Protein AF-A0A9X8EF37-F1 (afdb_monomer)

Radius of gyration: 37.21 Å; Cα contacts (8 Å, |Δi|>4): 1363; chains: 1; bounding box: 86×73×116 Å

Secondary structure (DSSP, 8-state):
-PPPP-SSSS-PPPGGGHHHH-S-TTHHHHHHHHHHHT--HHHHHHHHHHHHHHHTTS---HHHHHHHHHHHHHHHHHTTSEEEGGGHHHHHHH-TTHHHHTTTS-HHHHHHHHGGGSSSPEEEETTEEEE----HHHHHHHHHHHHHHTTTEEEGGGTHHHHHHSTTHHHHH-SSTT--HHHHHHHHGGGSSSPEEEETTTEEEE---------------------HHHHHHHHGGGGGS-BTTEEEEE-S-S-SEEETT--EEEEEEEEE-SSS-EEEEEEEE---TT--S-GGG-SEEE-----EEEPTTTEEEEEEEEE--SS-EEEEEEEEEEEE-TT--EEEEEEEEEEEEEE-TTS-HHHHHHHHTS---------------PPP---SPPP--S-----SSPPPP-PPPS---TT-S-SS-----TTTHHHHHHHHHHHHHHHHHHHHHTT-EEEEE-EESSSSEEEEE-TTGGGTSS---TT-EEEEEETT-TTSPPEEEEEEEE-SSEEEEE--GGGGGS-SS-EEEEEEE--THHHHHHHHHHHH--HHHHHHHHS--HHHHHHHHHHH--PPP----S-----------SS---HHHHHHHHHHHHHHHHHHHHHHS--TT-------EEEE--TTS-HHHHHHHHHHHHHH-HHHHTSSS---EEEEESSHHHHHHHHHHHTTTS-SSSSEEE---TTS-GGGS-TTTGGGS-EEEETTEEEE-PPPHHHHHH-SEEEEEHHHHTHHHHTTPPTT--SEEEETTGGGS-HHHHHHHHHHH--TTSEEEEEE-TTS-------HHHHHHTTTS-HHHHHHHHHHHHHHHT--S---GGGTTEETTEEE--EESSS-HHHHHHHHHHHSTT--EE-S-HHHHTTTTT-TT-SSTTS------

InterPro domains:
  IPR012337 Ribonuclease H-like superfamily [SSF53098] (8-41)
  IPR027417 P-loop containing nucleoside triphosphate hydrolase [G3DSA:3.40.50.300] (541-835)
  IPR027417 P-loop containing nucleoside triphosphate hydrolase [SSF52540] (601-892)
  IPR036397 Ribonuclease H superfamily [G3DSA:3.30.420.10] (3-57)
  IPR041677 DNA2/NAM7 helicase, helicase domain [PF13086] (642-709)
  IPR041677 DNA2/NAM7 helicase, helicase domain [PF13086] (744-815)
  IPR049077 Helicase MOV-10,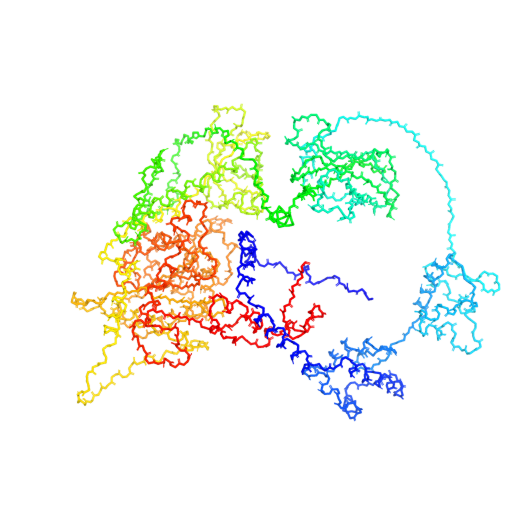 Ig-like domain [PF21633] (238-354)
  IPR049080 Helicase MOV-10-like, beta-barrel domain [PF21634] (459-540)

Foldseek 3Di:
DDDDPDDPPPDDDFPVVLVVVLPDPVCPVVVVVLLVVLQDPVNVVVVVVVQVVVLVPPDPDPVVLVVLLVVVCVVCVVVVFKDFCVPCVVVCVVRVCCPVVQDPDDPQVSLVVCQCVDPQGWHDDPRMTGGDADDDLVLLQLVCVVCVVVVFKDFQVPCVVVCVVPPRSCCVQPVDPPGGSLVSLCVRQVSYVQRWDDDPPTMIGGDDDDDDDDDDDDDDDDDDDDAVVVLCVVQPVNQQPADQQKDWAKPPPQDLEAEAQDKDKIKIKIWRQHPFKKKFQFKDWHDDPVPPDDPPPAQKDWDGDHIGIADYRTRIDITIIMGHHNDWDWDKTKMKTWMATPVRDIDIHMDIDGNRTYDYPPDDPVVVVCSVVPDDDDDDQPPLPPLDADDFPDPDDDPPPPPPPAQPADLDDDDQDPDDDPPDDPPVPLDDAPVCPLVLVLVLLSLLVVLLLVQQSSQWDWQWAWDDDDLFKTKTFGPCVLSVRPVDFFQWKKWKFFNPDSPTGIWIWTFHDRDNGITMTGTPSVVSVDHDPTTIGMGTGGDCLLSSLLNVLSVLDDCQWCRQALPNFLVLQLCLVPLLDDDDDDDDDDDDPPPPPPQPFPDDDDPLLVLLLSLLLSLLVVLVVVVVVPDPPSPNFAYAFEEAEDAQLQLLVSVLRSLVSNVVDPVQVPDPAHAAEEEAEQDPVQLLVSQLVNLVPDDLPLQEAEQDDQRDAPVSHDPSRNSRFAWDDPDPDITGDDDAPVSNRSYNYYGYYLSRLLCVVSNPQAAPNHSEYEYAQQQQDFQSSNSSRCSGHYGSSRHYYYYHHVLDQGYDGSRPVSVVSDRRGGSSNVCVVSSVVSVVVSDDDCDDLSQNADDSRYTYRAEHQDEDPVVCQSCCVSRPVVRHDDDHDCVPHLVCLPPVPPPRSVDPDDDDD

pLDDT: mean 71.63, std 19.81, range [22.81, 98.81]

Mean predicted aligned error: 20.77 Å

Nearest PDB structures (foldseek):
  5ean-assembly1_A  TM=5.746E-01  e=1.181E-16  Mus musculus
  5eaw-assembly2_B  TM=5.850E-01  e=2.535E-15  Mus musculus
  5eax-assembly2_B  TM=5.746E-01  e=5.383E-15  Mus musculus
  1nep-assembly1_A  TM=3.923E-01  e=1.298E-02  Bos taurus
  6w5v-assembly1_D  TM=3.890E-01  e=7.998E-03  Homo sapiens

Solvent-accessible surface area (backbone atoms only — not comparable to full-atom values): 53043 Å² total; per-residue (Å²): 133,87,82,77,86,82,86,75,86,82,65,85,78,65,73,79,61,56,66,71,70,69,59,73,74,78,49,58,64,53,52,48,50,52,52,52,75,71,51,48,71,67,58,52,48,58,51,50,50,58,48,55,62,50,65,72,75,69,69,83,51,70,64,57,60,53,52,53,51,53,54,48,49,53,48,31,58,74,58,77,37,46,47,54,54,91,55,41,69,65,52,41,75,76,43,60,63,54,62,65,77,41,57,94,58,54,73,64,60,44,38,72,71,51,22,69,80,42,83,65,32,40,44,80,54,95,64,26,44,31,62,66,83,90,58,71,58,60,50,31,40,54,49,32,52,54,28,54,77,50,81,33,45,45,50,65,88,67,45,63,64,56,45,68,76,40,74,70,48,55,57,71,45,33,75,44,98,87,47,50,50,67,61,46,38,72,74,48,16,75,65,13,81,53,38,39,44,73,52,82,96,53,30,38,33,58,73,80,88,88,92,89,90,88,92,93,87,91,86,89,82,92,70,82,84,74,47,47,69,56,50,39,70,75,41,45,83,51,27,64,38,67,53,88,44,33,39,76,45,62,75,79,75,56,55,56,65,43,43,41,75,46,74,47,61,40,45,33,40,38,28,21,57,20,94,49,50,35,30,40,58,40,69,47,76,44,69,56,92,88,68,86,67,70,92,84,77,56,43,68,44,70,64,89,56,70,72,44,76,29,44,43,70,59,23,66,48,79,46,52,38,36,35,46,37,89,60,63,50,78,43,72,50,37,42,35,39,33,34,32,40,74,85,70,50,74,48,60,38,37,49,75,47,77,65,38,30,26,40,61,88,81,59,56,73,66,59,53,50,48,58,76,69,47,78,83,76,72,78,79,77,71,74,76,72,84,77,82,72,64,80,56,86,68,86,64,72,75,81,80,84,59,90,70,73,73,54,69,38,71,84,74,87,79,82,76,76,93,70,77,72,92,84,69,67,78,80,85,64,83,71,86,43,83,90,50,40,47,63,54,51,46,58,35,47,55,49,30,53,48,40,51,56,53,56,44,54,72,63,44,39,72,64,39,63,58,46,74,76,52,74,40,34,29,37,36,77,37,82,51,33,69,77,51,40,55,77,75,55,28,68,23,37,34,42,40,26,50,57,89,42,92,86,45,73,38,43,67,27,33,29,69,39,71,52,63,56,27,35,34,30,43,40,56,67,82,59,60,82,69,50,88,89,46,39,24,32,38,39,71,42,76,74,63,58,58,63,43,38,23,52,48,6,45,69,43,53,46,66,95,47,35,37,47,60,80,59,62,48,49,64,56,57,58,55,54,52,54,82,77,54,73,79,78,78,99,72,84,85,84,86,82,84,83,69,77,75,83,74,81,67,97,55,98,69,52,74,49,44,49,48,49,28,51,45,56,48,50,51,42,56,49,34,53,50,56,69,71,66,75,53,89,84,64,85,68,78,52,60,54,33,37,39,38,26,50,86,49,33,44,52,70,56,37,53,47,49,33,51,49,54,53,73,66,31,68,72,50,75,70,41,97,58,84,62,28,35,38,39,27,10,77,40,67,69,56,28,47,52,53,45,49,55,42,55,76,80,47,64,73,79,48,45,38,35,41,57,65,57,64,54,51,60,61,92,80,50,57,81,74,42,53,75,30,41,55,70,48,71,66,81,96,45,65,41,39,46,85,77,53,64,68,57,54,76,64,26,31,32,40,33,15,29,34,74,52,49,30,42,41,45,28,61,53,51,53,61,51,62,37,46,33,42,36,28,47,52,29,14,42,26,31,37,50,51,54,31,15,33,46,24,54,32,46,36,48,63,31,39,38,36,41,26,22,35,70,81,56,70,53,22,93,64,82,17,69,65,24,45,76,77,46,54,38,44,12,50,52,55,66,48,47,62,54,56,53,50,29,54,59,72,67,64,70,74,84,55,63,88,82,47,76,60,52,52,96,50,33,34,49,37,40,53,20,55,63,46,34,58,81,70,40,48,60,59,22,57,73,72,50,82,52,62,56,39,70,64,36,60,59,81,66,50,50,65,58,26,80,42,89,83,44,90,42,58,91,43,88,62,78,90,87,130

Structure (mmCIF, N/CA/C/O backbone):
data_AF-A0A9X8EF37-F1
#
_entry.id   AF-A0A9X8EF37-F1
#
loop_
_atom_site.group_PDB
_atom_site.id
_atom_site.type_symbol
_atom_site.label_atom_id
_atom_site.label_alt_id
_atom_site.label_comp_id
_atom_site.label_asym_id
_atom_site.label_entity_id
_atom_site.label_seq_id
_atom_site.pdbx_PDB_ins_code
_atom_site.Cartn_x
_atom_site.Cartn_y
_atom_site.Cartn_z
_atom_site.occupancy
_atom_site.B_iso_or_equiv
_atom_site.auth_seq_id
_atom_site.auth_comp_id
_atom_site.auth_asym_id
_atom_site.auth_atom_id
_atom_site.pdbx_PDB_model_num
ATOM 1 N N . VAL A 1 1 ? -9.378 -15.114 -43.486 1.00 26.23 1 VAL A N 1
ATOM 2 C CA . VAL A 1 1 ? -9.798 -13.776 -43.006 1.00 26.23 1 VAL A CA 1
ATOM 3 C C . VAL A 1 1 ? -8.610 -13.146 -42.311 1.00 26.23 1 VAL A C 1
ATOM 5 O O . VAL A 1 1 ? -8.036 -13.798 -41.451 1.00 26.23 1 VAL A O 1
ATOM 8 N N . VAL A 1 2 ? -8.213 -11.936 -42.708 1.00 29.67 2 VAL A N 1
ATOM 9 C CA . VAL A 1 2 ? -7.260 -11.130 -41.930 1.00 29.67 2 VAL A CA 1
ATOM 10 C C . VAL A 1 2 ? -8.039 -10.527 -40.767 1.00 29.67 2 VAL A C 1
ATOM 12 O O . VAL A 1 2 ? -8.948 -9.733 -41.008 1.00 29.67 2 VAL A O 1
ATOM 15 N N . HIS A 1 3 ? -7.701 -10.883 -39.528 1.00 22.81 3 HIS A N 1
ATOM 16 C CA . HIS A 1 3 ? -8.065 -10.038 -38.394 1.00 22.81 3 HIS A CA 1
ATOM 17 C C . HIS A 1 3 ? -7.032 -8.918 -38.307 1.00 22.81 3 HIS A C 1
ATOM 19 O O . HIS A 1 3 ? -5.834 -9.176 -38.230 1.00 22.81 3 HIS A O 1
ATOM 25 N N . ARG A 1 4 ? -7.511 -7.678 -38.421 1.00 23.78 4 ARG A N 1
ATOM 26 C CA . ARG A 1 4 ? -6.675 -6.478 -38.402 1.00 23.78 4 ARG A CA 1
ATOM 27 C C . ARG A 1 4 ? -6.104 -6.256 -37.004 1.00 23.78 4 ARG A C 1
ATOM 29 O O . ARG A 1 4 ? -6.844 -6.298 -36.024 1.00 23.78 4 ARG A O 1
ATOM 36 N N . GLU A 1 5 ? -4.818 -5.938 -36.944 1.00 32.69 5 GLU A N 1
ATOM 37 C CA . GLU A 1 5 ? -4.230 -5.212 -35.819 1.00 32.69 5 GLU A CA 1
ATOM 38 C C . GLU A 1 5 ? -4.920 -3.839 -35.690 1.00 32.69 5 GLU A C 1
ATOM 40 O O . GLU A 1 5 ? -5.369 -3.275 -36.691 1.00 32.69 5 GLU A O 1
ATOM 45 N N . GLY A 1 6 ? -5.051 -3.313 -34.466 1.00 31.97 6 GLY A N 1
ATOM 46 C CA . GLY A 1 6 ? -5.678 -1.997 -34.255 1.00 31.97 6 GLY A CA 1
ATOM 47 C C . GLY A 1 6 ? -6.424 -1.754 -32.938 1.00 31.97 6 GLY A C 1
ATOM 48 O O . GLY A 1 6 ? -7.106 -0.741 -32.833 1.00 31.97 6 GLY A O 1
ATOM 49 N N . LEU A 1 7 ? -6.331 -2.639 -31.935 1.00 25.58 7 LEU A N 1
ATOM 50 C CA . LEU A 1 7 ? -7.020 -2.462 -30.637 1.00 25.58 7 LEU A CA 1
ATOM 51 C C . LEU A 1 7 ? -6.097 -2.218 -29.429 1.00 25.58 7 LEU A C 1
ATOM 53 O O . LEU A 1 7 ? -6.592 -1.903 -28.351 1.00 25.58 7 LEU A O 1
ATOM 57 N N . TRP A 1 8 ? -4.773 -2.300 -29.605 1.00 28.44 8 TRP A N 1
ATOM 58 C CA . TRP A 1 8 ? -3.790 -2.099 -28.525 1.00 28.44 8 TRP A CA 1
ATOM 59 C C . TRP A 1 8 ? -2.942 -0.824 -28.661 1.00 28.44 8 TRP A C 1
ATOM 61 O O . TRP A 1 8 ? -2.307 -0.417 -27.695 1.00 28.44 8 TRP A O 1
ATOM 71 N N . GLU A 1 9 ? -2.963 -0.148 -29.814 1.00 31.02 9 GLU A N 1
ATOM 72 C CA . GLU A 1 9 ? -2.148 1.058 -30.059 1.00 31.02 9 GLU A CA 1
ATOM 73 C C . GLU A 1 9 ? -2.829 2.378 -29.648 1.00 31.02 9 GLU A C 1
ATOM 75 O O . GLU A 1 9 ? -2.218 3.441 -29.726 1.00 31.02 9 GLU A O 1
ATOM 80 N N . GLN A 1 10 ? -4.081 2.341 -29.172 1.00 30.17 10 GLN A N 1
ATOM 81 C CA . GLN A 1 10 ? -4.822 3.536 -28.742 1.00 30.17 10 GLN A CA 1
ATOM 82 C C . GLN A 1 10 ? -5.326 3.457 -27.296 1.00 30.17 10 GLN A C 1
ATOM 84 O O . GLN A 1 10 ? -6.527 3.518 -27.034 1.00 30.17 10 GLN A O 1
ATOM 89 N N . ARG A 1 11 ? -4.384 3.380 -26.347 1.00 24.55 11 ARG A N 1
ATOM 90 C CA . ARG A 1 11 ? -4.452 4.034 -25.021 1.00 24.55 11 ARG A CA 1
ATOM 91 C C . ARG A 1 11 ? -3.124 3.846 -24.276 1.00 24.55 11 ARG A C 1
ATOM 93 O O . ARG A 1 11 ? -2.686 2.706 -24.143 1.00 24.55 11 ARG A O 1
ATOM 100 N N . PRO A 1 12 ? -2.504 4.904 -23.719 1.00 33.09 12 PRO A N 1
ATOM 101 C CA . PRO A 1 12 ? -1.449 4.708 -22.735 1.00 33.09 12 PRO A CA 1
ATOM 102 C C . PRO A 1 12 ? -2.055 4.046 -21.490 1.00 33.09 12 PRO A C 1
ATOM 104 O O . PRO A 1 12 ? -3.032 4.543 -20.926 1.00 33.09 12 PRO A O 1
ATOM 107 N N . LEU A 1 13 ? -1.488 2.916 -21.062 1.00 28.73 13 LEU A N 1
ATOM 108 C CA . LEU A 1 13 ? -1.853 2.297 -19.787 1.00 28.73 13 LEU A CA 1
ATOM 109 C C . LEU A 1 13 ? -1.518 3.273 -18.641 1.00 28.73 13 LEU A C 1
ATOM 111 O O . LEU A 1 13 ? -0.398 3.790 -18.608 1.00 28.73 13 LEU A O 1
ATOM 115 N N . PRO A 1 14 ? -2.443 3.541 -17.698 1.00 32.16 14 PRO A N 1
ATOM 116 C CA . PRO A 1 14 ? -2.160 4.426 -16.573 1.00 32.16 14 PRO A CA 1
ATOM 117 C C . PRO A 1 14 ? -0.983 3.913 -15.720 1.00 32.16 14 PRO A C 1
ATOM 119 O O . PRO A 1 14 ? -0.896 2.701 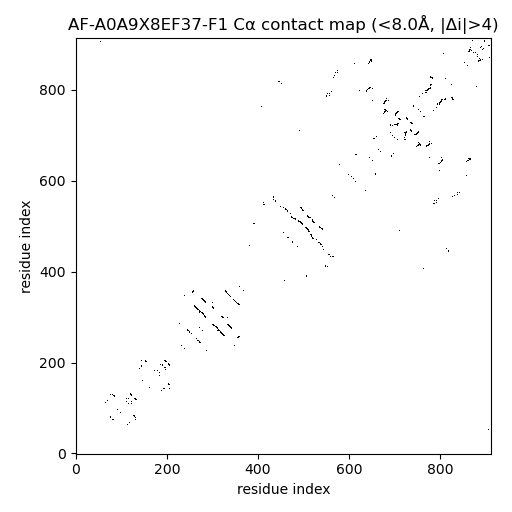-15.493 1.00 32.16 14 PRO A O 1
ATOM 122 N N . PRO A 1 15 ? -0.129 4.800 -15.164 1.00 31.45 15 PRO A N 1
ATOM 123 C CA . PRO A 1 15 ? 1.054 4.408 -14.381 1.00 31.45 15 PRO A CA 1
ATOM 124 C C . PRO A 1 15 ? 0.783 3.440 -13.214 1.00 31.45 15 PRO A C 1
ATOM 126 O O . PRO A 1 15 ? 1.651 2.654 -12.844 1.00 31.45 15 PRO A O 1
ATOM 129 N N . LEU A 1 16 ? -0.442 3.454 -12.678 1.00 29.34 16 LEU A N 1
ATOM 130 C CA . LEU A 1 16 ? -0.913 2.642 -11.548 1.00 29.34 16 LEU A CA 1
ATOM 131 C C . LEU A 1 16 ? -0.810 1.116 -11.742 1.00 29.34 16 LEU A C 1
ATOM 133 O O . LEU A 1 16 ? -0.861 0.387 -10.756 1.00 29.34 16 LEU A O 1
ATOM 137 N N . LEU A 1 17 ? -0.670 0.612 -12.975 1.00 28.86 17 LEU A N 1
ATOM 138 C CA . LEU A 1 17 ? -0.483 -0.827 -13.227 1.00 28.86 17 LEU A CA 1
ATOM 139 C C . LEU A 1 17 ? 0.987 -1.279 -13.194 1.00 28.86 17 LEU A C 1
ATOM 141 O O . LEU A 1 17 ? 1.243 -2.469 -13.028 1.00 28.86 17 LEU A O 1
ATOM 145 N N . ILE A 1 18 ? 1.950 -0.357 -13.298 1.00 29.33 18 ILE A N 1
ATOM 146 C CA . ILE A 1 18 ? 3.384 -0.693 -13.249 1.00 29.33 18 ILE A CA 1
ATOM 147 C C . ILE A 1 18 ? 3.830 -0.960 -11.802 1.00 29.33 18 ILE A C 1
ATOM 149 O O . ILE A 1 18 ? 4.624 -1.869 -11.570 1.00 29.33 18 ILE A O 1
ATOM 153 N N . GLU A 1 19 ? 3.257 -0.263 -10.813 1.00 26.91 19 GLU A N 1
ATOM 154 C CA . GLU A 1 19 ? 3.534 -0.521 -9.386 1.00 26.91 19 GLU A CA 1
ATOM 155 C C . GLU A 1 19 ? 3.140 -1.950 -8.955 1.00 26.91 19 GLU A C 1
ATOM 157 O O . GLU A 1 19 ? 3.806 -2.540 -8.106 1.00 26.91 19 GLU A O 1
ATOM 162 N N . TYR A 1 20 ? 2.119 -2.548 -9.585 1.00 26.62 20 TYR A N 1
ATOM 163 C CA . TYR A 1 20 ? 1.684 -3.927 -9.309 1.00 26.62 20 TYR A CA 1
ATOM 164 C C . TYR A 1 20 ? 2.609 -5.000 -9.913 1.00 26.62 20 TYR A C 1
ATOM 166 O O . TYR A 1 20 ? 2.624 -6.134 -9.442 1.00 26.62 20 TYR A O 1
ATOM 174 N N . ALA A 1 21 ? 3.390 -4.656 -10.942 1.00 25.56 21 ALA A N 1
ATOM 175 C CA . ALA A 1 21 ? 4.348 -5.562 -11.582 1.00 25.56 21 ALA A CA 1
ATOM 176 C C . ALA A 1 21 ? 5.743 -5.540 -10.921 1.00 25.56 21 ALA A C 1
ATOM 178 O O . ALA A 1 21 ? 6.584 -6.381 -11.233 1.00 25.56 21 ALA A O 1
ATOM 179 N N . ALA A 1 22 ? 5.995 -4.589 -10.013 1.00 25.44 22 ALA A N 1
ATOM 180 C CA . ALA A 1 22 ? 7.294 -4.375 -9.367 1.00 25.44 22 ALA A CA 1
ATOM 181 C C . ALA A 1 22 ? 7.466 -5.109 -8.018 1.00 25.44 22 ALA A C 1
ATOM 183 O O . ALA A 1 22 ? 8.530 -5.031 -7.401 1.00 25.44 22 ALA A O 1
ATOM 184 N N . GLN A 1 23 ? 6.440 -5.818 -7.537 1.00 25.92 23 GLN A N 1
ATOM 185 C CA . GLN A 1 23 ? 6.519 -6.621 -6.312 1.00 25.92 23 GLN A CA 1
ATOM 186 C C . GLN A 1 23 ? 7.194 -7.974 -6.610 1.00 25.92 23 GLN A C 1
ATOM 188 O O . GLN A 1 23 ? 6.826 -8.663 -7.558 1.00 25.92 23 GLN A O 1
ATOM 193 N N . ASP A 1 24 ? 8.219 -8.331 -5.823 1.00 28.70 24 ASP A N 1
ATOM 194 C CA . ASP A 1 24 ? 9.167 -9.420 -6.118 1.00 28.70 24 ASP A CA 1
ATOM 195 C C . ASP A 1 24 ? 8.484 -10.755 -6.510 1.00 28.70 24 ASP A C 1
ATOM 197 O O . ASP A 1 24 ? 7.858 -11.439 -5.694 1.00 28.70 24 ASP A O 1
ATOM 201 N N . VAL A 1 25 ? 8.718 -11.187 -7.758 1.00 32.75 25 VAL A N 1
ATOM 202 C CA . VAL A 1 25 ? 8.182 -12.417 -8.396 1.00 32.75 25 VAL A CA 1
ATOM 203 C C . VAL A 1 25 ? 8.583 -13.717 -7.663 1.00 32.75 25 VAL A C 1
ATOM 205 O O . VAL A 1 25 ? 8.059 -14.793 -7.938 1.00 32.75 25 VAL A O 1
ATOM 208 N N . VAL A 1 26 ? 9.460 -13.626 -6.659 1.00 33.09 26 VAL A N 1
ATOM 209 C CA . VAL A 1 26 ? 9.899 -14.730 -5.788 1.00 33.09 26 VAL A CA 1
ATOM 210 C C . VAL A 1 26 ? 8.732 -15.380 -5.026 1.00 33.09 26 VAL A C 1
ATOM 212 O O . VAL A 1 26 ? 8.782 -16.575 -4.730 1.00 33.09 26 VAL A O 1
ATOM 215 N N . HIS A 1 27 ? 7.666 -14.631 -4.728 1.00 32.38 27 HIS A N 1
ATOM 216 C CA . HIS A 1 27 ? 6.566 -15.126 -3.893 1.00 32.38 27 HIS A CA 1
ATOM 217 C C . HIS A 1 27 ? 5.461 -15.861 -4.662 1.00 32.38 27 HIS A C 1
ATOM 219 O O . HIS A 1 27 ? 4.804 -16.713 -4.067 1.00 32.38 27 HIS A O 1
ATOM 225 N N . LEU A 1 28 ? 5.273 -15.617 -5.966 1.00 33.34 28 LEU A N 1
ATOM 226 C CA . LEU A 1 28 ? 4.202 -16.267 -6.741 1.00 33.34 28 LEU A CA 1
ATOM 227 C C . LEU A 1 28 ? 4.335 -17.806 -6.780 1.00 33.34 28 LEU A C 1
ATOM 229 O O . LEU A 1 28 ? 3.344 -18.486 -6.519 1.00 33.34 28 LEU A O 1
ATOM 233 N N . PRO A 1 29 ? 5.531 -18.391 -7.016 1.00 36.91 29 PRO A N 1
ATOM 234 C CA . PRO A 1 29 ? 5.715 -19.844 -6.982 1.00 36.91 29 PRO A CA 1
ATOM 235 C C . PRO A 1 29 ? 5.554 -20.444 -5.580 1.00 36.91 29 PRO A C 1
ATOM 237 O O . PRO A 1 29 ? 5.119 -21.586 -5.447 1.00 36.91 29 PRO A O 1
ATOM 240 N N . VAL A 1 30 ? 5.881 -19.689 -4.524 1.00 38.75 30 VAL A N 1
ATOM 241 C CA . VAL A 1 30 ? 5.696 -20.123 -3.127 1.00 38.75 30 VAL A CA 1
ATOM 242 C C . VAL A 1 30 ? 4.214 -20.094 -2.753 1.00 38.75 30 VAL A C 1
ATOM 244 O O . VAL A 1 30 ? 3.713 -21.072 -2.205 1.00 38.75 30 VAL A O 1
ATOM 247 N N . ALA A 1 31 ? 3.497 -19.032 -3.128 1.00 34.56 31 ALA A N 1
ATOM 248 C CA . ALA A 1 31 ? 2.048 -18.939 -2.994 1.00 34.56 31 ALA A CA 1
ATOM 249 C C . ALA A 1 31 ? 1.344 -20.045 -3.795 1.00 34.56 31 ALA A C 1
ATOM 251 O O . ALA A 1 31 ? 0.453 -20.694 -3.264 1.00 34.56 31 ALA A O 1
ATOM 252 N N . TYR A 1 32 ? 1.795 -20.342 -5.018 1.00 38.84 32 TYR A N 1
ATOM 253 C CA . TYR A 1 32 ? 1.268 -21.441 -5.833 1.00 38.84 32 TYR A CA 1
ATOM 254 C C . TYR A 1 32 ? 1.568 -22.829 -5.239 1.00 38.84 32 TYR A C 1
ATOM 256 O O . TYR A 1 32 ? 0.687 -23.686 -5.227 1.00 38.84 32 TYR A O 1
ATOM 264 N N . ARG A 1 33 ? 2.767 -23.065 -4.681 1.00 42.75 33 ARG A N 1
ATOM 265 C CA . ARG A 1 33 ? 3.068 -24.312 -3.949 1.00 42.75 33 ARG A CA 1
ATOM 266 C C . ARG A 1 33 ? 2.224 -24.445 -2.681 1.00 42.75 33 ARG A C 1
ATOM 268 O O . ARG A 1 33 ? 1.683 -25.520 -2.454 1.00 42.75 33 ARG A O 1
ATOM 275 N N . ALA A 1 34 ? 2.056 -23.377 -1.900 1.00 41.97 34 ALA A N 1
ATOM 276 C CA . ALA A 1 34 ? 1.162 -23.368 -0.740 1.00 41.97 34 ALA A CA 1
ATOM 277 C C . ALA A 1 34 ? -0.305 -23.593 -1.153 1.00 41.97 34 ALA A C 1
ATOM 279 O O . ALA A 1 34 ? -1.021 -24.343 -0.494 1.00 41.97 34 ALA A O 1
ATOM 280 N N . MET A 1 35 ? -0.723 -23.012 -2.282 1.00 42.75 35 MET A N 1
ATOM 281 C CA . MET A 1 35 ? -2.055 -23.178 -2.859 1.00 42.75 35 MET A CA 1
ATOM 282 C C . MET A 1 35 ? -2.294 -24.619 -3.313 1.00 42.75 35 MET A C 1
ATOM 284 O O . MET A 1 35 ? -3.340 -25.189 -3.014 1.00 42.75 35 MET A O 1
ATOM 288 N N . LYS A 1 36 ? -1.317 -25.248 -3.971 1.00 42.38 36 LYS A N 1
ATOM 289 C CA . LYS A 1 36 ? -1.396 -26.660 -4.361 1.00 42.38 36 LYS A CA 1
ATOM 290 C C . LYS A 1 36 ? -1.354 -27.592 -3.142 1.00 42.38 36 LYS A C 1
ATOM 292 O O . LYS A 1 36 ? -2.151 -28.515 -3.074 1.00 42.38 36 LYS A O 1
ATOM 297 N N . ALA A 1 37 ? -0.495 -27.323 -2.158 1.00 50.88 37 ALA A N 1
ATOM 298 C CA . ALA A 1 37 ? -0.372 -28.131 -0.939 1.00 50.88 37 ALA A CA 1
ATOM 299 C C . ALA A 1 37 ? -1.617 -28.080 -0.030 1.00 50.88 37 ALA A C 1
ATOM 301 O O . ALA A 1 37 ? -1.850 -29.009 0.736 1.00 50.88 37 ALA A O 1
ATOM 302 N N . ARG A 1 38 ? -2.425 -27.012 -0.112 1.00 47.25 38 ARG A N 1
ATOM 303 C CA . ARG A 1 38 ? -3.708 -26.875 0.608 1.00 47.25 38 ARG A CA 1
ATOM 304 C C . ARG A 1 38 ? -4.915 -27.424 -0.157 1.00 47.25 38 ARG A C 1
ATOM 306 O O . ARG A 1 38 ? -6.017 -27.424 0.383 1.00 47.25 38 ARG A O 1
ATOM 313 N N . MET A 1 39 ? -4.746 -27.852 -1.407 1.00 44.25 39 MET A N 1
ATOM 314 C CA . MET A 1 39 ? -5.835 -28.339 -2.249 1.00 44.25 39 MET A CA 1
ATOM 315 C C . MET A 1 39 ? -5.802 -29.866 -2.300 1.00 44.25 39 MET A C 1
ATOM 317 O O . MET A 1 39 ? -4.981 -30.448 -3.000 1.00 44.25 39 MET A O 1
ATOM 321 N N . THR A 1 40 ? -6.694 -30.517 -1.553 1.00 66.00 40 THR A N 1
ATOM 322 C CA . THR A 1 40 ? -6.805 -31.983 -1.564 1.00 66.00 40 THR A CA 1
ATOM 323 C C . THR A 1 40 ? -7.412 -32.485 -2.876 1.00 66.00 40 THR A C 1
ATOM 325 O O . THR A 1 40 ? -8.187 -31.776 -3.527 1.00 66.00 40 THR A O 1
ATOM 328 N N . ASP A 1 41 ? -7.136 -33.740 -3.242 1.00 60.34 41 ASP A N 1
ATOM 329 C CA . ASP A 1 41 ? -7.719 -34.364 -4.440 1.00 60.34 41 ASP A CA 1
ATOM 330 C C . ASP A 1 41 ? -9.255 -34.374 -4.399 1.00 60.34 41 ASP A C 1
ATOM 332 O O . ASP A 1 41 ? -9.912 -34.201 -5.426 1.00 60.34 41 ASP A O 1
ATOM 336 N N . ALA A 1 42 ? -9.847 -34.469 -3.202 1.00 56.62 42 ALA A N 1
ATOM 337 C CA . ALA A 1 42 ? -11.286 -34.325 -2.995 1.00 56.62 42 ALA A CA 1
ATOM 338 C C . ALA A 1 42 ? -11.794 -32.914 -3.360 1.00 56.62 42 ALA A C 1
ATOM 340 O O . ALA A 1 42 ? -12.814 -32.787 -4.039 1.00 56.62 42 ALA A O 1
ATOM 341 N N . MET A 1 43 ? -11.075 -31.849 -2.978 1.00 51.75 43 MET A N 1
ATOM 342 C CA . MET A 1 43 ? -11.417 -30.473 -3.372 1.00 51.75 43 MET A CA 1
ATOM 343 C C . MET A 1 43 ? -11.264 -30.257 -4.881 1.00 51.75 43 MET A C 1
ATOM 345 O O . MET A 1 43 ? -12.121 -29.616 -5.495 1.00 51.75 43 MET A O 1
ATOM 349 N N . TYR A 1 44 ? -10.206 -30.805 -5.488 1.00 51.97 44 TYR A N 1
ATOM 350 C CA . TYR A 1 44 ? -10.004 -30.756 -6.938 1.00 51.97 44 TYR A CA 1
ATOM 351 C C . TYR A 1 44 ? -11.139 -31.462 -7.685 1.00 51.97 44 TYR A C 1
ATOM 353 O O . TYR A 1 44 ? -11.772 -30.857 -8.552 1.00 51.97 44 TYR A O 1
ATOM 361 N N . THR A 1 45 ? -11.460 -32.692 -7.286 1.00 56.38 45 THR A N 1
ATOM 362 C CA . THR A 1 45 ? -12.520 -33.507 -7.893 1.00 56.38 45 THR A CA 1
ATOM 363 C C . THR A 1 45 ? -13.888 -32.835 -7.735 1.00 56.38 45 THR A C 1
ATOM 365 O O . THR A 1 45 ? -14.595 -32.642 -8.721 1.00 56.38 45 THR A O 1
ATOM 368 N N . ALA A 1 46 ? -14.216 -32.314 -6.547 1.00 54.38 46 ALA A N 1
ATOM 369 C CA . ALA A 1 46 ? -15.463 -31.580 -6.314 1.00 54.38 46 ALA A CA 1
ATOM 370 C C . ALA A 1 46 ? -15.575 -30.267 -7.120 1.00 54.38 46 ALA A C 1
ATOM 372 O O . ALA A 1 46 ? -16.683 -29.826 -7.437 1.00 54.38 46 ALA A O 1
ATOM 373 N N . CYS A 1 47 ? -14.464 -29.600 -7.445 1.00 45.16 47 CYS A N 1
ATOM 374 C CA . CYS A 1 47 ? -14.466 -28.455 -8.365 1.00 45.16 47 CYS A CA 1
ATOM 375 C C . CYS A 1 47 ? -14.602 -28.897 -9.829 1.00 45.16 47 CYS A C 1
ATOM 377 O O . CYS A 1 47 ? -15.369 -28.292 -10.581 1.00 45.16 47 CYS A O 1
ATOM 379 N N . LEU A 1 48 ? -13.914 -29.972 -10.218 1.00 50.09 48 LEU A N 1
ATOM 380 C CA . LEU A 1 48 ? -13.965 -30.549 -11.558 1.00 50.09 48 LEU A CA 1
ATOM 381 C C . LEU A 1 48 ? -15.369 -31.068 -11.901 1.00 50.09 48 LEU A C 1
ATOM 383 O O . LEU A 1 48 ? -15.880 -30.783 -12.983 1.00 50.09 48 LEU A O 1
ATOM 387 N N . ASP A 1 49 ? -16.037 -31.753 -10.979 1.00 54.69 49 ASP A N 1
ATOM 388 C CA . ASP A 1 49 ? -17.371 -32.310 -11.217 1.00 54.69 49 ASP A CA 1
ATOM 389 C C . ASP A 1 49 ? -18.452 -31.224 -11.220 1.00 54.69 49 ASP A C 1
ATOM 391 O O . ASP A 1 49 ? -19.315 -31.218 -12.101 1.00 54.69 49 ASP A O 1
ATOM 395 N N . ARG A 1 50 ? -18.334 -30.199 -10.360 1.00 47.38 50 ARG A N 1
ATOM 396 C CA . ARG A 1 50 ? -19.156 -28.977 -10.474 1.00 47.38 50 ARG A CA 1
ATOM 397 C C . ARG A 1 50 ? -18.894 -28.206 -11.772 1.00 47.38 50 ARG A C 1
ATOM 399 O O . ARG A 1 50 ? -19.785 -27.498 -12.232 1.00 47.38 50 ARG A O 1
ATOM 406 N N . SER A 1 51 ? -17.707 -28.311 -12.370 1.00 40.78 51 SER A N 1
ATOM 407 C CA . SER A 1 51 ? -17.402 -27.744 -13.694 1.00 40.78 51 SER A CA 1
ATOM 408 C C . SER A 1 51 ? -18.087 -28.549 -14.813 1.00 40.78 51 SER A C 1
ATOM 410 O O . SER A 1 51 ? -18.830 -27.981 -15.614 1.00 40.78 51 SER A O 1
ATOM 412 N N . LYS A 1 52 ? -17.958 -29.886 -14.803 1.00 46.03 52 LYS A N 1
ATOM 413 C CA . LYS A 1 52 ? -18.618 -30.802 -15.760 1.00 46.03 52 LYS A CA 1
ATOM 414 C C . LYS A 1 52 ? -20.153 -30.699 -15.731 1.00 46.03 52 LYS A C 1
ATOM 416 O O . LYS A 1 52 ? -20.786 -30.666 -16.786 1.00 46.03 52 LYS A O 1
ATOM 421 N N . ALA A 1 53 ? -20.750 -30.596 -14.541 1.00 44.75 53 ALA A N 1
ATOM 422 C CA . ALA A 1 53 ? -22.198 -30.440 -14.363 1.00 44.75 53 ALA A CA 1
ATOM 423 C C . ALA A 1 53 ? -22.736 -29.078 -14.860 1.00 44.75 53 ALA A C 1
ATOM 425 O O . ALA A 1 53 ? -23.899 -28.961 -15.241 1.00 44.75 53 ALA A O 1
ATOM 426 N N . ARG A 1 54 ? -21.891 -28.036 -14.888 1.00 43.97 54 ARG A N 1
ATOM 427 C CA . ARG A 1 54 ? -22.243 -26.720 -15.454 1.00 43.97 54 ARG A CA 1
ATOM 428 C C . ARG A 1 54 ? -22.073 -26.675 -16.976 1.00 43.97 54 ARG A C 1
ATOM 430 O O . ARG A 1 54 ? -22.877 -26.046 -17.657 1.00 43.97 54 ARG A O 1
ATOM 437 N N . ALA A 1 55 ? -21.107 -27.414 -17.525 1.00 40.88 55 ALA A N 1
ATOM 438 C CA . ALA A 1 55 ? -20.926 -27.546 -18.974 1.00 40.88 55 ALA A CA 1
ATOM 439 C C . ALA A 1 55 ? -22.123 -28.217 -19.685 1.00 40.88 55 ALA A C 1
ATOM 441 O O . ALA A 1 55 ? -22.360 -27.965 -20.864 1.00 40.88 55 ALA A O 1
ATOM 442 N N . THR A 1 56 ? -22.900 -29.042 -18.976 1.00 40.16 56 THR A N 1
ATOM 443 C CA . THR A 1 56 ? -24.071 -29.756 -19.519 1.00 40.16 56 THR A CA 1
ATOM 444 C C . THR A 1 56 ? -25.367 -28.938 -19.517 1.00 40.16 56 THR A C 1
ATOM 446 O O . THR A 1 56 ? -26.281 -29.273 -20.265 1.00 40.16 56 THR A O 1
ATOM 449 N N . THR A 1 57 ? -25.461 -27.853 -18.739 1.00 39.72 57 THR A N 1
ATOM 450 C CA . THR A 1 57 ? -26.701 -27.060 -18.580 1.00 39.72 57 THR A CA 1
ATOM 451 C C . THR A 1 57 ? -26.726 -25.729 -19.345 1.00 39.72 57 THR A C 1
ATOM 453 O O . THR A 1 57 ? -27.787 -25.121 -19.452 1.00 39.72 57 THR A O 1
ATOM 456 N N . GLY A 1 58 ? -25.597 -25.268 -19.902 1.00 41.09 58 GLY A N 1
ATOM 457 C CA . GLY A 1 58 ? -25.469 -23.928 -20.508 1.00 41.09 58 GLY A CA 1
ATOM 458 C C . GLY A 1 58 ? -25.431 -23.841 -22.043 1.00 41.09 58 GLY A C 1
ATOM 459 O O . GLY A 1 58 ? -25.241 -22.751 -22.580 1.00 41.09 58 GLY A O 1
ATOM 460 N N . ALA A 1 59 ? -25.549 -24.954 -22.774 1.00 41.78 59 ALA A N 1
ATOM 461 C CA . ALA A 1 59 ? -25.200 -25.006 -24.198 1.00 41.78 59 ALA A CA 1
ATOM 462 C C . ALA A 1 59 ? -26.389 -24.801 -25.163 1.00 41.78 59 ALA A C 1
ATOM 464 O O . ALA A 1 59 ? -26.948 -25.764 -25.695 1.00 41.78 59 ALA A O 1
ATOM 465 N N . THR A 1 60 ? -26.704 -23.547 -25.513 1.00 52.16 60 THR A N 1
ATOM 466 C CA . THR A 1 60 ? -27.471 -23.257 -26.742 1.00 52.16 60 THR A CA 1
ATOM 467 C C . THR A 1 60 ? -26.599 -23.610 -27.951 1.00 52.16 60 THR A C 1
ATOM 469 O O . THR A 1 60 ? -25.718 -22.849 -28.346 1.00 52.16 60 THR A O 1
ATOM 472 N N . SER A 1 61 ? -26.786 -24.813 -28.500 1.00 52.66 61 SER A N 1
ATOM 473 C CA . SER A 1 61 ? -25.852 -25.406 -29.464 1.00 52.66 61 SER A CA 1
ATOM 474 C C . SER A 1 61 ? -25.625 -24.549 -30.717 1.00 52.66 61 SER A C 1
ATOM 476 O O . SER A 1 61 ? -26.569 -24.170 -31.412 1.00 52.66 61 SER A O 1
ATOM 478 N N . SER A 1 62 ? -24.351 -24.359 -31.081 1.00 56.88 62 SER A N 1
ATOM 479 C CA . SER A 1 62 ? -23.909 -23.760 -32.354 1.00 56.88 62 SER A CA 1
ATOM 480 C C . SER A 1 62 ? -24.571 -24.412 -33.585 1.00 56.88 62 SER A C 1
ATOM 482 O O . SER A 1 62 ? -24.850 -23.746 -34.586 1.00 56.88 62 SER A O 1
ATOM 484 N N . ALA A 1 63 ? -24.937 -25.698 -33.491 1.00 57.75 63 ALA A N 1
ATOM 485 C CA . ALA A 1 63 ? -25.676 -26.400 -34.539 1.00 57.75 63 ALA A CA 1
ATOM 486 C C . ALA A 1 63 ? -27.092 -25.833 -34.779 1.00 57.75 63 ALA A C 1
ATOM 488 O O . ALA A 1 63 ? -27.556 -25.841 -35.920 1.00 57.75 63 ALA A O 1
ATOM 489 N N . ALA A 1 64 ? -27.768 -25.311 -33.748 1.00 63.53 64 ALA A N 1
ATOM 490 C CA . ALA A 1 64 ? -29.097 -24.705 -33.874 1.00 63.53 64 ALA A CA 1
ATOM 491 C C . ALA A 1 64 ? -29.035 -23.351 -34.604 1.00 63.53 64 ALA A C 1
ATOM 493 O O . ALA A 1 64 ? -29.796 -23.121 -35.548 1.00 63.53 64 ALA A O 1
ATOM 494 N N . ILE A 1 65 ? -28.068 -22.499 -34.236 1.00 73.06 65 ILE A N 1
ATOM 495 C CA . ILE A 1 65 ? -27.799 -21.223 -34.922 1.00 73.06 65 ILE A CA 1
ATOM 496 C C . ILE A 1 65 ? -27.489 -21.487 -36.401 1.00 73.06 65 ILE A C 1
ATOM 498 O O . ILE A 1 65 ? -28.115 -20.901 -37.286 1.00 73.06 65 ILE A O 1
ATOM 502 N N . ARG A 1 66 ? -26.583 -22.433 -36.688 1.00 70.06 66 ARG A N 1
ATOM 503 C CA . ARG A 1 66 ? -26.196 -22.760 -38.067 1.00 70.06 66 ARG A CA 1
ATOM 504 C C . ARG A 1 66 ? -27.350 -23.339 -38.893 1.00 70.06 66 ARG A C 1
ATOM 506 O O . ARG A 1 66 ? -27.482 -22.974 -40.058 1.00 70.06 66 ARG A O 1
ATOM 513 N N . ARG A 1 67 ? -28.196 -24.201 -38.311 1.00 75.00 67 ARG A N 1
ATOM 514 C CA . ARG A 1 67 ? -29.389 -24.755 -38.984 1.00 75.00 67 ARG A CA 1
ATOM 515 C C . ARG A 1 67 ? -30.358 -23.643 -39.402 1.00 75.00 67 ARG A C 1
ATOM 517 O O . ARG A 1 67 ? -30.739 -23.597 -40.569 1.00 75.00 67 ARG A O 1
ATOM 524 N N . THR A 1 68 ? -30.671 -22.730 -38.483 1.00 79.12 68 THR A N 1
ATOM 525 C CA . THR A 1 68 ? -31.578 -21.595 -38.732 1.00 79.12 68 THR A CA 1
ATOM 526 C C . THR A 1 68 ? -31.058 -20.717 -39.876 1.00 79.12 68 THR A C 1
ATOM 528 O O . THR A 1 68 ? -31.772 -20.451 -40.840 1.00 79.12 68 THR A O 1
ATOM 531 N N . LEU A 1 69 ? -29.770 -20.352 -39.854 1.00 78.94 69 LEU A N 1
ATOM 532 C CA . LEU A 1 69 ? -29.163 -19.513 -40.897 1.00 78.94 69 LEU A CA 1
ATOM 533 C C . LEU A 1 69 ? -29.183 -20.148 -42.301 1.00 78.94 69 LEU A C 1
ATOM 535 O O . LEU A 1 69 ? -29.344 -19.432 -43.287 1.00 78.94 69 LEU A O 1
ATOM 539 N N . VAL A 1 70 ? -29.058 -21.477 -42.412 1.00 74.31 70 VAL A N 1
ATOM 540 C CA . VAL A 1 70 ? -29.159 -22.195 -43.702 1.00 74.31 70 VAL A CA 1
ATOM 541 C C . VAL A 1 70 ? -30.596 -22.193 -44.243 1.00 74.31 70 VAL A C 1
ATOM 543 O O . VAL A 1 70 ? -30.816 -22.065 -45.450 1.00 74.31 70 VAL A O 1
ATOM 546 N N . GLN A 1 71 ? -31.596 -22.286 -43.365 1.00 78.31 71 GLN A N 1
ATOM 547 C CA . GLN A 1 71 ? -33.000 -22.157 -43.768 1.00 78.31 71 GLN A CA 1
ATOM 548 C C . GLN A 1 71 ? -33.311 -20.717 -44.215 1.00 78.31 71 GLN A C 1
ATOM 550 O O . GLN A 1 71 ? -34.008 -20.512 -45.211 1.00 78.31 71 GLN A O 1
ATOM 555 N N . MET A 1 72 ? -32.721 -19.718 -43.551 1.00 78.62 72 MET A N 1
ATOM 556 C CA . MET A 1 72 ? -32.864 -18.309 -43.925 1.00 78.62 72 MET A CA 1
ATOM 557 C C . MET A 1 72 ? -32.192 -17.951 -45.256 1.00 78.62 72 MET A C 1
ATOM 559 O O . MET A 1 72 ? -32.801 -17.232 -46.046 1.00 78.62 72 MET A O 1
ATOM 563 N N . SER A 1 73 ? -30.992 -18.463 -45.562 1.00 70.75 73 SER A N 1
ATOM 564 C CA . SER A 1 73 ? -30.365 -18.219 -46.875 1.00 70.75 73 SER A CA 1
ATOM 565 C C . SER A 1 73 ? -31.187 -18.829 -48.017 1.00 70.75 73 SER A C 1
ATOM 567 O O . SER A 1 73 ? -31.360 -18.200 -49.061 1.00 70.75 73 SER A O 1
ATOM 569 N N . THR A 1 74 ? -31.782 -20.003 -47.787 1.00 70.44 74 THR A N 1
ATOM 570 C CA . THR A 1 74 ? -32.708 -20.650 -48.732 1.00 70.44 74 THR A CA 1
ATOM 571 C C . THR A 1 74 ? -33.971 -19.809 -48.951 1.00 70.44 74 THR A C 1
ATOM 573 O O . THR A 1 74 ? -34.402 -19.625 -50.089 1.00 70.44 74 THR A O 1
ATOM 576 N N . TYR A 1 75 ? -34.540 -19.238 -47.884 1.00 77.81 75 TYR A N 1
ATOM 577 C CA . TYR A 1 75 ? -35.696 -18.345 -47.990 1.00 77.81 75 TYR A CA 1
ATOM 578 C C . TYR A 1 75 ? -35.368 -17.031 -48.717 1.00 77.81 75 TYR A C 1
ATOM 580 O O . TYR A 1 75 ? -36.149 -16.596 -49.561 1.00 77.81 75 TYR A O 1
ATOM 588 N N . LEU A 1 76 ? -34.198 -16.434 -48.460 1.00 72.69 76 LEU A N 1
ATOM 589 C CA . LEU A 1 76 ? -33.737 -15.230 -49.163 1.00 72.69 76 LEU A CA 1
ATOM 590 C C . LEU A 1 76 ? -33.576 -15.467 -50.672 1.00 72.69 76 LEU A C 1
ATOM 592 O O . LEU A 1 76 ? -33.955 -14.599 -51.453 1.00 72.69 76 LEU A O 1
ATOM 596 N N . LEU A 1 77 ? -33.087 -16.640 -51.097 1.00 63.78 77 LEU A N 1
ATOM 597 C CA . LEU A 1 77 ? -33.042 -17.015 -52.520 1.00 63.78 77 LEU A CA 1
ATOM 598 C C . LEU A 1 77 ? -34.442 -17.066 -53.150 1.00 63.78 77 LEU A C 1
ATOM 600 O O . LEU A 1 77 ? -34.640 -16.543 -54.243 1.00 63.78 77 LEU A O 1
ATOM 604 N N . GLN A 1 78 ? -35.418 -17.657 -52.453 1.00 63.50 78 GLN A N 1
ATOM 605 C CA . GLN A 1 78 ? -36.807 -17.748 -52.925 1.00 63.50 78 GLN A CA 1
ATOM 606 C C . GLN A 1 78 ? -37.515 -16.382 -52.962 1.00 63.50 78 GLN A C 1
ATOM 608 O O . GLN A 1 78 ? -38.375 -16.166 -53.810 1.00 63.50 78 GLN A O 1
ATOM 613 N N . ALA A 1 79 ? -37.135 -15.453 -52.081 1.00 62.03 79 ALA A N 1
ATOM 614 C CA . ALA A 1 79 ? -37.693 -14.103 -51.990 1.00 62.03 79 ALA A CA 1
ATOM 615 C C . ALA A 1 79 ? -37.063 -13.083 -52.971 1.00 62.03 79 ALA A C 1
ATOM 617 O O . ALA A 1 79 ? -37.282 -11.884 -52.826 1.00 62.03 79 ALA A O 1
ATOM 618 N N . GLY A 1 80 ? -36.266 -13.524 -53.954 1.00 54.00 80 GLY A N 1
ATOM 619 C CA . GLY A 1 80 ? -35.622 -12.631 -54.932 1.00 54.00 80 GLY A CA 1
ATOM 620 C C . GLY A 1 80 ? -34.271 -12.049 -54.491 1.00 54.00 80 GLY A C 1
ATOM 621 O O . GLY A 1 80 ? -33.771 -11.112 -55.110 1.00 54.00 80 GLY A O 1
ATOM 622 N N . GLY A 1 81 ? -33.653 -12.605 -53.445 1.00 58.62 81 GLY A N 1
ATOM 623 C CA . GLY A 1 81 ? -32.276 -12.315 -53.028 1.00 58.62 81 GLY A CA 1
ATOM 624 C C . GLY A 1 81 ? -32.117 -11.300 -51.891 1.00 58.62 81 GLY A C 1
ATOM 625 O O . GLY A 1 81 ? -31.017 -11.201 -51.340 1.00 58.62 81 GLY A O 1
ATOM 626 N N . TYR A 1 82 ? -33.175 -10.576 -51.504 1.00 70.25 82 TYR A N 1
ATOM 627 C CA . TYR A 1 82 ? -33.152 -9.655 -50.361 1.00 70.25 82 TYR A CA 1
ATOM 628 C C . TYR A 1 82 ? -34.526 -9.457 -49.701 1.00 70.25 82 TYR A C 1
ATOM 630 O O . TYR A 1 82 ? -35.560 -9.631 -50.338 1.00 70.25 82 TYR A O 1
ATOM 638 N N . ILE A 1 83 ? -34.536 -9.039 -48.430 1.00 76.19 83 ILE A N 1
ATOM 639 C CA . ILE A 1 83 ? -35.735 -8.622 -47.674 1.00 76.19 83 ILE A CA 1
ATOM 640 C C . ILE A 1 83 ? -35.407 -7.345 -46.882 1.00 76.19 83 ILE A C 1
ATOM 642 O O . ILE A 1 83 ? -34.293 -7.204 -46.379 1.00 76.19 83 ILE A O 1
ATOM 646 N N . HIS A 1 84 ? -36.359 -6.418 -46.745 1.00 72.50 84 HIS A N 1
ATOM 647 C CA . HIS A 1 84 ? -36.209 -5.230 -45.893 1.00 72.50 84 HIS A CA 1
ATOM 648 C C . HIS A 1 84 ? -36.425 -5.544 -44.401 1.00 72.50 84 HIS A C 1
ATOM 650 O O . HIS A 1 84 ? -37.381 -6.231 -44.028 1.00 72.50 84 HIS A O 1
ATOM 656 N N . LEU A 1 85 ? -35.575 -4.999 -43.529 1.00 70.25 85 LEU A N 1
ATOM 657 C CA . LEU A 1 85 ? -35.681 -5.174 -42.074 1.00 70.25 85 LEU A CA 1
ATOM 658 C C . LEU A 1 85 ? -36.823 -4.344 -41.465 1.00 70.25 85 LEU A C 1
ATOM 660 O O . LEU A 1 85 ? -37.418 -4.770 -40.471 1.00 70.25 85 LEU A O 1
ATOM 664 N N . SER A 1 86 ? -37.224 -3.243 -42.107 1.00 64.69 86 SER A N 1
ATOM 665 C CA . SER A 1 86 ? -38.483 -2.541 -41.804 1.00 64.69 86 SER A CA 1
ATOM 666 C C . SER A 1 86 ? -39.734 -3.440 -41.883 1.00 64.69 86 SER A C 1
ATOM 668 O O . SER A 1 86 ? -40.700 -3.202 -41.164 1.00 64.69 86 SER A O 1
ATOM 670 N N . THR A 1 87 ? -39.697 -4.540 -42.649 1.00 61.03 87 THR A N 1
ATOM 671 C CA . THR A 1 87 ? -40.744 -5.588 -42.698 1.00 61.03 87 THR A CA 1
ATOM 672 C C . THR A 1 87 ? -40.467 -6.804 -41.789 1.00 61.03 87 THR A C 1
ATOM 674 O O . THR A 1 87 ? -40.934 -7.914 -42.047 1.00 61.03 87 THR A O 1
ATOM 677 N N . SER A 1 88 ? -39.705 -6.625 -40.702 1.00 62.94 88 SER A N 1
ATOM 678 C CA . SER A 1 88 ? -39.228 -7.717 -39.825 1.00 62.94 88 SER A CA 1
ATOM 679 C C . SER A 1 88 ? -40.308 -8.589 -39.164 1.00 62.94 88 SER A C 1
ATOM 681 O O . SER A 1 88 ? -39.999 -9.716 -38.777 1.00 62.94 88 SER A O 1
ATOM 683 N N . SER A 1 89 ? -41.567 -8.152 -39.073 1.00 63.28 89 SER A N 1
ATOM 684 C CA . SER A 1 89 ? -42.676 -8.980 -38.564 1.00 63.28 89 SER A CA 1
ATOM 685 C C . SER A 1 89 ? -42.849 -10.285 -39.357 1.00 63.28 89 SER A C 1
ATOM 687 O O . SER A 1 89 ? -42.999 -11.352 -38.762 1.00 63.28 89 SER A O 1
ATOM 689 N N . ALA A 1 90 ? -42.720 -10.231 -40.687 1.00 64.88 90 ALA A N 1
ATOM 690 C CA . ALA A 1 90 ? -42.773 -11.410 -41.555 1.00 64.88 90 ALA A CA 1
ATOM 691 C C . ALA A 1 90 ? -41.552 -12.339 -41.386 1.00 64.88 90 ALA A C 1
ATOM 693 O O . ALA A 1 90 ? -41.644 -13.540 -41.641 1.00 64.88 90 ALA A O 1
ATOM 694 N N . LEU A 1 91 ? -40.411 -11.801 -40.935 1.00 71.38 91 LEU A N 1
ATOM 695 C CA . LEU A 1 91 ? -39.200 -12.574 -40.650 1.00 71.38 91 LEU A CA 1
ATOM 696 C C . LEU A 1 91 ? -39.384 -13.420 -39.380 1.00 71.38 91 LEU A C 1
ATOM 698 O O . LEU A 1 91 ? -39.126 -14.621 -39.399 1.00 71.38 91 LEU A O 1
ATOM 702 N N . TYR A 1 92 ? -39.885 -12.810 -38.300 1.00 71.12 92 TYR A N 1
ATOM 703 C CA . TYR A 1 92 ? -40.144 -13.503 -37.033 1.00 71.12 92 TYR A CA 1
ATOM 704 C C . TYR A 1 92 ? -41.303 -14.501 -37.122 1.00 71.12 92 TYR A C 1
ATOM 706 O O . TYR A 1 92 ? -41.226 -15.562 -36.513 1.00 71.12 92 TYR A O 1
ATOM 714 N N . ALA A 1 93 ? -42.336 -14.215 -37.922 1.00 74.56 93 ALA A N 1
ATOM 715 C CA . ALA A 1 93 ? -43.418 -15.168 -38.177 1.00 74.56 93 ALA A CA 1
ATOM 716 C C . ALA A 1 93 ? -42.929 -16.463 -38.857 1.00 74.56 93 ALA A C 1
ATOM 718 O O . ALA A 1 93 ? -43.536 -17.516 -38.677 1.00 74.56 93 ALA A O 1
ATOM 719 N N . LYS A 1 94 ? -41.834 -16.394 -39.631 1.00 75.88 94 LYS A N 1
ATOM 720 C CA . LYS A 1 94 ? -41.268 -17.541 -40.357 1.00 75.88 94 LYS A CA 1
ATOM 721 C C . LYS A 1 94 ? -40.106 -18.236 -39.634 1.00 75.88 94 LYS A C 1
ATOM 723 O O . LYS A 1 94 ? -39.854 -19.403 -39.914 1.00 75.88 94 LYS A O 1
ATOM 728 N N . PHE A 1 95 ? -39.435 -17.535 -38.718 1.00 81.31 95 PHE A N 1
ATOM 729 C CA . PHE A 1 95 ? -38.296 -18.022 -37.926 1.00 81.31 95 PHE A CA 1
ATOM 730 C C . PHE A 1 95 ? -38.434 -17.581 -36.450 1.00 81.31 95 PHE A C 1
ATOM 732 O O . PHE A 1 95 ? -37.655 -16.743 -35.975 1.00 81.31 95 PHE A O 1
ATOM 739 N N . PRO A 1 96 ? -39.453 -18.068 -35.713 1.00 72.50 96 PRO A N 1
ATOM 740 C CA . PRO A 1 96 ? -39.759 -17.605 -34.354 1.00 72.50 96 PRO A CA 1
ATOM 741 C C . PRO A 1 96 ? -38.609 -17.833 -33.358 1.00 72.50 96 PRO A C 1
ATOM 743 O O . PRO A 1 96 ? -38.406 -17.034 -32.438 1.00 72.50 96 PRO A O 1
ATOM 746 N N . GLU A 1 97 ? -37.791 -18.866 -33.571 1.00 70.75 97 GLU A N 1
ATOM 747 C CA . GLU A 1 97 ? -36.600 -19.186 -32.780 1.00 70.75 97 GLU A CA 1
ATOM 748 C C . GLU A 1 97 ? -35.538 -18.071 -32.753 1.00 70.75 97 GLU A C 1
ATOM 750 O O . GLU A 1 97 ? -34.749 -18.013 -31.805 1.00 70.75 97 GLU A O 1
ATOM 755 N N . LEU A 1 98 ? -35.552 -17.122 -33.703 1.00 71.88 98 LEU A N 1
ATOM 756 C CA . LEU A 1 98 ? -34.689 -15.930 -33.668 1.00 71.88 98 LEU A CA 1
ATOM 757 C C . LEU A 1 98 ? -34.840 -15.126 -32.370 1.00 71.88 98 LEU A C 1
ATOM 759 O O . LEU A 1 98 ? -33.861 -14.532 -31.917 1.00 71.88 98 LEU A O 1
ATOM 763 N N . HIS A 1 99 ? -36.024 -15.113 -31.745 1.00 66.50 99 HIS A N 1
ATOM 764 C CA . HIS A 1 99 ? -36.225 -14.439 -30.458 1.00 66.50 99 HIS A CA 1
ATOM 765 C C . HIS A 1 99 ? -35.392 -15.052 -29.328 1.00 66.50 99 HIS A C 1
ATOM 767 O O . HIS A 1 99 ? -34.912 -14.320 -28.464 1.00 66.50 99 HIS A O 1
ATOM 773 N N . VAL A 1 100 ? -35.199 -16.372 -29.350 1.00 62.38 100 VAL A N 1
ATOM 774 C CA . VAL A 1 100 ? -34.418 -17.106 -28.346 1.00 62.38 100 VAL A CA 1
ATOM 775 C C . VAL A 1 100 ? -32.930 -17.056 -28.696 1.00 62.38 100 VAL A C 1
ATOM 777 O O . VAL A 1 100 ? -32.101 -16.761 -27.837 1.00 62.38 100 VAL A O 1
ATOM 780 N N . LEU A 1 101 ? -32.585 -17.272 -29.971 1.00 64.12 101 LEU A N 1
ATOM 781 C CA . LEU A 1 101 ? -31.197 -17.349 -30.440 1.00 64.12 101 LEU A CA 1
ATOM 782 C C . LEU A 1 101 ? -30.447 -16.006 -30.392 1.00 64.12 101 LEU A C 1
ATOM 784 O O . LEU A 1 101 ? -29.231 -16.008 -30.201 1.00 64.12 101 LEU A O 1
ATOM 788 N N . LYS A 1 102 ? -31.136 -14.862 -30.524 1.00 67.00 102 LYS A N 1
ATOM 789 C CA . LYS A 1 102 ? -30.514 -13.525 -30.400 1.00 67.00 102 LYS A CA 1
ATOM 790 C C . LYS A 1 102 ? -30.329 -13.050 -28.949 1.00 67.00 102 LYS A C 1
ATOM 792 O O . LYS A 1 102 ? -29.645 -12.053 -28.708 1.00 67.00 102 LYS A O 1
ATOM 797 N N . GLY A 1 103 ? -30.986 -13.699 -27.983 1.00 65.75 103 GLY A N 1
ATOM 798 C CA . GLY A 1 103 ? -31.056 -13.231 -26.598 1.00 65.75 103 GLY A CA 1
ATOM 799 C C . GLY A 1 103 ? -31.609 -11.802 -26.480 1.00 65.75 103 GLY A C 1
ATOM 800 O O . GLY A 1 103 ? -32.658 -11.476 -27.033 1.00 65.75 103 GLY A O 1
ATOM 801 N N . ARG A 1 104 ? -30.897 -10.931 -25.749 1.00 53.09 104 ARG A N 1
ATOM 802 C CA . ARG A 1 104 ? -31.275 -9.516 -25.537 1.00 53.09 104 ARG A CA 1
ATOM 803 C C . ARG A 1 104 ? -30.719 -8.539 -26.598 1.00 53.09 104 ARG A C 1
ATOM 805 O O . ARG A 1 104 ? -30.885 -7.336 -26.427 1.00 53.09 104 ARG A O 1
ATOM 812 N N . GLY A 1 105 ? -30.045 -9.024 -27.648 1.00 62.84 105 GLY A N 1
ATOM 813 C CA . GLY A 1 105 ? -29.415 -8.191 -28.689 1.00 62.84 105 GLY A CA 1
ATOM 814 C C . GLY A 1 105 ? -30.344 -7.787 -29.845 1.00 62.84 105 GLY A C 1
ATOM 815 O O . GLY A 1 105 ? -31.489 -8.250 -29.941 1.00 62.84 105 GLY A O 1
ATOM 816 N N . THR A 1 106 ? -29.851 -6.936 -30.754 1.00 73.50 106 THR A N 1
ATOM 817 C CA . THR A 1 106 ? -30.602 -6.558 -31.966 1.00 73.50 106 THR A CA 1
ATOM 818 C C . THR A 1 106 ? -30.471 -7.610 -33.075 1.00 73.50 106 THR A C 1
ATOM 820 O O . THR A 1 106 ? -29.563 -8.444 -33.079 1.00 73.50 106 THR A O 1
ATOM 823 N N . LEU A 1 107 ? -31.376 -7.556 -34.063 1.00 74.12 107 LEU A N 1
ATOM 824 C CA . LEU A 1 107 ? -31.257 -8.353 -35.293 1.00 74.12 107 LEU A CA 1
ATOM 825 C C . LEU A 1 107 ? -29.953 -8.056 -36.049 1.00 74.12 107 LEU A C 1
ATOM 827 O O . LEU A 1 107 ? -29.369 -8.969 -36.629 1.00 74.12 107 LEU A O 1
ATOM 831 N N . SER A 1 108 ? -29.494 -6.799 -36.034 1.00 74.12 108 SER A N 1
ATOM 832 C CA . SER A 1 108 ? -28.287 -6.397 -36.758 1.00 74.12 108 SER A CA 1
ATOM 833 C C . SER A 1 108 ? -27.048 -7.050 -36.159 1.00 74.12 108 SER A C 1
ATOM 835 O O . SER A 1 108 ? -26.268 -7.663 -36.885 1.00 74.12 108 SER A O 1
ATOM 837 N N . ASP A 1 109 ? -26.909 -7.005 -34.831 1.00 71.94 109 ASP A N 1
ATOM 838 C CA . ASP A 1 109 ? -25.775 -7.608 -34.117 1.00 71.94 109 ASP A CA 1
ATOM 839 C C . ASP A 1 109 ? -25.703 -9.121 -34.368 1.00 71.94 109 ASP A C 1
ATOM 841 O O . ASP A 1 109 ? -24.632 -9.673 -34.635 1.00 71.94 109 ASP A O 1
ATOM 845 N N . PHE A 1 110 ? -26.862 -9.792 -34.352 1.00 81.06 110 PHE A N 1
ATOM 846 C CA . PHE A 1 110 ? -26.970 -11.220 -34.641 1.00 81.06 110 PHE A CA 1
ATOM 847 C C . PHE A 1 110 ? -26.483 -11.564 -36.059 1.00 81.06 110 PHE A C 1
ATOM 849 O O . PHE A 1 110 ? -25.640 -12.450 -36.218 1.00 81.06 110 PHE A O 1
ATOM 856 N N . PHE A 1 111 ? -26.945 -10.852 -37.094 1.00 79.94 111 PHE A N 1
ATOM 857 C CA . PHE A 1 111 ? -26.527 -11.137 -38.473 1.00 79.94 111 PHE A CA 1
ATOM 858 C C . PHE A 1 111 ? -25.106 -10.671 -38.801 1.00 79.94 111 PHE A C 1
ATOM 860 O O . PHE A 1 111 ? -24.427 -11.364 -39.555 1.00 79.94 111 PHE A O 1
ATOM 867 N N . HIS A 1 112 ? -24.604 -9.590 -38.200 1.00 75.25 112 HIS A N 1
ATOM 868 C CA . HIS A 1 112 ? -23.183 -9.238 -38.312 1.00 75.25 112 HIS A CA 1
ATOM 869 C C . HIS A 1 112 ? -22.271 -10.303 -37.690 1.00 75.25 112 HIS A C 1
ATOM 871 O O . HIS A 1 112 ? -21.204 -10.581 -38.236 1.00 75.25 112 HIS A O 1
ATOM 877 N N . THR A 1 113 ? -22.698 -10.921 -36.585 1.00 71.25 113 THR A N 1
ATOM 878 C CA . THR A 1 113 ? -21.903 -11.935 -35.874 1.00 71.25 113 THR A CA 1
ATOM 879 C C . THR A 1 113 ? -21.956 -13.299 -36.567 1.00 71.25 113 THR A C 1
ATOM 881 O O . THR A 1 113 ? -20.920 -13.936 -36.755 1.00 71.25 113 THR A O 1
ATOM 884 N N . TYR A 1 114 ? -23.150 -13.758 -36.961 1.00 77.31 114 TYR A N 1
ATOM 885 C CA . TYR A 1 114 ? -23.357 -15.140 -37.410 1.00 77.31 114 TYR A CA 1
ATOM 886 C C . TYR A 1 114 ? -23.701 -15.287 -38.905 1.00 77.31 114 TYR A C 1
ATOM 888 O O . TYR A 1 114 ? -23.490 -16.361 -39.467 1.00 77.31 114 TYR A O 1
ATOM 896 N N . GLY A 1 115 ? -24.163 -14.234 -39.590 1.00 74.56 115 GLY A N 1
ATOM 897 C CA . GLY A 1 115 ? -24.482 -14.249 -41.030 1.00 74.56 115 GLY A CA 1
ATOM 898 C C . GLY A 1 115 ? -23.339 -14.698 -41.967 1.00 74.56 115 GLY A C 1
ATOM 899 O O . GLY A 1 115 ? -23.619 -15.398 -42.947 1.00 74.56 115 GLY A O 1
ATOM 900 N N . PRO A 1 116 ? -22.054 -14.415 -41.660 1.00 74.12 116 PRO A N 1
ATOM 901 C CA . PRO A 1 116 ? -20.913 -14.950 -42.412 1.00 74.12 116 PRO A CA 1
ATOM 902 C C . PRO A 1 116 ? -20.678 -16.468 -42.282 1.00 74.12 116 PRO A C 1
ATOM 904 O O . PRO A 1 116 ? -19.872 -17.014 -43.032 1.00 74.12 116 PRO A O 1
ATOM 907 N N . LEU A 1 117 ? -21.346 -17.171 -41.353 1.00 65.88 117 LEU A N 1
ATOM 908 C CA . LEU A 1 117 ? -21.124 -18.607 -41.079 1.00 65.88 117 LEU A CA 1
ATOM 909 C C . LEU A 1 117 ? -21.854 -19.561 -42.047 1.00 65.88 117 LEU A C 1
ATOM 911 O O . LEU A 1 117 ? -21.723 -20.789 -41.939 1.00 65.88 117 LEU A O 1
ATOM 915 N N . VAL A 1 118 ? -22.625 -19.004 -42.982 1.00 62.88 118 VAL A N 1
ATOM 916 C CA . VAL A 1 118 ? -23.310 -19.718 -44.067 1.00 62.88 118 VAL A CA 1
ATOM 917 C C . VAL A 1 118 ? -22.843 -19.213 -45.433 1.00 62.88 118 VAL A C 1
ATOM 919 O O . VAL A 1 118 ? -22.225 -18.154 -45.551 1.00 62.88 118 VAL A O 1
ATOM 922 N N . THR A 1 119 ? -23.098 -19.998 -46.480 1.00 56.53 119 THR A N 1
ATOM 923 C CA . THR A 1 119 ? -22.686 -19.685 -47.855 1.00 56.53 119 THR A CA 1
ATOM 924 C C . THR A 1 119 ? -23.857 -19.938 -48.814 1.00 56.53 119 THR A C 1
ATOM 926 O O . THR A 1 119 ? -24.412 -21.037 -48.768 1.00 56.53 119 THR A O 1
ATOM 929 N N . PRO A 1 120 ? -24.237 -18.978 -49.683 1.00 60.94 120 PRO A N 1
ATOM 930 C CA . PRO A 1 120 ? -23.742 -17.596 -49.733 1.00 60.94 120 PRO A CA 1
ATOM 931 C C . PRO A 1 120 ? -24.012 -16.841 -48.421 1.00 60.94 120 PRO A C 1
ATOM 933 O O . PRO A 1 120 ? -25.005 -17.096 -47.741 1.00 60.94 120 PRO A O 1
ATOM 936 N N . SER A 1 121 ? -23.082 -15.964 -48.038 1.00 69.12 121 SER A N 1
ATOM 937 C CA . SER A 1 121 ? -23.133 -15.257 -46.755 1.00 69.12 121 SER A CA 1
ATOM 938 C C . SER A 1 121 ? -24.296 -14.273 -46.710 1.00 69.12 121 SER A C 1
ATOM 940 O O . SER A 1 121 ? -24.556 -13.572 -47.692 1.00 69.12 121 SER A O 1
ATOM 942 N N . ILE A 1 122 ? -24.973 -14.226 -45.562 1.00 80.25 122 ILE A N 1
ATOM 943 C CA . ILE A 1 122 ? -26.070 -13.292 -45.305 1.00 80.25 122 ILE A CA 1
ATOM 944 C C . ILE A 1 122 ? -25.474 -12.017 -44.704 1.00 80.25 122 ILE A C 1
ATOM 946 O O . ILE A 1 122 ? -24.771 -12.079 -43.694 1.00 80.25 122 ILE A O 1
ATOM 950 N N . VAL A 1 123 ? -25.769 -10.868 -45.310 1.00 78.50 123 VAL A N 1
ATOM 951 C CA . VAL A 1 123 ? -25.287 -9.546 -44.882 1.00 78.50 123 VAL A CA 1
ATOM 952 C C . VAL A 1 123 ? -26.432 -8.539 -44.806 1.00 78.50 123 VAL A C 1
ATOM 954 O O . VAL A 1 123 ? -27.435 -8.674 -45.506 1.00 78.50 123 VAL A O 1
ATOM 957 N N . ILE A 1 124 ? -26.276 -7.517 -43.961 1.00 78.69 124 ILE A N 1
ATOM 958 C CA . ILE A 1 124 ? -27.184 -6.365 -43.895 1.00 78.69 124 ILE A CA 1
ATOM 959 C C . ILE A 1 124 ? -26.522 -5.181 -44.600 1.00 78.69 124 ILE A C 1
ATOM 961 O O . ILE A 1 124 ? -25.402 -4.802 -44.257 1.00 78.69 124 ILE A O 1
ATOM 965 N N . VAL A 1 125 ? -27.219 -4.595 -45.574 1.00 68.06 125 VAL A N 1
ATOM 966 C CA . VAL A 1 125 ? -26.786 -3.410 -46.329 1.00 68.06 125 VAL A CA 1
ATOM 967 C C . VAL A 1 125 ? -27.989 -2.487 -46.511 1.00 68.06 125 VAL A C 1
ATOM 969 O O . VAL A 1 125 ? -28.984 -2.896 -47.098 1.00 68.06 125 VAL A O 1
ATOM 972 N N . ASN A 1 126 ? -27.907 -1.242 -46.030 1.00 63.19 126 ASN A N 1
ATOM 973 C CA . ASN A 1 126 ? -28.941 -0.206 -46.202 1.00 63.19 126 ASN A CA 1
ATOM 974 C C . ASN A 1 126 ? -30.374 -0.699 -45.884 1.00 63.19 126 ASN A C 1
ATOM 976 O O . ASN A 1 126 ? -31.258 -0.658 -46.738 1.00 63.19 126 ASN A O 1
ATOM 980 N N . ASP A 1 127 ? -30.578 -1.212 -44.663 1.00 70.56 127 ASP A N 1
ATOM 981 C CA . ASP A 1 127 ? -31.839 -1.807 -44.168 1.00 70.56 127 ASP A CA 1
ATOM 982 C C . ASP A 1 127 ? -32.335 -3.061 -44.931 1.00 70.56 127 ASP A C 1
ATOM 984 O O . ASP A 1 127 ? -33.465 -3.512 -44.743 1.00 70.56 127 ASP A O 1
ATOM 988 N N . LYS A 1 128 ? -31.498 -3.676 -45.778 1.00 68.38 128 LYS A N 1
ATOM 989 C CA . LYS A 1 128 ? -31.809 -4.926 -46.494 1.00 68.38 128 LYS A CA 1
ATOM 990 C C . LYS A 1 128 ? -30.935 -6.077 -46.009 1.00 68.38 128 LYS A C 1
ATOM 992 O O . LYS A 1 128 ? -29.712 -5.968 -46.013 1.00 68.38 128 LYS A O 1
ATOM 997 N N . LEU A 1 129 ? -31.560 -7.199 -45.665 1.00 79.00 129 LEU A N 1
ATOM 998 C CA . LEU A 1 129 ? -30.907 -8.491 -45.451 1.00 79.00 129 LEU A CA 1
ATOM 999 C C . LEU A 1 129 ? -30.777 -9.198 -46.810 1.00 79.00 129 LEU A C 1
ATOM 1001 O O . LEU A 1 129 ? -31.795 -9.418 -47.465 1.00 79.00 129 LEU A O 1
ATOM 1005 N N . MET A 1 130 ? -29.561 -9.524 -47.257 1.00 72.81 130 MET A N 1
ATOM 1006 C CA . MET A 1 130 ? -29.304 -10.057 -48.607 1.00 72.81 130 MET A CA 1
ATOM 1007 C C . MET A 1 130 ? -28.108 -11.016 -48.691 1.00 72.81 130 MET A C 1
ATOM 1009 O O . MET A 1 130 ? -27.346 -11.167 -47.736 1.00 72.81 130 MET A O 1
ATOM 1013 N N . LEU A 1 131 ? -27.954 -11.669 -49.848 1.00 70.69 131 LEU A N 1
ATOM 1014 C CA . LEU A 1 131 ? -26.889 -12.634 -50.150 1.00 70.69 131 LEU A CA 1
ATOM 1015 C C . LEU A 1 131 ? -25.799 -12.019 -51.045 1.00 70.69 131 LEU A C 1
ATOM 1017 O O . LEU A 1 131 ? -26.105 -11.292 -51.987 1.00 70.69 131 LEU A O 1
ATOM 1021 N N . GLN A 1 132 ? -24.527 -12.330 -50.778 1.00 65.56 132 GLN A N 1
ATOM 1022 C CA . GLN A 1 132 ? -23.373 -11.701 -51.444 1.00 65.56 132 GLN A CA 1
ATOM 1023 C C . GLN A 1 132 ? -22.799 -12.538 -52.617 1.00 65.56 132 GLN A C 1
ATOM 1025 O O . GLN A 1 132 ? -22.542 -13.732 -52.457 1.00 65.56 132 GLN A O 1
ATOM 1030 N N . THR A 1 133 ? -22.544 -11.918 -53.783 1.00 56.66 133 THR A N 1
ATOM 1031 C CA . THR A 1 133 ? -22.039 -12.568 -55.025 1.00 56.66 133 THR A CA 1
ATOM 1032 C C . THR A 1 133 ? -20.759 -11.915 -55.591 1.00 56.66 133 THR A C 1
ATOM 1034 O O . THR A 1 133 ? -20.572 -10.712 -55.442 1.00 56.66 133 THR A O 1
ATOM 1037 N N . MET A 1 134 ? -19.883 -12.690 -56.256 1.00 61.16 134 MET A N 1
ATOM 1038 C CA . MET A 1 134 ? -18.554 -12.256 -56.762 1.00 61.16 134 MET A CA 1
ATOM 1039 C C . MET A 1 134 ? -18.557 -11.536 -58.127 1.00 61.16 134 MET A C 1
ATOM 1041 O O . MET A 1 134 ? -19.407 -11.807 -58.972 1.00 61.16 134 MET A O 1
ATOM 1045 N N . ASP A 1 135 ? -17.528 -10.708 -58.379 1.00 65.38 135 ASP A N 1
ATOM 1046 C CA . ASP A 1 135 ? -17.309 -9.982 -59.644 1.00 65.38 135 ASP A CA 1
ATOM 1047 C C . ASP A 1 135 ? -16.196 -10.553 -60.565 1.00 65.38 135 ASP A C 1
ATOM 1049 O O . ASP A 1 135 ? -15.450 -11.479 -60.230 1.00 65.38 135 ASP A O 1
ATOM 1053 N N . THR A 1 136 ? -16.081 -9.961 -61.761 1.00 64.62 136 THR A N 1
ATOM 1054 C CA . THR A 1 136 ? -15.137 -10.345 -62.829 1.00 64.62 136 THR A CA 1
ATOM 1055 C C . THR A 1 136 ? -13.661 -10.056 -62.520 1.00 64.62 136 THR A C 1
ATOM 1057 O O . THR A 1 136 ? -12.790 -10.790 -62.993 1.00 64.62 136 THR A O 1
ATOM 1060 N N . ALA A 1 137 ? -13.347 -8.997 -61.770 1.00 61.59 137 ALA A N 1
ATOM 1061 C CA . ALA A 1 137 ? -11.965 -8.614 -61.465 1.00 61.59 137 ALA A CA 1
ATOM 1062 C C . ALA A 1 137 ? -11.377 -9.512 -60.364 1.00 61.59 137 ALA A C 1
ATOM 1064 O O . ALA A 1 137 ? -10.248 -10.003 -60.491 1.00 61.59 137 ALA A O 1
ATOM 1065 N N . ALA A 1 138 ? -12.181 -9.819 -59.343 1.00 62.53 138 ALA A N 1
ATOM 1066 C CA . ALA A 1 138 ? -11.857 -10.821 -58.336 1.00 62.53 138 ALA A CA 1
ATOM 1067 C C . ALA A 1 138 ? -11.629 -12.198 -58.985 1.00 62.53 138 ALA A C 1
ATOM 1069 O O . ALA A 1 138 ? -10.591 -12.824 -58.757 1.00 62.53 138 ALA A O 1
ATOM 1070 N N . ALA A 1 139 ? -12.533 -12.641 -59.871 1.00 70.50 139 ALA A N 1
ATOM 1071 C CA . ALA A 1 139 ? -12.409 -13.927 -60.565 1.00 70.50 139 ALA A CA 1
ATOM 1072 C C . ALA A 1 139 ? -11.093 -14.066 -61.365 1.00 70.50 139 ALA A C 1
ATOM 1074 O O . ALA A 1 139 ? -10.437 -15.108 -61.291 1.00 70.50 139 ALA A O 1
ATOM 1075 N N . MET A 1 140 ? -10.666 -13.017 -62.082 1.00 78.25 140 MET A N 1
ATOM 1076 C CA . MET A 1 140 ? -9.386 -13.017 -62.814 1.00 78.25 140 MET A CA 1
ATOM 1077 C C . MET A 1 140 ? -8.168 -13.006 -61.884 1.00 78.25 140 MET A C 1
ATOM 1079 O O . MET A 1 140 ? -7.164 -13.654 -62.180 1.00 78.25 140 MET A O 1
ATOM 1083 N N . THR A 1 141 ? -8.256 -12.325 -60.741 1.00 72.12 141 THR A N 1
ATOM 1084 C CA . THR A 1 141 ? -7.172 -12.267 -59.748 1.00 72.12 141 THR A CA 1
ATOM 1085 C C . THR A 1 141 ? -6.933 -13.635 -59.100 1.00 72.12 141 THR A C 1
ATOM 1087 O O . THR A 1 141 ? -5.790 -14.094 -59.020 1.00 72.12 141 THR A O 1
ATOM 1090 N N . HIS A 1 142 ? -8.002 -14.342 -58.719 1.00 72.19 142 HIS A N 1
ATOM 1091 C CA . HIS A 1 142 ? -7.901 -15.706 -58.190 1.00 72.19 142 HIS A CA 1
ATOM 1092 C C . HIS A 1 142 ? -7.393 -16.704 -59.240 1.00 72.19 142 HIS A C 1
ATOM 1094 O O . HIS A 1 142 ? -6.567 -17.559 -58.916 1.00 72.19 142 HIS A O 1
ATOM 1100 N N . LEU A 1 143 ? -7.804 -16.567 -60.506 1.00 79.56 143 LEU A N 1
ATOM 1101 C CA . LEU A 1 143 ? -7.294 -17.413 -61.588 1.00 79.56 143 LEU A CA 1
ATOM 1102 C C . LEU A 1 143 ? -5.795 -17.171 -61.857 1.00 79.56 143 LEU A C 1
ATOM 1104 O O . LEU A 1 143 ? -5.050 -18.130 -62.046 1.00 79.56 143 LEU A O 1
ATOM 1108 N N . ALA A 1 144 ? -5.322 -15.920 -61.808 1.00 74.12 144 ALA A N 1
ATOM 1109 C CA . ALA A 1 144 ? -3.898 -15.597 -61.952 1.00 74.12 144 ALA A CA 1
ATOM 1110 C C . ALA A 1 144 ? -3.053 -16.187 -60.807 1.00 74.12 144 ALA A C 1
ATOM 1112 O O . ALA A 1 144 ? -1.954 -16.695 -61.041 1.00 74.12 144 ALA A O 1
ATOM 1113 N N . ALA A 1 145 ? -3.573 -16.164 -59.574 1.00 71.62 145 ALA A N 1
ATOM 1114 C CA . ALA A 1 145 ? -2.938 -16.807 -58.424 1.00 71.62 145 ALA A CA 1
ATOM 1115 C C . ALA A 1 145 ? -2.887 -18.339 -58.575 1.00 71.62 145 ALA A C 1
ATOM 1117 O O . ALA A 1 145 ? -1.830 -18.936 -58.375 1.00 71.62 145 ALA A O 1
ATOM 1118 N N . PHE A 1 146 ? -3.984 -18.970 -59.009 1.00 79.56 146 PHE A N 1
ATOM 1119 C CA . PHE A 1 146 ? -4.020 -20.411 -59.279 1.00 79.56 146 PHE A CA 1
ATOM 1120 C C . PHE A 1 146 ? -3.020 -20.822 -60.372 1.00 79.56 146 PHE A C 1
ATOM 1122 O O . PHE A 1 146 ? -2.312 -21.817 -60.220 1.00 79.56 146 PHE A O 1
ATOM 1129 N N . LEU A 1 147 ? -2.889 -20.027 -61.440 1.00 77.38 147 LEU A N 1
ATOM 1130 C CA . LEU A 1 147 ? -1.890 -20.258 -62.488 1.00 77.38 147 LEU A CA 1
ATOM 1131 C C . LEU A 1 147 ? -0.452 -20.124 -61.965 1.00 77.38 147 LEU A C 1
ATOM 1133 O O . LEU A 1 147 ? 0.379 -20.954 -62.322 1.00 77.38 147 LEU A O 1
ATOM 1137 N N . ARG A 1 148 ? -0.150 -19.145 -61.093 1.00 72.88 148 ARG A N 1
ATOM 1138 C CA . ARG A 1 148 ? 1.183 -19.021 -60.460 1.00 72.88 148 ARG A CA 1
ATOM 1139 C C . ARG A 1 148 ? 1.556 -20.288 -59.688 1.00 72.88 148 ARG A C 1
ATOM 1141 O O . ARG A 1 148 ? 2.663 -20.788 -59.855 1.00 72.88 148 ARG A O 1
ATOM 1148 N N . LEU A 1 149 ? 0.628 -20.804 -58.878 1.00 67.25 149 LEU A N 1
ATOM 1149 C CA . LEU A 1 149 ? 0.840 -21.998 -58.049 1.00 67.25 149 LEU A CA 1
ATOM 1150 C C . LEU A 1 149 ? 1.049 -23.274 -58.882 1.00 67.25 149 LEU A C 1
ATOM 1152 O O . LEU A 1 149 ? 1.737 -24.185 -58.438 1.00 67.25 149 LEU A O 1
ATOM 1156 N N . ASN A 1 150 ? 0.520 -23.317 -60.107 1.00 70.00 150 ASN A N 1
ATOM 1157 C CA . ASN A 1 150 ? 0.663 -24.434 -61.043 1.00 70.00 150 ASN A CA 1
ATOM 1158 C C . ASN A 1 150 ? 1.732 -24.160 -62.125 1.00 70.00 150 ASN A C 1
ATOM 1160 O O . ASN A 1 150 ? 1.529 -24.419 -63.310 1.00 70.00 150 ASN A O 1
ATOM 1164 N N . GLY A 1 151 ? 2.875 -23.580 -61.740 1.00 68.69 151 GLY A N 1
ATOM 1165 C CA . GLY A 1 151 ? 4.024 -23.391 -62.642 1.00 68.69 151 GLY A CA 1
ATOM 1166 C C . GLY A 1 151 ? 3.802 -22.386 -63.782 1.00 68.69 151 GLY A C 1
ATOM 1167 O O . GLY A 1 151 ? 4.488 -22.444 -64.802 1.00 68.69 151 GLY A O 1
ATOM 1168 N N . GLY A 1 152 ? 2.832 -21.480 -63.641 1.00 72.31 152 GLY A N 1
ATOM 1169 C CA . GLY A 1 152 ? 2.542 -20.403 -64.591 1.00 72.31 152 GLY A CA 1
ATOM 1170 C C . GLY A 1 152 ? 1.724 -20.803 -65.823 1.00 72.31 152 GLY A C 1
ATOM 1171 O O . GLY A 1 152 ? 1.430 -19.921 -66.634 1.00 72.31 152 GLY A O 1
ATOM 1172 N N . LYS A 1 153 ? 1.343 -22.082 -65.975 1.00 80.94 153 LYS A N 1
ATOM 1173 C CA . LYS A 1 153 ? 0.586 -22.593 -67.133 1.00 80.94 153 LYS A CA 1
ATOM 1174 C C . LYS A 1 153 ? -0.366 -23.740 -66.767 1.00 80.94 153 LYS A C 1
ATOM 1176 O O . LYS A 1 153 ? 0.056 -24.715 -66.159 1.00 80.94 153 LYS A O 1
ATOM 1181 N N . VAL A 1 154 ? -1.636 -23.668 -67.179 1.00 82.38 154 VAL A N 1
ATOM 1182 C CA . VAL A 1 154 ? -2.638 -24.738 -66.957 1.00 82.38 154 VAL A CA 1
ATOM 1183 C C . VAL A 1 154 ? -3.552 -24.882 -68.176 1.00 82.38 154 VAL A C 1
ATOM 1185 O O . VAL A 1 154 ? -3.976 -23.890 -68.769 1.00 82.38 154 VAL A O 1
ATOM 1188 N N . ALA A 1 155 ? -3.890 -26.116 -68.558 1.00 80.69 155 ALA A N 1
ATOM 1189 C CA . ALA A 1 155 ? -4.891 -26.378 -69.592 1.00 80.69 155 ALA A CA 1
ATOM 1190 C C . ALA A 1 155 ? -6.299 -26.000 -69.096 1.00 80.69 155 ALA A C 1
ATOM 1192 O O . ALA A 1 155 ? -6.705 -26.389 -68.004 1.00 80.69 155 ALA A O 1
ATOM 1193 N N . ALA A 1 156 ? -7.090 -25.294 -69.906 1.00 73.88 156 ALA A N 1
ATOM 1194 C CA . ALA A 1 156 ? -8.425 -24.829 -69.516 1.00 73.88 156 ALA A CA 1
ATOM 1195 C C . ALA A 1 156 ? -9.419 -25.972 -69.206 1.00 73.88 156 ALA A C 1
ATOM 1197 O O . ALA A 1 156 ? -10.397 -25.759 -68.490 1.00 73.88 156 ALA A O 1
ATOM 1198 N N . ALA A 1 157 ? -9.157 -27.185 -69.707 1.00 72.19 157 ALA A N 1
ATOM 1199 C CA . ALA A 1 157 ? -9.896 -28.400 -69.358 1.00 72.19 157 ALA A CA 1
ATOM 1200 C C . ALA A 1 157 ? -9.629 -28.882 -67.914 1.00 72.19 157 ALA A C 1
ATOM 1202 O O . ALA A 1 157 ? -10.483 -29.530 -67.319 1.00 72.19 157 ALA A O 1
ATOM 1203 N N . SER A 1 158 ? -8.484 -28.520 -67.327 1.00 74.19 158 SER A N 1
ATOM 1204 C CA . SER A 1 158 ? -8.044 -28.922 -65.982 1.00 74.19 158 SER A CA 1
ATOM 1205 C C . SER A 1 158 ? -8.476 -27.947 -64.874 1.00 74.19 158 SER A C 1
ATOM 1207 O O . SER A 1 158 ? -7.999 -28.038 -63.747 1.00 74.19 158 SER A O 1
ATOM 1209 N N . LEU A 1 159 ? -9.389 -27.008 -65.155 1.00 76.62 159 LEU A N 1
ATOM 1210 C CA . LEU A 1 159 ? -9.883 -26.032 -64.168 1.00 76.62 159 LEU A CA 1
ATOM 1211 C C . LEU A 1 159 ? -10.827 -26.626 -63.102 1.00 76.62 159 LEU A C 1
ATOM 1213 O O . LEU A 1 159 ? -11.315 -25.893 -62.245 1.00 76.62 159 LEU A O 1
ATOM 1217 N N . THR A 1 160 ? -11.084 -27.934 -63.119 1.00 73.19 160 THR A N 1
ATOM 1218 C CA . THR A 1 160 ? -11.953 -28.633 -62.156 1.00 73.19 160 THR A CA 1
ATOM 1219 C C . THR A 1 160 ? -11.576 -28.331 -60.704 1.00 73.19 160 THR A C 1
ATOM 1221 O O . THR A 1 160 ? -12.449 -27.990 -59.908 1.00 73.19 160 THR A O 1
ATOM 1224 N N . ASP A 1 161 ? -10.289 -28.386 -60.356 1.00 65.25 161 ASP A N 1
ATOM 1225 C CA . ASP A 1 161 ? -9.848 -28.153 -58.975 1.00 65.25 161 ASP A CA 1
ATOM 1226 C C . ASP A 1 161 ? -9.841 -26.664 -58.598 1.00 65.25 161 ASP A C 1
ATOM 1228 O O . ASP A 1 161 ? -10.092 -26.318 -57.445 1.00 65.25 161 ASP A O 1
ATOM 1232 N N . PHE A 1 162 ? -9.700 -25.768 -59.581 1.00 73.75 162 PHE A N 1
ATOM 1233 C CA . PHE A 1 162 ? -9.934 -24.336 -59.389 1.00 73.75 162 PHE A CA 1
ATOM 1234 C C . PHE A 1 162 ? -11.407 -24.038 -59.058 1.00 73.75 162 PHE A C 1
ATOM 1236 O O . PHE A 1 162 ? -11.685 -23.269 -58.139 1.00 73.75 162 PHE A O 1
ATOM 1243 N N . TYR A 1 163 ? -12.362 -24.685 -59.737 1.00 70.56 163 TYR A N 1
ATOM 1244 C CA . TYR A 1 163 ? -13.791 -24.525 -59.432 1.00 70.56 163 TYR A CA 1
ATOM 1245 C C . TYR A 1 163 ? -14.190 -25.125 -58.073 1.00 70.56 163 TYR A C 1
ATOM 1247 O O . TYR A 1 163 ? -15.071 -24.574 -57.413 1.00 70.56 163 TYR A O 1
ATOM 1255 N N . LYS A 1 164 ? -13.525 -26.200 -57.619 1.00 61.34 164 LYS A N 1
ATOM 1256 C CA . LYS A 1 164 ? -13.680 -26.720 -56.245 1.00 61.34 164 LYS A CA 1
ATOM 1257 C C . LYS A 1 164 ? -13.134 -25.742 -55.199 1.00 61.34 164 LYS A C 1
ATOM 1259 O O . LYS A 1 164 ? -13.774 -25.541 -54.172 1.00 61.34 164 LYS A O 1
ATOM 1264 N N . ALA A 1 165 ? -11.970 -25.140 -55.458 1.00 47.88 165 ALA A N 1
ATOM 1265 C CA . ALA A 1 165 ? -11.328 -24.190 -54.548 1.00 47.88 165 ALA A CA 1
ATOM 1266 C C . ALA A 1 165 ? -12.077 -22.847 -54.438 1.00 47.88 165 ALA A C 1
ATOM 1268 O O . ALA A 1 165 ? -12.023 -22.205 -53.391 1.00 47.88 165 ALA A O 1
ATOM 1269 N N . TYR A 1 166 ? -12.796 -22.440 -55.492 1.00 54.53 166 TYR A N 1
ATOM 1270 C CA . TYR A 1 166 ? -13.556 -21.185 -55.538 1.00 54.53 166 TYR A CA 1
ATOM 1271 C C . TYR A 1 166 ? -15.007 -21.404 -56.020 1.00 54.53 166 TYR A C 1
ATOM 1273 O O . TYR A 1 166 ? -15.342 -21.080 -57.168 1.00 54.53 166 TYR A O 1
ATOM 1281 N N . PRO A 1 167 ? -15.899 -21.937 -55.158 1.00 50.44 167 PRO A N 1
ATOM 1282 C CA . PRO A 1 167 ? -17.303 -22.151 -55.499 1.00 50.44 167 PRO A CA 1
ATOM 1283 C C . PRO A 1 167 ? -17.992 -20.854 -55.946 1.00 50.44 167 PRO A C 1
ATOM 1285 O O . PRO A 1 167 ? -17.793 -19.790 -55.367 1.00 50.44 167 PRO A O 1
ATOM 1288 N N . GLY A 1 168 ? -18.814 -20.934 -56.994 1.00 55.38 168 GLY A N 1
ATOM 1289 C CA . GLY A 1 168 ? -19.535 -19.781 -57.551 1.00 55.38 168 GLY A CA 1
ATOM 1290 C C . GLY A 1 168 ? -18.799 -19.024 -58.665 1.00 55.38 168 GLY A C 1
ATOM 1291 O O . GLY A 1 168 ? -19.470 -18.520 -59.567 1.00 55.38 168 GLY A O 1
ATOM 1292 N N . VAL A 1 169 ? -17.457 -19.049 -58.725 1.00 64.44 169 VAL A N 1
ATOM 1293 C CA . VAL A 1 169 ? -16.665 -18.428 -59.822 1.00 64.44 169 VAL A CA 1
ATOM 1294 C C . VAL A 1 169 ? -17.044 -18.972 -61.207 1.00 64.44 169 VAL A C 1
ATOM 1296 O O . VAL A 1 169 ? -16.944 -18.271 -62.215 1.00 64.44 169 VAL A O 1
ATOM 1299 N N . GLN A 1 170 ? -17.560 -20.199 -61.272 1.00 64.38 170 GLN A N 1
ATOM 1300 C CA . GLN A 1 170 ? -18.113 -20.798 -62.489 1.00 64.38 170 GLN A CA 1
ATOM 1301 C C . GLN A 1 170 ? -19.250 -19.984 -63.132 1.00 64.38 170 GLN A C 1
ATOM 1303 O O . GLN A 1 170 ? -19.354 -19.991 -64.351 1.00 64.38 170 GLN A O 1
ATOM 1308 N N . THR A 1 171 ? -20.050 -19.238 -62.361 1.00 61.41 171 THR A N 1
ATOM 1309 C CA . THR A 1 171 ? -21.114 -18.368 -62.910 1.00 61.41 171 THR A CA 1
ATOM 1310 C C . THR A 1 171 ? -20.558 -17.123 -63.607 1.00 61.41 171 THR A C 1
ATOM 1312 O O . THR A 1 171 ? -21.190 -16.589 -64.512 1.00 61.41 171 THR A O 1
ATOM 1315 N N . VAL A 1 172 ? -19.338 -16.709 -63.245 1.00 69.06 172 VAL A N 1
ATOM 1316 C CA . VAL A 1 172 ? -18.612 -15.593 -63.867 1.00 69.06 172 VAL A CA 1
ATOM 1317 C C . VAL A 1 172 ? -17.797 -16.078 -65.071 1.00 69.06 172 VAL A C 1
ATOM 1319 O O . VAL A 1 172 ? -17.826 -15.449 -66.122 1.00 69.06 172 VAL A O 1
ATOM 1322 N N . LEU A 1 173 ? -17.097 -17.216 -64.957 1.00 66.69 173 LEU A N 1
ATOM 1323 C CA . LEU A 1 173 ? -16.259 -17.765 -66.039 1.00 66.69 173 LEU A CA 1
ATOM 1324 C C . LEU A 1 173 ? -17.031 -18.575 -67.099 1.00 66.69 173 LEU A C 1
ATOM 1326 O O . LEU A 1 173 ? -16.506 -18.786 -68.193 1.00 66.69 173 LEU A O 1
ATOM 1330 N N . LYS A 1 174 ? -18.243 -19.044 -66.780 1.00 70.31 174 LYS A N 1
ATOM 1331 C CA . LYS A 1 174 ? -19.184 -19.711 -67.695 1.00 70.31 174 LYS A CA 1
ATOM 1332 C C . LYS A 1 174 ? -20.611 -19.161 -67.484 1.00 70.31 174 LYS A C 1
ATOM 1334 O O . LYS A 1 174 ? -21.463 -19.872 -66.950 1.00 70.31 174 LYS A O 1
ATOM 1339 N N . PRO A 1 175 ? -20.902 -17.908 -67.886 1.00 57.09 175 PRO A N 1
ATOM 1340 C CA . PRO A 1 175 ? -22.204 -17.273 -67.645 1.00 57.09 175 PRO A CA 1
ATOM 1341 C C . PRO A 1 175 ? -23.391 -17.941 -68.368 1.00 57.09 175 PRO A C 1
ATOM 1343 O O . PRO A 1 175 ? -24.541 -17.649 -68.059 1.00 57.09 175 PRO A O 1
ATOM 1346 N N . SER A 1 176 ? -23.149 -18.854 -69.316 1.00 62.59 176 SER A N 1
ATOM 1347 C CA . SER A 1 176 ? -24.184 -19.696 -69.934 1.00 62.59 176 SER A CA 1
ATOM 1348 C C . SER A 1 176 ? -23.680 -21.119 -70.214 1.00 62.59 176 SER A C 1
ATOM 1350 O O . SER A 1 176 ? -22.473 -21.341 -70.342 1.00 62.59 176 SER A O 1
ATOM 1352 N N . LYS A 1 177 ? -24.594 -22.096 -70.355 1.00 55.16 177 LYS A N 1
ATOM 1353 C CA . LYS A 1 177 ? -24.246 -23.521 -70.568 1.00 55.16 177 LYS A CA 1
ATOM 1354 C C . LYS A 1 177 ? -23.330 -23.775 -71.778 1.00 55.16 177 LYS A C 1
ATOM 1356 O O . LYS A 1 177 ? -22.545 -24.715 -71.736 1.00 55.16 177 LYS A O 1
ATOM 1361 N N . ASN A 1 178 ? -23.376 -22.912 -72.797 1.00 57.00 178 ASN A N 1
ATOM 1362 C CA . ASN A 1 178 ? -22.570 -23.026 -74.020 1.00 57.00 178 ASN A CA 1
ATOM 1363 C C . ASN A 1 178 ? -21.325 -22.110 -74.022 1.00 57.00 178 ASN A C 1
ATOM 1365 O O . ASN A 1 178 ? -20.623 -22.021 -75.027 1.00 57.00 178 ASN A O 1
ATOM 1369 N N . SER A 1 179 ? -21.040 -21.401 -72.923 1.00 64.19 179 SER A N 1
ATOM 1370 C CA . SER A 1 179 ? -19.903 -20.472 -72.844 1.00 64.19 179 SER A CA 1
ATOM 1371 C C . SER A 1 179 ? -18.596 -21.167 -72.436 1.00 64.19 179 SER A C 1
ATOM 1373 O O . SER A 1 179 ? -18.530 -21.915 -71.459 1.00 64.19 179 SER A O 1
ATOM 1375 N N . SER A 1 180 ? -17.526 -20.905 -73.193 1.00 74.94 180 SER A N 1
ATOM 1376 C CA . SER A 1 180 ? -16.190 -21.440 -72.912 1.00 74.94 180 SER A CA 1
ATOM 1377 C C . SER A 1 180 ? -15.390 -20.499 -71.997 1.00 74.94 180 SER A C 1
ATOM 1379 O O . SER A 1 180 ? -15.262 -19.316 -72.333 1.00 74.94 180 SER A O 1
ATOM 1381 N N . PRO A 1 181 ? -14.744 -21.002 -70.920 1.00 73.75 181 PRO A N 1
ATOM 1382 C CA . PRO A 1 181 ? -13.833 -20.208 -70.091 1.00 73.75 181 PRO A CA 1
ATOM 1383 C C . PRO A 1 181 ? -12.723 -19.553 -70.912 1.00 73.75 181 PRO A C 1
ATOM 1385 O O . PRO A 1 181 ? -12.327 -18.425 -70.638 1.00 73.75 181 PRO A O 1
ATOM 1388 N N . VAL A 1 182 ? -12.260 -20.232 -71.967 1.00 80.19 182 VAL A N 1
ATOM 1389 C CA . VAL A 1 182 ? -11.223 -19.733 -72.879 1.00 80.19 182 VAL A CA 1
ATOM 1390 C C . VAL A 1 182 ? -11.678 -18.451 -73.582 1.00 80.19 182 VAL A C 1
ATOM 1392 O O . VAL A 1 182 ? -10.893 -17.514 -73.710 1.00 80.19 182 VAL A O 1
ATOM 1395 N N . ALA A 1 183 ? -12.946 -18.368 -73.997 1.00 78.25 183 ALA A N 1
ATOM 1396 C CA . ALA A 1 183 ? -13.499 -17.173 -74.633 1.00 78.25 183 ALA A CA 1
ATOM 1397 C C . ALA A 1 183 ? -13.641 -16.010 -73.634 1.00 78.25 183 ALA A C 1
ATOM 1399 O O . ALA A 1 183 ? -13.295 -14.873 -73.954 1.00 78.25 183 ALA A O 1
ATOM 1400 N N . PHE A 1 184 ? -14.076 -16.299 -72.403 1.00 78.69 184 PHE A N 1
ATOM 1401 C CA . PHE A 1 184 ? -14.179 -15.296 -71.341 1.00 78.69 184 PHE A CA 1
ATOM 1402 C C . PHE A 1 184 ? -12.800 -14.744 -70.933 1.00 78.69 184 PHE A C 1
ATOM 1404 O O . PHE A 1 184 ? -12.617 -13.531 -70.821 1.00 78.69 184 PHE A O 1
ATOM 1411 N N . ILE A 1 185 ? -11.795 -15.616 -70.800 1.00 82.62 185 ILE A N 1
ATOM 1412 C CA . ILE A 1 185 ? -10.416 -15.229 -70.465 1.00 82.62 185 ILE A CA 1
ATOM 1413 C C . ILE A 1 185 ? -9.754 -14.473 -71.627 1.00 82.62 185 ILE A C 1
ATOM 1415 O O . ILE A 1 185 ? -9.073 -13.484 -71.374 1.00 82.62 185 ILE A O 1
ATOM 1419 N N . LYS A 1 186 ? -10.018 -14.817 -72.898 1.00 82.06 186 LYS A N 1
ATOM 1420 C CA . LYS A 1 186 ? -9.585 -13.982 -74.042 1.00 82.06 186 LYS A CA 1
ATOM 1421 C C . LYS A 1 186 ? -10.147 -12.553 -73.977 1.00 82.06 186 LYS A C 1
ATOM 1423 O O . LYS A 1 186 ? -9.467 -11.626 -74.400 1.00 82.06 186 LYS A O 1
ATOM 1428 N N . ARG A 1 187 ? -11.354 -12.362 -73.427 1.00 79.12 187 ARG A N 1
ATOM 1429 C CA . ARG A 1 187 ? -12.014 -11.047 -73.313 1.00 79.12 187 ARG A CA 1
ATOM 1430 C C . ARG A 1 187 ? -11.609 -10.245 -72.069 1.00 79.12 187 ARG A C 1
ATOM 1432 O O . ARG A 1 187 ? -11.700 -9.018 -72.082 1.00 79.12 187 ARG A O 1
ATOM 1439 N N . HIS A 1 188 ? -11.200 -10.912 -70.987 1.00 79.44 188 HIS A N 1
ATOM 1440 C CA . HIS A 1 188 ? -11.019 -10.275 -69.672 1.00 79.44 188 HIS A CA 1
ATOM 1441 C C . HIS A 1 188 ? -9.699 -10.599 -68.947 1.00 79.44 188 HIS A C 1
ATOM 1443 O O . HIS A 1 188 ? -9.410 -9.965 -67.936 1.00 79.44 188 HIS A O 1
ATOM 1449 N N . GLY A 1 189 ? -8.859 -11.501 -69.465 1.00 74.44 189 GLY A N 1
ATOM 1450 C CA . GLY A 1 189 ? -7.603 -11.946 -68.836 1.00 74.44 189 GLY A CA 1
ATOM 1451 C C . GLY A 1 189 ? -6.541 -10.854 -68.655 1.00 74.44 189 GLY A C 1
ATOM 1452 O O . GLY A 1 189 ? -5.710 -10.948 -67.753 1.00 74.44 189 GLY A O 1
ATOM 1453 N N . ALA A 1 190 ? -6.627 -9.765 -69.426 1.00 73.12 190 ALA A N 1
ATOM 1454 C CA . ALA A 1 190 ? -5.819 -8.558 -69.233 1.00 73.12 190 ALA A CA 1
ATOM 1455 C C . ALA A 1 190 ? -6.107 -7.819 -67.907 1.00 73.12 190 ALA A C 1
ATOM 1457 O O . ALA A 1 190 ? -5.298 -7.001 -67.486 1.00 73.12 190 ALA A O 1
ATOM 1458 N N . LYS A 1 191 ? -7.235 -8.112 -67.239 1.00 72.19 191 LYS A N 1
ATOM 1459 C CA . LYS A 1 191 ? -7.580 -7.571 -65.911 1.00 72.19 191 LYS A CA 1
ATOM 1460 C C . LYS A 1 191 ? -6.924 -8.338 -64.749 1.00 72.19 191 LYS A C 1
ATOM 1462 O O . LYS A 1 191 ? -7.111 -7.950 -63.603 1.00 72.19 191 LYS A O 1
ATOM 1467 N N . GLY A 1 192 ? -6.208 -9.433 -65.022 1.00 64.62 192 GLY A N 1
ATOM 1468 C CA . GLY A 1 192 ? -5.433 -10.170 -64.019 1.00 64.62 192 GLY A CA 1
ATOM 1469 C C . GLY A 1 192 ? -4.025 -9.595 -63.820 1.00 64.62 192 GLY A C 1
ATOM 1470 O O . GLY A 1 192 ? -3.452 -9.003 -64.733 1.00 64.62 192 GLY A O 1
ATOM 1471 N N . THR A 1 193 ? -3.443 -9.810 -62.637 1.00 64.88 193 THR A N 1
ATOM 1472 C CA . THR A 1 193 ? -2.079 -9.375 -62.275 1.00 64.88 193 THR A CA 1
ATOM 1473 C C . THR A 1 193 ? -1.228 -10.577 -61.809 1.00 64.88 193 THR A C 1
ATOM 1475 O O . THR A 1 193 ? -1.250 -10.957 -60.631 1.00 64.88 193 THR A O 1
ATOM 1478 N N . PRO A 1 194 ? -0.457 -11.216 -62.716 1.00 68.25 194 PRO A N 1
ATOM 1479 C CA . PRO A 1 194 ? -0.076 -10.761 -64.051 1.00 68.25 194 PRO A CA 1
ATOM 1480 C C . PRO A 1 194 ? -1.186 -11.042 -65.076 1.00 68.25 194 PRO A C 1
ATOM 1482 O O . PRO A 1 194 ? -2.036 -11.901 -64.823 1.00 68.25 194 PRO A O 1
ATOM 1485 N N . PRO A 1 195 ? -1.159 -10.380 -66.246 1.00 79.62 195 PRO A N 1
ATOM 1486 C CA . PRO A 1 195 ? -2.102 -10.656 -67.320 1.00 79.62 195 PRO A CA 1
ATOM 1487 C C . PRO A 1 195 ? -2.098 -12.134 -67.719 1.00 79.62 195 PRO A C 1
ATOM 1489 O O . PRO A 1 195 ? -1.039 -12.726 -67.960 1.00 79.62 195 PRO A O 1
ATOM 1492 N N . ILE A 1 196 ? -3.296 -12.709 -67.808 1.00 85.19 196 ILE A N 1
ATOM 1493 C CA . ILE A 1 196 ? -3.516 -14.090 -68.242 1.00 85.19 196 ILE A CA 1
ATOM 1494 C C . ILE A 1 196 ? -3.776 -14.078 -69.746 1.00 85.19 196 ILE A C 1
ATOM 1496 O O . ILE A 1 196 ? -4.695 -13.401 -70.216 1.00 85.19 196 ILE A O 1
ATOM 1500 N N . VAL A 1 197 ? -3.004 -14.859 -70.497 1.00 84.62 197 VAL A N 1
ATOM 1501 C CA . VAL A 1 197 ? -3.184 -15.043 -71.942 1.00 84.62 197 VAL A CA 1
ATOM 1502 C C . VAL A 1 197 ? -3.480 -16.501 -72.276 1.00 84.62 197 VAL A C 1
ATOM 1504 O O . VAL A 1 197 ? -3.067 -17.415 -71.565 1.00 84.62 197 VAL A O 1
ATOM 1507 N N . VAL A 1 198 ? -4.210 -16.721 -73.370 1.00 84.06 198 VAL A N 1
ATOM 1508 C CA . VAL A 1 198 ? -4.433 -18.062 -73.921 1.00 84.06 198 VAL A CA 1
ATOM 1509 C C . VAL A 1 198 ? -3.369 -18.334 -74.980 1.00 84.06 198 VAL A C 1
ATOM 1511 O O . VAL A 1 198 ? -3.310 -17.621 -75.981 1.00 84.06 198 VAL A O 1
ATOM 1514 N N . GLN A 1 199 ? -2.554 -19.363 -74.767 1.00 77.25 199 GLN A N 1
ATOM 1515 C CA . GLN A 1 199 ? -1.542 -19.838 -75.705 1.00 77.25 199 GLN A CA 1
ATOM 1516 C C . GLN A 1 199 ? -2.026 -21.137 -76.370 1.00 77.25 199 GLN A C 1
ATOM 1518 O O . GLN A 1 199 ? -2.490 -22.063 -75.699 1.00 77.25 199 GLN A O 1
ATOM 1523 N N . GLY A 1 200 ? -1.946 -21.202 -77.701 1.00 74.88 200 GLY A N 1
ATOM 1524 C CA . GLY A 1 200 ? -2.530 -22.298 -78.481 1.00 74.88 200 GLY A CA 1
ATOM 1525 C C . GLY A 1 200 ? -4.064 -22.341 -78.397 1.00 74.88 200 GLY A C 1
ATOM 1526 O O . GLY A 1 200 ? -4.723 -21.317 -78.204 1.00 74.88 200 GLY A O 1
ATOM 1527 N N . ALA A 1 201 ? -4.643 -23.535 -78.549 1.00 68.56 201 ALA A N 1
ATOM 1528 C CA . ALA A 1 201 ? -6.097 -23.717 -78.563 1.00 68.56 201 ALA A CA 1
ATOM 1529 C C . ALA A 1 201 ? -6.757 -23.575 -77.174 1.00 68.56 201 ALA A C 1
ATOM 1531 O O . ALA A 1 201 ? -7.884 -23.087 -77.080 1.00 68.56 201 ALA A O 1
ATOM 1532 N N . SER A 1 202 ? -6.078 -23.998 -76.098 1.00 76.69 202 SER A N 1
ATOM 1533 C CA . SER A 1 202 ? -6.727 -24.210 -74.792 1.00 76.69 202 SER A CA 1
ATOM 1534 C C . SER A 1 202 ? -5.826 -24.081 -73.553 1.00 76.69 202 SER A C 1
ATOM 1536 O O . SER A 1 202 ? -6.246 -24.504 -72.475 1.00 76.69 202 SER A O 1
ATOM 1538 N N . THR A 1 203 ? -4.617 -23.516 -73.647 1.00 83.00 203 THR A N 1
ATOM 1539 C CA . THR A 1 203 ? -3.699 -23.395 -72.493 1.00 83.00 203 THR A CA 1
ATOM 1540 C C . THR A 1 203 ? -3.668 -21.964 -71.966 1.00 83.00 203 THR A C 1
ATOM 1542 O O . THR A 1 203 ? -3.528 -21.019 -72.735 1.00 83.00 203 THR A O 1
ATOM 1545 N N . LEU A 1 204 ? -3.805 -21.789 -70.654 1.00 86.06 204 LEU A N 1
ATOM 1546 C CA . LEU A 1 204 ? -3.761 -20.498 -69.964 1.00 86.06 204 LEU A CA 1
ATOM 1547 C C . LEU A 1 204 ? -2.353 -20.274 -69.410 1.00 86.06 204 LEU A C 1
ATOM 1549 O O . LEU A 1 204 ? -1.832 -21.171 -68.750 1.00 86.06 204 LEU A O 1
ATOM 1553 N N . VAL A 1 205 ? -1.744 -19.113 -69.663 1.00 83.75 205 VAL A N 1
ATOM 1554 C CA . VAL A 1 205 ? -0.338 -18.828 -69.320 1.00 83.75 205 VAL A CA 1
ATOM 1555 C C . VAL A 1 205 ? -0.173 -17.407 -68.770 1.00 83.75 205 VAL A C 1
ATOM 1557 O O . VAL A 1 205 ? -0.865 -16.477 -69.196 1.00 83.75 205 VAL A O 1
ATOM 1560 N N . LEU A 1 206 ? 0.752 -17.236 -67.822 1.00 82.56 206 LEU A N 1
ATOM 1561 C CA . LEU A 1 206 ? 1.172 -15.936 -67.288 1.00 82.56 206 LEU A CA 1
ATOM 1562 C C . LEU A 1 206 ? 2.328 -15.342 -68.108 1.00 82.56 206 LEU A C 1
ATOM 1564 O O . LEU A 1 206 ? 3.307 -16.027 -68.393 1.00 82.56 206 LEU A O 1
ATOM 1568 N N . LYS A 1 207 ? 2.246 -14.053 -68.457 1.00 71.75 207 LYS A N 1
ATOM 1569 C CA . LYS A 1 207 ? 3.270 -13.362 -69.264 1.00 71.75 207 LYS A CA 1
ATOM 1570 C C . LYS A 1 207 ? 4.351 -12.712 -68.375 1.00 71.75 207 LYS A C 1
ATOM 1572 O O . LYS A 1 207 ? 4.024 -11.838 -67.576 1.00 71.75 207 LYS A O 1
ATOM 1577 N N . SER A 1 208 ? 5.622 -13.101 -68.532 1.00 54.25 208 SER A N 1
ATOM 1578 C CA . SER A 1 208 ? 6.783 -12.589 -67.766 1.00 54.25 208 SER A CA 1
ATOM 1579 C C . SER A 1 208 ? 7.862 -11.940 -68.652 1.00 54.25 208 SER A C 1
ATOM 1581 O O . SER A 1 208 ? 8.035 -12.341 -69.800 1.00 54.25 208 SER A O 1
ATOM 1583 N N . ALA A 1 209 ? 8.608 -10.968 -68.109 1.00 37.41 209 ALA A N 1
ATOM 1584 C CA . ALA A 1 209 ? 9.756 -10.310 -68.759 1.00 37.41 209 ALA A CA 1
ATOM 1585 C C . ALA A 1 209 ? 11.108 -11.005 -68.438 1.00 37.41 209 ALA A C 1
ATOM 1587 O O . ALA A 1 209 ? 11.173 -11.821 -67.520 1.00 37.41 209 ALA A O 1
ATOM 1588 N N . SER A 1 210 ? 12.165 -10.716 -69.212 1.00 31.56 210 SER A N 1
ATOM 1589 C CA . SER A 1 210 ? 13.392 -11.537 -69.357 1.00 31.56 210 SER A CA 1
ATOM 1590 C C . SER A 1 210 ? 14.661 -11.065 -68.581 1.00 31.56 210 SER A C 1
ATOM 1592 O O . SER A 1 210 ? 14.752 -9.874 -68.294 1.00 31.56 210 SER A O 1
ATOM 1594 N N . PRO A 1 211 ? 15.665 -11.944 -68.292 1.00 50.94 211 PRO A N 1
ATOM 1595 C CA . PRO A 1 211 ? 16.855 -11.639 -67.447 1.00 50.94 211 PRO A CA 1
ATOM 1596 C C . PRO A 1 211 ? 18.263 -11.949 -68.061 1.00 50.94 211 PRO A C 1
ATOM 1598 O O . PRO A 1 211 ? 18.314 -12.582 -69.111 1.00 50.94 211 PRO A O 1
ATOM 1601 N N . THR A 1 212 ? 19.382 -11.576 -67.375 1.00 27.86 212 THR A N 1
ATOM 1602 C CA . THR A 1 212 ? 20.775 -12.189 -67.262 1.00 27.86 212 THR A CA 1
ATOM 1603 C C . THR A 1 212 ? 21.882 -11.123 -66.918 1.00 27.86 212 THR A C 1
ATOM 1605 O O . THR A 1 212 ? 21.529 -9.947 -66.896 1.00 27.86 212 THR A O 1
ATOM 1608 N N . PRO A 1 213 ? 23.191 -11.426 -66.641 1.00 33.19 213 PRO A N 1
ATOM 1609 C CA . PRO A 1 213 ? 23.781 -12.169 -65.493 1.00 33.19 213 PRO A CA 1
ATOM 1610 C C . PRO A 1 213 ? 25.046 -11.503 -64.806 1.00 33.19 213 PRO A C 1
ATOM 1612 O O . PRO A 1 213 ? 25.432 -10.389 -65.135 1.00 33.19 213 PRO A O 1
ATOM 1615 N N . SER A 1 214 ? 25.707 -12.194 -63.846 1.00 30.05 214 SER A N 1
ATOM 1616 C CA . SER A 1 214 ? 26.882 -11.783 -62.991 1.00 30.05 214 SER A CA 1
ATOM 1617 C C . SER A 1 214 ? 28.195 -12.592 -63.295 1.00 30.05 214 SER A C 1
ATOM 1619 O O . SER A 1 214 ? 28.136 -13.286 -64.311 1.00 30.05 214 SER A O 1
ATOM 1621 N N . PRO A 1 215 ? 29.330 -12.670 -62.505 1.00 45.53 215 PRO A N 1
ATOM 1622 C CA . PRO A 1 215 ? 29.782 -12.068 -61.202 1.00 45.53 215 PRO A CA 1
ATOM 1623 C C . PRO A 1 215 ? 31.311 -11.659 -61.074 1.00 45.53 215 PRO A C 1
ATOM 1625 O O . PRO A 1 215 ? 32.060 -11.812 -62.033 1.00 45.53 215 PRO A O 1
ATOM 1628 N N . ARG A 1 216 ? 31.822 -11.240 -59.876 1.00 23.47 216 ARG A N 1
ATOM 1629 C CA . ARG A 1 216 ? 33.235 -11.432 -59.362 1.00 23.47 216 ARG A CA 1
ATOM 1630 C C . ARG A 1 216 ? 33.445 -11.074 -57.848 1.00 23.47 216 ARG A C 1
ATOM 1632 O O . ARG A 1 216 ? 32.750 -10.216 -57.316 1.00 23.47 216 ARG A O 1
ATOM 1639 N N . ARG A 1 217 ? 34.419 -11.730 -57.178 1.00 27.83 217 ARG A N 1
ATOM 1640 C CA . ARG A 1 217 ? 34.995 -11.601 -55.784 1.00 27.83 217 ARG A CA 1
ATOM 1641 C C . ARG A 1 217 ? 36.507 -12.022 -55.881 1.00 27.83 217 ARG A C 1
ATOM 1643 O O . ARG A 1 217 ? 36.837 -12.462 -56.987 1.00 27.83 217 ARG A O 1
ATOM 1650 N N . PRO A 1 218 ? 37.415 -12.023 -54.858 1.00 45.53 218 PRO A N 1
ATOM 1651 C CA . PRO A 1 218 ? 37.381 -11.596 -53.433 1.00 45.53 218 PRO A CA 1
ATOM 1652 C C . PRO A 1 218 ? 38.639 -10.772 -52.964 1.00 45.53 218 PRO A C 1
ATOM 1654 O O . PRO A 1 218 ? 39.456 -10.402 -53.799 1.00 45.53 218 PRO A O 1
ATOM 1657 N N . ILE A 1 219 ? 38.809 -10.512 -51.645 1.00 28.70 219 ILE A N 1
ATOM 1658 C CA . ILE A 1 219 ? 40.033 -10.732 -50.801 1.00 28.70 219 ILE A CA 1
ATOM 1659 C C . ILE A 1 219 ? 39.776 -10.296 -49.328 1.00 28.70 219 ILE A C 1
ATOM 1661 O O . ILE A 1 219 ? 38.830 -9.558 -49.049 1.00 28.70 219 ILE A O 1
ATOM 1665 N N . ASP A 1 220 ? 40.559 -10.849 -48.395 1.00 31.47 220 ASP A N 1
ATOM 1666 C CA . ASP A 1 220 ? 40.326 -10.965 -46.945 1.00 31.47 220 ASP A CA 1
ATOM 1667 C C . ASP A 1 220 ? 40.569 -9.734 -46.046 1.00 31.47 220 ASP A C 1
ATOM 1669 O O . ASP A 1 220 ? 41.146 -8.721 -46.426 1.00 31.47 220 ASP A O 1
ATOM 1673 N N . GLY A 1 221 ? 40.172 -9.891 -44.775 1.00 26.50 221 GLY A N 1
ATOM 1674 C CA . GLY A 1 221 ? 40.570 -9.030 -43.660 1.00 26.50 221 GLY A CA 1
ATOM 1675 C C . GLY A 1 221 ? 40.278 -9.694 -42.313 1.00 26.50 221 GLY A C 1
ATOM 1676 O O . GLY A 1 221 ? 39.196 -9.511 -41.753 1.00 26.50 221 GLY A O 1
ATOM 1677 N N . GLY A 1 222 ? 41.225 -10.490 -41.809 1.00 32.59 222 GLY A N 1
ATOM 1678 C CA . GLY A 1 222 ? 41.153 -11.095 -40.478 1.00 32.59 222 GLY A CA 1
ATOM 1679 C C . GLY A 1 222 ? 41.498 -10.081 -39.386 1.00 32.59 222 GLY A C 1
ATOM 1680 O O . GLY A 1 222 ? 42.565 -9.481 -39.417 1.00 32.59 222 GLY A O 1
ATOM 1681 N N . GLY A 1 223 ? 40.606 -9.907 -38.412 1.00 30.44 223 GLY A N 1
ATOM 1682 C CA . GLY A 1 223 ? 40.841 -9.087 -37.221 1.00 30.44 223 GLY A CA 1
ATOM 1683 C C . GLY A 1 223 ? 40.404 -9.825 -35.961 1.00 30.44 223 GLY A C 1
ATOM 1684 O O . GLY A 1 223 ? 39.446 -10.607 -36.011 1.00 30.44 223 GLY A O 1
ATOM 1685 N N . GLU A 1 224 ? 41.095 -9.577 -34.845 1.00 38.34 224 GLU A N 1
ATOM 1686 C CA . GLU A 1 224 ? 40.773 -10.168 -33.541 1.00 38.34 224 GLU A CA 1
ATOM 1687 C C . GLU A 1 224 ? 39.277 -10.025 -33.189 1.00 38.34 224 GLU A C 1
ATOM 1689 O O . GLU A 1 224 ? 38.627 -9.046 -33.579 1.00 38.34 224 GLU A O 1
ATOM 1694 N N . PRO A 1 225 ? 38.686 -10.999 -32.471 1.00 43.28 225 PRO A N 1
ATOM 1695 C CA . PRO A 1 225 ? 37.279 -10.942 -32.103 1.00 43.28 225 PRO A CA 1
ATOM 1696 C C . PRO A 1 225 ? 37.019 -9.771 -31.146 1.00 43.28 225 PRO A C 1
ATOM 1698 O O . PRO A 1 225 ? 37.429 -9.790 -29.985 1.00 43.28 225 PRO A O 1
ATOM 1701 N N . ILE A 1 226 ? 36.294 -8.766 -31.643 1.00 45.28 226 ILE A N 1
ATOM 1702 C CA . ILE A 1 226 ? 35.901 -7.568 -30.894 1.00 45.28 226 ILE A CA 1
ATOM 1703 C C . ILE A 1 226 ? 35.194 -7.988 -29.596 1.00 45.28 226 ILE A C 1
ATOM 1705 O O . ILE A 1 226 ? 34.265 -8.801 -29.611 1.00 45.28 226 ILE A O 1
ATOM 1709 N N . SER A 1 227 ? 35.629 -7.430 -28.463 1.00 44.94 227 SER A N 1
ATOM 1710 C CA . SER A 1 227 ? 35.109 -7.813 -27.145 1.00 44.94 227 SER A CA 1
ATOM 1711 C C . SER A 1 227 ? 33.597 -7.536 -27.016 1.00 44.94 227 SER A C 1
ATOM 1713 O O . SER A 1 227 ? 33.098 -6.562 -27.594 1.00 44.94 227 SER A O 1
ATOM 1715 N N . PRO A 1 228 ? 32.836 -8.314 -26.212 1.00 42.66 228 PRO A N 1
ATOM 1716 C CA . PRO A 1 228 ? 31.411 -8.038 -26.016 1.00 42.66 228 PRO A CA 1
ATOM 1717 C C . PRO A 1 228 ? 31.188 -6.663 -25.391 1.00 42.66 228 PRO A C 1
ATOM 1719 O O . PRO A 1 228 ? 30.210 -6.001 -25.713 1.00 42.66 228 PRO A O 1
ATOM 1722 N N . ALA A 1 229 ? 32.117 -6.203 -24.547 1.00 42.41 229 ALA A N 1
ATOM 1723 C CA . ALA A 1 229 ? 32.079 -4.862 -23.981 1.00 42.41 229 ALA A CA 1
ATOM 1724 C C . ALA A 1 229 ? 32.141 -3.779 -25.073 1.00 42.41 229 ALA A C 1
ATOM 1726 O O . ALA A 1 229 ? 31.366 -2.830 -25.012 1.00 42.41 229 ALA A O 1
ATOM 1727 N N . GLN A 1 230 ? 32.987 -3.929 -26.099 1.00 46.16 230 GLN A N 1
ATOM 1728 C CA . GLN A 1 230 ? 33.013 -3.009 -27.245 1.00 46.16 230 GLN A CA 1
ATOM 1729 C C . GLN A 1 230 ? 31.764 -3.142 -28.125 1.00 46.16 230 GLN A C 1
ATOM 1731 O O . GLN A 1 230 ? 31.169 -2.125 -28.459 1.00 46.16 230 GLN A O 1
ATOM 1736 N N . LEU A 1 231 ? 31.303 -4.356 -28.447 1.00 46.88 231 LEU A N 1
ATOM 1737 C CA . LEU A 1 231 ? 30.091 -4.541 -29.264 1.00 46.88 231 LEU A CA 1
ATOM 1738 C C . LEU A 1 231 ? 28.829 -3.979 -28.579 1.00 46.88 231 LEU A C 1
ATOM 1740 O O . LEU A 1 231 ? 28.008 -3.328 -29.226 1.00 46.88 231 LEU A O 1
ATOM 1744 N N . ILE A 1 232 ? 28.698 -4.156 -27.262 1.00 47.62 232 ILE A N 1
ATOM 1745 C CA . ILE A 1 232 ? 27.595 -3.597 -26.467 1.00 47.62 232 ILE A CA 1
ATOM 1746 C C . ILE A 1 232 ? 27.772 -2.082 -26.268 1.00 47.62 232 ILE A C 1
ATOM 1748 O O . ILE A 1 232 ? 26.783 -1.357 -26.310 1.00 47.62 232 ILE A O 1
ATOM 1752 N N . LYS A 1 233 ? 29.002 -1.565 -26.132 1.00 42.41 233 LYS A N 1
ATOM 1753 C CA . LYS A 1 233 ? 29.268 -0.114 -26.052 1.00 42.41 233 LYS A CA 1
ATOM 1754 C C . LYS A 1 233 ? 28.992 0.613 -27.375 1.00 42.41 233 LYS A C 1
ATOM 1756 O O . LYS A 1 233 ? 28.486 1.729 -27.346 1.00 42.41 233 LYS A O 1
ATOM 1761 N N . THR A 1 234 ? 29.278 -0.014 -28.516 1.00 40.53 234 THR A N 1
ATOM 1762 C CA . THR A 1 234 ? 29.052 0.564 -29.853 1.00 40.53 234 THR A CA 1
ATOM 1763 C C . THR A 1 234 ? 27.591 0.463 -30.303 1.00 40.53 234 THR A C 1
ATOM 1765 O O . THR A 1 234 ? 27.111 1.360 -30.991 1.00 40.53 234 THR A O 1
ATOM 1768 N N . TYR A 1 235 ? 26.857 -0.594 -29.920 1.00 42.91 235 TYR A N 1
ATOM 1769 C CA . TYR A 1 235 ? 25.491 -0.831 -30.418 1.00 42.91 235 TYR A CA 1
ATOM 1770 C C . TYR A 1 235 ? 24.376 -0.812 -29.349 1.00 42.91 235 TYR A C 1
ATOM 1772 O O . TYR A 1 235 ? 23.201 -0.742 -29.711 1.00 42.91 235 TYR A O 1
ATOM 1780 N N . GLY A 1 236 ? 24.682 -0.840 -28.049 1.00 43.56 236 GLY A N 1
ATOM 1781 C CA . GLY A 1 236 ? 23.695 -0.775 -26.958 1.00 43.56 236 GLY A CA 1
ATOM 1782 C C . GLY A 1 236 ? 22.621 -1.869 -27.033 1.00 43.56 236 GLY A C 1
ATOM 1783 O O . GLY A 1 236 ? 22.893 -2.988 -27.472 1.00 43.56 236 GLY A O 1
ATOM 1784 N N . ARG A 1 237 ? 21.362 -1.535 -26.689 1.00 45.59 237 ARG A N 1
ATOM 1785 C CA . ARG A 1 237 ? 20.196 -2.430 -26.891 1.00 45.59 237 ARG A CA 1
ATOM 1786 C C . ARG A 1 237 ? 20.048 -2.910 -28.340 1.00 45.59 237 ARG A C 1
ATOM 1788 O O . ARG A 1 237 ? 19.481 -3.975 -28.561 1.00 45.59 237 ARG A O 1
ATOM 1795 N N . ARG A 1 238 ? 20.605 -2.187 -29.323 1.00 45.53 238 ARG A N 1
ATOM 1796 C CA . ARG A 1 238 ? 20.599 -2.632 -30.720 1.00 45.53 238 ARG A CA 1
ATOM 1797 C C . ARG A 1 238 ? 21.486 -3.859 -30.932 1.00 45.53 238 ARG A C 1
ATOM 1799 O O . ARG A 1 238 ? 21.290 -4.536 -31.924 1.00 45.53 238 ARG A O 1
ATOM 1806 N N . PHE A 1 239 ? 22.445 -4.203 -30.064 1.00 55.50 239 PHE A N 1
ATOM 1807 C CA . PHE A 1 239 ? 23.318 -5.378 -30.260 1.00 55.50 239 PHE A CA 1
ATOM 1808 C C . PHE A 1 239 ? 22.535 -6.680 -30.513 1.00 55.50 239 PHE A C 1
ATOM 1810 O O . PHE A 1 239 ? 22.872 -7.408 -31.444 1.00 55.50 239 PHE A O 1
ATOM 1817 N N . ALA A 1 240 ? 21.467 -6.925 -29.747 1.00 58.59 240 ALA A N 1
ATOM 1818 C CA . ALA A 1 240 ? 20.603 -8.098 -29.894 1.00 58.59 240 ALA A CA 1
ATOM 1819 C C . ALA A 1 240 ? 19.400 -7.882 -30.835 1.00 58.59 240 ALA A C 1
ATOM 1821 O O . ALA A 1 240 ? 18.645 -8.815 -31.084 1.00 58.59 240 ALA A O 1
ATOM 1822 N N . GLN A 1 241 ? 19.201 -6.677 -31.370 1.00 61.94 241 GLN A N 1
ATOM 1823 C CA . GLN A 1 241 ? 18.131 -6.416 -32.333 1.00 61.94 241 GLN A CA 1
ATOM 1824 C C . GLN A 1 241 ? 18.552 -6.843 -33.738 1.00 61.94 241 GLN A C 1
ATOM 1826 O O . GLN A 1 241 ? 19.723 -6.729 -34.111 1.00 61.94 241 GLN A O 1
ATOM 1831 N N . ASP A 1 242 ? 17.568 -7.288 -34.511 1.00 73.88 242 ASP A N 1
ATOM 1832 C CA . ASP A 1 242 ? 17.685 -7.493 -35.950 1.00 73.88 242 ASP A CA 1
ATOM 1833 C C . ASP A 1 242 ? 17.875 -6.148 -36.669 1.00 73.88 242 ASP A C 1
ATOM 1835 O O . ASP A 1 242 ? 17.419 -5.102 -36.193 1.00 73.88 242 ASP A O 1
ATOM 1839 N N . LYS A 1 243 ? 18.634 -6.139 -37.771 1.00 72.12 243 LYS A N 1
ATOM 1840 C CA . LYS A 1 243 ? 19.133 -4.902 -38.409 1.00 72.12 243 LYS A CA 1
ATOM 1841 C C . LYS A 1 243 ? 19.260 -5.057 -39.908 1.00 72.12 243 LYS A C 1
ATOM 1843 O O . LYS A 1 243 ? 19.581 -6.140 -40.381 1.00 72.12 243 LYS A O 1
ATOM 1848 N N . TRP A 1 244 ? 19.109 -3.945 -40.632 1.00 64.94 244 TRP A N 1
ATOM 1849 C CA . TRP A 1 244 ? 19.295 -3.895 -42.089 1.00 64.94 244 TRP A CA 1
ATOM 1850 C C . TRP A 1 244 ? 18.488 -4.990 -42.808 1.00 64.94 244 TRP A C 1
ATOM 1852 O O . TRP A 1 244 ? 18.973 -5.632 -43.729 1.00 64.94 244 TRP A O 1
ATOM 1862 N N . GLY A 1 245 ? 17.274 -5.258 -42.311 1.00 65.44 245 GLY A N 1
ATOM 1863 C CA . GLY A 1 245 ? 16.397 -6.340 -42.762 1.00 65.44 245 GLY A CA 1
ATOM 1864 C C . GLY A 1 245 ? 16.890 -7.766 -42.487 1.00 65.44 245 GLY A C 1
ATOM 1865 O O . GLY A 1 245 ? 16.171 -8.701 -42.806 1.00 65.44 245 GLY A O 1
ATOM 1866 N N . VAL A 1 246 ? 18.060 -7.990 -41.887 1.00 77.69 246 VAL A N 1
ATOM 1867 C CA . VAL A 1 246 ? 18.494 -9.337 -41.492 1.00 77.69 246 VAL A CA 1
ATOM 1868 C C . VAL A 1 246 ? 17.973 -9.676 -40.103 1.00 77.69 246 VAL A C 1
ATOM 1870 O O . VAL A 1 246 ? 18.287 -8.989 -39.130 1.00 77.69 246 VAL A O 1
ATOM 1873 N N . ALA A 1 247 ? 17.215 -10.768 -40.031 1.00 82.38 247 ALA A N 1
ATOM 1874 C CA . ALA A 1 247 ? 16.716 -11.366 -38.807 1.00 82.38 247 ALA A CA 1
ATOM 1875 C C . ALA A 1 247 ? 17.533 -12.603 -38.419 1.00 82.38 247 ALA A C 1
ATOM 1877 O O . ALA A 1 247 ? 17.772 -13.476 -39.253 1.00 82.38 247 ALA A O 1
ATOM 1878 N N . VAL A 1 248 ? 17.944 -12.712 -37.156 1.00 82.31 248 VAL A N 1
ATOM 1879 C CA . VAL A 1 248 ? 18.616 -13.913 -36.632 1.00 82.31 248 VAL A CA 1
ATOM 1880 C C . VAL A 1 248 ? 17.663 -14.646 -35.698 1.00 82.31 248 VAL A C 1
ATOM 1882 O O . VAL A 1 248 ? 17.499 -14.286 -34.537 1.00 82.31 248 VAL A O 1
ATOM 1885 N N . THR A 1 249 ? 17.014 -15.691 -36.182 1.00 79.75 249 THR A N 1
ATOM 1886 C CA . THR A 1 249 ? 16.137 -16.521 -35.341 1.00 79.75 249 THR A CA 1
ATOM 1887 C C . THR A 1 249 ? 16.882 -17.760 -34.854 1.00 79.75 249 THR A C 1
ATOM 1889 O O . THR A 1 249 ? 17.987 -18.050 -35.314 1.00 79.75 249 THR A O 1
ATOM 1892 N N . HIS A 1 250 ? 16.309 -18.483 -33.900 1.00 76.81 250 HIS A N 1
ATOM 1893 C CA . HIS A 1 250 ? 16.766 -19.815 -33.523 1.00 76.81 250 HIS A CA 1
ATOM 1894 C C . HIS A 1 250 ? 15.565 -20.745 -33.403 1.00 76.81 250 HIS A C 1
ATOM 1896 O O . HIS A 1 250 ? 14.468 -20.308 -33.053 1.00 76.81 250 HIS A O 1
ATOM 1902 N N . ASP A 1 251 ? 15.785 -22.028 -33.646 1.00 63.50 251 ASP A N 1
ATOM 1903 C CA . ASP A 1 251 ? 14.751 -23.063 -33.653 1.00 63.50 251 ASP A CA 1
ATOM 1904 C C . ASP A 1 251 ? 14.142 -23.375 -32.271 1.00 63.50 251 ASP A C 1
ATOM 1906 O O . ASP A 1 251 ? 13.167 -24.115 -32.195 1.00 63.50 251 ASP A O 1
ATOM 1910 N N . ALA A 1 252 ? 14.682 -22.804 -31.183 1.00 56.38 252 ALA A N 1
ATOM 1911 C CA . ALA A 1 252 ? 14.216 -22.968 -29.792 1.00 56.38 252 ALA A CA 1
ATOM 1912 C C . ALA A 1 252 ? 14.181 -24.428 -29.272 1.00 56.38 252 ALA A C 1
ATOM 1914 O O . ALA A 1 252 ? 13.756 -24.683 -28.150 1.00 56.38 252 ALA A O 1
ATOM 1915 N N . THR A 1 253 ? 14.708 -25.372 -30.054 1.00 53.53 253 THR A N 1
ATOM 1916 C CA . THR A 1 253 ? 14.885 -26.802 -29.740 1.00 53.53 253 THR A CA 1
ATOM 1917 C C . THR A 1 253 ? 15.929 -27.062 -28.653 1.00 53.53 253 THR A C 1
ATOM 1919 O O . THR A 1 253 ? 15.981 -28.146 -28.073 1.00 53.53 253 THR A O 1
ATOM 1922 N N . PHE A 1 254 ? 16.782 -26.075 -28.381 1.00 67.00 254 PHE A N 1
ATOM 1923 C CA . PHE A 1 254 ? 17.863 -26.153 -27.415 1.00 67.00 254 PHE A CA 1
ATOM 1924 C C . PHE A 1 254 ? 17.306 -26.080 -25.990 1.00 67.00 254 PHE A C 1
ATOM 1926 O O . PHE A 1 254 ? 17.075 -25.003 -25.444 1.00 67.00 254 PHE A O 1
ATOM 1933 N N . ALA A 1 255 ? 17.041 -27.252 -25.414 1.00 61.69 255 ALA A N 1
ATOM 1934 C CA . ALA A 1 255 ? 16.390 -27.374 -24.120 1.00 61.69 255 ALA A CA 1
ATOM 1935 C C . ALA A 1 255 ? 17.162 -26.650 -23.003 1.00 61.69 255 ALA A C 1
ATOM 1937 O O . ALA A 1 255 ? 18.380 -26.777 -22.880 1.00 61.69 255 ALA A O 1
ATOM 1938 N N . ASN A 1 256 ? 16.419 -25.970 -22.124 1.00 61.41 256 ASN A N 1
ATOM 1939 C CA . ASN A 1 256 ? 16.965 -25.314 -20.929 1.00 61.41 256 ASN A CA 1
ATOM 1940 C C . ASN A 1 256 ? 17.630 -26.301 -19.950 1.00 61.41 256 ASN A C 1
ATOM 1942 O O . ASN A 1 256 ? 18.338 -25.864 -19.050 1.00 61.41 256 ASN A O 1
ATOM 1946 N N . VAL A 1 257 ? 17.408 -27.613 -20.116 1.00 59.50 257 VAL A N 1
ATOM 1947 C CA . VAL A 1 257 ? 18.132 -28.676 -19.409 1.00 59.50 257 VAL A CA 1
ATOM 1948 C C . VAL A 1 257 ? 18.722 -29.660 -20.408 1.00 59.50 257 VAL A C 1
ATOM 1950 O O . VAL A 1 257 ? 18.003 -30.247 -21.215 1.00 59.50 257 VAL A O 1
ATOM 1953 N N . LEU A 1 258 ? 20.027 -29.867 -20.296 1.00 74.38 258 LEU A N 1
ATOM 1954 C CA . LEU A 1 258 ? 20.843 -30.777 -21.083 1.00 74.38 258 LEU A CA 1
ATOM 1955 C C . LEU A 1 258 ? 21.522 -31.791 -20.156 1.00 74.38 258 LEU A C 1
ATOM 1957 O O . LEU A 1 258 ? 21.569 -31.619 -18.936 1.00 74.38 258 LEU A O 1
ATOM 1961 N N . THR A 1 259 ? 22.059 -32.864 -20.726 1.00 75.88 259 THR A N 1
ATOM 1962 C CA . THR A 1 259 ? 22.732 -33.923 -19.965 1.00 75.88 259 THR A CA 1
ATOM 1963 C C . THR A 1 259 ? 24.237 -33.867 -20.197 1.00 75.88 259 THR A C 1
ATOM 1965 O O . THR A 1 259 ? 24.691 -33.685 -21.327 1.00 75.88 259 THR A O 1
ATOM 1968 N N . VAL A 1 260 ? 25.026 -34.032 -19.133 1.00 72.44 260 VAL A N 1
ATOM 1969 C CA . VAL A 1 260 ? 26.492 -34.132 -19.239 1.00 72.44 260 VAL A CA 1
ATOM 1970 C C . VAL A 1 260 ? 26.897 -35.246 -20.206 1.00 72.44 260 VAL A C 1
ATOM 1972 O O . VAL A 1 260 ? 26.221 -36.266 -20.320 1.00 72.44 260 VAL A O 1
ATOM 1975 N N . HIS A 1 261 ? 27.990 -35.032 -20.935 1.00 74.44 261 HIS A N 1
ATOM 1976 C CA . HIS A 1 261 ? 28.489 -35.901 -22.010 1.00 74.44 261 HIS A CA 1
ATOM 1977 C C . HIS A 1 261 ? 27.555 -36.089 -23.226 1.00 74.44 261 HIS A C 1
ATOM 1979 O O . HIS A 1 261 ? 28.010 -36.612 -24.245 1.00 74.44 261 HIS A O 1
ATOM 1985 N N . VAL A 1 262 ? 26.311 -35.596 -23.195 1.00 80.19 262 VAL A N 1
ATOM 1986 C CA . VAL A 1 262 ? 25.391 -35.620 -24.341 1.00 80.19 262 VAL A CA 1
ATOM 1987 C C . VAL A 1 262 ? 25.518 -34.311 -25.135 1.00 80.19 262 VAL A C 1
ATOM 1989 O O . VAL A 1 262 ? 25.324 -33.228 -24.581 1.00 80.19 262 VAL A O 1
ATOM 1992 N N . PRO A 1 263 ? 25.858 -34.359 -26.436 1.00 78.88 263 PRO A N 1
ATOM 1993 C CA . PRO A 1 263 ? 25.960 -33.159 -27.254 1.00 78.88 263 PRO A CA 1
ATOM 1994 C C . PRO A 1 263 ? 24.578 -32.653 -27.687 1.00 78.88 263 PRO A C 1
ATOM 1996 O O . PRO A 1 263 ? 23.795 -33.401 -28.267 1.00 78.88 263 PRO A O 1
ATOM 1999 N N . ALA A 1 264 ? 24.324 -31.361 -27.498 1.00 78.50 264 ALA A N 1
ATOM 2000 C CA . ALA A 1 264 ? 23.132 -30.670 -27.994 1.00 78.50 264 ALA A CA 1
ATOM 2001 C C . ALA A 1 264 ? 23.500 -29.672 -29.101 1.00 78.50 264 ALA A C 1
ATOM 2003 O O . ALA A 1 264 ? 24.649 -29.231 -29.184 1.00 78.50 264 ALA A O 1
ATOM 2004 N N . ILE A 1 265 ? 22.545 -29.297 -29.954 1.00 81.19 265 ILE A N 1
ATOM 2005 C CA . ILE A 1 265 ? 22.754 -28.330 -31.041 1.00 81.19 265 ILE A CA 1
ATOM 2006 C C . ILE A 1 265 ? 21.610 -27.315 -31.032 1.00 81.19 265 ILE A C 1
ATOM 2008 O O . ILE A 1 265 ? 20.453 -27.706 -31.112 1.00 81.19 265 ILE A O 1
ATOM 2012 N N . GLN A 1 266 ? 21.937 -26.023 -30.960 1.00 79.38 266 GLN A N 1
ATOM 2013 C CA . GLN A 1 266 ? 21.028 -24.942 -31.352 1.00 79.38 266 GLN A CA 1
ATOM 2014 C C . GLN A 1 266 ? 21.286 -24.617 -32.822 1.00 79.38 266 GLN A C 1
ATOM 2016 O O . GLN A 1 266 ? 22.445 -24.416 -33.206 1.00 79.38 266 GLN A O 1
ATOM 2021 N N . THR A 1 267 ? 20.230 -24.469 -33.620 1.00 83.50 267 THR A N 1
ATOM 2022 C CA . THR A 1 267 ? 20.348 -23.966 -34.991 1.00 83.50 267 THR A CA 1
ATOM 2023 C C . THR A 1 267 ? 19.846 -22.528 -35.075 1.00 83.50 267 THR A C 1
ATOM 2025 O O . THR A 1 267 ? 18.678 -22.237 -34.828 1.00 83.50 267 THR A O 1
ATOM 2028 N N . PHE A 1 268 ? 20.730 -21.610 -35.462 1.00 84.56 268 PHE A N 1
ATOM 2029 C CA . PHE A 1 268 ? 20.367 -20.229 -35.769 1.00 84.56 268 PHE A CA 1
ATOM 2030 C C . PHE A 1 268 ? 19.990 -20.101 -37.241 1.00 84.56 268 PHE A C 1
ATOM 2032 O O . PHE A 1 268 ? 20.782 -20.472 -38.102 1.00 84.56 268 PHE A O 1
ATOM 2039 N N . VAL A 1 269 ? 18.815 -19.550 -37.537 1.00 86.19 269 VAL A N 1
ATOM 2040 C CA . VAL A 1 269 ? 18.348 -19.290 -38.903 1.00 86.19 269 VAL A CA 1
ATOM 2041 C C . VAL A 1 269 ? 18.450 -17.791 -39.182 1.00 86.19 269 VAL A C 1
ATOM 2043 O O . VAL A 1 269 ? 17.653 -16.978 -38.703 1.00 86.19 269 VAL A O 1
ATOM 2046 N N . LEU A 1 270 ? 19.476 -17.439 -39.952 1.00 89.38 270 LEU A N 1
ATOM 2047 C CA . LEU A 1 270 ? 19.783 -16.094 -40.428 1.00 89.38 270 LEU A CA 1
ATOM 2048 C C . LEU A 1 270 ? 18.920 -15.832 -41.667 1.00 89.38 270 LEU A C 1
ATOM 2050 O O . LEU A 1 270 ? 19.092 -16.536 -42.653 1.00 89.38 270 LEU A O 1
ATOM 2054 N N . THR A 1 271 ? 18.013 -14.858 -41.649 1.00 86.19 271 THR A N 1
ATOM 2055 C CA . THR A 1 271 ? 17.070 -14.584 -42.751 1.00 86.19 271 THR A CA 1
ATOM 2056 C C . THR A 1 271 ? 17.195 -13.138 -43.213 1.00 86.19 271 THR A C 1
ATOM 2058 O O . THR A 1 271 ? 16.930 -12.223 -42.438 1.00 86.19 271 THR A O 1
ATOM 2061 N N . ASN A 1 272 ? 17.567 -12.907 -44.472 1.00 86.50 272 ASN A N 1
ATOM 2062 C CA . ASN A 1 272 ? 17.645 -11.563 -45.045 1.00 86.50 272 ASN A CA 1
ATOM 2063 C C . ASN A 1 272 ? 16.295 -11.141 -45.644 1.00 86.50 272 ASN A C 1
ATOM 2065 O O . ASN A 1 272 ? 15.940 -11.535 -46.749 1.00 86.50 272 ASN A O 1
ATOM 2069 N N . GLN A 1 273 ? 15.547 -10.323 -44.912 1.00 79.31 273 GLN A N 1
ATOM 2070 C CA . GLN A 1 273 ? 14.273 -9.719 -45.316 1.00 79.31 273 GLN A CA 1
ATOM 2071 C C . GLN A 1 273 ? 14.459 -8.362 -46.024 1.00 79.31 273 GLN A C 1
ATOM 2073 O O . GLN A 1 273 ? 13.470 -7.725 -46.382 1.00 79.31 273 GLN A O 1
ATOM 2078 N N . SER A 1 274 ? 15.698 -7.890 -46.217 1.00 73.75 274 SER A N 1
ATOM 2079 C CA . SER A 1 274 ? 15.959 -6.634 -46.928 1.00 73.75 274 SER A CA 1
ATOM 2080 C C . SER A 1 274 ? 15.809 -6.780 -48.444 1.00 73.75 274 SER A C 1
ATOM 2082 O O . SER A 1 274 ? 15.775 -7.884 -48.995 1.00 73.75 274 SER A O 1
ATOM 2084 N N . THR A 1 275 ? 15.756 -5.636 -49.123 1.00 67.81 275 THR A N 1
ATOM 2085 C CA . THR A 1 275 ? 15.760 -5.529 -50.587 1.00 67.81 275 THR A CA 1
ATOM 2086 C C . THR A 1 275 ? 17.159 -5.671 -51.198 1.00 67.81 275 THR A C 1
ATOM 2088 O O . THR A 1 275 ? 17.285 -5.698 -52.419 1.00 67.81 275 THR A O 1
ATOM 2091 N N . GLU A 1 276 ? 18.209 -5.750 -50.375 1.00 73.69 276 GLU A N 1
ATOM 2092 C CA . GLU A 1 276 ? 19.609 -5.815 -50.798 1.00 73.69 276 GLU A CA 1
ATOM 2093 C C . GLU A 1 276 ? 20.233 -7.182 -50.492 1.00 73.69 276 GLU A C 1
ATOM 2095 O O . GLU A 1 276 ? 19.777 -7.941 -49.636 1.00 73.69 276 GLU A O 1
ATOM 2100 N N . VAL A 1 277 ? 21.310 -7.515 -51.205 1.00 78.50 277 VAL A N 1
ATOM 2101 C CA . VAL A 1 277 ? 22.109 -8.709 -50.906 1.00 78.50 277 VAL A CA 1
ATOM 2102 C C . VAL A 1 277 ? 22.937 -8.432 -49.653 1.00 78.50 277 VAL A C 1
ATOM 2104 O O . VAL A 1 277 ? 23.660 -7.439 -49.603 1.00 78.50 277 VAL A O 1
ATOM 2107 N N . VAL A 1 278 ? 22.884 -9.329 -48.667 1.00 80.25 278 VAL A N 1
ATOM 2108 C CA . VAL A 1 278 ? 23.697 -9.228 -47.447 1.00 80.25 278 VAL A CA 1
ATOM 2109 C C . VAL A 1 278 ? 24.574 -10.466 -47.316 1.00 80.25 278 VAL A C 1
ATOM 2111 O O . VAL A 1 278 ? 24.097 -11.588 -47.453 1.00 80.25 278 VAL A O 1
ATOM 2114 N N . SER A 1 279 ? 25.864 -10.293 -47.037 1.00 83.50 279 SER A N 1
ATOM 2115 C CA . SER A 1 279 ? 26.775 -11.414 -46.775 1.00 83.50 279 SER A CA 1
ATOM 2116 C C . SER A 1 279 ? 27.060 -11.557 -45.285 1.00 83.50 279 SER A C 1
ATOM 2118 O O . SER A 1 279 ? 27.536 -10.614 -44.663 1.00 83.50 279 SER A O 1
ATOM 2120 N N . LEU A 1 280 ? 26.836 -12.745 -44.719 1.00 84.50 280 LEU A N 1
ATOM 2121 C CA . LEU A 1 280 ? 27.458 -13.143 -43.457 1.00 84.50 280 LEU A CA 1
ATOM 2122 C C . LEU A 1 280 ? 28.967 -13.251 -43.709 1.00 84.50 280 LEU A C 1
ATOM 2124 O O . LEU A 1 280 ? 29.397 -14.063 -44.526 1.00 84.50 280 LEU A O 1
ATOM 2128 N N . ARG A 1 281 ? 29.775 -12.444 -43.019 1.00 76.38 281 ARG A N 1
ATOM 2129 C CA . ARG A 1 281 ? 31.242 -12.511 -43.101 1.00 76.38 281 ARG A CA 1
ATOM 2130 C C . ARG A 1 281 ? 31.806 -13.598 -42.194 1.00 76.38 281 ARG A C 1
ATOM 2132 O O . ARG A 1 281 ? 32.686 -14.339 -42.618 1.00 76.38 281 ARG A O 1
ATOM 2139 N N . ARG A 1 282 ? 31.306 -13.677 -40.955 1.00 75.00 282 ARG A N 1
ATOM 2140 C CA . ARG A 1 282 ? 31.698 -14.676 -39.945 1.00 75.00 282 ARG A CA 1
ATOM 2141 C C . ARG A 1 282 ? 30.676 -14.766 -38.811 1.00 75.00 282 ARG A C 1
ATOM 2143 O O . ARG A 1 282 ? 29.984 -13.796 -38.501 1.00 75.00 282 ARG A O 1
ATOM 2150 N N . CYS A 1 283 ? 30.655 -15.908 -38.132 1.00 77.31 283 CYS A N 1
ATOM 2151 C CA . CYS A 1 283 ? 30.022 -16.078 -36.824 1.00 77.31 283 CYS A CA 1
ATOM 2152 C C . CYS A 1 283 ? 31.084 -16.399 -35.762 1.00 77.31 283 CYS A C 1
ATOM 2154 O O . CYS A 1 283 ? 31.997 -17.184 -36.020 1.00 77.31 283 CYS A O 1
ATOM 2156 N N . PHE A 1 284 ? 30.977 -15.825 -34.563 1.00 70.50 284 PHE A N 1
ATOM 2157 C CA . PHE A 1 284 ? 31.933 -16.077 -33.479 1.00 70.50 284 PHE A CA 1
ATOM 2158 C C . PHE A 1 284 ? 31.277 -16.054 -32.095 1.00 70.50 284 PHE A C 1
ATOM 2160 O O . PHE A 1 284 ? 30.293 -15.355 -31.853 1.00 70.50 284 PHE A O 1
ATOM 2167 N N . ARG A 1 285 ? 31.839 -16.828 -31.158 1.00 71.56 285 ARG A N 1
ATOM 2168 C CA . ARG A 1 285 ? 31.447 -16.788 -29.742 1.00 71.56 285 ARG A CA 1
ATOM 2169 C C . ARG A 1 285 ? 32.037 -15.534 -29.105 1.00 71.56 285 ARG A C 1
ATOM 2171 O O . ARG A 1 285 ? 33.235 -15.287 -29.226 1.00 71.56 285 ARG A O 1
ATOM 2178 N N . VAL A 1 286 ? 31.219 -14.777 -28.386 1.00 58.41 286 VAL A N 1
ATOM 2179 C CA . VAL A 1 286 ? 31.640 -13.531 -27.740 1.00 58.41 286 VAL A CA 1
ATOM 2180 C C . VAL A 1 286 ? 32.096 -13.832 -26.306 1.00 58.41 286 VAL A C 1
ATOM 2182 O O . VAL A 1 286 ? 31.370 -14.453 -25.529 1.00 58.41 286 VAL A O 1
ATOM 2185 N N . ALA A 1 287 ? 33.331 -13.461 -25.960 1.00 55.56 287 ALA A N 1
ATOM 2186 C CA . ALA A 1 287 ? 33.972 -13.860 -24.703 1.00 55.56 287 ALA A CA 1
ATOM 2187 C C . ALA A 1 287 ? 33.541 -12.976 -23.517 1.00 55.56 287 ALA A C 1
ATOM 2189 O O . ALA A 1 287 ? 33.973 -11.831 -23.396 1.00 55.56 287 ALA A O 1
ATOM 2190 N N . THR A 1 288 ? 32.687 -13.494 -22.632 1.00 48.97 288 THR A N 1
ATOM 2191 C CA . THR A 1 288 ? 32.184 -12.755 -21.462 1.00 48.97 288 THR A CA 1
ATOM 2192 C C . THR A 1 288 ? 33.281 -12.506 -20.411 1.00 48.97 288 THR A C 1
ATOM 2194 O O . THR A 1 288 ? 34.153 -13.360 -20.240 1.00 48.97 288 THR A O 1
ATOM 2197 N N . PRO A 1 289 ? 33.229 -11.406 -19.624 1.00 40.75 289 PRO A N 1
ATOM 2198 C CA . PRO A 1 289 ? 34.285 -11.055 -18.656 1.00 40.75 289 PRO A CA 1
ATOM 2199 C C . PRO A 1 289 ? 34.567 -12.102 -17.565 1.00 40.75 289 PRO A C 1
ATOM 2201 O O . PRO A 1 289 ? 35.592 -12.042 -16.896 1.00 40.75 289 PRO A O 1
ATOM 2204 N N . SER A 1 290 ? 33.664 -13.065 -17.368 1.00 41.97 290 SER A N 1
ATOM 2205 C CA . SER A 1 290 ? 33.829 -14.201 -16.457 1.00 41.97 290 SER A CA 1
ATOM 2206 C C . SER A 1 290 ? 34.739 -15.320 -16.985 1.00 41.97 290 SER A C 1
ATOM 2208 O O . SER A 1 290 ? 35.130 -16.175 -16.194 1.00 41.97 290 SER A O 1
ATOM 2210 N N . SER A 1 291 ? 35.079 -15.350 -18.283 1.00 42.66 291 SER A N 1
ATOM 2211 C CA . SER A 1 291 ? 35.866 -16.429 -18.904 1.00 42.66 291 SER A CA 1
ATOM 2212 C C . SER A 1 291 ? 37.318 -16.024 -19.195 1.00 42.66 291 SER A C 1
ATOM 2214 O O . SER A 1 291 ? 37.777 -16.098 -20.337 1.00 42.66 291 SER A O 1
ATOM 2216 N N . SER A 1 292 ? 38.058 -15.603 -18.168 1.00 34.28 292 SER A N 1
ATOM 2217 C CA . SER A 1 292 ? 39.486 -15.266 -18.260 1.00 34.28 292 SER A CA 1
ATOM 2218 C C . SER A 1 292 ? 40.397 -16.498 -18.096 1.00 34.28 292 SER A C 1
ATOM 2220 O O . SER A 1 292 ? 41.175 -16.578 -17.149 1.00 34.28 292 SER A O 1
ATOM 2222 N N . SER A 1 293 ? 40.284 -17.489 -18.989 1.00 29.58 293 SER A N 1
ATOM 2223 C CA . SER A 1 293 ? 41.355 -18.471 -19.270 1.00 29.58 293 SER A CA 1
ATOM 2224 C C . SER A 1 293 ? 41.020 -19.360 -20.477 1.00 29.58 293 SER A C 1
ATOM 2226 O O . SER A 1 293 ? 40.080 -20.144 -20.427 1.00 29.58 293 SER A O 1
ATOM 2228 N N . SER A 1 294 ? 41.847 -19.297 -21.529 1.00 35.78 294 SER A N 1
ATOM 2229 C CA . SER A 1 294 ? 41.886 -20.197 -22.706 1.00 35.78 294 SER A CA 1
ATOM 2230 C C . SER A 1 294 ? 40.572 -20.431 -23.489 1.00 35.78 294 SER A C 1
ATOM 2232 O O . SER A 1 294 ? 39.552 -20.876 -22.967 1.00 35.78 294 SER A O 1
ATOM 2234 N N . SER A 1 295 ? 40.614 -20.265 -24.813 1.00 42.09 295 SER A N 1
ATOM 2235 C CA . SER A 1 295 ? 39.472 -20.536 -25.710 1.00 42.09 295 SER A CA 1
ATOM 2236 C C . SER A 1 295 ? 38.961 -21.992 -25.685 1.00 42.09 295 SER A C 1
ATOM 2238 O O . SER A 1 295 ? 37.850 -22.251 -26.143 1.00 42.09 295 SER A O 1
ATOM 2240 N N . ALA A 1 296 ? 39.733 -22.926 -25.120 1.00 43.06 296 ALA A N 1
ATOM 2241 C CA . ALA A 1 296 ? 39.472 -24.365 -25.118 1.00 43.06 296 ALA A CA 1
ATOM 2242 C C . ALA A 1 296 ? 38.363 -24.849 -24.157 1.00 43.06 296 ALA A C 1
ATOM 2244 O O . ALA A 1 296 ? 37.862 -25.958 -24.350 1.00 43.06 296 ALA A O 1
ATOM 2245 N N . LYS A 1 297 ? 37.979 -24.061 -23.137 1.00 52.06 297 LYS A N 1
ATOM 2246 C CA . LYS A 1 297 ? 37.109 -24.509 -22.022 1.00 52.06 297 LYS A CA 1
ATOM 2247 C C . LYS A 1 297 ? 35.664 -23.982 -22.045 1.00 52.06 297 LYS A C 1
ATOM 2249 O O . LYS A 1 297 ? 34.981 -24.029 -21.028 1.00 52.06 297 LYS A O 1
ATOM 2254 N N . SER A 1 298 ? 35.171 -23.482 -23.181 1.00 61.91 298 SER A N 1
ATOM 2255 C CA . SER A 1 298 ? 33.730 -23.217 -23.333 1.00 61.91 298 SER A CA 1
ATOM 2256 C C . SER A 1 298 ? 33.020 -24.468 -23.867 1.00 61.91 298 SER A C 1
ATOM 2258 O O . SER A 1 298 ? 33.490 -25.018 -24.866 1.00 61.91 298 SER A O 1
ATOM 2260 N N . PRO A 1 299 ? 31.894 -24.905 -23.268 1.00 63.66 299 PRO A N 1
ATOM 2261 C CA . PRO A 1 299 ? 31.128 -26.041 -23.783 1.00 63.66 299 PRO A CA 1
ATOM 2262 C C . PRO A 1 299 ? 30.423 -25.725 -25.112 1.00 63.66 299 PRO A C 1
ATOM 2264 O O . PRO A 1 299 ? 30.043 -26.646 -25.827 1.00 63.66 299 PRO A O 1
ATOM 2267 N N . PHE A 1 300 ? 30.276 -24.443 -25.476 1.00 70.75 300 PHE A N 1
ATOM 2268 C CA . PHE A 1 300 ? 29.708 -24.001 -26.753 1.00 70.75 300 PHE A CA 1
ATOM 2269 C C . PHE A 1 300 ? 30.785 -23.913 -27.847 1.00 70.75 300 PHE A C 1
ATOM 2271 O O . PHE A 1 300 ? 31.735 -23.129 -27.736 1.00 70.75 300 PHE A O 1
ATOM 2278 N N . ARG A 1 301 ? 30.602 -24.657 -28.943 1.00 73.69 301 ARG A N 1
ATOM 2279 C CA . ARG A 1 301 ? 31.432 -24.618 -30.157 1.00 73.69 301 ARG A CA 1
ATOM 2280 C C . ARG A 1 301 ? 30.567 -24.365 -31.391 1.00 73.69 301 ARG A C 1
ATOM 2282 O O . ARG A 1 301 ? 29.565 -25.036 -31.610 1.00 73.69 301 ARG A O 1
ATOM 2289 N N . LEU A 1 302 ? 30.969 -23.400 -32.211 1.00 72.19 302 LEU A N 1
ATOM 2290 C CA . LEU A 1 302 ? 30.332 -23.121 -33.499 1.00 72.19 302 LEU A CA 1
ATOM 2291 C C . LEU A 1 302 ? 30.927 -24.029 -34.577 1.00 72.19 302 LEU A C 1
ATOM 2293 O O . LEU A 1 302 ? 32.141 -24.242 -34.599 1.00 72.19 302 LEU A O 1
ATOM 2297 N N . THR A 1 303 ? 30.094 -24.529 -35.489 1.00 64.44 303 THR A N 1
ATOM 2298 C CA . THR A 1 303 ? 30.593 -25.053 -36.769 1.00 64.44 303 THR A CA 1
ATOM 2299 C C . THR A 1 303 ? 31.182 -23.896 -37.569 1.00 64.44 303 THR A C 1
ATOM 2301 O O . THR A 1 303 ? 30.585 -22.823 -37.601 1.00 64.44 303 THR A O 1
ATOM 2304 N N . ASN A 1 304 ? 32.345 -24.081 -38.193 1.00 55.16 304 ASN A N 1
ATOM 2305 C CA . ASN A 1 304 ? 33.039 -22.982 -38.861 1.00 55.16 304 ASN A CA 1
ATOM 2306 C C . ASN A 1 304 ? 32.302 -22.599 -40.159 1.00 55.16 304 ASN A C 1
ATOM 2308 O O . ASN A 1 304 ? 32.280 -23.380 -41.108 1.00 55.16 304 ASN A O 1
ATOM 2312 N N . VAL A 1 305 ? 31.677 -21.419 -40.189 1.00 60.50 305 VAL A N 1
ATOM 2313 C CA . VAL A 1 305 ? 30.901 -20.929 -41.338 1.00 60.50 305 VAL A CA 1
ATOM 2314 C C . VAL A 1 305 ? 31.729 -19.888 -42.084 1.00 60.50 305 VAL A C 1
ATOM 2316 O O . VAL A 1 305 ? 31.993 -18.809 -41.555 1.00 60.50 305 VAL A O 1
ATOM 2319 N N . GLY A 1 306 ? 32.154 -20.227 -43.305 1.00 60.09 306 GLY A N 1
ATOM 2320 C CA . GLY A 1 306 ? 32.812 -19.285 -44.216 1.00 60.09 306 GLY A CA 1
ATOM 2321 C C . GLY A 1 306 ? 31.870 -18.164 -44.690 1.00 60.09 306 GLY A C 1
ATOM 2322 O O . GLY A 1 306 ? 30.684 -18.175 -44.360 1.00 60.09 306 GLY A O 1
ATOM 2323 N N . PRO A 1 307 ? 32.358 -17.192 -45.480 1.00 67.69 307 PRO A N 1
ATOM 2324 C CA . PRO A 1 307 ? 31.572 -16.020 -45.861 1.00 67.69 307 PRO A CA 1
ATOM 2325 C C . PRO A 1 307 ? 30.433 -16.361 -46.842 1.00 67.69 307 PRO A C 1
ATOM 2327 O O . PRO A 1 307 ? 30.643 -16.441 -48.058 1.00 67.69 307 PRO A O 1
ATOM 2330 N N . MET A 1 308 ? 29.218 -16.525 -46.312 1.00 76.88 308 MET A N 1
ATOM 2331 C CA . MET A 1 308 ? 28.010 -16.927 -47.041 1.00 76.88 308 MET A CA 1
ATOM 2332 C C . MET A 1 308 ? 27.107 -15.737 -47.387 1.00 76.88 308 MET A C 1
ATOM 2334 O O . MET A 1 308 ? 26.985 -14.784 -46.621 1.00 76.88 308 MET A O 1
ATOM 2338 N N . THR A 1 309 ? 26.427 -15.797 -48.531 1.00 79.88 309 THR A N 1
ATOM 2339 C CA . THR A 1 309 ? 25.588 -14.699 -49.032 1.00 79.88 309 THR A CA 1
ATOM 2340 C C . THR A 1 309 ? 24.101 -15.023 -48.894 1.00 79.88 309 THR A C 1
ATOM 2342 O O . THR A 1 309 ? 23.627 -16.017 -49.437 1.00 79.88 309 THR A O 1
ATOM 2345 N N . LEU A 1 310 ? 23.365 -14.166 -48.183 1.00 80.06 310 LEU A N 1
ATOM 2346 C CA . LEU A 1 310 ? 21.921 -14.245 -48.000 1.00 80.06 310 LEU A CA 1
ATOM 2347 C C . LEU A 1 310 ? 21.224 -13.423 -49.092 1.00 80.06 310 LEU A C 1
ATOM 2349 O O . LEU A 1 310 ? 21.381 -12.199 -49.171 1.00 80.06 310 LEU A O 1
ATOM 2353 N N . ALA A 1 311 ? 20.432 -14.098 -49.923 1.00 77.50 311 ALA A N 1
ATOM 2354 C CA . ALA A 1 311 ? 19.634 -13.453 -50.962 1.00 77.50 311 ALA A CA 1
ATOM 2355 C C . ALA A 1 311 ? 18.615 -12.451 -50.366 1.00 77.50 311 ALA A C 1
ATOM 2357 O O . ALA A 1 311 ? 18.146 -12.676 -49.247 1.00 77.50 311 ALA A O 1
ATOM 2358 N N . PRO A 1 312 ? 18.253 -11.372 -51.088 1.00 75.19 312 PRO A N 1
ATOM 2359 C CA . PRO A 1 312 ? 17.199 -10.450 -50.665 1.00 75.19 312 PRO A CA 1
ATOM 2360 C C . PRO A 1 312 ? 15.845 -11.167 -50.549 1.00 75.19 312 PRO A C 1
ATOM 2362 O O . PRO A 1 312 ? 15.642 -12.205 -51.180 1.00 75.19 312 PRO A O 1
ATOM 2365 N N . PHE A 1 313 ? 14.898 -10.583 -49.809 1.00 64.19 313 PHE A N 1
ATOM 2366 C CA . PHE A 1 313 ? 13.517 -11.081 -49.678 1.00 64.19 313 PHE A CA 1
ATOM 2367 C C . PHE A 1 313 ? 13.382 -12.558 -49.246 1.00 64.19 313 PHE A C 1
ATOM 2369 O O . PHE A 1 313 ? 12.727 -13.370 -49.898 1.00 64.19 313 PHE A O 1
ATOM 2376 N N . GLY A 1 314 ? 13.947 -12.892 -48.087 1.00 61.41 314 GLY A N 1
ATOM 2377 C CA . GLY A 1 314 ? 13.717 -14.160 -47.388 1.00 61.41 314 GLY A CA 1
ATOM 2378 C C . GLY A 1 314 ? 14.824 -15.201 -47.545 1.00 61.41 314 GLY A C 1
ATOM 2379 O O . GLY A 1 314 ? 14.644 -16.329 -47.095 1.00 61.41 314 GLY A O 1
ATOM 2380 N N . GLY A 1 315 ? 15.972 -14.852 -48.136 1.00 79.94 315 GLY A N 1
ATOM 2381 C CA . GLY A 1 315 ? 17.120 -15.757 -48.211 1.00 79.94 315 GLY A CA 1
ATOM 2382 C C . GLY A 1 315 ? 17.598 -16.162 -46.814 1.00 79.94 315 GLY A C 1
ATOM 2383 O O . GLY A 1 315 ? 18.051 -15.308 -46.048 1.00 79.94 315 GLY A O 1
ATOM 2384 N N . SER A 1 316 ? 17.493 -17.453 -46.486 1.00 80.12 316 SER A N 1
ATOM 2385 C CA . SER A 1 316 ? 17.770 -17.991 -45.150 1.00 80.12 316 SER A CA 1
ATOM 2386 C C . SER A 1 316 ? 18.958 -18.955 -45.115 1.00 80.12 316 SER A C 1
ATOM 2388 O O . SER A 1 316 ? 19.073 -19.817 -45.985 1.00 80.12 316 SER A O 1
ATOM 2390 N N . ILE A 1 317 ? 19.799 -18.868 -44.080 1.00 84.06 317 ILE A N 1
ATOM 2391 C CA . ILE A 1 317 ? 20.953 -19.752 -43.853 1.00 84.06 317 ILE A CA 1
ATOM 2392 C C . ILE A 1 317 ? 20.968 -20.232 -42.400 1.00 84.06 317 ILE A C 1
ATOM 2394 O O . ILE A 1 317 ? 20.838 -19.433 -41.473 1.00 84.06 317 ILE A O 1
ATOM 2398 N N . SER A 1 318 ? 21.166 -21.536 -42.206 1.00 84.19 318 SER A N 1
ATOM 2399 C CA . SER A 1 318 ? 21.252 -22.174 -40.890 1.00 84.19 318 SER A CA 1
ATOM 2400 C C . SER A 1 318 ? 22.699 -22.284 -40.399 1.00 84.19 318 SER A C 1
ATOM 2402 O O . SER A 1 318 ? 23.569 -22.765 -41.122 1.00 84.19 318 SER A O 1
ATOM 2404 N N . VAL A 1 319 ? 22.953 -21.889 -39.149 1.00 82.50 319 VAL A N 1
ATOM 2405 C CA . VAL A 1 319 ? 24.258 -21.982 -38.475 1.00 82.50 319 VAL A CA 1
ATOM 2406 C C . VAL A 1 319 ? 24.117 -22.759 -37.170 1.00 82.50 319 VAL A C 1
ATOM 2408 O O . VAL A 1 319 ? 23.372 -22.357 -36.276 1.00 82.50 319 VAL A O 1
ATOM 2411 N N . ALA A 1 320 ? 24.858 -23.860 -37.043 1.00 82.56 320 ALA A N 1
ATOM 2412 C CA . ALA A 1 320 ? 24.804 -24.733 -35.877 1.00 82.56 320 ALA A CA 1
ATOM 2413 C C . ALA A 1 320 ? 25.774 -24.288 -34.765 1.00 82.56 320 ALA A C 1
ATOM 2415 O O . ALA A 1 320 ? 26.977 -24.092 -34.977 1.00 82.56 320 ALA A O 1
ATOM 2416 N N . CYS A 1 321 ? 25.256 -24.193 -33.542 1.00 81.31 321 CYS A N 1
ATOM 2417 C CA . CYS A 1 321 ? 26.037 -24.047 -32.319 1.00 81.31 321 CYS A CA 1
ATOM 2418 C C . CYS A 1 321 ? 25.882 -25.318 -31.479 1.00 81.31 321 CYS A C 1
ATOM 2420 O O . CYS A 1 321 ? 24.799 -25.610 -30.976 1.00 81.31 321 CYS A O 1
ATOM 2422 N N . ARG A 1 322 ? 26.963 -26.088 -31.340 1.00 80.31 322 ARG A N 1
ATOM 2423 C CA . ARG A 1 322 ? 26.994 -27.325 -30.556 1.00 80.31 322 ARG A CA 1
ATOM 2424 C C . ARG A 1 322 ? 27.392 -27.024 -29.116 1.00 80.31 322 ARG A C 1
ATOM 2426 O O . ARG A 1 322 ? 28.389 -26.346 -28.881 1.00 80.31 322 ARG A O 1
ATOM 2433 N N . PHE A 1 323 ? 26.663 -27.583 -28.163 1.00 77.56 323 PHE A N 1
ATOM 2434 C CA . PHE A 1 323 ? 27.007 -27.593 -26.747 1.00 77.56 323 PHE A CA 1
ATOM 2435 C C . PHE A 1 323 ? 27.423 -28.999 -26.318 1.00 77.56 323 PHE A C 1
ATOM 2437 O O . PHE A 1 323 ? 26.776 -29.979 -26.685 1.00 77.56 323 PHE A O 1
ATOM 2444 N N . LEU A 1 324 ? 28.496 -29.097 -25.538 1.00 77.88 324 LEU A N 1
ATOM 2445 C CA . LEU A 1 324 ? 28.903 -30.317 -24.847 1.00 77.88 324 LEU A CA 1
ATOM 2446 C C . LEU A 1 324 ? 29.649 -29.935 -23.566 1.00 77.88 324 LEU A C 1
ATOM 2448 O O . LEU A 1 324 ? 30.737 -29.363 -23.635 1.00 77.88 324 LEU A O 1
ATOM 2452 N N . SER A 1 325 ? 29.081 -30.275 -22.408 1.00 69.81 325 SER A N 1
ATOM 2453 C CA . SER A 1 325 ? 29.759 -30.169 -21.112 1.00 69.81 325 SER A CA 1
ATOM 2454 C C . SER A 1 325 ? 30.067 -31.558 -20.557 1.00 69.81 325 SER A C 1
ATOM 2456 O O . SER A 1 325 ? 29.248 -32.469 -20.656 1.00 69.81 325 SER A O 1
ATOM 2458 N N . ASN A 1 326 ? 31.240 -31.707 -19.947 1.00 68.19 326 ASN A N 1
ATOM 2459 C CA . ASN A 1 326 ? 31.657 -32.888 -19.187 1.00 68.19 326 ASN A CA 1
ATOM 2460 C C . ASN A 1 326 ? 31.417 -32.739 -17.671 1.00 68.19 326 ASN A C 1
ATOM 2462 O O . ASN A 1 326 ? 31.862 -33.584 -16.905 1.00 68.19 326 ASN A O 1
ATOM 2466 N N . ILE A 1 327 ? 30.774 -31.648 -17.242 1.00 52.19 327 ILE A N 1
ATOM 2467 C CA . ILE A 1 327 ? 30.447 -31.355 -15.840 1.00 52.19 327 ILE A CA 1
ATOM 2468 C C . ILE A 1 327 ? 29.040 -30.737 -15.719 1.00 52.19 327 ILE A C 1
ATOM 2470 O O . ILE A 1 327 ? 28.629 -29.982 -16.614 1.00 52.19 327 ILE A O 1
ATOM 2474 N N . PRO A 1 328 ? 28.291 -31.029 -14.640 1.00 53.50 328 PRO A N 1
ATOM 2475 C CA . PRO A 1 328 ? 26.981 -30.431 -14.402 1.00 53.50 328 PRO A CA 1
ATOM 2476 C C . PRO A 1 328 ? 27.098 -28.970 -13.921 1.00 53.50 328 PRO A C 1
ATOM 2478 O O . PRO A 1 328 ? 28.096 -28.578 -13.315 1.00 53.50 328 PRO A O 1
ATOM 2481 N N . GLY A 1 329 ? 26.076 -28.152 -14.192 1.00 54.12 329 GLY A N 1
ATOM 2482 C CA . GLY A 1 329 ? 26.010 -26.730 -13.822 1.00 54.12 329 GLY A CA 1
ATOM 2483 C C . GLY A 1 329 ? 25.165 -25.874 -14.778 1.00 54.12 329 GLY A C 1
ATOM 2484 O O . GLY A 1 329 ? 24.782 -26.339 -15.847 1.00 54.12 329 GLY A O 1
ATOM 2485 N N . ARG A 1 330 ? 24.890 -24.613 -14.407 1.00 56.28 330 ARG A N 1
ATOM 2486 C CA . ARG A 1 330 ? 24.182 -23.623 -15.249 1.00 56.28 330 ARG A CA 1
ATOM 2487 C C . ARG A 1 330 ? 25.176 -22.832 -16.104 1.00 56.28 330 ARG A C 1
ATOM 2489 O O . ARG A 1 330 ? 26.097 -22.207 -15.573 1.00 56.28 330 ARG A O 1
ATOM 2496 N N . PHE A 1 331 ? 24.981 -22.832 -17.418 1.00 57.59 331 PHE A N 1
ATOM 2497 C CA . PHE A 1 331 ? 25.865 -22.217 -18.407 1.00 57.59 331 PHE A CA 1
ATOM 2498 C C . PHE A 1 331 ? 25.192 -21.052 -19.143 1.00 57.59 331 PHE A C 1
ATOM 2500 O O . PHE A 1 331 ? 23.978 -21.004 -19.331 1.00 57.59 331 PHE A O 1
ATOM 2507 N N . HIS A 1 332 ? 26.021 -20.106 -19.582 1.00 60.50 332 HIS A N 1
ATOM 2508 C CA . HIS A 1 332 ? 25.624 -18.941 -20.370 1.00 60.50 332 HIS A CA 1
ATOM 2509 C C . HIS A 1 332 ? 26.590 -18.771 -21.546 1.00 60.50 332 HIS A C 1
ATOM 2511 O O . HIS A 1 332 ? 27.771 -19.122 -21.447 1.00 60.50 332 HIS A O 1
ATOM 2517 N N . GLY A 1 333 ? 26.110 -18.205 -22.649 1.00 62.03 333 GLY A N 1
ATOM 2518 C CA . GLY A 1 333 ? 26.918 -17.977 -23.845 1.00 62.03 333 GLY A CA 1
ATOM 2519 C C . GLY A 1 333 ? 26.377 -16.835 -24.694 1.00 62.03 333 GLY A C 1
ATOM 2520 O O . GLY A 1 333 ? 25.209 -16.481 -24.603 1.00 62.03 333 GLY A O 1
ATOM 2521 N N . VAL A 1 334 ? 27.227 -16.253 -25.537 1.00 67.25 334 VAL A N 1
ATOM 2522 C CA . VAL A 1 334 ? 26.820 -15.243 -26.522 1.00 67.25 334 VAL A CA 1
ATOM 2523 C C . VAL A 1 334 ? 27.443 -15.610 -27.862 1.00 67.25 334 VAL A C 1
ATOM 2525 O O . VAL A 1 334 ? 28.636 -15.922 -27.926 1.00 67.25 334 VAL A O 1
ATOM 2528 N N . VAL A 1 335 ? 26.650 -15.558 -28.928 1.00 71.94 335 VAL A N 1
ATOM 2529 C CA . VAL A 1 335 ? 27.093 -15.751 -30.314 1.00 71.94 335 VAL A CA 1
ATOM 2530 C C . VAL A 1 335 ? 26.793 -14.478 -31.096 1.00 71.94 335 VAL A C 1
ATOM 2532 O O . VAL A 1 335 ? 25.701 -13.922 -30.993 1.00 71.94 335 VAL A O 1
ATOM 2535 N N . ALA A 1 336 ? 27.773 -14.002 -31.857 1.00 75.56 336 ALA A N 1
ATOM 2536 C CA . ALA A 1 336 ? 27.646 -12.859 -32.748 1.00 75.56 336 ALA A CA 1
ATOM 2537 C C . ALA A 1 336 ? 27.746 -13.303 -34.210 1.00 75.56 336 ALA A C 1
ATOM 2539 O O . ALA A 1 336 ? 28.579 -14.142 -34.564 1.00 75.56 336 ALA A O 1
ATOM 2540 N N . PHE A 1 337 ? 26.917 -12.687 -35.046 1.00 82.62 337 PHE A N 1
ATOM 2541 C CA . PHE A 1 337 ? 26.882 -12.854 -36.493 1.00 82.62 337 PHE A CA 1
ATOM 2542 C C . PHE A 1 337 ? 27.227 -11.505 -37.126 1.00 82.62 337 PHE A C 1
ATOM 2544 O O . PHE A 1 337 ? 26.527 -10.517 -36.894 1.00 82.62 337 PHE A O 1
ATOM 2551 N N . GLU A 1 338 ? 28.336 -11.447 -37.862 1.00 79.81 338 GLU A N 1
ATOM 2552 C CA . GLU A 1 338 ? 28.824 -10.236 -38.527 1.00 79.81 338 GLU A CA 1
ATOM 2553 C C . GLU A 1 338 ? 28.463 -10.284 -40.012 1.00 79.81 338 GLU A C 1
ATOM 2555 O O . GLU A 1 338 ? 28.779 -11.250 -40.710 1.00 79.81 338 GLU A O 1
ATOM 2560 N N . PHE A 1 339 ? 27.806 -9.230 -40.484 1.00 80.31 339 PHE A N 1
ATOM 2561 C CA . PHE A 1 339 ? 27.240 -9.100 -41.818 1.00 80.31 339 PHE A CA 1
ATOM 2562 C C . PHE A 1 339 ? 27.784 -7.865 -42.546 1.00 80.31 339 PHE A C 1
ATOM 2564 O O . PHE A 1 339 ? 28.210 -6.890 -41.924 1.00 80.31 339 PHE A O 1
ATOM 2571 N N . GLU A 1 340 ? 27.715 -7.902 -43.873 1.00 79.81 340 GLU A N 1
ATOM 2572 C CA . GLU A 1 340 ? 28.069 -6.819 -44.790 1.00 79.81 340 GLU A CA 1
ATOM 2573 C C . GLU A 1 340 ? 26.928 -6.600 -45.791 1.00 79.81 340 GLU A C 1
ATOM 2575 O O . GLU A 1 340 ? 26.529 -7.537 -46.490 1.00 79.81 340 GLU A O 1
ATOM 2580 N N . SER A 1 341 ? 26.382 -5.381 -45.835 1.00 75.06 341 SER A N 1
ATOM 2581 C CA . SER A 1 341 ? 25.352 -4.973 -46.802 1.00 75.06 341 SER A CA 1
ATOM 2582 C C . SER A 1 341 ? 25.925 -4.757 -48.209 1.00 75.06 341 SER A C 1
ATOM 2584 O O . SER A 1 341 ? 27.139 -4.630 -48.387 1.00 75.06 341 SER A O 1
ATOM 2586 N N . ALA A 1 342 ? 25.056 -4.622 -49.218 1.00 67.19 342 ALA A N 1
ATOM 2587 C CA . ALA A 1 342 ? 25.477 -4.314 -50.588 1.00 67.19 342 ALA A CA 1
ATOM 2588 C C . ALA A 1 342 ? 26.248 -2.979 -50.694 1.00 67.19 342 ALA A C 1
ATOM 2590 O O . ALA A 1 342 ? 27.132 -2.837 -51.538 1.00 67.19 342 ALA A O 1
ATOM 2591 N N . THR A 1 343 ? 25.986 -2.033 -49.787 1.00 66.38 343 THR A N 1
ATOM 2592 C CA . THR A 1 343 ? 26.708 -0.754 -49.645 1.00 66.38 343 THR A CA 1
ATOM 2593 C C . THR A 1 343 ? 28.057 -0.851 -48.907 1.00 66.38 343 THR A C 1
ATOM 2595 O O . THR A 1 343 ? 28.629 0.180 -48.560 1.00 66.38 343 THR A O 1
ATOM 2598 N N . ARG A 1 344 ? 28.575 -2.064 -48.644 1.00 68.06 344 ARG A N 1
ATOM 2599 C CA . ARG A 1 344 ? 29.774 -2.347 -47.815 1.00 68.06 344 ARG A CA 1
ATOM 2600 C C . ARG A 1 344 ? 29.676 -1.870 -46.358 1.00 68.06 344 ARG A C 1
ATOM 2602 O O . ARG A 1 344 ? 30.691 -1.720 -45.676 1.00 68.06 344 ARG A O 1
ATOM 2609 N N . THR A 1 345 ? 28.464 -1.651 -45.845 1.00 60.06 345 THR A N 1
ATOM 2610 C CA . THR A 1 345 ? 28.270 -1.293 -44.433 1.00 60.06 345 THR A CA 1
ATOM 2611 C C . THR A 1 345 ? 28.313 -2.557 -43.576 1.00 60.06 345 THR A C 1
ATOM 2613 O O . THR A 1 345 ? 27.532 -3.487 -43.782 1.00 60.06 345 THR A O 1
ATOM 2616 N N . LEU A 1 346 ? 29.221 -2.591 -42.597 1.00 67.00 346 LEU A N 1
ATOM 2617 C CA . LEU A 1 346 ? 29.363 -3.702 -41.653 1.00 67.00 346 LEU A CA 1
ATOM 2618 C C . LEU A 1 346 ? 28.414 -3.553 -40.459 1.00 67.00 346 LEU A C 1
ATOM 2620 O O . LEU A 1 346 ? 28.300 -2.474 -39.869 1.00 67.00 346 LEU A O 1
ATOM 2624 N N . PHE A 1 347 ? 27.772 -4.648 -40.053 1.00 63.31 347 PHE A N 1
ATOM 2625 C CA . PHE A 1 347 ? 26.922 -4.681 -38.862 1.00 63.31 347 PHE A CA 1
ATOM 2626 C C . PHE A 1 347 ? 26.919 -6.053 -38.181 1.00 63.31 347 PHE A C 1
ATOM 2628 O O . PHE A 1 347 ? 27.174 -7.079 -38.799 1.00 63.31 347 PHE A O 1
ATOM 2635 N N . VAL A 1 348 ? 26.619 -6.075 -36.880 1.00 72.56 348 VAL A N 1
ATOM 2636 C CA . VAL A 1 348 ? 26.617 -7.297 -36.059 1.00 72.56 348 VAL A CA 1
ATOM 2637 C C . VAL A 1 348 ? 25.257 -7.493 -35.400 1.00 72.56 348 VAL A C 1
ATOM 2639 O O . VAL A 1 348 ? 24.700 -6.531 -34.863 1.00 72.56 348 VAL A O 1
ATOM 2642 N N . ILE A 1 349 ? 24.750 -8.726 -35.392 1.00 72.12 349 ILE A N 1
ATOM 2643 C CA . ILE A 1 349 ? 23.572 -9.143 -34.618 1.00 72.12 349 ILE A CA 1
ATOM 2644 C C . ILE A 1 349 ? 24.016 -10.217 -33.616 1.00 72.12 349 ILE A C 1
ATOM 2646 O O . ILE A 1 349 ? 24.665 -11.196 -33.987 1.00 72.12 349 ILE A O 1
ATOM 2650 N N . GLY A 1 350 ? 23.710 -10.011 -32.336 1.00 71.50 350 GLY A N 1
ATOM 2651 C CA . GLY A 1 350 ? 24.050 -10.924 -31.245 1.00 71.50 350 GLY A CA 1
ATOM 2652 C C . GLY A 1 350 ? 22.861 -11.749 -30.756 1.00 71.50 350 GLY A C 1
ATOM 2653 O O . GLY A 1 350 ? 21.725 -11.271 -30.732 1.00 71.50 350 GLY A O 1
ATOM 2654 N N . ARG A 1 351 ? 23.122 -12.976 -30.305 1.00 75.38 351 ARG A N 1
ATOM 2655 C CA . ARG A 1 351 ? 22.169 -13.826 -29.578 1.00 75.38 351 ARG A CA 1
ATOM 2656 C C . ARG A 1 351 ? 22.795 -14.338 -28.288 1.00 75.38 351 ARG A C 1
ATOM 2658 O O . ARG A 1 351 ? 23.985 -14.652 -28.253 1.00 75.38 351 ARG A O 1
ATOM 2665 N N . VAL A 1 352 ? 21.991 -14.378 -27.231 1.00 63.91 352 VAL A N 1
ATOM 2666 C CA . VAL A 1 352 ? 22.408 -14.746 -25.875 1.00 63.91 352 VAL A CA 1
ATOM 2667 C C . VAL A 1 352 ? 21.714 -16.047 -25.489 1.00 63.91 352 VAL A C 1
ATOM 2669 O O . VAL A 1 352 ? 20.507 -16.177 -25.658 1.00 63.91 352 VAL A O 1
ATOM 2672 N N . PHE A 1 353 ? 22.489 -16.986 -24.961 1.00 64.69 353 PHE A N 1
ATOM 2673 C CA . PHE A 1 353 ? 22.010 -18.159 -24.247 1.00 64.69 353 PHE A CA 1
ATOM 2674 C C . PHE A 1 353 ? 22.034 -17.847 -22.749 1.00 64.69 353 PHE A C 1
ATOM 2676 O O . PHE A 1 353 ? 23.116 -17.663 -22.176 1.00 64.69 353 PHE A O 1
ATOM 2683 N N . GLU A 1 354 ? 20.867 -17.800 -22.111 1.00 54.78 354 GLU A N 1
ATOM 2684 C CA . GLU A 1 354 ? 20.748 -17.628 -20.663 1.00 54.78 354 GLU A CA 1
ATOM 2685 C C . GLU A 1 354 ? 20.087 -18.853 -20.030 1.00 54.78 354 GLU A C 1
ATOM 2687 O O . GLU A 1 354 ? 19.061 -19.314 -20.512 1.00 54.78 354 GLU A O 1
ATOM 2692 N N . GLY A 1 355 ? 20.665 -19.367 -18.938 1.00 53.62 355 GLY A N 1
ATOM 2693 C CA . GLY A 1 355 ? 20.025 -20.412 -18.132 1.00 53.62 355 GLY A CA 1
ATOM 2694 C C . GLY A 1 355 ? 20.092 -21.829 -18.707 1.00 53.62 355 GLY A C 1
ATOM 2695 O O . GLY A 1 355 ? 19.156 -22.594 -18.514 1.00 53.62 355 GLY A O 1
ATOM 2696 N N . VAL A 1 356 ? 21.182 -22.194 -19.391 1.00 66.38 356 VAL A N 1
ATOM 2697 C CA . VAL A 1 356 ? 21.369 -23.550 -19.936 1.00 66.38 356 VAL A CA 1
ATOM 2698 C C . VAL A 1 356 ? 21.870 -24.476 -18.828 1.00 66.38 356 VAL A C 1
ATOM 2700 O O . VAL A 1 356 ? 23.067 -24.504 -18.536 1.00 66.38 356 VAL A O 1
ATOM 2703 N N . ASP A 1 357 ? 20.975 -25.216 -18.186 1.00 60.38 357 ASP A N 1
ATOM 2704 C CA . ASP A 1 357 ? 21.331 -26.172 -17.140 1.00 60.38 357 ASP A CA 1
ATOM 2705 C C . ASP A 1 357 ? 21.864 -27.473 -17.735 1.00 60.38 357 ASP A C 1
ATOM 2707 O O . ASP A 1 357 ? 21.287 -28.036 -18.657 1.00 60.38 357 ASP A O 1
ATOM 2711 N N . CYS A 1 358 ? 22.960 -27.987 -17.189 1.00 66.12 358 CYS A N 1
ATOM 2712 C CA . CYS A 1 358 ? 23.494 -29.301 -17.513 1.00 66.12 358 CYS A CA 1
ATOM 2713 C C . CYS A 1 358 ? 23.445 -30.175 -16.256 1.00 66.12 358 CYS A C 1
ATOM 2715 O O . CYS A 1 358 ? 24.007 -29.793 -15.227 1.00 66.12 358 CYS A O 1
ATOM 2717 N N . VAL A 1 359 ? 22.784 -31.330 -16.320 1.00 62.41 359 VAL A N 1
ATOM 2718 C CA . VAL A 1 359 ? 22.601 -32.252 -15.183 1.00 62.41 359 VAL A CA 1
ATOM 2719 C C . VAL A 1 359 ? 23.217 -33.620 -15.464 1.00 62.41 359 VAL A C 1
ATOM 2721 O O . VAL A 1 359 ? 23.410 -34.001 -16.621 1.00 62.41 359 VAL A O 1
ATOM 2724 N N . ASP A 1 360 ? 23.531 -34.365 -14.405 1.00 69.31 360 ASP A N 1
ATOM 2725 C CA . ASP A 1 360 ? 24.021 -35.736 -14.540 1.00 69.31 360 ASP A CA 1
ATOM 2726 C C . ASP A 1 360 ? 22.865 -36.706 -14.841 1.00 69.31 360 ASP A C 1
ATOM 2728 O O . ASP A 1 360 ? 21.780 -36.611 -14.258 1.00 69.31 360 ASP A O 1
ATOM 2732 N N . ALA A 1 361 ? 23.100 -37.644 -15.760 1.00 65.31 361 ALA A N 1
ATOM 2733 C CA . ALA A 1 361 ? 22.158 -38.696 -16.128 1.00 65.31 361 ALA A CA 1
ATOM 2734 C C . ALA A 1 361 ? 21.843 -39.665 -14.972 1.00 65.31 361 ALA A C 1
ATOM 2736 O O . ALA A 1 361 ? 20.825 -40.358 -15.046 1.00 65.31 361 ALA A O 1
ATOM 2737 N N . ALA A 1 362 ? 22.680 -39.703 -13.929 1.00 53.06 362 ALA A N 1
ATOM 2738 C CA . ALA A 1 362 ? 22.525 -40.552 -12.748 1.00 53.06 362 ALA A CA 1
ATOM 2739 C C . ALA A 1 362 ? 21.863 -39.861 -11.534 1.00 53.06 362 ALA A C 1
ATOM 2741 O O . ALA A 1 362 ? 21.503 -40.552 -10.585 1.00 53.06 362 ALA A O 1
ATOM 2742 N N . MET A 1 363 ? 21.661 -38.533 -11.542 1.00 50.72 363 MET A N 1
ATOM 2743 C CA . MET A 1 363 ? 20.917 -37.842 -10.467 1.00 50.72 363 MET A CA 1
ATOM 2744 C C . MET A 1 363 ? 19.484 -38.379 -10.368 1.00 50.72 363 MET A C 1
ATOM 2746 O O . MET A 1 363 ? 18.874 -38.688 -11.390 1.00 50.72 363 MET A O 1
ATOM 2750 N N . ASP A 1 364 ? 18.886 -38.431 -9.184 1.00 54.31 364 ASP A N 1
ATOM 2751 C CA . ASP A 1 364 ? 17.468 -38.778 -9.064 1.00 54.31 364 ASP A CA 1
ATOM 2752 C C . ASP A 1 364 ? 16.561 -37.708 -9.723 1.00 54.31 364 ASP A C 1
ATOM 2754 O O . ASP A 1 364 ? 16.971 -36.571 -9.990 1.00 54.31 364 ASP A O 1
ATOM 2758 N N . ALA A 1 365 ? 15.324 -38.086 -10.052 1.00 54.12 365 ALA A N 1
ATOM 2759 C CA . ALA A 1 365 ? 14.404 -37.215 -10.785 1.00 54.12 365 ALA A CA 1
ATOM 2760 C C . ALA A 1 365 ? 14.002 -35.956 -9.992 1.00 54.12 365 ALA A C 1
ATOM 2762 O O . ALA A 1 365 ? 13.761 -34.906 -10.593 1.00 54.12 365 ALA A O 1
ATOM 2763 N N . GLU A 1 366 ? 13.970 -36.045 -8.661 1.00 43.88 366 GLU A N 1
ATOM 2764 C CA . GLU A 1 366 ? 13.566 -34.968 -7.757 1.00 43.88 366 GLU A CA 1
ATOM 2765 C C . GLU A 1 366 ? 14.678 -33.910 -7.650 1.00 43.88 366 GLU A C 1
ATOM 2767 O O . GLU A 1 366 ? 14.420 -32.719 -7.830 1.00 43.88 366 GLU A O 1
ATOM 2772 N N . THR A 1 367 ? 15.940 -34.334 -7.532 1.00 45.78 367 THR A N 1
ATOM 2773 C CA . THR A 1 367 ? 17.129 -33.469 -7.604 1.00 45.78 367 THR A CA 1
ATOM 2774 C C . THR A 1 367 ? 17.266 -32.788 -8.967 1.00 45.78 367 THR A C 1
ATOM 2776 O O . THR A 1 367 ? 17.554 -31.588 -9.022 1.00 45.78 367 THR A O 1
ATOM 2779 N N . ARG A 1 368 ? 16.998 -33.485 -10.084 1.00 52.91 368 ARG A N 1
ATOM 2780 C CA . ARG A 1 368 ? 16.965 -32.841 -11.418 1.00 52.91 368 ARG A CA 1
ATOM 2781 C C . ARG A 1 368 ? 15.877 -31.760 -11.498 1.00 52.91 368 ARG A C 1
ATOM 2783 O O . ARG A 1 368 ? 16.132 -30.683 -12.043 1.00 52.91 368 ARG A O 1
ATOM 2790 N N . GLN A 1 369 ? 14.704 -32.003 -10.905 1.00 48.69 369 GLN A N 1
ATOM 2791 C CA . GLN A 1 369 ? 13.633 -31.004 -10.785 1.00 48.69 369 GLN A CA 1
ATOM 2792 C C . GLN A 1 369 ? 13.999 -29.840 -9.849 1.00 48.69 369 GLN A C 1
ATOM 2794 O O . GLN A 1 369 ? 13.637 -28.696 -10.126 1.00 48.69 369 GLN A O 1
ATOM 2799 N N . LEU A 1 370 ? 14.740 -30.092 -8.768 1.00 47.97 370 LEU A N 1
ATOM 2800 C CA . LEU A 1 370 ? 15.226 -29.057 -7.853 1.00 47.97 370 LEU A CA 1
ATOM 2801 C C . LEU A 1 370 ? 16.299 -28.168 -8.494 1.00 47.97 370 LEU A C 1
ATOM 2803 O O . LEU A 1 370 ? 16.310 -26.968 -8.229 1.00 47.97 370 LEU A O 1
ATOM 2807 N N . ILE A 1 371 ? 17.148 -28.707 -9.376 1.00 46.56 371 ILE A N 1
ATOM 2808 C CA . ILE A 1 371 ? 18.112 -27.911 -10.157 1.00 46.56 371 ILE A CA 1
ATOM 2809 C C . ILE A 1 371 ? 17.376 -27.037 -11.187 1.00 46.56 371 ILE A C 1
ATOM 2811 O O . ILE A 1 371 ? 17.627 -25.831 -11.235 1.00 46.56 371 ILE A O 1
ATOM 2815 N N . GLN A 1 372 ? 16.391 -27.591 -11.912 1.00 47.66 372 GLN A N 1
ATOM 2816 C CA . GLN A 1 372 ? 15.470 -26.810 -12.763 1.00 47.66 372 GLN A CA 1
ATOM 2817 C C . GLN A 1 372 ? 14.789 -25.661 -12.004 1.00 47.66 372 GLN A C 1
ATOM 2819 O O . GLN A 1 372 ? 14.596 -24.574 -12.545 1.00 47.66 372 GLN A O 1
ATOM 2824 N N . GLN A 1 373 ? 14.409 -25.903 -10.749 1.00 41.19 373 GLN A N 1
ATOM 2825 C CA . GLN A 1 373 ? 13.665 -24.959 -9.909 1.00 41.19 373 GLN A CA 1
ATOM 2826 C C . GLN A 1 373 ? 14.576 -24.130 -8.980 1.00 41.19 373 GLN A C 1
ATOM 2828 O O . GLN A 1 373 ? 14.082 -23.363 -8.148 1.00 41.19 373 GLN A O 1
ATOM 2833 N N . GLY A 1 374 ? 15.900 -24.259 -9.124 1.00 40.72 374 GLY A N 1
ATOM 2834 C CA . GLY A 1 374 ? 16.902 -23.560 -8.330 1.00 40.72 374 GLY A CA 1
ATOM 2835 C C . GLY A 1 374 ? 17.069 -22.100 -8.779 1.00 40.72 374 GLY A C 1
ATOM 2836 O O . GLY A 1 374 ? 17.319 -21.843 -9.966 1.00 40.72 374 GLY A O 1
ATOM 2837 N N . PRO A 1 375 ? 16.969 -21.112 -7.866 1.00 31.09 375 PRO A N 1
ATOM 2838 C CA . PRO A 1 375 ? 17.068 -19.706 -8.237 1.00 31.09 375 PRO A CA 1
ATOM 2839 C C . PRO A 1 375 ? 18.471 -19.367 -8.752 1.00 31.09 375 PRO A C 1
ATOM 2841 O O . PRO A 1 375 ? 19.474 -19.639 -8.088 1.00 31.09 375 PRO A O 1
ATOM 2844 N N . SER A 1 376 ? 18.542 -18.708 -9.914 1.00 32.78 376 SER A N 1
ATOM 2845 C CA . SER A 1 376 ? 19.787 -18.144 -10.449 1.00 32.78 376 SER A CA 1
ATOM 2846 C C . SER A 1 376 ? 20.431 -17.228 -9.411 1.00 32.78 376 SER A C 1
ATOM 2848 O O . SER A 1 376 ? 19.902 -16.161 -9.088 1.00 32.78 376 SER A O 1
ATOM 2850 N N . ARG A 1 377 ? 21.577 -17.641 -8.859 1.00 31.91 377 ARG A N 1
ATOM 2851 C CA . ARG A 1 377 ? 22.260 -16.850 -7.834 1.00 31.91 377 ARG A CA 1
ATOM 2852 C C . ARG A 1 377 ? 22.745 -15.540 -8.461 1.00 31.91 377 ARG A C 1
ATOM 2854 O O . ARG A 1 377 ? 23.397 -15.555 -9.502 1.00 31.91 377 ARG A O 1
ATOM 2861 N N . ARG A 1 378 ? 22.394 -14.422 -7.810 1.00 32.41 378 ARG A N 1
ATOM 2862 C CA . ARG A 1 378 ? 22.757 -13.041 -8.180 1.00 32.41 378 ARG A CA 1
ATOM 2863 C C . ARG A 1 378 ? 24.227 -12.906 -8.595 1.00 32.41 378 ARG A C 1
ATOM 2865 O O . ARG A 1 378 ? 25.072 -13.682 -8.149 1.00 32.41 378 ARG A O 1
ATOM 2872 N N . GLN A 1 379 ? 24.500 -11.848 -9.369 1.00 29.97 379 GLN A N 1
ATOM 2873 C CA . GLN A 1 379 ? 25.835 -11.313 -9.663 1.00 29.97 379 GLN A CA 1
ATOM 2874 C C . GLN A 1 379 ? 26.846 -11.620 -8.549 1.00 29.97 379 GLN A C 1
ATOM 2876 O O . GLN A 1 379 ? 26.553 -11.407 -7.367 1.00 29.97 379 GLN A O 1
ATOM 2881 N N . LYS A 1 380 ? 28.068 -12.034 -8.929 1.00 29.83 380 LYS A N 1
ATOM 2882 C CA . LYS A 1 380 ? 29.227 -11.943 -8.029 1.00 29.83 380 LYS A CA 1
ATOM 2883 C C . LYS A 1 380 ? 29.162 -10.575 -7.360 1.00 29.83 380 LYS A C 1
ATOM 2885 O O . LYS A 1 380 ? 29.174 -9.573 -8.075 1.00 29.83 380 LYS A O 1
ATOM 2890 N N . LYS A 1 381 ? 29.122 -10.542 -6.021 1.00 35.44 381 LYS A N 1
ATOM 2891 C CA . LYS A 1 381 ? 29.374 -9.312 -5.271 1.00 35.44 381 LYS A CA 1
ATOM 2892 C C . LYS A 1 381 ? 30.643 -8.714 -5.868 1.00 35.44 381 LYS A C 1
ATOM 2894 O O . LYS A 1 381 ? 31.715 -9.302 -5.718 1.00 35.44 381 LYS A O 1
ATOM 2899 N N . ARG A 1 382 ? 30.530 -7.570 -6.549 1.00 35.03 382 ARG A N 1
ATOM 2900 C CA . ARG A 1 382 ? 31.684 -6.687 -6.657 1.00 35.03 382 ARG A CA 1
ATOM 2901 C C . ARG A 1 382 ? 32.047 -6.423 -5.205 1.00 35.03 382 ARG A C 1
ATOM 2903 O O . ARG A 1 382 ? 31.206 -5.945 -4.443 1.00 35.03 382 ARG A O 1
ATOM 2910 N N . HIS A 1 383 ? 33.241 -6.840 -4.790 1.00 35.62 383 HIS A N 1
ATOM 2911 C CA . HIS A 1 383 ? 33.786 -6.292 -3.560 1.00 35.62 383 HIS A CA 1
ATOM 2912 C C . HIS A 1 383 ? 33.709 -4.781 -3.749 1.00 35.62 383 HIS A C 1
ATOM 2914 O O . HIS A 1 383 ? 34.168 -4.323 -4.798 1.00 35.62 383 HIS A O 1
ATOM 2920 N N . PRO A 1 384 ? 33.069 -4.027 -2.839 1.00 40.66 384 PRO A N 1
ATOM 2921 C CA . PRO A 1 384 ? 33.079 -2.588 -2.960 1.00 40.66 384 PRO A CA 1
ATOM 2922 C C . PRO A 1 384 ? 34.546 -2.181 -2.895 1.00 40.66 384 PRO A C 1
ATOM 2924 O O . PRO A 1 384 ? 35.168 -2.243 -1.830 1.00 40.66 384 PRO A O 1
ATOM 2927 N N . THR A 1 385 ? 35.105 -1.807 -4.046 1.00 44.84 385 THR A N 1
ATOM 2928 C CA . THR A 1 385 ? 36.312 -0.996 -4.116 1.00 44.84 385 THR A CA 1
ATOM 2929 C C . THR A 1 385 ? 36.068 0.125 -3.124 1.00 44.84 385 THR A C 1
ATOM 2931 O O . THR A 1 385 ? 34.992 0.729 -3.150 1.00 44.84 385 THR A O 1
ATOM 2934 N N . GLN A 1 386 ? 36.980 0.338 -2.173 1.00 52.84 386 GLN A N 1
ATOM 2935 C CA . GLN A 1 386 ? 36.757 1.329 -1.123 1.00 52.84 386 GLN A CA 1
ATOM 2936 C C . GLN A 1 386 ? 36.829 2.735 -1.731 1.00 52.84 386 GLN A C 1
ATOM 2938 O O . GLN A 1 386 ? 37.840 3.430 -1.657 1.00 52.84 386 GLN A O 1
ATOM 2943 N N . LEU A 1 387 ? 35.733 3.149 -2.365 1.00 59.31 387 LEU A N 1
ATOM 2944 C CA . LEU A 1 387 ? 35.520 4.480 -2.890 1.00 59.31 387 LEU A CA 1
ATOM 2945 C C . LEU A 1 387 ? 35.306 5.395 -1.688 1.00 59.31 387 LEU A C 1
ATOM 2947 O O . LEU A 1 387 ? 34.183 5.665 -1.259 1.00 59.31 387 LEU A O 1
ATOM 2951 N N . HIS A 1 388 ? 36.421 5.851 -1.128 1.00 68.12 388 HIS A N 1
ATOM 2952 C CA . HIS A 1 388 ? 36.442 6.854 -0.080 1.00 68.12 388 HIS A CA 1
ATOM 2953 C C . HIS A 1 388 ? 35.938 8.177 -0.661 1.00 68.12 388 HIS A C 1
ATOM 2955 O O . HIS A 1 388 ? 36.617 8.856 -1.428 1.00 68.12 388 HIS A O 1
ATOM 2961 N N . PHE A 1 389 ? 34.689 8.507 -0.340 1.00 68.38 389 PHE A N 1
ATOM 2962 C CA . PHE A 1 389 ? 34.109 9.822 -0.574 1.00 68.38 389 PHE A CA 1
ATOM 2963 C C . PHE A 1 389 ? 34.191 10.597 0.737 1.00 68.38 389 PHE A C 1
ATOM 2965 O O . PHE A 1 389 ? 33.446 10.304 1.674 1.00 68.38 389 PHE A O 1
ATOM 2972 N N . ALA A 1 390 ? 35.083 11.584 0.799 1.00 66.69 390 ALA A N 1
ATOM 2973 C CA . ALA A 1 390 ? 34.996 12.608 1.828 1.00 66.69 390 ALA A CA 1
ATOM 2974 C C . ALA A 1 390 ? 33.689 13.406 1.627 1.00 66.69 390 ALA A C 1
ATOM 2976 O O . ALA A 1 390 ? 33.303 13.647 0.476 1.00 66.69 390 ALA A O 1
ATOM 2977 N N . PRO A 1 391 ? 32.999 13.831 2.701 1.00 62.41 391 PRO A N 1
ATOM 2978 C CA . PRO A 1 391 ? 31.936 14.824 2.586 1.00 62.41 391 PRO A CA 1
ATOM 2979 C C . PRO A 1 391 ? 32.463 16.065 1.846 1.00 62.41 391 PRO A C 1
ATOM 2981 O O . PRO A 1 391 ? 33.607 16.457 2.092 1.00 62.41 391 PRO A O 1
ATOM 2984 N N . PRO A 1 392 ? 31.681 16.703 0.955 1.00 59.22 392 PRO A N 1
ATOM 2985 C CA . PRO A 1 392 ? 32.127 17.934 0.317 1.00 59.22 392 PRO A CA 1
ATOM 2986 C C . PRO A 1 392 ? 32.417 19.000 1.380 1.00 59.22 392 PRO A C 1
ATOM 2988 O O . PRO A 1 392 ? 31.592 19.235 2.266 1.00 59.22 392 PRO A O 1
ATOM 2991 N N . ALA A 1 393 ? 33.574 19.655 1.283 1.00 48.31 393 ALA A N 1
ATOM 2992 C CA . ALA A 1 393 ? 33.935 20.765 2.155 1.00 48.31 393 ALA A CA 1
ATOM 2993 C C . ALA A 1 393 ? 33.086 21.999 1.798 1.00 48.31 393 ALA A C 1
ATOM 2995 O O . ALA A 1 393 ? 33.441 22.793 0.928 1.00 48.31 393 ALA A O 1
ATOM 2996 N N . TYR A 1 394 ? 31.927 22.134 2.440 1.00 44.19 394 TYR A N 1
ATOM 2997 C CA . TYR A 1 394 ? 31.021 23.259 2.232 1.00 44.19 394 TYR A CA 1
ATOM 2998 C C . TYR A 1 394 ? 31.425 24.465 3.092 1.00 44.19 394 TYR A C 1
ATOM 3000 O O . TYR A 1 394 ? 31.045 24.558 4.255 1.00 44.19 394 TYR A O 1
ATOM 3008 N N . SER A 1 395 ? 32.133 25.423 2.487 1.00 33.88 395 SER A N 1
ATOM 3009 C CA . SER A 1 395 ? 32.210 26.814 2.976 1.00 33.88 395 SER A CA 1
ATOM 3010 C C . SER A 1 395 ? 30.965 27.636 2.617 1.00 33.88 395 SER A C 1
ATOM 3012 O O . SER A 1 395 ? 30.750 28.713 3.164 1.00 33.88 395 SER A O 1
ATOM 3014 N N . HIS A 1 396 ? 30.115 27.117 1.728 1.00 33.06 396 HIS A N 1
ATOM 3015 C CA . HIS A 1 396 ? 28.780 27.644 1.493 1.00 33.06 396 HIS A CA 1
ATOM 3016 C C . HIS A 1 396 ? 27.781 26.888 2.362 1.00 33.06 396 HIS A C 1
ATOM 3018 O O . HIS A 1 396 ? 27.422 25.744 2.069 1.00 33.06 396 HIS A O 1
ATOM 3024 N N . THR A 1 397 ? 27.296 27.562 3.403 1.00 27.66 397 THR A N 1
ATOM 3025 C CA . THR A 1 397 ? 25.981 27.267 3.970 1.00 27.66 397 THR A CA 1
ATOM 3026 C C . THR A 1 397 ? 24.965 27.138 2.827 1.00 27.66 397 THR A C 1
ATOM 3028 O O . THR A 1 397 ? 25.030 27.914 1.866 1.00 27.66 397 THR A O 1
ATOM 3031 N N . PRO A 1 398 ? 24.028 26.171 2.877 1.00 27.98 398 PRO A N 1
ATOM 3032 C CA . PRO A 1 398 ? 22.907 26.194 1.946 1.00 27.98 398 PRO A CA 1
ATOM 3033 C C . PRO A 1 398 ? 22.219 27.552 2.080 1.00 27.98 398 PRO A C 1
ATOM 3035 O O . PRO A 1 398 ? 22.074 28.045 3.202 1.00 27.98 398 PRO A O 1
ATOM 3038 N N . SER A 1 399 ? 21.828 28.152 0.949 1.00 29.81 399 SER A N 1
ATOM 3039 C CA . SER A 1 399 ? 21.078 29.409 0.956 1.00 29.81 399 SER A CA 1
ATOM 3040 C C . SER A 1 399 ? 19.923 29.274 1.941 1.00 29.81 399 SER A C 1
ATOM 3042 O O . SER A 1 399 ? 19.041 28.435 1.762 1.00 29.81 399 SER A O 1
ATOM 3044 N N . ARG A 1 400 ? 19.962 30.086 2.997 1.00 32.16 400 ARG A N 1
ATOM 3045 C CA . ARG A 1 400 ? 18.958 30.112 4.065 1.00 32.16 400 ARG A CA 1
ATOM 3046 C C . ARG A 1 400 ? 17.684 30.849 3.616 1.00 32.16 400 ARG A C 1
ATOM 3048 O O . ARG A 1 400 ? 16.800 31.069 4.427 1.00 32.16 400 ARG A O 1
ATOM 3055 N N . ASN A 1 401 ? 17.622 31.201 2.327 1.00 29.23 401 ASN A N 1
ATOM 3056 C CA . ASN A 1 401 ? 16.667 32.106 1.697 1.00 29.23 401 ASN A CA 1
ATOM 3057 C C . ASN A 1 401 ? 15.780 31.357 0.684 1.00 29.23 401 ASN A C 1
ATOM 3059 O O . ASN A 1 401 ? 15.557 31.808 -0.436 1.00 29.23 401 ASN A O 1
ATOM 3063 N N . GLY A 1 402 ? 15.315 30.176 1.069 1.00 32.16 402 GLY A N 1
ATOM 3064 C CA . GLY A 1 402 ? 13.906 29.852 0.889 1.00 32.16 402 GLY A CA 1
ATOM 3065 C C . GLY A 1 402 ? 13.354 29.697 2.299 1.00 32.16 402 GLY A C 1
ATOM 3066 O O . GLY A 1 402 ? 13.992 29.002 3.095 1.00 32.16 402 GLY A O 1
ATOM 3067 N N . ASP A 1 403 ? 12.236 30.350 2.617 1.00 33.06 403 ASP A N 1
ATOM 3068 C CA . ASP A 1 403 ? 11.630 30.341 3.954 1.00 33.06 403 ASP A CA 1
ATOM 3069 C C . ASP A 1 403 ? 11.044 28.963 4.303 1.00 33.06 403 ASP A C 1
ATOM 3071 O O . ASP A 1 403 ? 9.836 28.760 4.416 1.00 33.06 403 ASP A O 1
ATOM 3075 N N . MET A 1 404 ? 11.922 27.982 4.526 1.00 39.28 404 MET A N 1
ATOM 3076 C CA . MET A 1 404 ? 11.580 26.839 5.356 1.00 39.28 404 MET A CA 1
ATOM 3077 C C . MET A 1 404 ? 11.448 27.349 6.786 1.00 39.28 404 MET A C 1
ATOM 3079 O O . MET A 1 404 ? 12.431 27.381 7.534 1.00 39.28 404 MET A O 1
ATOM 3083 N N . ALA A 1 405 ? 10.219 27.729 7.146 1.00 42.78 405 ALA A N 1
ATOM 3084 C CA . ALA A 1 405 ? 9.793 27.868 8.529 1.00 42.78 405 ALA A CA 1
ATOM 3085 C C . ALA A 1 405 ? 10.387 26.703 9.333 1.00 42.78 405 ALA A C 1
ATOM 3087 O O . ALA A 1 405 ? 10.220 25.533 8.969 1.00 42.78 405 ALA A O 1
ATOM 3088 N N . GLY A 1 406 ? 11.178 27.029 10.358 1.00 51.38 406 GLY A N 1
ATOM 3089 C CA . GLY A 1 406 ? 11.965 26.030 11.072 1.00 51.38 406 GLY A CA 1
ATOM 3090 C C . GLY A 1 406 ? 11.066 24.916 11.599 1.00 51.38 406 GLY A C 1
ATOM 3091 O O . GLY A 1 406 ? 10.028 25.201 12.187 1.00 51.38 406 GLY A O 1
ATOM 3092 N N . PHE A 1 407 ? 11.459 23.653 11.389 1.00 56.38 407 PHE A N 1
ATOM 3093 C CA . PHE A 1 407 ? 10.750 22.503 11.958 1.00 56.38 407 PHE A CA 1
ATOM 3094 C C . PHE A 1 407 ? 10.519 22.740 13.453 1.00 56.38 407 PHE A C 1
ATOM 3096 O O . PHE A 1 407 ? 11.493 22.819 14.204 1.00 56.38 407 PHE A O 1
ATOM 3103 N N . ALA A 1 408 ? 9.253 22.826 13.869 1.00 73.31 408 ALA A N 1
ATOM 3104 C CA . ALA A 1 408 ? 8.877 23.077 15.258 1.00 73.31 408 ALA A CA 1
ATOM 3105 C C . ALA A 1 408 ? 9.497 22.038 16.206 1.00 73.31 408 ALA A C 1
ATOM 3107 O O . ALA A 1 408 ? 9.929 22.380 17.304 1.00 73.31 408 ALA A O 1
ATOM 3108 N N . VAL A 1 409 ? 9.626 20.786 15.743 1.00 82.81 409 VAL A N 1
ATOM 3109 C CA . VAL A 1 409 ? 10.451 19.765 16.400 1.00 82.81 409 VAL A CA 1
ATOM 3110 C C . VAL A 1 409 ? 11.440 19.164 15.392 1.00 82.81 409 VAL A C 1
ATOM 3112 O O . VAL A 1 409 ? 11.049 18.326 14.568 1.00 82.81 409 VAL A O 1
ATOM 3115 N N . PRO A 1 410 ? 12.731 19.548 15.428 1.00 81.12 410 PRO A N 1
ATOM 3116 C CA . PRO A 1 410 ? 13.742 19.012 14.524 1.00 81.12 410 PRO A CA 1
ATOM 3117 C C . PRO A 1 410 ? 13.831 17.483 14.587 1.00 81.12 410 PRO A C 1
ATOM 3119 O O . PRO A 1 410 ? 13.995 16.897 15.655 1.00 81.12 410 PRO A O 1
ATOM 3122 N N . LEU A 1 411 ? 13.774 16.822 13.427 1.00 84.31 411 LEU A N 1
ATOM 3123 C CA . LEU A 1 411 ? 13.973 15.374 13.335 1.00 84.31 411 LEU A CA 1
ATOM 3124 C C . LEU A 1 411 ? 15.383 15.016 13.831 1.00 84.31 411 LEU A C 1
ATOM 3126 O O . LEU A 1 411 ? 16.380 15.440 13.235 1.00 84.31 411 LEU A O 1
ATOM 3130 N N . GLY A 1 412 ? 15.472 14.203 14.886 1.00 74.38 412 GLY A N 1
ATOM 3131 C CA . GLY A 1 412 ? 16.738 13.787 15.496 1.00 74.38 412 GLY A CA 1
ATOM 3132 C C . GLY A 1 412 ? 17.702 13.120 14.505 1.00 74.38 412 GLY A C 1
ATOM 3133 O O . GLY A 1 412 ? 17.300 12.605 13.455 1.00 74.38 412 GLY A O 1
ATOM 3134 N N . ARG A 1 413 ? 19.004 13.149 14.804 1.00 74.31 413 ARG A N 1
ATOM 3135 C CA . ARG A 1 413 ? 20.020 12.371 14.077 1.00 74.31 413 ARG A CA 1
ATOM 3136 C C . ARG A 1 413 ? 20.386 11.152 14.917 1.00 74.31 413 ARG A C 1
ATOM 3138 O O . ARG A 1 413 ? 20.775 11.329 16.064 1.00 74.31 413 ARG A O 1
ATOM 3145 N N . HIS A 1 414 ? 20.361 9.958 14.330 1.00 72.69 414 HIS A N 1
ATOM 3146 C CA . HIS A 1 414 ? 20.966 8.770 14.932 1.00 72.69 414 HIS A CA 1
ATOM 3147 C C . HIS A 1 414 ? 22.192 8.312 14.136 1.00 72.69 414 HIS A C 1
ATOM 3149 O O . HIS A 1 414 ? 22.184 8.248 12.894 1.00 72.69 414 HIS A O 1
ATOM 3155 N N . ALA A 1 415 ? 23.265 8.011 14.863 1.00 71.69 415 ALA A N 1
ATOM 3156 C CA . ALA A 1 415 ? 24.424 7.328 14.312 1.00 71.69 415 ALA A CA 1
ATOM 3157 C C . ALA A 1 415 ? 24.068 5.859 14.050 1.00 71.69 415 ALA A C 1
ATOM 3159 O O . ALA A 1 415 ? 23.291 5.259 14.788 1.00 71.69 415 ALA A O 1
ATOM 3160 N N . LEU A 1 416 ? 24.644 5.279 13.000 1.00 73.19 416 LEU A N 1
ATOM 3161 C CA . LEU A 1 416 ? 24.721 3.827 12.895 1.00 73.19 416 LEU A CA 1
ATOM 3162 C C . LEU A 1 416 ? 25.902 3.372 13.764 1.00 73.19 416 LEU A C 1
ATOM 3164 O O . LEU A 1 416 ? 26.968 3.985 13.641 1.00 73.19 416 LEU A O 1
ATOM 3168 N N . PRO A 1 417 ? 25.750 2.338 14.610 1.00 67.00 417 PRO A N 1
ATOM 3169 C CA . PRO A 1 417 ? 26.875 1.717 15.300 1.00 67.00 417 PRO A CA 1
ATOM 3170 C C . PRO A 1 417 ? 28.040 1.415 14.342 1.00 67.00 417 PRO A C 1
ATOM 3172 O O . PRO A 1 417 ? 27.834 1.019 13.195 1.00 67.00 417 PRO A O 1
ATOM 3175 N N . ALA A 1 418 ? 29.279 1.635 14.786 1.00 58.41 418 ALA A N 1
ATOM 3176 C CA . ALA A 1 418 ? 30.463 1.363 13.962 1.00 58.41 418 ALA A CA 1
ATOM 3177 C C . ALA A 1 418 ? 30.769 -0.144 13.877 1.00 58.41 418 ALA A C 1
ATOM 3179 O O . ALA A 1 418 ? 31.267 -0.636 12.865 1.00 58.41 418 ALA A O 1
ATOM 3180 N N . SER A 1 419 ? 30.424 -0.874 14.935 1.00 57.88 419 SER A N 1
ATOM 3181 C CA . SER A 1 419 ? 30.437 -2.327 15.029 1.00 57.88 419 SER A CA 1
ATOM 3182 C C . SER A 1 419 ? 29.227 -2.773 15.853 1.00 57.88 419 SER A C 1
ATOM 3184 O O . SER A 1 419 ? 28.737 -2.039 16.711 1.00 57.88 419 SER A O 1
ATOM 3186 N N . TRP A 1 420 ? 28.735 -3.978 15.576 1.00 60.72 420 TRP A N 1
ATOM 3187 C CA . TRP A 1 420 ? 27.768 -4.666 16.424 1.00 60.72 420 TRP A CA 1
ATOM 3188 C C . TRP A 1 420 ? 28.527 -5.786 17.109 1.00 60.72 420 TRP A C 1
ATOM 3190 O O . TRP A 1 420 ? 29.170 -6.582 16.422 1.00 60.72 420 TRP A O 1
ATOM 3200 N N . SER A 1 421 ? 28.420 -5.890 18.434 1.00 50.16 421 SER A N 1
ATOM 3201 C CA . SER A 1 421 ? 28.736 -7.171 19.053 1.00 50.16 421 SER A CA 1
ATOM 3202 C C . SER A 1 421 ? 27.749 -8.209 18.527 1.00 50.16 421 SER A C 1
ATOM 3204 O O . SER A 1 421 ? 26.533 -7.999 18.551 1.00 50.16 421 SER A O 1
ATOM 3206 N N . THR A 1 422 ? 28.257 -9.360 18.096 1.00 44.91 422 THR A N 1
ATOM 3207 C CA . THR A 1 422 ? 27.438 -10.547 17.822 1.00 44.91 422 THR A CA 1
ATOM 3208 C C . THR A 1 422 ? 26.712 -11.071 19.069 1.00 44.91 422 THR A C 1
ATOM 3210 O O . THR A 1 422 ? 25.820 -11.898 18.923 1.00 44.91 422 THR A O 1
ATOM 3213 N N . SER A 1 423 ? 27.047 -10.577 20.270 1.00 46.69 423 SER A N 1
ATOM 3214 C CA . SER A 1 423 ? 26.545 -11.041 21.573 1.00 46.69 423 SER A CA 1
ATOM 3215 C C . SER A 1 423 ? 25.400 -10.209 22.183 1.00 46.69 423 SER A C 1
ATOM 3217 O O . SER A 1 423 ? 25.252 -10.212 23.401 1.00 46.69 423 SER A O 1
ATOM 3219 N N . ALA A 1 424 ? 24.639 -9.434 21.399 1.00 46.59 424 ALA A N 1
ATOM 3220 C CA . ALA A 1 424 ? 23.578 -8.573 21.948 1.00 46.59 424 ALA A CA 1
ATOM 3221 C C . ALA A 1 424 ? 22.333 -8.452 21.045 1.00 46.59 424 ALA A C 1
ATOM 3223 O O . ALA A 1 424 ? 22.038 -7.408 20.467 1.00 46.59 424 ALA A O 1
ATOM 3224 N N . MET A 1 425 ? 21.558 -9.529 20.965 1.00 51.94 425 MET A N 1
ATOM 3225 C CA . MET A 1 425 ? 20.225 -9.460 21.573 1.00 51.94 425 MET A CA 1
ATOM 3226 C C . MET A 1 425 ? 20.238 -10.476 22.715 1.00 51.94 425 MET A C 1
ATOM 3228 O O . MET A 1 425 ? 20.866 -11.525 22.548 1.00 51.94 425 MET A O 1
ATOM 3232 N N . ASP A 1 426 ? 19.568 -10.184 23.833 1.00 50.53 426 ASP A N 1
ATOM 3233 C CA . ASP A 1 426 ? 19.180 -11.250 24.762 1.00 50.53 426 ASP A CA 1
ATOM 3234 C C . ASP A 1 426 ? 18.350 -12.235 23.946 1.00 50.53 426 ASP A C 1
ATOM 3236 O O . ASP A 1 426 ? 17.287 -11.890 23.429 1.00 50.53 426 ASP A O 1
ATOM 3240 N N . THR A 1 427 ? 18.916 -13.412 23.697 1.00 48.31 427 THR A N 1
ATOM 3241 C CA . THR A 1 427 ? 18.335 -14.387 22.762 1.00 48.31 427 THR A CA 1
ATOM 3242 C C . THR A 1 427 ? 17.387 -15.355 23.459 1.00 48.31 427 THR A C 1
ATOM 3244 O O . THR A 1 427 ? 16.711 -16.127 22.780 1.00 48.31 427 THR A O 1
ATOM 3247 N N . ASP A 1 428 ? 17.284 -15.227 24.783 1.00 48.44 428 ASP A N 1
ATOM 3248 C CA . ASP A 1 428 ? 16.497 -16.080 25.666 1.00 48.44 428 ASP A CA 1
ATOM 3249 C C . ASP A 1 428 ? 15.056 -15.568 25.865 1.00 48.44 428 ASP A C 1
ATOM 3251 O O . ASP A 1 428 ? 14.168 -16.370 26.141 1.00 48.44 428 ASP A O 1
ATOM 3255 N N . ASP A 1 429 ? 14.775 -14.273 25.634 1.00 52.66 429 ASP A N 1
ATOM 3256 C CA . ASP A 1 429 ? 13.404 -13.729 25.612 1.00 52.66 429 ASP A CA 1
ATOM 3257 C C . ASP A 1 429 ? 12.946 -13.387 24.182 1.00 52.66 429 ASP A C 1
ATOM 3259 O O . ASP A 1 429 ? 13.048 -12.261 23.683 1.00 52.66 429 ASP A O 1
ATOM 3263 N N . LEU A 1 430 ? 12.408 -14.399 23.495 1.00 63.66 430 LEU A N 1
ATOM 3264 C CA . LEU A 1 430 ? 11.785 -14.241 22.174 1.00 63.66 430 LEU A CA 1
ATOM 3265 C C . LEU A 1 430 ? 10.452 -13.476 22.227 1.00 63.66 430 LEU A C 1
ATOM 3267 O O . LEU A 1 430 ? 9.950 -13.052 21.174 1.00 63.66 430 LEU A O 1
ATOM 3271 N N . THR A 1 431 ? 9.881 -13.284 23.415 1.00 84.56 431 THR A N 1
ATOM 3272 C CA . THR A 1 431 ? 8.566 -12.678 23.633 1.00 84.56 431 THR A CA 1
ATOM 3273 C C . THR A 1 431 ? 8.653 -11.165 23.458 1.00 84.56 431 THR A C 1
ATOM 3275 O O . THR A 1 431 ? 9.496 -10.496 24.044 1.00 84.56 431 THR A O 1
ATOM 3278 N N . LEU A 1 432 ? 7.798 -10.586 22.615 1.00 90.44 432 LEU A N 1
ATOM 3279 C CA . LEU A 1 432 ? 7.723 -9.131 22.484 1.00 90.44 432 LEU A CA 1
ATOM 3280 C C . LEU A 1 432 ? 6.800 -8.589 23.582 1.00 90.44 432 LEU A C 1
ATOM 3282 O O . LEU A 1 432 ? 5.640 -8.992 23.656 1.00 90.44 432 LEU A O 1
ATOM 3286 N N . THR A 1 433 ? 7.299 -7.663 24.396 1.00 92.44 433 THR A N 1
ATOM 3287 C CA . THR A 1 433 ? 6.574 -7.040 25.514 1.00 92.44 433 THR A CA 1
ATOM 3288 C C . THR A 1 433 ? 6.730 -5.522 25.464 1.00 92.44 433 THR A C 1
ATOM 3290 O O . THR A 1 433 ? 7.615 -5.003 24.782 1.00 92.44 433 THR A O 1
ATOM 3293 N N . MET A 1 434 ? 5.905 -4.780 26.207 1.00 92.56 434 MET A N 1
ATOM 3294 C CA . MET A 1 434 ? 5.989 -3.314 26.225 1.00 92.56 434 MET A CA 1
ATOM 3295 C C . MET A 1 434 ? 7.350 -2.794 26.725 1.00 92.56 434 MET A C 1
ATOM 3297 O O . MET A 1 434 ? 7.832 -1.777 26.233 1.00 92.56 434 MET A O 1
ATOM 3301 N N . SER A 1 435 ? 8.003 -3.503 27.653 1.00 91.00 435 SER A N 1
ATOM 3302 C CA . SER A 1 435 ? 9.311 -3.113 28.195 1.00 91.00 435 SER A CA 1
ATOM 3303 C C . SER A 1 435 ? 10.472 -3.354 27.223 1.00 91.00 435 SER A C 1
ATOM 3305 O O . SER A 1 435 ? 11.448 -2.603 27.256 1.00 91.00 435 SER A O 1
ATOM 3307 N N . ASN A 1 436 ? 10.380 -4.356 26.337 1.00 90.50 436 ASN A N 1
ATOM 3308 C CA . ASN A 1 436 ? 11.430 -4.657 25.354 1.00 90.50 436 ASN A CA 1
ATOM 3309 C C . ASN A 1 436 ? 11.151 -4.106 23.935 1.00 90.50 436 ASN A C 1
ATOM 3311 O O . ASN A 1 436 ? 12.083 -4.020 23.131 1.00 90.50 436 ASN A O 1
ATOM 3315 N N . HIS A 1 437 ? 9.919 -3.655 23.653 1.00 93.88 437 HIS A N 1
ATOM 3316 C CA . HIS A 1 437 ? 9.434 -3.186 22.343 1.00 93.88 437 HIS A CA 1
ATOM 3317 C C . HIS A 1 437 ? 10.351 -2.172 21.652 1.00 93.88 437 HIS A C 1
ATOM 3319 O O . HIS A 1 437 ? 10.897 -2.468 20.585 1.00 93.88 437 HIS A O 1
ATOM 3325 N N . THR A 1 438 ? 10.554 -1.002 22.271 1.00 92.88 438 THR A N 1
ATOM 3326 C CA . THR A 1 438 ? 11.344 0.098 21.698 1.00 92.88 438 THR A CA 1
ATOM 3327 C C . THR A 1 438 ? 12.759 -0.362 21.365 1.00 92.88 438 THR A C 1
ATOM 3329 O O . THR A 1 438 ? 13.195 -0.206 20.226 1.00 92.88 438 THR A O 1
ATOM 3332 N N . ARG A 1 439 ? 13.460 -0.995 22.317 1.00 89.69 439 ARG A N 1
ATOM 3333 C CA . ARG A 1 439 ? 14.833 -1.491 22.122 1.00 89.69 439 ARG A CA 1
ATOM 3334 C C . ARG A 1 439 ? 14.898 -2.516 20.988 1.00 89.69 439 ARG A C 1
ATOM 3336 O O . ARG A 1 439 ? 15.695 -2.358 20.064 1.00 89.69 439 ARG A O 1
ATOM 3343 N N . ARG A 1 440 ? 14.020 -3.525 21.018 1.00 90.31 440 ARG A N 1
ATOM 3344 C CA . ARG A 1 440 ? 13.978 -4.600 20.019 1.00 90.31 440 ARG A CA 1
ATOM 3345 C C . ARG A 1 440 ? 13.742 -4.060 18.615 1.00 90.31 440 ARG A C 1
ATOM 3347 O O . ARG A 1 440 ? 14.484 -4.416 17.704 1.00 90.31 440 ARG A O 1
ATOM 3354 N N . PHE A 1 441 ? 12.751 -3.193 18.419 1.00 94.06 441 PHE A N 1
ATOM 3355 C CA . PHE A 1 441 ? 12.506 -2.640 17.090 1.00 94.06 441 PHE A CA 1
ATOM 3356 C C . PHE A 1 441 ? 13.594 -1.665 16.640 1.00 94.06 441 PHE A C 1
ATOM 3358 O O . PHE A 1 441 ? 13.941 -1.693 15.462 1.00 94.06 441 PHE A O 1
ATOM 3365 N N . GLN A 1 442 ? 14.203 -0.884 17.537 1.00 91.25 442 GLN A N 1
ATOM 3366 C CA . GLN A 1 442 ? 15.365 -0.062 17.182 1.00 91.25 442 GLN A CA 1
ATOM 3367 C C . GLN A 1 442 ? 16.528 -0.923 16.667 1.00 91.25 442 GLN A C 1
ATOM 3369 O O . GLN A 1 442 ? 17.063 -0.626 15.599 1.00 91.25 442 GLN A O 1
ATOM 3374 N N . ASP A 1 443 ? 16.863 -2.027 17.343 1.00 87.38 443 ASP A N 1
ATOM 3375 C CA . ASP A 1 443 ? 17.906 -2.968 16.902 1.00 87.38 443 ASP A CA 1
ATOM 3376 C C . ASP A 1 443 ? 17.604 -3.599 15.532 1.00 87.38 443 ASP A C 1
ATOM 3378 O O . ASP A 1 443 ? 18.512 -3.784 14.713 1.00 87.38 443 ASP A O 1
ATOM 3382 N N . LEU A 1 444 ? 16.332 -3.896 15.248 1.00 91.25 444 LEU A N 1
ATOM 3383 C CA . LEU A 1 444 ? 15.902 -4.403 13.942 1.00 91.25 444 LEU A CA 1
ATOM 3384 C C . LEU A 1 444 ? 15.974 -3.322 12.851 1.00 91.25 444 LEU A C 1
ATOM 3386 O O . LEU A 1 444 ? 16.456 -3.613 11.755 1.00 91.25 444 LEU A O 1
ATOM 3390 N N . LEU A 1 445 ? 15.578 -2.079 13.149 1.00 92.75 445 LEU A N 1
ATOM 3391 C CA . LEU A 1 445 ? 15.680 -0.944 12.224 1.00 92.75 445 LEU A CA 1
ATOM 3392 C C . LEU A 1 445 ? 17.127 -0.575 11.900 1.00 92.75 445 LEU A C 1
ATOM 3394 O O . LEU A 1 445 ? 17.435 -0.331 10.735 1.00 92.75 445 LEU A O 1
ATOM 3398 N N . TYR A 1 446 ? 18.035 -0.599 12.882 1.00 89.62 446 TYR A N 1
ATOM 3399 C CA . TYR A 1 446 ? 19.464 -0.390 12.634 1.00 89.62 446 TYR A CA 1
ATOM 3400 C C . TYR A 1 446 ? 19.998 -1.401 11.606 1.00 89.62 446 TYR A C 1
ATOM 3402 O O . TYR A 1 446 ? 20.708 -1.023 10.672 1.00 89.62 446 TYR A O 1
ATOM 3410 N N . ARG A 1 447 ? 19.619 -2.681 11.736 1.00 86.75 447 ARG A N 1
ATOM 3411 C CA . ARG A 1 447 ? 20.034 -3.763 10.823 1.00 86.75 447 ARG A CA 1
ATOM 3412 C C . ARG A 1 447 ? 19.342 -3.696 9.457 1.00 86.75 447 ARG A C 1
ATOM 3414 O O . ARG A 1 447 ? 19.939 -4.107 8.462 1.00 86.75 447 ARG A O 1
ATOM 3421 N N . GLU A 1 448 ? 18.110 -3.195 9.389 1.00 90.12 448 GLU A N 1
ATOM 3422 C CA . GLU A 1 448 ? 17.412 -2.917 8.126 1.00 90.12 448 GLU A CA 1
ATOM 3423 C C . GLU A 1 448 ? 18.056 -1.746 7.382 1.00 90.12 448 GLU A C 1
ATOM 3425 O O . GLU A 1 448 ? 18.412 -1.874 6.212 1.00 90.12 448 GLU A O 1
ATOM 3430 N N . GLU A 1 449 ? 18.306 -0.634 8.073 1.00 88.88 449 GLU A N 1
ATOM 3431 C CA . GLU A 1 449 ? 18.968 0.542 7.512 1.00 88.88 449 GLU A CA 1
ATOM 3432 C C . GLU A 1 449 ? 20.388 0.221 7.024 1.00 88.88 449 GLU A C 1
ATOM 3434 O O . GLU A 1 449 ? 20.793 0.673 5.949 1.00 88.88 449 GLU A O 1
ATOM 3439 N N . GLN A 1 450 ? 21.132 -0.610 7.760 1.00 83.56 450 GLN A N 1
ATOM 3440 C CA . GLN A 1 450 ? 22.404 -1.152 7.286 1.00 83.56 450 GLN A CA 1
ATOM 3441 C C . GLN A 1 450 ? 22.262 -1.923 5.974 1.00 83.56 450 GLN A C 1
ATOM 3443 O O . GLN A 1 450 ? 23.038 -1.673 5.053 1.00 83.56 450 GLN A O 1
ATOM 3448 N N . GLU A 1 451 ? 21.323 -2.869 5.883 1.00 83.50 451 GLU A N 1
ATOM 3449 C CA . GLU A 1 451 ? 21.166 -3.701 4.686 1.00 83.50 451 GLU A CA 1
ATOM 3450 C C . GLU A 1 451 ? 20.670 -2.874 3.494 1.00 83.50 451 GLU A C 1
ATOM 3452 O O . GLU A 1 451 ? 21.182 -3.053 2.391 1.00 83.50 451 GLU A O 1
ATOM 3457 N N . LEU A 1 452 ? 19.777 -1.904 3.710 1.00 81.50 452 LEU A N 1
ATOM 3458 C CA . LEU A 1 452 ? 19.360 -0.926 2.699 1.00 81.50 452 LEU A CA 1
ATOM 3459 C C . LEU A 1 452 ? 20.553 -0.115 2.173 1.00 81.50 452 LEU A C 1
ATOM 3461 O O . LEU A 1 452 ? 20.774 -0.053 0.962 1.00 81.50 452 LEU A O 1
ATOM 3465 N N . LEU A 1 453 ? 21.378 0.448 3.063 1.00 79.69 453 LEU A N 1
ATOM 3466 C CA . LEU A 1 453 ? 22.587 1.186 2.678 1.00 79.69 453 LEU A CA 1
ATOM 3467 C C . LEU A 1 453 ? 23.641 0.282 2.023 1.00 79.69 453 LEU A C 1
ATOM 3469 O O . LEU A 1 453 ? 24.387 0.736 1.153 1.00 79.69 453 LEU A O 1
ATOM 3473 N N . ARG A 1 454 ? 23.726 -0.990 2.426 1.00 80.50 454 ARG A N 1
ATOM 3474 C CA . ARG A 1 454 ? 24.637 -1.981 1.842 1.00 80.50 454 ARG A CA 1
ATOM 3475 C C . ARG A 1 454 ? 24.188 -2.376 0.436 1.00 80.50 454 ARG A C 1
ATOM 3477 O O . ARG A 1 454 ? 25.037 -2.426 -0.448 1.00 80.50 454 ARG A O 1
ATOM 3484 N N . GLN A 1 455 ? 22.891 -2.614 0.228 1.00 75.56 455 GLN A N 1
ATOM 3485 C CA . GLN A 1 455 ? 22.295 -2.884 -1.083 1.00 75.56 455 GLN A CA 1
ATOM 3486 C C . GLN A 1 455 ? 22.410 -1.669 -2.000 1.00 75.56 455 GLN A C 1
ATOM 3488 O O . GLN A 1 455 ? 22.797 -1.831 -3.148 1.00 75.56 455 GLN A O 1
ATOM 3493 N N . GLN A 1 456 ? 22.174 -0.449 -1.508 1.00 77.69 456 GLN A N 1
ATOM 3494 C CA . GLN A 1 456 ? 22.356 0.760 -2.316 1.00 77.69 456 GLN A CA 1
ATOM 3495 C C . GLN A 1 456 ? 23.794 0.895 -2.844 1.00 77.69 456 GLN A C 1
ATOM 3497 O O . GLN A 1 456 ? 23.979 1.191 -4.023 1.00 77.69 456 GLN A O 1
ATOM 3502 N N . ARG A 1 457 ? 24.804 0.598 -2.012 1.00 75.88 457 ARG A N 1
ATOM 3503 C CA . ARG A 1 457 ? 26.219 0.584 -2.430 1.00 75.88 457 ARG A CA 1
ATOM 3504 C C . ARG A 1 457 ? 26.564 -0.513 -3.445 1.00 75.88 457 ARG A C 1
ATOM 3506 O O . ARG A 1 457 ? 27.601 -0.402 -4.089 1.00 75.88 457 ARG A O 1
ATOM 3513 N N . GLU A 1 458 ? 25.739 -1.552 -3.629 1.00 74.56 458 GLU A N 1
ATOM 3514 C CA . GLU A 1 458 ? 25.945 -2.531 -4.718 1.00 74.56 458 GLU A CA 1
ATOM 3515 C C . GLU A 1 458 ? 25.787 -1.883 -6.105 1.00 74.56 458 GLU A C 1
ATOM 3517 O O . GLU A 1 458 ? 26.323 -2.404 -7.083 1.00 74.56 458 GLU A O 1
ATOM 3522 N N . TYR A 1 459 ? 25.101 -0.736 -6.179 1.00 77.06 459 TYR A N 1
ATOM 3523 C CA . TYR A 1 459 ? 24.868 0.028 -7.405 1.00 77.06 459 TYR A CA 1
ATOM 3524 C C . TYR A 1 459 ? 25.822 1.221 -7.575 1.00 77.06 459 TYR A C 1
ATOM 3526 O O . TYR A 1 459 ? 25.686 1.945 -8.559 1.00 77.06 459 TYR A O 1
ATOM 3534 N N . ASP A 1 460 ? 26.784 1.440 -6.665 1.00 82.00 460 ASP A N 1
ATOM 3535 C CA . ASP A 1 460 ? 27.805 2.484 -6.835 1.00 82.00 460 ASP A CA 1
ATOM 3536 C C . ASP A 1 460 ? 28.558 2.267 -8.165 1.00 82.00 460 ASP A C 1
ATOM 3538 O O . ASP A 1 460 ? 28.980 1.155 -8.505 1.00 82.00 460 ASP A O 1
ATOM 3542 N N . MET A 1 461 ? 28.703 3.337 -8.948 1.00 81.69 461 MET A N 1
ATOM 3543 C CA . MET A 1 461 ? 29.215 3.275 -10.316 1.00 81.69 461 MET A CA 1
ATOM 3544 C C . MET A 1 461 ? 30.633 3.836 -10.386 1.00 81.69 461 MET A C 1
ATOM 3546 O O . MET A 1 461 ? 30.903 4.953 -9.952 1.00 81.69 461 MET A O 1
ATOM 3550 N N . GLU A 1 462 ? 31.536 3.090 -11.006 1.00 85.00 462 GLU A N 1
ATOM 3551 C CA . GLU A 1 462 ? 32.879 3.560 -11.345 1.00 85.00 462 GLU A CA 1
ATOM 3552 C C . GLU A 1 462 ? 32.924 3.980 -12.810 1.00 85.00 462 GLU A C 1
ATOM 3554 O O . GLU A 1 462 ? 32.293 3.346 -13.659 1.00 85.00 462 GLU A O 1
ATOM 3559 N N . HIS A 1 463 ? 33.704 5.018 -13.108 1.00 84.38 463 HIS A N 1
ATOM 3560 C CA . HIS A 1 463 ? 33.941 5.503 -14.471 1.00 84.38 463 HIS A CA 1
ATOM 3561 C C . HIS A 1 463 ? 32.663 5.833 -15.275 1.00 84.38 463 HIS A C 1
ATOM 3563 O O . HIS A 1 463 ? 32.620 5.668 -16.495 1.00 84.38 463 HIS A O 1
ATOM 3569 N N . ALA A 1 464 ? 31.615 6.308 -14.603 1.00 86.19 464 ALA A N 1
ATOM 3570 C CA . ALA A 1 464 ? 30.362 6.715 -15.222 1.00 86.19 464 ALA A CA 1
ATOM 3571 C C . ALA A 1 464 ? 30.506 8.040 -15.991 1.00 86.19 464 ALA A C 1
ATOM 3573 O O . ALA A 1 464 ? 31.232 8.944 -15.574 1.00 86.19 464 ALA A O 1
ATOM 3574 N N . THR A 1 465 ? 29.777 8.183 -17.096 1.00 86.69 465 THR A N 1
ATOM 3575 C CA . THR A 1 465 ? 29.689 9.429 -17.870 1.00 86.69 465 THR A CA 1
ATOM 3576 C C . THR A 1 465 ? 28.450 10.228 -17.477 1.00 86.69 465 THR A C 1
ATOM 3578 O O . THR A 1 465 ? 27.357 9.673 -17.374 1.00 86.69 465 THR A O 1
ATOM 3581 N N . LEU A 1 466 ? 28.610 11.542 -17.306 1.00 86.69 466 LEU A N 1
ATOM 3582 C CA . LEU A 1 466 ? 27.515 12.469 -17.009 1.00 86.69 466 LEU A CA 1
ATOM 3583 C C . LEU A 1 466 ? 27.224 13.341 -18.230 1.00 86.69 466 LEU A C 1
ATOM 3585 O O . LEU A 1 466 ? 28.099 14.057 -18.717 1.00 86.69 466 LEU A O 1
ATOM 3589 N N . HIS A 1 467 ? 25.984 13.315 -18.707 1.00 85.62 467 HIS A N 1
ATOM 3590 C CA . HIS A 1 467 ? 25.556 14.092 -19.867 1.00 85.62 467 HIS A CA 1
ATOM 3591 C C . HIS A 1 467 ? 24.947 15.418 -19.411 1.00 85.62 467 HIS A C 1
ATOM 3593 O O . HIS A 1 467 ? 23.827 15.467 -18.905 1.00 85.62 467 HIS A O 1
ATOM 3599 N N . ARG A 1 468 ? 25.689 16.515 -19.583 1.00 86.38 468 ARG A N 1
ATOM 3600 C CA . ARG A 1 468 ? 25.221 17.867 -19.251 1.00 86.38 468 ARG A CA 1
ATOM 3601 C C . ARG A 1 468 ? 23.966 18.225 -20.065 1.00 86.38 468 ARG A C 1
ATOM 3603 O O . ARG A 1 468 ? 23.970 18.087 -21.285 1.00 86.38 468 ARG A O 1
ATOM 3610 N N . LYS A 1 469 ? 22.912 18.693 -19.389 1.00 83.94 469 LYS A N 1
ATOM 3611 C CA . LYS A 1 469 ? 21.667 19.207 -19.997 1.00 83.94 469 LYS A CA 1
ATOM 3612 C C . LYS A 1 469 ? 21.573 20.725 -19.895 1.00 83.94 469 LYS A C 1
ATOM 3614 O O . LYS A 1 469 ? 21.218 21.381 -20.863 1.00 83.94 469 LYS A O 1
ATOM 3619 N N . THR A 1 470 ? 21.934 21.280 -18.740 1.00 82.06 470 THR A N 1
ATOM 3620 C CA . THR A 1 470 ? 22.015 22.731 -18.493 1.00 82.06 470 THR A CA 1
ATOM 3621 C C . THR A 1 470 ? 23.321 23.040 -17.737 1.00 82.06 470 THR A C 1
ATOM 3623 O O . THR A 1 470 ? 24.112 22.126 -17.491 1.00 82.06 470 THR A O 1
ATOM 3626 N N . PRO A 1 471 ? 23.630 24.292 -17.350 1.00 79.62 471 PRO A N 1
ATOM 3627 C CA . PRO A 1 471 ? 24.781 24.576 -16.486 1.00 79.62 471 PRO A CA 1
ATOM 3628 C C . PRO A 1 471 ? 24.759 23.865 -15.127 1.00 79.62 471 PRO A C 1
ATOM 3630 O O . PRO A 1 471 ? 25.819 23.617 -14.566 1.00 79.62 471 PRO A O 1
ATOM 3633 N N . VAL A 1 472 ? 23.583 23.504 -14.609 1.00 81.81 472 VAL A N 1
ATOM 3634 C CA . VAL A 1 472 ? 23.442 22.850 -13.294 1.00 81.81 472 VAL A CA 1
ATOM 3635 C C . VAL A 1 472 ? 22.789 21.470 -13.359 1.00 81.81 472 VAL A C 1
ATOM 3637 O O . VAL A 1 472 ? 22.850 20.742 -12.377 1.00 81.81 472 VAL A O 1
ATOM 3640 N N . LEU A 1 473 ? 22.201 21.067 -14.489 1.00 86.12 473 LEU A N 1
ATOM 3641 C CA . LEU A 1 473 ? 21.497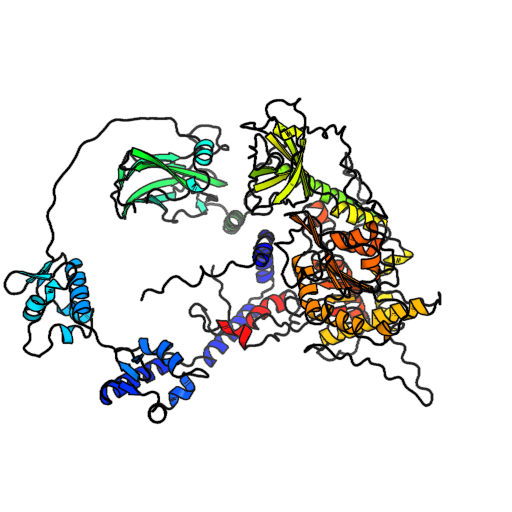 19.789 -14.631 1.00 86.12 473 LEU A CA 1
ATOM 3642 C C . LEU A 1 473 ? 22.292 18.790 -15.482 1.00 86.12 473 LEU A C 1
ATOM 3644 O O . LEU A 1 473 ? 22.689 19.101 -16.609 1.00 86.12 473 LEU A O 1
ATOM 3648 N N . PHE A 1 474 ? 22.473 17.577 -14.961 1.00 90.06 474 PHE A N 1
ATOM 3649 C CA . PHE A 1 474 ? 23.202 16.478 -15.600 1.00 90.06 474 PHE A CA 1
ATOM 3650 C C . PHE A 1 474 ? 22.348 15.205 -15.627 1.00 90.06 474 PHE A C 1
ATOM 3652 O O . PHE A 1 474 ? 21.640 14.914 -14.669 1.00 90.06 474 PHE A O 1
ATOM 3659 N N . GLU A 1 475 ? 22.425 14.435 -16.709 1.00 89.56 475 GLU A N 1
ATOM 3660 C CA . GLU A 1 475 ? 21.814 13.109 -16.837 1.00 89.56 475 GLU A CA 1
ATOM 3661 C C . GLU A 1 475 ? 22.857 12.012 -16.586 1.00 89.56 475 GLU A C 1
ATOM 3663 O O . GLU A 1 475 ? 23.959 12.052 -17.139 1.00 89.56 475 GLU A O 1
ATOM 3668 N N . LEU A 1 476 ? 22.486 11.024 -15.772 1.00 87.69 476 LEU A N 1
ATOM 3669 C CA . LEU A 1 476 ? 23.247 9.802 -15.524 1.00 87.69 476 LEU A CA 1
ATOM 3670 C C . LEU A 1 476 ? 22.388 8.600 -15.922 1.00 87.69 476 LEU A C 1
ATOM 3672 O O . LEU A 1 476 ? 21.297 8.431 -15.381 1.00 87.69 476 LEU A O 1
ATOM 3676 N N . ALA A 1 477 ? 22.880 7.747 -16.818 1.00 81.75 477 ALA A N 1
ATOM 3677 C CA . ALA A 1 477 ? 22.257 6.449 -17.076 1.00 81.75 477 ALA A CA 1
ATOM 3678 C C . ALA A 1 477 ? 22.533 5.501 -15.897 1.00 81.75 477 ALA A C 1
ATOM 3680 O O . ALA A 1 477 ? 23.681 5.381 -15.471 1.00 81.75 477 ALA A O 1
ATOM 3681 N N . VAL A 1 478 ? 21.507 4.822 -15.382 1.00 73.56 478 VAL A N 1
ATOM 3682 C CA . VAL A 1 478 ? 21.612 3.932 -14.212 1.00 73.56 478 VAL A CA 1
ATOM 3683 C C . VAL A 1 478 ? 21.030 2.560 -14.579 1.00 73.56 478 VAL A C 1
ATOM 3685 O O . VAL A 1 478 ? 19.808 2.413 -14.669 1.00 73.56 478 VAL A O 1
ATOM 3688 N N . PRO A 1 479 ? 21.873 1.538 -14.825 1.00 60.72 479 PRO A N 1
ATOM 3689 C CA . PRO A 1 479 ? 21.406 0.187 -15.130 1.00 60.72 479 PRO A CA 1
ATOM 3690 C C . PRO A 1 479 ? 20.532 -0.386 -14.005 1.00 60.72 479 PRO A C 1
ATOM 3692 O O . PRO A 1 479 ? 20.868 -0.234 -12.836 1.00 60.72 479 PRO A O 1
ATOM 3695 N N . GLY A 1 480 ? 19.431 -1.054 -14.366 1.00 53.00 480 GLY A N 1
ATOM 3696 C CA . GLY A 1 480 ? 18.478 -1.655 -13.418 1.00 53.00 480 GLY A CA 1
ATOM 3697 C C . GLY A 1 480 ? 17.441 -0.691 -12.818 1.00 53.00 480 GLY A C 1
ATOM 3698 O O . GLY A 1 480 ? 16.510 -1.137 -12.150 1.00 53.00 480 GLY A O 1
ATOM 3699 N N . LEU A 1 481 ? 17.526 0.617 -13.093 1.00 56.03 481 LEU A N 1
ATOM 3700 C CA . LEU A 1 481 ? 16.607 1.617 -12.532 1.00 56.03 481 LEU A CA 1
ATOM 3701 C C . LEU A 1 481 ? 15.127 1.349 -12.874 1.00 56.03 481 LEU A C 1
ATOM 3703 O O . LEU A 1 481 ? 14.268 1.513 -12.011 1.00 56.03 481 LEU A O 1
ATOM 3707 N N . ALA A 1 482 ? 14.840 0.847 -14.083 1.00 44.66 482 ALA A N 1
ATOM 3708 C CA . ALA A 1 482 ? 13.502 0.420 -14.516 1.00 44.66 482 ALA A CA 1
ATOM 3709 C C . ALA A 1 482 ? 12.879 -0.669 -13.620 1.00 44.66 482 ALA A C 1
ATOM 3711 O O . ALA A 1 482 ? 11.660 -0.778 -13.539 1.00 44.66 482 ALA A O 1
ATOM 3712 N N . GLU A 1 483 ? 13.716 -1.472 -12.959 1.00 45.94 483 GLU A N 1
ATOM 3713 C CA . GLU A 1 483 ? 13.335 -2.564 -12.054 1.00 45.94 483 GLU A CA 1
ATOM 3714 C C . GLU A 1 483 ? 13.352 -2.116 -10.575 1.00 45.94 483 GLU A C 1
ATOM 3716 O O . GLU A 1 483 ? 13.279 -2.946 -9.668 1.00 45.94 483 GLU A O 1
ATOM 3721 N N . GLY A 1 484 ? 13.516 -0.811 -10.310 1.00 53.34 484 GLY A N 1
ATOM 3722 C CA . GLY A 1 484 ? 13.675 -0.258 -8.961 1.00 53.34 484 GLY A CA 1
ATOM 3723 C C . GLY A 1 484 ? 15.011 -0.620 -8.300 1.00 53.34 484 GLY A C 1
ATOM 3724 O O . GLY A 1 484 ? 15.080 -0.752 -7.076 1.00 53.34 484 GLY A O 1
ATOM 3725 N N . ARG A 1 485 ? 16.068 -0.853 -9.094 1.00 59.91 485 ARG A N 1
ATOM 3726 C CA . ARG A 1 485 ? 17.364 -1.395 -8.646 1.00 59.91 485 ARG A CA 1
ATOM 3727 C C . ARG A 1 485 ? 18.533 -0.593 -9.249 1.00 59.91 485 ARG A C 1
ATOM 3729 O O . ARG A 1 485 ? 18.984 -0.939 -10.335 1.00 59.91 485 ARG A O 1
ATOM 3736 N N . PRO A 1 486 ? 19.044 0.462 -8.583 1.00 60.44 486 PRO A N 1
ATOM 3737 C CA . PRO A 1 486 ? 18.736 0.903 -7.221 1.00 60.44 486 PRO A CA 1
ATOM 3738 C C . PRO A 1 486 ? 17.359 1.564 -7.093 1.00 60.44 486 PRO A C 1
ATOM 3740 O O . PRO A 1 486 ? 16.871 2.204 -8.021 1.00 60.44 486 PRO A O 1
ATOM 3743 N N . SER A 1 487 ? 16.766 1.471 -5.901 1.00 72.00 487 SER A N 1
ATOM 3744 C CA . SER A 1 487 ? 15.559 2.224 -5.554 1.00 72.00 487 SER A CA 1
ATOM 3745 C C . SER A 1 487 ? 15.956 3.666 -5.248 1.00 72.00 487 SER A C 1
ATOM 3747 O O . SER A 1 487 ? 16.455 3.951 -4.161 1.00 72.00 487 SER A O 1
ATOM 3749 N N . LEU A 1 488 ? 15.763 4.559 -6.218 1.00 76.75 488 LEU A N 1
ATOM 3750 C CA . LEU A 1 488 ? 16.061 5.989 -6.113 1.00 76.75 488 LEU A CA 1
ATOM 3751 C C . LEU A 1 488 ? 14.774 6.803 -6.230 1.00 76.75 488 LEU A C 1
ATOM 3753 O O . LEU A 1 488 ? 13.890 6.462 -7.018 1.00 76.75 488 LEU A O 1
ATOM 3757 N N . VAL A 1 489 ? 14.702 7.915 -5.502 1.00 73.38 489 VAL A N 1
ATOM 3758 C CA . VAL A 1 489 ? 13.622 8.906 -5.628 1.00 73.38 489 VAL A CA 1
ATOM 3759 C C . VAL A 1 489 ? 14.183 10.308 -5.858 1.00 73.38 489 VAL A C 1
ATOM 3761 O O . VAL A 1 489 ? 15.346 10.592 -5.569 1.00 73.38 489 VAL A O 1
ATOM 3764 N N . ALA A 1 490 ? 13.356 11.225 -6.366 1.00 71.75 490 ALA A N 1
ATOM 3765 C CA . ALA A 1 490 ? 13.724 12.637 -6.374 1.00 71.75 490 ALA A CA 1
ATOM 3766 C C . ALA A 1 490 ? 13.988 13.125 -4.933 1.00 71.75 490 ALA A C 1
ATOM 3768 O O . ALA A 1 490 ? 13.343 12.690 -3.980 1.00 71.75 490 ALA A O 1
ATOM 3769 N N . GLY A 1 491 ? 14.964 14.010 -4.762 1.00 71.38 491 GLY A N 1
ATOM 3770 C CA . GLY A 1 491 ? 15.449 14.479 -3.465 1.00 71.38 491 GLY A CA 1
ATOM 3771 C C . GLY A 1 491 ? 16.640 13.697 -2.897 1.00 71.38 491 GLY A C 1
ATOM 3772 O O . GLY A 1 491 ? 17.415 14.302 -2.143 1.00 71.38 491 GLY A O 1
ATOM 3773 N N . ASP A 1 4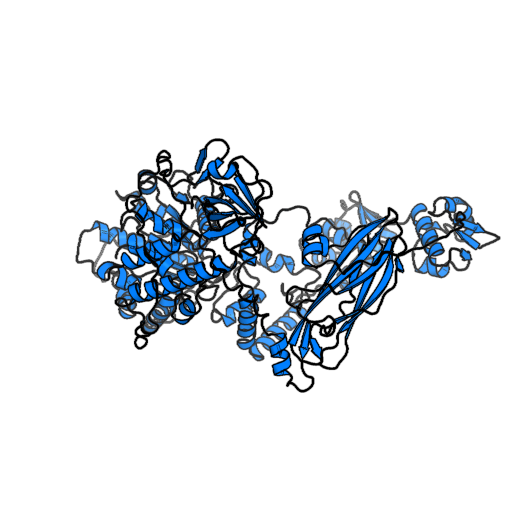92 ? 16.840 12.428 -3.285 1.00 81.81 492 ASP A N 1
ATOM 3774 C CA . ASP A 1 492 ? 18.023 11.636 -2.906 1.00 81.81 492 ASP A CA 1
ATOM 3775 C C . ASP A 1 492 ? 19.323 12.319 -3.362 1.00 81.81 492 ASP A C 1
ATOM 3777 O O . ASP A 1 492 ? 19.330 13.165 -4.268 1.00 81.81 492 ASP A O 1
ATOM 3781 N N . LYS A 1 493 ? 20.441 11.992 -2.707 1.00 88.19 493 LYS A N 1
ATOM 3782 C CA . LYS A 1 493 ? 21.741 12.611 -2.990 1.00 88.19 493 LYS A CA 1
ATOM 3783 C C . LYS A 1 493 ? 22.640 11.674 -3.780 1.00 88.19 493 LYS A C 1
ATOM 3785 O O . LYS A 1 493 ? 22.588 10.453 -3.644 1.00 88.19 493 LYS A O 1
ATOM 3790 N N . VAL A 1 494 ? 23.493 12.275 -4.598 1.00 90.06 494 VAL A N 1
ATOM 3791 C CA . VAL A 1 494 ? 24.494 11.569 -5.396 1.00 90.06 494 VAL A CA 1
ATOM 3792 C C . VAL A 1 494 ? 25.848 12.204 -5.118 1.00 90.06 494 VAL A C 1
ATOM 3794 O O . VAL A 1 494 ? 26.016 13.406 -5.316 1.00 90.06 494 VAL A O 1
ATOM 3797 N N . LEU A 1 495 ? 26.809 11.418 -4.642 1.00 90.38 495 LEU A N 1
ATOM 3798 C CA . LEU A 1 495 ? 28.191 11.857 -4.462 1.00 90.38 495 LEU A CA 1
ATOM 3799 C C . LEU A 1 495 ? 28.977 11.529 -5.728 1.00 90.38 495 LEU A C 1
ATOM 3801 O O . LEU A 1 495 ? 28.996 10.384 -6.171 1.00 90.38 495 LEU A O 1
ATOM 3805 N N . ILE A 1 496 ? 29.606 12.543 -6.313 1.00 89.44 496 ILE A N 1
ATOM 3806 C CA . ILE A 1 496 ? 30.265 12.481 -7.617 1.00 89.44 496 ILE A CA 1
ATOM 3807 C C . ILE A 1 496 ? 31.692 13.000 -7.465 1.00 89.44 496 ILE A C 1
ATOM 3809 O O . ILE A 1 496 ? 31.918 14.097 -6.953 1.00 89.44 496 ILE A O 1
ATOM 3813 N N . ARG A 1 497 ? 32.665 12.215 -7.923 1.00 87.75 497 ARG A N 1
ATOM 3814 C CA . ARG A 1 497 ? 34.096 12.541 -7.876 1.00 87.75 497 ARG A CA 1
ATOM 3815 C C . ARG A 1 497 ? 34.746 12.130 -9.191 1.00 87.75 497 ARG A C 1
ATOM 3817 O O . ARG A 1 497 ? 34.416 11.076 -9.727 1.00 87.75 497 ARG A O 1
ATOM 3824 N N . HIS A 1 498 ? 35.659 12.945 -9.715 1.00 86.81 498 HIS A N 1
ATOM 3825 C CA . HIS A 1 498 ? 36.422 12.602 -10.923 1.00 86.81 498 HIS A CA 1
ATOM 3826 C C . HIS A 1 498 ? 37.200 11.295 -10.718 1.00 86.81 498 HIS A C 1
ATOM 3828 O O . HIS A 1 498 ? 37.836 11.105 -9.681 1.00 86.81 498 HIS A O 1
ATOM 3834 N N . SER A 1 499 ? 37.148 10.384 -11.692 1.00 82.44 499 SER A N 1
ATOM 3835 C CA . SER A 1 499 ? 37.820 9.079 -11.605 1.00 82.44 499 SER A CA 1
ATOM 3836 C C . SER A 1 499 ? 39.338 9.159 -11.802 1.00 82.44 499 SER A C 1
ATOM 3838 O O . SER A 1 499 ? 40.033 8.210 -11.459 1.00 82.44 499 SER A O 1
ATOM 3840 N N . SER A 1 500 ? 39.851 10.255 -12.369 1.00 73.31 500 SER A N 1
ATOM 3841 C CA . SER A 1 500 ? 41.261 10.425 -12.752 1.00 73.31 500 SER A CA 1
ATOM 3842 C C . SER A 1 500 ? 42.209 10.756 -11.594 1.00 73.31 500 SER A C 1
ATOM 3844 O O . SER A 1 500 ? 43.413 10.577 -11.744 1.00 73.31 500 SER A O 1
ATOM 3846 N N . SER A 1 501 ? 41.702 11.215 -10.445 1.00 66.19 501 SER A N 1
ATOM 3847 C CA . SER A 1 501 ? 42.519 11.415 -9.243 1.00 66.19 501 SER A CA 1
ATOM 3848 C C . SER A 1 501 ? 41.719 11.190 -7.961 1.00 66.19 501 SER A C 1
ATOM 3850 O O . SER A 1 501 ? 40.624 11.734 -7.792 1.00 66.19 501 SER A O 1
ATOM 3852 N N . SER A 1 502 ? 42.308 10.450 -7.020 1.00 64.38 502 SER A N 1
ATOM 3853 C CA . SER A 1 502 ? 41.803 10.274 -5.654 1.00 64.38 502 SER A CA 1
ATOM 3854 C C . SER A 1 502 ? 41.764 11.576 -4.844 1.00 64.38 502 SER A C 1
ATOM 3856 O O . SER A 1 502 ? 40.930 11.682 -3.948 1.00 64.38 502 SER A O 1
ATOM 3858 N N . SER A 1 503 ? 42.589 12.576 -5.184 1.00 69.00 503 SER A N 1
ATOM 3859 C CA . SER A 1 503 ? 42.578 13.910 -4.558 1.00 69.00 503 SER A CA 1
ATOM 3860 C C . SER A 1 503 ? 41.495 14.848 -5.107 1.00 69.00 503 SER A C 1
ATOM 3862 O O . SER A 1 503 ? 41.358 15.976 -4.635 1.00 69.00 503 SER A O 1
ATOM 3864 N N . SER A 1 504 ? 40.711 14.407 -6.097 1.00 73.81 504 SER A N 1
ATOM 3865 C CA . SER A 1 504 ? 39.650 15.227 -6.688 1.00 73.81 504 SER A CA 1
ATOM 3866 C C . SER A 1 504 ? 38.554 15.552 -5.665 1.00 73.81 504 SER A C 1
ATOM 3868 O O . SER A 1 504 ? 38.096 14.641 -4.964 1.00 73.81 504 SER A O 1
ATOM 3870 N N . PRO A 1 505 ? 38.045 16.799 -5.619 1.00 82.19 505 PRO A N 1
ATOM 3871 C CA . PRO A 1 505 ? 36.942 17.151 -4.734 1.00 82.19 505 PRO A CA 1
ATOM 3872 C C . PRO A 1 505 ? 35.711 16.284 -5.020 1.00 82.19 505 PRO A C 1
ATOM 3874 O O . PRO A 1 505 ? 35.354 16.023 -6.173 1.00 82.19 505 PRO A O 1
ATOM 3877 N N . THR A 1 506 ? 35.053 15.838 -3.949 1.00 87.69 506 THR A N 1
ATOM 3878 C CA . THR A 1 506 ? 33.740 15.193 -4.037 1.00 87.69 506 THR A CA 1
ATOM 3879 C C . THR A 1 506 ? 32.669 16.274 -4.084 1.00 87.69 506 THR A C 1
ATOM 3881 O O . THR A 1 506 ? 32.607 17.132 -3.208 1.00 87.69 506 THR A O 1
ATOM 3884 N N . PHE A 1 507 ? 31.805 16.212 -5.090 1.00 88.06 507 PHE A N 1
ATOM 3885 C CA . PHE A 1 507 ? 30.634 17.066 -5.238 1.00 88.06 507 PHE A CA 1
ATOM 3886 C C . PHE A 1 507 ? 29.384 16.276 -4.852 1.00 88.06 507 PHE A C 1
ATOM 3888 O O . PHE A 1 507 ? 29.249 15.111 -5.220 1.00 88.06 507 PHE A O 1
ATOM 3895 N N . GLN A 1 508 ? 28.446 16.904 -4.147 1.00 90.94 508 GLN A N 1
ATOM 3896 C CA . GLN A 1 508 ? 27.126 16.325 -3.902 1.00 90.94 508 GLN A CA 1
ATOM 3897 C C . GLN A 1 508 ? 26.103 16.966 -4.840 1.00 90.94 508 GLN A C 1
ATOM 3899 O O . GLN A 1 508 ? 25.878 18.176 -4.788 1.00 90.94 508 GLN A O 1
ATOM 3904 N N . GLY A 1 509 ? 25.470 16.137 -5.663 1.00 89.25 509 GLY A N 1
ATOM 3905 C CA . GLY A 1 509 ? 24.272 16.470 -6.420 1.00 89.25 509 GLY A CA 1
ATOM 3906 C C . GLY A 1 509 ? 22.992 16.019 -5.717 1.00 89.25 509 GLY A C 1
ATOM 3907 O O . GLY A 1 509 ? 23.018 15.203 -4.791 1.00 89.25 509 GLY A O 1
ATOM 3908 N N . THR A 1 510 ? 21.858 16.537 -6.179 1.00 86.81 510 THR A N 1
ATOM 3909 C CA . THR A 1 510 ? 20.513 16.088 -5.784 1.00 86.81 510 THR A CA 1
ATOM 3910 C C . THR A 1 510 ? 19.793 15.514 -6.994 1.00 86.81 510 THR A C 1
ATOM 3912 O O . THR A 1 510 ? 19.750 16.168 -8.034 1.00 86.81 510 THR A O 1
ATOM 3915 N N . ILE A 1 511 ? 19.198 14.329 -6.861 1.00 85.38 511 ILE A N 1
ATOM 3916 C CA . ILE A 1 511 ? 18.316 13.766 -7.887 1.00 85.38 511 ILE A CA 1
ATOM 3917 C C . ILE A 1 511 ? 17.081 14.663 -8.000 1.00 85.38 511 ILE A C 1
ATOM 3919 O O . ILE A 1 511 ? 16.346 14.819 -7.028 1.00 85.38 511 ILE A O 1
ATOM 3923 N N . THR A 1 512 ? 16.843 15.260 -9.163 1.00 75.88 512 THR A N 1
ATOM 3924 C CA . THR A 1 512 ? 15.629 16.051 -9.430 1.00 75.88 512 THR A CA 1
ATOM 3925 C C . THR A 1 512 ? 14.545 15.214 -10.092 1.00 75.88 512 THR A C 1
ATOM 3927 O O . THR A 1 512 ? 13.364 15.429 -9.843 1.00 75.88 512 THR A O 1
ATOM 3930 N N . GLN A 1 513 ? 14.934 14.228 -10.902 1.00 73.44 513 GLN A N 1
ATOM 3931 C CA . GLN A 1 513 ? 14.002 13.362 -11.611 1.00 73.44 513 GLN A CA 1
ATOM 3932 C C . GLN A 1 513 ? 14.574 11.956 -11.777 1.00 73.44 513 GLN A C 1
ATOM 3934 O O . GLN A 1 513 ? 15.742 11.781 -12.121 1.00 73.44 513 GLN A O 1
ATOM 3939 N N . VAL A 1 514 ? 13.714 10.959 -11.591 1.00 69.81 514 VAL A N 1
ATOM 3940 C CA . VAL A 1 514 ? 13.978 9.555 -11.916 1.00 69.81 514 VAL A CA 1
ATOM 3941 C C . VAL A 1 514 ? 13.237 9.233 -13.217 1.00 69.81 514 VAL A C 1
ATOM 3943 O O . VAL A 1 514 ? 12.068 9.593 -13.375 1.00 69.81 514 VAL A O 1
ATOM 3946 N N . ARG A 1 515 ? 13.936 8.631 -14.181 1.00 69.56 515 ARG A N 1
ATOM 3947 C CA . ARG A 1 515 ? 13.405 8.189 -15.482 1.00 69.56 515 ARG A CA 1
ATOM 3948 C C . ARG A 1 515 ? 13.545 6.664 -15.581 1.00 69.56 515 ARG A C 1
ATOM 3950 O O . ARG A 1 515 ? 13.975 6.016 -14.634 1.00 69.56 515 ARG A O 1
ATOM 3957 N N . LEU A 1 516 ? 13.172 6.087 -16.722 1.00 56.31 516 LEU A N 1
ATOM 3958 C CA . LEU A 1 516 ? 13.145 4.632 -16.906 1.00 56.31 516 LEU A CA 1
ATOM 3959 C C . LEU A 1 516 ? 14.547 3.992 -16.844 1.00 56.31 516 LEU A C 1
ATOM 3961 O O . LEU A 1 516 ? 14.708 2.929 -16.260 1.00 56.31 516 LEU A O 1
ATOM 3965 N N . ASP A 1 517 ? 15.568 4.629 -17.415 1.00 62.09 517 ASP A N 1
ATOM 3966 C CA . ASP A 1 517 ? 16.939 4.104 -17.521 1.00 62.09 517 ASP A CA 1
ATOM 3967 C C . ASP A 1 517 ? 18.028 5.090 -17.052 1.00 62.09 517 ASP A C 1
ATOM 3969 O O . ASP A 1 517 ? 19.225 4.822 -17.176 1.00 62.09 517 ASP A O 1
ATOM 3973 N N . GLY A 1 518 ? 17.631 6.219 -16.464 1.00 76.00 518 GLY A N 1
ATOM 3974 C CA . GLY A 1 518 ? 18.551 7.216 -15.929 1.00 76.00 518 GLY A CA 1
ATOM 3975 C C . GLY A 1 518 ? 17.897 8.218 -14.984 1.00 76.00 518 GLY A C 1
ATOM 3976 O O . GLY A 1 518 ? 16.681 8.241 -14.799 1.00 76.00 518 GLY A O 1
ATOM 3977 N N . ILE A 1 519 ? 18.725 9.066 -14.385 1.00 82.94 519 ILE A N 1
ATOM 3978 C CA . ILE A 1 519 ? 18.320 10.118 -13.451 1.00 82.94 519 ILE A CA 1
ATOM 3979 C C . ILE A 1 519 ? 18.816 11.485 -13.920 1.00 82.94 519 ILE A C 1
ATOM 3981 O O . ILE A 1 519 ? 19.871 11.592 -14.550 1.00 82.94 519 ILE A O 1
ATOM 3985 N N . TYR A 1 520 ? 18.080 12.536 -13.568 1.00 87.44 520 TYR A N 1
ATOM 3986 C CA . TYR A 1 520 ? 18.566 13.911 -13.626 1.00 87.44 520 TYR A CA 1
ATOM 3987 C C . TYR A 1 520 ? 19.075 14.343 -12.255 1.00 87.44 520 TYR A C 1
ATOM 3989 O O . TYR A 1 520 ? 18.434 14.102 -11.231 1.00 87.44 520 TYR A O 1
ATOM 3997 N N . ILE A 1 521 ? 20.242 14.981 -12.254 1.00 90.06 521 ILE A N 1
ATOM 3998 C CA . ILE A 1 521 ? 20.991 15.391 -11.072 1.00 90.06 521 ILE A CA 1
ATOM 3999 C C . ILE A 1 521 ? 21.251 16.894 -11.175 1.00 90.06 521 ILE A C 1
ATOM 4001 O O . ILE A 1 521 ? 21.933 17.350 -12.097 1.00 90.06 521 ILE A O 1
ATOM 4005 N N . ALA A 1 522 ? 20.734 17.661 -10.218 1.00 88.00 522 ALA A N 1
ATOM 4006 C CA . ALA A 1 522 ? 21.147 19.040 -9.997 1.00 88.00 522 ALA A CA 1
ATOM 4007 C C . ALA A 1 522 ? 22.502 19.054 -9.275 1.00 88.00 522 ALA A C 1
ATOM 4009 O O . ALA A 1 522 ? 22.636 18.499 -8.181 1.00 88.00 522 ALA A O 1
ATOM 4010 N N . MET A 1 523 ? 23.494 19.690 -9.891 1.00 87.88 523 MET A N 1
ATOM 4011 C CA . MET A 1 523 ? 24.874 19.810 -9.429 1.00 87.88 523 MET A CA 1
ATOM 4012 C C . MET A 1 523 ? 25.211 21.270 -9.081 1.00 87.88 523 MET A C 1
ATOM 4014 O O . MET A 1 523 ? 24.727 22.183 -9.753 1.00 87.88 523 MET A O 1
ATOM 4018 N N . PRO A 1 524 ? 26.084 21.524 -8.086 1.00 85.31 524 PRO A N 1
ATOM 4019 C CA . PRO A 1 524 ? 26.570 22.871 -7.793 1.00 85.31 524 PRO A CA 1
ATOM 4020 C C . PRO A 1 524 ? 27.273 23.501 -9.004 1.00 85.31 524 PRO A C 1
ATOM 4022 O O . PRO A 1 524 ? 28.015 22.817 -9.707 1.00 85.31 524 PRO A O 1
ATOM 4025 N N . ALA A 1 525 ? 27.137 24.816 -9.205 1.00 80.88 525 ALA A N 1
ATOM 4026 C CA . ALA A 1 525 ? 27.731 25.521 -10.351 1.00 80.88 525 ALA A CA 1
ATOM 4027 C C . ALA A 1 525 ? 29.260 25.323 -10.489 1.00 80.88 525 ALA A C 1
ATOM 4029 O O . ALA A 1 525 ? 29.786 25.285 -11.602 1.00 80.88 525 ALA A O 1
ATOM 4030 N N . ALA A 1 526 ? 29.971 25.116 -9.373 1.00 80.12 526 ALA A N 1
ATOM 4031 C CA . ALA A 1 526 ? 31.399 24.782 -9.353 1.00 80.12 526 ALA A CA 1
ATOM 4032 C C . ALA A 1 526 ? 31.746 23.494 -10.134 1.00 80.12 526 ALA A C 1
ATOM 4034 O O . ALA A 1 526 ? 32.832 23.395 -10.701 1.00 80.12 526 ALA A O 1
ATOM 4035 N N . PHE A 1 527 ? 30.819 22.534 -10.225 1.00 82.25 527 PHE A N 1
ATOM 4036 C CA . PHE A 1 527 ? 30.994 21.291 -10.981 1.00 82.25 527 PHE A CA 1
ATOM 4037 C C . PHE A 1 527 ? 31.047 21.526 -12.502 1.00 82.25 527 PHE A C 1
ATOM 4039 O O . PHE A 1 527 ? 31.812 20.871 -13.217 1.00 82.25 527 PHE A O 1
ATOM 4046 N N . SER A 1 528 ? 30.275 22.501 -13.001 1.00 67.44 528 SER A N 1
ATOM 4047 C CA . SER A 1 528 ? 30.045 22.733 -14.437 1.00 67.44 528 SER A CA 1
ATOM 4048 C C . SER A 1 528 ? 31.293 23.104 -15.243 1.00 67.44 528 SER A C 1
ATOM 4050 O O . SER A 1 528 ? 31.241 23.071 -16.474 1.00 67.44 528 SER A O 1
ATOM 4052 N N . ARG A 1 529 ? 32.396 23.477 -14.587 1.00 62.28 529 ARG A N 1
ATOM 4053 C CA . ARG A 1 529 ? 33.640 23.897 -15.250 1.00 62.28 529 ARG A CA 1
ATOM 4054 C C . ARG A 1 529 ? 34.523 22.725 -15.711 1.00 62.28 529 ARG A 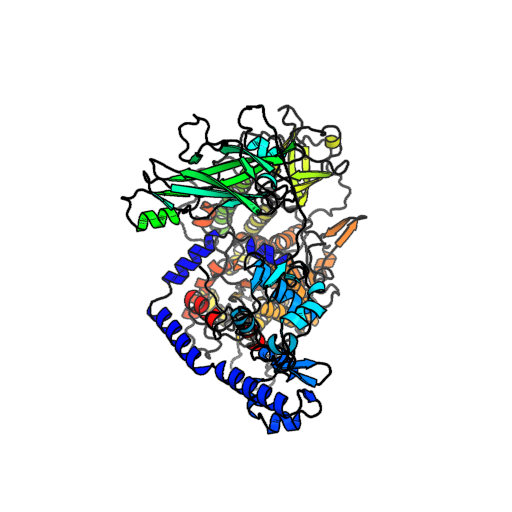C 1
ATOM 4056 O O . ARG A 1 529 ? 35.580 22.981 -16.269 1.00 62.28 529 ARG A O 1
ATOM 4063 N N . SER A 1 530 ? 34.146 21.465 -15.445 1.00 57.88 530 SER A N 1
ATOM 4064 C CA . SER A 1 530 ? 35.114 20.346 -15.413 1.00 57.88 530 SER A CA 1
ATOM 4065 C C . SER A 1 530 ? 34.739 19.047 -16.158 1.00 57.88 530 SER A C 1
ATOM 4067 O O . SER A 1 530 ? 35.450 18.056 -16.017 1.00 57.88 530 SER A O 1
ATOM 4069 N N . SER A 1 531 ? 33.628 18.988 -16.903 1.00 56.81 531 SER A N 1
ATOM 4070 C CA . SER A 1 531 ? 32.906 17.712 -17.108 1.00 56.81 531 SER A CA 1
ATOM 4071 C C . SER A 1 531 ? 32.656 17.220 -18.547 1.00 56.81 531 SER A C 1
ATOM 4073 O O . SER A 1 531 ? 31.935 16.238 -18.718 1.00 56.81 531 SER A O 1
ATOM 4075 N N . ALA A 1 532 ? 33.242 17.818 -19.589 1.00 56.38 532 ALA A N 1
ATOM 4076 C CA . ALA A 1 532 ? 33.112 17.290 -20.955 1.00 56.38 532 ALA A CA 1
ATOM 4077 C C . ALA A 1 532 ? 34.060 16.094 -21.190 1.00 56.38 532 ALA A C 1
ATOM 4079 O O . ALA A 1 532 ? 35.271 16.266 -21.259 1.00 56.38 532 ALA A O 1
ATOM 4080 N N . GLY A 1 533 ? 33.511 14.879 -21.310 1.00 63.47 533 GLY A N 1
ATOM 4081 C CA . GLY A 1 533 ? 34.279 13.648 -21.576 1.00 63.47 533 GLY A CA 1
ATOM 4082 C C . GLY A 1 533 ? 34.927 12.992 -20.348 1.00 63.47 533 GLY A C 1
ATOM 4083 O O . GLY A 1 533 ? 35.428 11.874 -20.450 1.00 63.47 533 GLY A O 1
ATOM 4084 N N . SER A 1 534 ? 34.881 13.644 -19.185 1.00 80.06 534 SER A N 1
ATOM 4085 C CA . SER A 1 534 ? 35.405 13.120 -17.919 1.00 80.06 534 SER A CA 1
ATOM 4086 C C . SER A 1 534 ? 34.619 11.898 -17.424 1.00 80.06 534 SER A C 1
ATOM 4088 O O . SER A 1 534 ? 33.396 11.819 -17.566 1.00 80.06 534 SER A O 1
ATOM 4090 N N . LEU A 1 535 ? 35.330 10.957 -16.798 1.00 87.69 535 LEU A N 1
ATOM 4091 C CA . LEU A 1 535 ? 34.758 9.779 -16.142 1.00 87.69 535 LEU A CA 1
ATOM 4092 C C . LEU A 1 535 ? 34.629 10.040 -14.637 1.00 87.69 535 LEU A C 1
ATOM 4094 O O . LEU A 1 535 ? 35.536 10.613 -14.028 1.00 87.69 535 LEU A O 1
ATOM 4098 N N . PHE A 1 536 ? 33.519 9.608 -14.042 1.00 88.06 536 PHE A N 1
ATOM 4099 C CA . PHE A 1 536 ? 33.172 9.894 -12.652 1.00 88.06 536 PHE A CA 1
ATOM 4100 C C . PHE A 1 536 ? 32.902 8.630 -11.842 1.00 88.06 536 PHE A C 1
ATOM 4102 O O . PHE A 1 536 ? 32.209 7.716 -12.282 1.00 88.06 536 PHE A O 1
ATOM 4109 N N . ASN A 1 537 ? 33.378 8.624 -10.603 1.00 89.69 537 ASN A N 1
ATOM 4110 C CA . ASN A 1 537 ? 32.926 7.685 -9.591 1.00 89.69 537 ASN A CA 1
ATOM 4111 C C . ASN A 1 537 ? 31.698 8.288 -8.906 1.00 89.69 537 ASN A C 1
ATOM 4113 O O . ASN A 1 537 ? 31.744 9.419 -8.408 1.00 89.69 537 ASN A O 1
ATOM 4117 N N . VAL A 1 538 ? 30.610 7.529 -8.909 1.00 88.81 538 VAL A N 1
ATOM 4118 C CA . VAL A 1 538 ? 29.280 7.938 -8.473 1.00 88.81 538 VAL A CA 1
ATOM 4119 C C . VAL A 1 538 ? 28.820 7.015 -7.357 1.00 88.81 538 VAL A C 1
ATOM 4121 O O . VAL A 1 538 ? 28.833 5.796 -7.509 1.00 88.81 538 VAL A O 1
ATOM 4124 N N . ARG A 1 539 ? 28.373 7.603 -6.251 1.00 88.69 539 ARG A N 1
ATOM 4125 C CA . ARG A 1 539 ? 27.772 6.882 -5.132 1.00 88.69 539 ARG A CA 1
ATOM 4126 C C . ARG A 1 539 ? 26.396 7.428 -4.806 1.00 88.69 539 ARG A C 1
ATOM 4128 O O . ARG A 1 539 ? 26.218 8.641 -4.672 1.00 88.69 539 ARG A O 1
ATOM 4135 N N . PHE A 1 540 ? 25.442 6.525 -4.633 1.00 87.12 540 PHE A N 1
ATOM 4136 C CA . PHE A 1 540 ? 24.075 6.882 -4.269 1.00 87.12 540 PHE A CA 1
ATOM 4137 C C . PHE A 1 540 ? 23.934 7.009 -2.747 1.00 87.12 540 PHE A C 1
ATOM 4139 O O . PHE A 1 540 ? 24.546 6.264 -1.977 1.00 87.12 540 PHE A O 1
ATOM 4146 N N . VAL A 1 541 ? 23.150 7.993 -2.308 1.00 83.94 541 VAL A N 1
ATOM 4147 C CA . VAL A 1 541 ? 22.884 8.277 -0.895 1.00 83.94 541 VAL A CA 1
ATOM 4148 C C . VAL A 1 541 ? 21.388 8.532 -0.733 1.00 83.94 541 VAL A C 1
ATOM 4150 O O . VAL A 1 541 ? 20.903 9.645 -0.963 1.00 83.94 541 VAL A O 1
ATOM 4153 N N . SER A 1 542 ? 20.653 7.493 -0.337 1.00 77.94 542 SER A N 1
ATOM 4154 C CA . SER A 1 542 ? 19.222 7.607 -0.059 1.00 77.94 542 SER A CA 1
ATOM 4155 C C . SER A 1 542 ? 18.939 8.399 1.210 1.00 77.94 542 SER A C 1
ATOM 4157 O O . SER A 1 542 ? 19.714 8.418 2.174 1.00 77.94 542 SER A O 1
ATOM 4159 N N . SER A 1 543 ? 17.770 9.027 1.217 1.00 78.75 543 SER A N 1
ATOM 4160 C CA . SER A 1 543 ? 17.228 9.683 2.395 1.00 78.75 543 SER A CA 1
ATOM 4161 C C . SER A 1 543 ? 16.988 8.700 3.549 1.00 78.75 543 SER A C 1
ATOM 4163 O O . SER A 1 543 ? 16.114 7.839 3.486 1.00 78.75 543 SER A O 1
ATOM 4165 N N . ARG A 1 544 ? 17.691 8.909 4.669 1.00 84.88 544 ARG A N 1
ATOM 4166 C CA . ARG A 1 544 ? 17.443 8.236 5.962 1.00 84.88 544 ARG A CA 1
ATOM 4167 C C . ARG A 1 544 ? 16.215 8.791 6.707 1.00 84.88 544 ARG A C 1
ATOM 4169 O O . ARG A 1 544 ? 16.106 8.644 7.918 1.00 84.88 544 ARG A O 1
ATOM 4176 N N . THR A 1 545 ? 15.329 9.546 6.050 1.00 85.06 545 THR A N 1
ATOM 4177 C CA . THR A 1 545 ? 14.219 10.222 6.744 1.00 85.06 545 THR A CA 1
ATOM 4178 C C . THR A 1 545 ? 13.181 9.243 7.287 1.00 85.06 545 THR A C 1
ATOM 4180 O O . THR A 1 545 ? 12.773 9.426 8.427 1.00 85.06 545 THR A O 1
ATOM 4183 N N . SER A 1 546 ? 12.781 8.213 6.533 1.00 87.50 546 SER A N 1
ATOM 4184 C CA . SER A 1 546 ? 11.762 7.254 6.995 1.00 87.50 546 SER A CA 1
ATOM 4185 C C . SER A 1 546 ? 12.238 6.467 8.219 1.00 87.50 546 SER A C 1
ATOM 4187 O O . SER A 1 546 ? 11.591 6.511 9.257 1.00 87.50 546 SER A O 1
ATOM 4189 N N . THR A 1 547 ? 13.439 5.885 8.158 1.00 89.56 547 THR A N 1
ATOM 4190 C CA . THR A 1 547 ? 14.061 5.177 9.291 1.00 89.56 547 THR A CA 1
ATOM 4191 C C . THR A 1 547 ? 14.203 6.076 10.521 1.00 89.56 547 THR A C 1
ATOM 4193 O O . THR A 1 547 ? 13.871 5.664 11.628 1.00 89.56 547 THR A O 1
ATOM 4196 N N . ARG A 1 548 ? 14.626 7.339 10.355 1.00 91.81 548 ARG A N 1
ATOM 4197 C CA . ARG A 1 548 ? 14.694 8.321 11.458 1.00 91.81 548 ARG A CA 1
ATOM 4198 C C . ARG A 1 548 ? 13.331 8.627 12.085 1.00 91.81 548 ARG A C 1
ATOM 4200 O O . ARG A 1 548 ? 13.277 8.818 13.295 1.00 91.81 548 ARG A O 1
ATOM 4207 N N . LEU A 1 549 ? 12.257 8.679 11.295 1.00 94.50 549 LEU A N 1
ATOM 4208 C CA . LEU A 1 549 ? 10.891 8.873 11.800 1.00 94.50 549 LEU A CA 1
ATOM 4209 C C . LEU A 1 549 ? 10.404 7.645 12.580 1.00 94.50 549 LEU A C 1
ATOM 4211 O O . LEU A 1 549 ? 9.786 7.796 13.628 1.00 94.50 549 LEU A O 1
ATOM 4215 N N . GLU A 1 550 ? 10.744 6.439 12.126 1.00 96.31 550 GLU A N 1
ATOM 4216 C CA . GLU A 1 550 ? 10.448 5.187 12.836 1.00 96.31 550 GLU A CA 1
ATOM 4217 C C . GLU A 1 550 ? 11.199 5.107 14.178 1.00 96.31 550 GLU A C 1
ATOM 4219 O O . GLU A 1 550 ? 10.581 4.866 15.216 1.00 96.31 550 GLU A O 1
ATOM 4224 N N . HIS A 1 551 ? 12.500 5.432 14.205 1.00 95.31 551 HIS A N 1
ATOM 4225 C CA . HIS A 1 551 ? 13.257 5.571 15.459 1.00 95.31 551 HIS A CA 1
ATOM 4226 C C . HIS A 1 551 ? 12.676 6.665 16.377 1.00 95.31 551 HIS A C 1
ATOM 4228 O O . HIS A 1 551 ? 12.581 6.446 17.586 1.00 95.31 551 HIS A O 1
ATOM 4234 N N . GLN A 1 552 ? 12.265 7.818 15.830 1.00 95.25 552 GLN A N 1
ATOM 4235 C CA . GLN A 1 552 ? 11.616 8.888 16.600 1.00 95.25 552 GLN A CA 1
ATOM 4236 C C . GLN A 1 552 ? 10.290 8.418 17.211 1.00 95.25 552 GLN A C 1
ATOM 4238 O O . GLN A 1 552 ? 10.038 8.693 18.382 1.00 95.25 552 GLN A O 1
ATOM 4243 N N . GLY A 1 553 ? 9.468 7.686 16.455 1.00 96.25 553 GLY A N 1
ATOM 4244 C CA . GLY A 1 553 ? 8.212 7.136 16.956 1.00 96.25 553 GLY A CA 1
ATOM 4245 C C . GLY A 1 553 ? 8.419 6.160 18.101 1.00 96.25 553 GLY A C 1
ATOM 4246 O O . GLY A 1 553 ? 7.796 6.320 19.145 1.00 96.25 553 GLY A O 1
ATOM 4247 N N . LEU A 1 554 ? 9.359 5.219 17.950 1.00 96.06 554 LEU A N 1
ATOM 4248 C CA . LEU A 1 554 ? 9.727 4.260 19.000 1.00 96.06 554 LEU A CA 1
ATOM 4249 C C . LEU A 1 554 ? 10.248 4.944 20.278 1.00 96.06 554 LEU A C 1
ATOM 4251 O O . LEU A 1 554 ? 10.008 4.439 21.371 1.00 96.06 554 LEU A O 1
ATOM 4255 N N . HIS A 1 555 ? 10.928 6.092 20.160 1.00 94.50 555 HIS A N 1
ATOM 4256 C CA . HIS A 1 555 ? 11.335 6.919 21.307 1.00 94.50 555 HIS A CA 1
ATOM 4257 C C . HIS A 1 555 ? 10.193 7.744 21.922 1.00 94.50 555 HIS A C 1
ATOM 4259 O O . HIS A 1 555 ? 10.290 8.127 23.083 1.00 94.50 555 HIS A O 1
ATOM 4265 N N . ALA A 1 556 ? 9.135 8.040 21.163 1.00 95.00 556 ALA A N 1
ATOM 4266 C CA . ALA A 1 556 ? 7.966 8.778 21.641 1.00 95.00 556 ALA A CA 1
ATOM 4267 C C . ALA A 1 556 ? 6.902 7.874 22.302 1.00 95.00 556 ALA A C 1
ATOM 4269 O O . ALA A 1 556 ? 5.943 8.385 22.887 1.00 95.00 556 ALA A O 1
ATOM 4270 N N . VAL A 1 557 ? 7.072 6.547 22.229 1.00 95.06 557 VAL A N 1
ATOM 4271 C CA . VAL A 1 557 ? 6.262 5.568 22.964 1.00 95.06 557 VAL A CA 1
ATOM 4272 C C . VAL A 1 557 ? 6.447 5.752 24.475 1.00 95.06 557 VAL A C 1
ATOM 4274 O O . VAL A 1 557 ? 7.552 5.912 24.980 1.00 95.06 557 VAL A O 1
ATOM 4277 N N . SER A 1 558 ? 5.335 5.681 25.201 1.00 92.38 558 SER A N 1
ATOM 4278 C CA . SER A 1 558 ? 5.258 5.683 26.668 1.00 92.38 558 SER A CA 1
ATOM 4279 C C . SER A 1 558 ? 4.288 4.589 27.118 1.00 92.38 558 SER A C 1
ATOM 4281 O O . SER A 1 558 ? 3.263 4.376 26.460 1.00 92.38 558 SER A O 1
ATOM 4283 N N . ALA A 1 559 ? 4.610 3.916 28.228 1.00 87.81 559 ALA A N 1
ATOM 4284 C CA . ALA A 1 559 ? 3.798 2.847 28.806 1.00 87.81 559 ALA A CA 1
ATOM 4285 C C . ALA A 1 559 ? 2.357 3.314 29.083 1.00 87.81 559 ALA A C 1
ATOM 4287 O O . ALA A 1 559 ? 1.413 2.748 28.526 1.00 87.81 559 ALA A O 1
ATOM 4288 N N . ASP A 1 560 ? 2.196 4.403 29.835 1.00 86.19 560 ASP A N 1
ATOM 4289 C CA . ASP A 1 560 ? 0.900 4.924 30.301 1.00 86.19 560 ASP A CA 1
ATOM 4290 C C . ASP A 1 560 ? -0.051 5.337 29.167 1.00 86.19 560 ASP A C 1
ATOM 4292 O O . ASP A 1 560 ? -1.265 5.409 29.352 1.00 86.19 560 ASP A O 1
ATOM 4296 N N . MET A 1 561 ? 0.495 5.662 27.990 1.00 88.25 561 MET A N 1
ATOM 4297 C CA . MET A 1 561 ? -0.287 6.122 26.837 1.00 88.25 561 MET A CA 1
ATOM 4298 C C . MET A 1 561 ? -0.509 5.052 25.766 1.00 88.25 561 MET A C 1
ATOM 4300 O O . MET A 1 561 ? -1.501 5.138 25.047 1.00 88.25 561 MET A O 1
ATOM 4304 N N . HIS A 1 562 ? 0.391 4.071 25.629 1.00 93.31 562 HIS A N 1
ATOM 4305 C CA . HIS A 1 562 ? 0.408 3.179 24.460 1.00 93.31 562 HIS A CA 1
ATOM 4306 C C . HIS A 1 562 ? 0.382 1.683 24.795 1.00 93.31 562 HIS A C 1
ATOM 4308 O O . HIS A 1 562 ? 0.265 0.887 23.864 1.00 93.31 562 HIS A O 1
ATOM 4314 N N . THR A 1 563 ? 0.459 1.267 26.069 1.00 93.56 563 THR A N 1
ATOM 4315 C CA . THR A 1 563 ? 0.490 -0.172 26.415 1.00 93.56 563 THR A CA 1
ATOM 4316 C C . THR A 1 563 ? -0.719 -0.905 25.849 1.00 93.56 563 THR A C 1
ATOM 4318 O O . THR A 1 563 ? -0.540 -1.843 25.090 1.00 93.56 563 THR A O 1
ATOM 4321 N N . ALA A 1 564 ? -1.942 -0.434 26.093 1.00 89.94 564 ALA A N 1
ATOM 4322 C CA . ALA A 1 564 ? -3.146 -1.072 25.552 1.00 89.94 564 ALA A CA 1
ATOM 4323 C C . ALA A 1 564 ? -3.322 -0.897 24.026 1.00 89.94 564 ALA A C 1
ATOM 4325 O O . ALA A 1 564 ? -4.074 -1.632 23.391 1.00 89.94 564 ALA A O 1
ATOM 4326 N N . MET A 1 565 ? -2.610 0.057 23.414 1.00 92.50 565 MET A N 1
ATOM 4327 C CA . MET A 1 565 ? -2.610 0.268 21.963 1.00 92.50 565 MET A CA 1
ATOM 4328 C C . MET A 1 565 ? -1.681 -0.715 21.237 1.00 92.50 565 MET A C 1
ATOM 4330 O O . MET A 1 565 ? -2.000 -1.183 20.147 1.00 92.50 565 MET A O 1
ATOM 4334 N N . LEU A 1 566 ? -0.526 -1.029 21.829 1.00 95.50 566 LEU A N 1
ATOM 4335 C CA . LEU A 1 566 ? 0.495 -1.899 21.235 1.00 95.50 566 LEU A CA 1
ATOM 4336 C C . LEU A 1 566 ? 0.443 -3.333 21.789 1.00 95.50 566 LEU A C 1
ATOM 4338 O O . LEU A 1 566 ? 0.826 -4.275 21.097 1.00 95.50 566 LEU A O 1
ATOM 4342 N N . PHE A 1 567 ? -0.043 -3.510 23.013 1.00 95.19 567 PHE A N 1
ATOM 4343 C CA . PHE A 1 567 ? -0.147 -4.768 23.758 1.00 95.19 567 PHE A CA 1
ATOM 4344 C C . PHE A 1 567 ? -1.487 -4.857 24.524 1.00 95.19 567 PHE A C 1
ATOM 4346 O O . PHE A 1 567 ? -1.485 -4.986 25.749 1.00 95.19 567 PHE A O 1
ATOM 4353 N N . PRO A 1 568 ? -2.640 -4.768 23.831 1.00 91.88 568 PRO A N 1
ATOM 4354 C CA . PRO A 1 568 ? -3.942 -5.045 24.437 1.00 91.88 568 PRO A CA 1
ATOM 4355 C C . PRO A 1 568 ? -3.975 -6.471 25.000 1.00 91.88 568 PRO A C 1
ATOM 4357 O O . PRO A 1 568 ? -3.573 -7.409 24.309 1.00 91.88 568 PRO A O 1
ATOM 4360 N N . SER A 1 569 ? -4.473 -6.643 26.226 1.00 88.25 569 SER A N 1
ATOM 4361 C CA . SER A 1 569 ? -4.675 -7.975 26.810 1.00 88.25 569 SER A CA 1
ATOM 4362 C C . SER A 1 569 ? -6.041 -8.565 26.445 1.00 88.25 569 SER A C 1
ATOM 4364 O O . SER A 1 569 ? -7.010 -7.843 26.191 1.00 88.25 569 SER A O 1
ATOM 4366 N N . THR A 1 570 ? -6.139 -9.897 26.468 1.00 84.88 570 THR A N 1
ATOM 4367 C CA . THR A 1 570 ? -7.406 -10.628 26.311 1.00 84.88 570 THR A CA 1
ATOM 4368 C C . THR A 1 570 ? -8.445 -10.155 27.335 1.00 84.88 570 THR A C 1
ATOM 4370 O O . THR A 1 570 ? -9.593 -9.904 26.978 1.00 84.88 570 THR A O 1
ATOM 4373 N N . GLU A 1 571 ? -8.031 -9.912 28.582 1.00 82.00 571 GLU A N 1
ATOM 4374 C CA . GLU A 1 571 ? -8.882 -9.365 29.648 1.00 82.00 571 GLU A CA 1
ATOM 4375 C C . GLU A 1 571 ? -9.407 -7.959 29.325 1.00 82.00 571 GLU A C 1
ATOM 4377 O O . GLU A 1 571 ? -10.603 -7.710 29.468 1.00 82.00 571 GLU A O 1
ATOM 4382 N N . GLN A 1 572 ? -8.557 -7.048 28.834 1.00 82.62 572 GLN A N 1
ATOM 4383 C CA . GLN A 1 572 ? -8.973 -5.697 28.432 1.00 82.62 572 GLN A CA 1
ATOM 4384 C C . GLN A 1 572 ? -10.004 -5.733 27.299 1.00 82.62 572 GLN A C 1
ATOM 4386 O O . GLN A 1 572 ? -10.962 -4.959 27.315 1.00 82.62 572 GLN A O 1
ATOM 4391 N N . LEU A 1 573 ? -9.846 -6.653 26.343 1.00 80.94 573 LEU A N 1
ATOM 4392 C CA . LEU A 1 573 ? -10.824 -6.878 25.277 1.00 80.94 573 LEU A CA 1
ATOM 4393 C C . LEU A 1 573 ? -12.147 -7.417 25.861 1.00 80.94 573 LEU A C 1
ATOM 4395 O O . LEU A 1 573 ? -13.213 -6.870 25.583 1.00 80.94 573 LEU A O 1
ATOM 4399 N N . MET A 1 574 ? -12.095 -8.416 26.749 1.00 72.25 574 MET A N 1
ATOM 4400 C CA . MET A 1 574 ? -13.283 -8.993 27.401 1.00 72.25 574 MET A CA 1
ATOM 4401 C C . MET A 1 574 ? -14.047 -7.979 28.278 1.00 72.25 574 MET A C 1
ATOM 4403 O O . MET A 1 574 ? -15.276 -7.881 28.183 1.00 72.25 574 MET A O 1
ATOM 4407 N N . VAL A 1 575 ? -13.340 -7.194 29.099 1.00 65.38 575 VAL A N 1
ATOM 4408 C CA . VAL A 1 575 ? -13.904 -6.170 30.005 1.00 65.38 575 VAL A CA 1
ATOM 4409 C C . VAL A 1 575 ? -14.345 -4.915 29.244 1.00 65.38 575 VAL A C 1
ATOM 4411 O O . VAL A 1 575 ? -15.366 -4.310 29.591 1.00 65.38 575 VAL A O 1
ATOM 4414 N N . GLY A 1 576 ? -13.679 -4.589 28.129 1.00 55.72 576 GLY A N 1
ATOM 4415 C CA . GLY A 1 576 ? -14.050 -3.531 27.180 1.00 55.72 576 GLY A CA 1
ATOM 4416 C C . GLY A 1 576 ? -15.464 -3.663 26.593 1.00 55.72 576 GLY A C 1
ATOM 4417 O O . GLY A 1 576 ? -15.956 -2.761 25.923 1.00 55.72 576 GLY A O 1
ATOM 4418 N N . ARG A 1 577 ? -16.189 -4.741 26.895 1.00 47.50 577 ARG A N 1
ATOM 4419 C CA . ARG A 1 577 ? -17.626 -4.865 26.630 1.00 47.50 577 ARG A CA 1
ATOM 4420 C C . ARG A 1 577 ? -18.507 -4.005 27.554 1.00 47.50 577 ARG A C 1
ATOM 4422 O O . ARG A 1 577 ? -19.553 -3.540 27.105 1.00 47.50 577 ARG A O 1
ATOM 4429 N N . GLN A 1 578 ? -18.127 -3.796 28.821 1.00 40.06 578 GLN A N 1
ATOM 4430 C CA . GLN A 1 578 ? -19.003 -3.165 29.828 1.00 40.06 578 GLN A CA 1
ATOM 4431 C C . GLN A 1 578 ? -18.967 -1.628 29.803 1.00 40.06 578 GLN A C 1
ATOM 4433 O O . GLN A 1 578 ? -20.017 -0.994 29.909 1.00 40.06 578 GLN A O 1
ATOM 4438 N N . GLY A 1 579 ? -17.797 -1.016 29.584 1.00 40.41 579 GLY A N 1
ATOM 4439 C CA . GLY A 1 579 ? -17.670 0.449 29.491 1.00 40.41 579 GLY A CA 1
ATOM 4440 C C . GLY A 1 579 ? -18.323 1.062 28.242 1.00 40.41 579 GLY A C 1
ATOM 4441 O O . GLY A 1 579 ? -18.735 2.218 28.259 1.00 40.41 579 GLY A O 1
ATOM 4442 N N . TYR A 1 580 ? -18.463 0.279 27.168 1.00 45.84 580 TYR A N 1
ATOM 4443 C CA . TYR A 1 580 ? -18.953 0.741 25.860 1.00 45.84 580 TYR A CA 1
ATOM 4444 C C . TYR A 1 580 ? -20.440 0.414 25.614 1.00 45.84 580 TYR A C 1
ATOM 4446 O O . TYR A 1 580 ? -21.054 0.938 24.683 1.00 45.84 580 TYR A O 1
ATOM 4454 N N . ARG A 1 581 ? -21.051 -0.420 26.468 1.00 37.38 581 ARG A N 1
ATOM 4455 C CA . ARG A 1 581 ? -22.496 -0.695 26.509 1.00 37.38 581 ARG A CA 1
ATOM 4456 C C . ARG A 1 581 ? -22.960 -0.851 27.959 1.00 37.38 581 ARG A C 1
ATOM 4458 O O . ARG A 1 581 ? -23.111 -1.966 28.451 1.00 37.38 581 ARG A O 1
ATOM 4465 N N . LYS A 1 582 ? -23.298 0.268 28.603 1.00 29.08 582 LYS A N 1
ATOM 4466 C CA . LYS A 1 582 ? -24.161 0.265 29.792 1.00 29.08 582 LYS A CA 1
ATOM 4467 C C . LYS A 1 582 ? -25.593 0.636 29.378 1.00 29.08 582 LYS A C 1
ATOM 4469 O O . LYS A 1 582 ? -25.913 1.823 29.356 1.00 29.08 582 LYS A O 1
ATOM 4474 N N . PRO A 1 583 ? -26.463 -0.328 29.015 1.00 32.97 583 PRO A N 1
ATOM 4475 C CA . PRO A 1 583 ? -27.894 -0.089 29.130 1.00 32.97 583 PRO A CA 1
ATOM 4476 C C . PRO A 1 583 ? -28.202 0.089 30.621 1.00 32.97 583 PRO A C 1
ATOM 4478 O O . PRO A 1 583 ? -27.783 -0.724 31.448 1.00 32.97 583 PRO A O 1
ATOM 4481 N N . SER A 1 584 ? -28.882 1.173 30.982 1.00 29.98 584 SER A N 1
ATOM 4482 C CA . SER A 1 584 ? -29.390 1.357 32.340 1.00 29.98 584 SER A CA 1
ATOM 4483 C C . SER A 1 584 ? -30.394 0.254 32.691 1.00 29.98 584 SER A C 1
ATOM 4485 O O . SER A 1 584 ? -31.104 -0.271 31.832 1.00 29.98 584 SER A O 1
ATOM 4487 N N . SER A 1 585 ? -30.430 -0.114 33.971 1.00 28.31 585 SER A N 1
ATOM 4488 C CA . SER A 1 585 ? -31.349 -1.110 34.524 1.00 28.31 585 SER A CA 1
ATOM 4489 C C . SER A 1 585 ? -32.824 -0.717 34.324 1.00 28.31 585 SER A C 1
ATOM 4491 O O . SER A 1 585 ? -33.143 0.475 34.319 1.00 28.31 585 SER A O 1
ATOM 4493 N N . PRO A 1 586 ? -33.745 -1.691 34.198 1.00 35.28 586 PRO A N 1
ATOM 4494 C CA . PRO A 1 586 ? -35.150 -1.420 33.917 1.00 35.28 586 PRO A CA 1
ATOM 4495 C C . PRO A 1 586 ? -35.914 -1.013 35.186 1.00 35.28 586 PRO A C 1
ATOM 4497 O O . PRO A 1 586 ? -36.576 -1.836 35.814 1.00 35.28 586 PRO A O 1
ATOM 4500 N N . THR A 1 587 ? -35.870 0.271 35.543 1.00 29.23 587 THR A N 1
ATOM 4501 C CA . THR A 1 587 ? -36.735 0.849 36.586 1.00 29.23 587 THR A CA 1
ATOM 4502 C C . THR A 1 587 ? -37.335 2.184 36.143 1.00 29.23 587 THR A C 1
ATOM 4504 O O . THR A 1 587 ? -36.631 3.180 36.024 1.00 29.23 587 THR A O 1
ATOM 4507 N N . SER A 1 588 ? -38.659 2.156 35.943 1.00 31.03 588 SER A N 1
ATOM 4508 C CA . SER A 1 588 ? -39.621 3.275 35.944 1.00 31.03 588 SER A CA 1
ATOM 4509 C C . SER A 1 588 ? -39.400 4.496 35.025 1.00 31.03 588 SER A C 1
ATOM 4511 O O . SER A 1 588 ? -38.706 5.445 35.365 1.00 31.03 588 SER A O 1
ATOM 4513 N N . SER A 1 589 ? -40.224 4.516 33.966 1.00 32.66 589 SER A N 1
ATOM 4514 C CA . SER A 1 589 ? -40.987 5.665 33.427 1.00 32.66 589 SER A CA 1
ATOM 4515 C C . SER A 1 589 ? -40.287 6.899 32.821 1.00 32.66 589 SER A C 1
ATOM 4517 O O . SER A 1 589 ? -39.692 7.711 33.516 1.00 32.66 589 SER A O 1
ATOM 4519 N N . SER A 1 590 ? -40.656 7.141 31.553 1.00 33.34 590 SER A N 1
ATOM 4520 C CA . SER A 1 590 ? -40.543 8.385 30.769 1.00 33.34 590 SER A CA 1
ATOM 4521 C C . SER A 1 590 ? -39.163 8.748 30.196 1.00 33.34 590 SER A C 1
ATOM 4523 O O . SER A 1 590 ? -38.154 8.744 30.887 1.00 33.34 590 SER A O 1
ATOM 4525 N N . LEU A 1 591 ? -39.161 9.113 28.904 1.00 32.53 591 LEU A N 1
ATOM 4526 C CA . LEU A 1 591 ? -38.024 9.628 28.119 1.00 32.53 591 LEU A CA 1
ATOM 4527 C C . LEU A 1 591 ? -36.815 8.679 27.977 1.00 32.53 591 LEU A C 1
ATOM 4529 O O . LEU A 1 591 ? -35.708 8.966 28.423 1.00 32.53 591 LEU A O 1
ATOM 4533 N N . ALA A 1 592 ? -36.998 7.585 27.232 1.00 24.50 592 ALA A N 1
ATOM 4534 C CA . ALA A 1 592 ? -35.879 6.819 26.682 1.00 24.50 592 ALA A CA 1
ATOM 4535 C C . ALA A 1 592 ? -35.283 7.524 25.440 1.00 24.50 592 ALA A C 1
ATOM 4537 O O . ALA A 1 592 ? -35.990 7.666 24.440 1.00 24.50 592 ALA A O 1
ATOM 4538 N N . PRO A 1 593 ? -33.991 7.907 25.424 1.00 31.06 593 PRO A N 1
ATOM 4539 C CA . PRO A 1 593 ? -33.313 8.316 24.201 1.00 31.06 593 PRO A CA 1
ATOM 4540 C C . PRO A 1 593 ? -32.843 7.067 23.444 1.00 31.06 593 PRO A C 1
ATOM 4542 O O . PRO A 1 593 ? -31.708 6.605 23.589 1.00 31.06 593 PRO A O 1
ATOM 4545 N N . SER A 1 594 ? -33.725 6.508 22.614 1.00 31.22 594 SER A N 1
ATOM 4546 C CA . SER A 1 594 ? -33.393 5.448 21.657 1.00 31.22 594 SER A CA 1
ATOM 4547 C C . SER A 1 594 ? -32.491 5.994 20.540 1.00 31.22 594 SER A C 1
ATOM 4549 O O . SER A 1 594 ? -32.938 6.275 19.430 1.00 31.22 594 SER A O 1
ATOM 4551 N N . HIS A 1 595 ? -31.203 6.161 20.842 1.00 38.62 595 HIS A N 1
ATOM 4552 C CA . HIS A 1 595 ? -30.178 6.595 19.891 1.00 38.62 595 HIS A CA 1
ATOM 4553 C C . HIS A 1 595 ? -29.196 5.468 19.553 1.00 38.62 595 HIS A C 1
ATOM 4555 O O . HIS A 1 595 ? -27.977 5.617 19.645 1.00 38.62 595 HIS A O 1
ATOM 4561 N N . THR A 1 596 ? -29.729 4.365 19.024 1.00 41.44 596 THR A N 1
ATOM 4562 C CA . THR A 1 596 ? -29.085 3.788 17.841 1.00 41.44 596 THR A CA 1
ATOM 4563 C C . THR A 1 596 ? -29.121 4.874 16.772 1.00 41.44 596 THR A C 1
ATOM 4565 O O . THR A 1 596 ? -30.180 5.158 16.225 1.00 41.44 596 THR A O 1
ATOM 4568 N N . THR A 1 597 ? -28.000 5.557 16.533 1.00 52.00 597 THR A N 1
ATOM 4569 C CA . THR A 1 597 ? -27.936 6.561 15.466 1.00 52.00 597 THR A CA 1
ATOM 4570 C C . THR A 1 597 ? -28.182 5.860 14.137 1.00 52.00 597 THR A C 1
ATOM 4572 O O . THR A 1 597 ? -27.325 5.091 13.688 1.00 52.00 597 THR A O 1
ATOM 4575 N N . ASP A 1 598 ? -29.336 6.117 13.524 1.00 60.97 598 ASP A N 1
ATOM 4576 C CA . ASP A 1 598 ? -29.631 5.688 12.162 1.00 60.97 598 ASP A CA 1
ATOM 4577 C C . ASP A 1 598 ? -28.727 6.461 11.202 1.00 60.97 598 ASP A C 1
ATOM 4579 O O . ASP A 1 598 ? -29.020 7.570 10.759 1.00 60.97 598 ASP A O 1
ATOM 4583 N N . LEU A 1 599 ? -27.559 5.871 10.949 1.00 78.06 599 LEU A N 1
ATOM 4584 C CA . LEU A 1 599 ? -26.580 6.376 10.001 1.00 78.06 599 LEU A CA 1
ATOM 4585 C C . LEU A 1 599 ? -27.177 6.294 8.595 1.00 78.06 599 LEU A C 1
ATOM 4587 O O . LEU A 1 599 ? -27.455 5.205 8.087 1.00 78.06 599 LEU A O 1
ATOM 4591 N N . CYS A 1 600 ? -27.372 7.454 7.974 1.00 80.81 600 CYS A N 1
ATOM 4592 C CA . CYS A 1 600 ? -27.852 7.553 6.605 1.00 80.81 600 CYS A CA 1
ATOM 4593 C C . CYS A 1 600 ? -26.662 7.347 5.664 1.00 80.81 600 CYS A C 1
ATOM 4595 O O . CYS A 1 600 ? -25.930 8.287 5.352 1.00 80.81 600 CYS A O 1
ATOM 4597 N N . PHE A 1 601 ? -26.415 6.094 5.279 1.00 84.44 601 PHE A N 1
ATOM 4598 C CA . PHE A 1 601 ? -25.266 5.751 4.446 1.00 84.44 601 PHE A CA 1
ATOM 4599 C C . PHE A 1 601 ? -25.367 6.369 3.051 1.00 84.44 601 PHE A C 1
ATOM 4601 O O . PHE A 1 601 ? -26.399 6.291 2.385 1.00 84.44 601 PHE A O 1
ATOM 4608 N N . SER A 1 602 ? -24.252 6.911 2.568 1.00 77.06 602 SER A N 1
ATOM 4609 C CA . SER A 1 602 ? -24.176 7.628 1.288 1.00 77.06 602 SER A CA 1
ATOM 4610 C C . SER A 1 602 ? -24.348 6.755 0.035 1.00 77.06 602 SER A C 1
ATOM 4612 O O . SER A 1 602 ? -24.347 7.244 -1.097 1.00 77.06 602 SER A O 1
ATOM 4614 N N . ARG A 1 603 ? -24.397 5.438 0.234 1.00 82.06 603 ARG A N 1
ATOM 4615 C CA . ARG A 1 603 ? -24.342 4.385 -0.779 1.00 82.06 603 ARG A CA 1
ATOM 4616 C C . ARG A 1 603 ? -24.901 3.087 -0.185 1.00 82.06 603 ARG A C 1
ATOM 4618 O O . ARG A 1 603 ? -25.004 2.981 1.037 1.00 82.06 603 ARG A O 1
ATOM 4625 N N . PRO A 1 604 ? -25.185 2.058 -1.000 1.00 82.50 604 PRO A N 1
ATOM 4626 C CA . PRO A 1 604 ? -25.463 0.721 -0.486 1.00 82.50 604 PRO A CA 1
ATOM 4627 C C . PRO A 1 604 ? -24.269 0.191 0.326 1.00 82.50 604 PRO A C 1
ATOM 4629 O O . PRO A 1 604 ? -23.178 -0.003 -0.213 1.00 82.50 604 PRO A O 1
ATOM 4632 N N . ILE A 1 605 ? -24.493 -0.036 1.619 1.00 87.44 605 ILE A N 1
ATOM 4633 C CA . ILE A 1 605 ? -23.532 -0.572 2.590 1.00 87.44 605 ILE A CA 1
ATOM 4634 C C . ILE A 1 605 ? -24.084 -1.902 3.111 1.00 87.44 605 ILE A C 1
ATOM 4636 O O . ILE A 1 605 ? -25.275 -2.013 3.405 1.00 87.44 605 ILE A O 1
ATOM 4640 N N . ASN A 1 606 ? -23.239 -2.930 3.200 1.00 88.38 606 ASN A N 1
ATOM 4641 C CA . ASN A 1 606 ? -23.660 -4.248 3.687 1.00 88.38 606 ASN A CA 1
ATOM 4642 C C . ASN A 1 606 ? -23.596 -4.353 5.232 1.00 88.38 606 ASN A C 1
ATOM 4644 O O . ASN A 1 606 ? -22.966 -3.508 5.866 1.00 88.38 606 ASN A O 1
ATOM 4648 N N . PRO A 1 607 ? -24.216 -5.375 5.857 1.00 87.06 607 PRO A N 1
ATOM 4649 C CA . PRO A 1 607 ? -24.217 -5.550 7.312 1.00 87.06 607 PRO A CA 1
ATOM 4650 C C . PRO A 1 607 ? -22.847 -5.494 8.005 1.00 87.06 607 PRO A C 1
ATOM 4652 O O . PRO A 1 607 ? -22.737 -4.835 9.036 1.00 87.06 607 PRO A O 1
ATOM 4655 N N . GLU A 1 608 ? -21.801 -6.123 7.456 1.00 87.31 608 GLU A N 1
ATOM 4656 C CA . GLU A 1 608 ? -20.469 -6.122 8.086 1.00 87.31 608 GLU A CA 1
ATOM 4657 C C . GLU A 1 608 ? -19.821 -4.733 8.002 1.00 87.31 608 GLU A C 1
ATOM 4659 O O . GLU A 1 608 ? -19.267 -4.225 8.975 1.00 87.31 608 GLU A O 1
ATOM 4664 N N . GLN A 1 609 ? -19.944 -4.074 6.849 1.00 91.38 609 GLN A N 1
ATOM 4665 C CA . GLN A 1 609 ? -19.476 -2.703 6.660 1.00 91.38 609 GLN A CA 1
ATOM 4666 C C . GLN A 1 609 ? -20.238 -1.736 7.584 1.00 91.38 609 GLN A C 1
ATOM 4668 O O . GLN A 1 609 ? -19.612 -0.904 8.236 1.00 91.38 609 GLN A O 1
ATOM 4673 N N . ALA A 1 610 ? -21.566 -1.867 7.683 1.00 90.00 610 ALA A N 1
ATOM 4674 C CA . ALA A 1 610 ? -22.415 -1.047 8.548 1.00 90.00 610 ALA A CA 1
ATOM 4675 C C . ALA A 1 610 ? -22.074 -1.222 10.033 1.00 90.00 610 ALA A C 1
ATOM 4677 O O . ALA A 1 610 ? -22.092 -0.238 10.772 1.00 90.00 610 ALA A O 1
ATOM 4678 N N . LEU A 1 611 ? -21.751 -2.447 10.465 1.00 87.12 611 LEU A N 1
ATOM 4679 C CA . LEU A 1 611 ? -21.275 -2.728 11.819 1.00 87.12 611 LEU A CA 1
ATOM 4680 C C . LEU A 1 611 ? -19.959 -1.991 12.092 1.00 87.12 611 LEU A C 1
ATOM 4682 O O . LEU A 1 611 ? -19.916 -1.160 12.992 1.00 87.12 611 LEU A O 1
ATOM 4686 N N . ALA A 1 612 ? -18.944 -2.182 11.243 1.00 91.19 612 ALA A N 1
ATOM 4687 C CA . ALA A 1 612 ? -17.654 -1.509 11.396 1.00 91.19 612 ALA A CA 1
ATOM 4688 C C . ALA A 1 612 ? -17.765 0.027 11.401 1.00 91.19 612 ALA A C 1
ATOM 4690 O O . ALA A 1 612 ? -17.106 0.696 12.195 1.00 91.19 612 ALA A O 1
ATOM 4691 N N . ILE A 1 613 ? -18.627 0.599 10.553 1.00 93.12 613 ILE A N 1
ATOM 4692 C CA . ILE A 1 613 ? -18.892 2.045 10.537 1.00 93.12 613 ILE A CA 1
ATOM 4693 C C . ILE A 1 613 ? -19.532 2.503 11.857 1.00 93.12 613 ILE A C 1
ATOM 4695 O O . ILE A 1 613 ? -19.120 3.522 12.413 1.00 93.12 613 ILE A O 1
ATOM 4699 N N . ARG A 1 614 ? -20.518 1.757 12.376 1.00 89.75 614 ARG A N 1
ATOM 4700 C CA . ARG A 1 614 ? -21.190 2.062 13.651 1.00 89.75 614 ARG A CA 1
ATOM 4701 C C . ARG A 1 614 ? -20.235 1.964 14.838 1.00 89.75 614 ARG A C 1
ATOM 4703 O O . ARG A 1 614 ? -20.258 2.863 15.675 1.00 89.75 614 ARG A O 1
ATOM 4710 N N . ASP A 1 615 ? -19.385 0.941 14.878 1.00 87.88 615 ASP A N 1
ATOM 4711 C CA . ASP A 1 615 ? -18.390 0.752 15.937 1.00 87.88 615 ASP A CA 1
ATOM 4712 C C . ASP A 1 615 ? -17.375 1.904 15.939 1.00 87.88 615 ASP A C 1
ATOM 4714 O O . ASP A 1 615 ? -17.232 2.595 16.946 1.00 87.88 615 ASP A O 1
ATOM 4718 N N . ILE A 1 616 ? -16.743 2.197 14.793 1.00 91.88 616 ILE A N 1
ATOM 4719 C CA . ILE A 1 616 ? -15.776 3.304 14.658 1.00 91.88 616 ILE A CA 1
ATOM 4720 C C . ILE A 1 616 ? -16.423 4.646 15.042 1.00 91.88 616 ILE A C 1
ATOM 4722 O O . ILE A 1 616 ? -15.833 5.428 15.790 1.00 91.88 616 ILE A O 1
ATOM 4726 N N . HIS A 1 617 ? -17.654 4.904 14.589 1.00 90.81 617 HIS A N 1
ATOM 4727 C CA . HIS A 1 617 ? -18.395 6.116 14.944 1.00 90.81 617 HIS A CA 1
ATOM 4728 C C . HIS A 1 617 ? -18.679 6.199 16.458 1.00 90.81 617 HIS A C 1
ATOM 4730 O O . HIS A 1 617 ? -18.474 7.250 17.072 1.00 90.81 617 HIS A O 1
ATOM 4736 N N . ALA A 1 618 ? -19.084 5.090 17.087 1.00 86.69 618 ALA A N 1
ATOM 4737 C CA . ALA A 1 618 ? -19.325 5.019 18.526 1.00 86.69 618 ALA A CA 1
ATOM 4738 C C . ALA A 1 618 ? -18.039 5.214 19.350 1.00 86.69 618 ALA A C 1
ATOM 4740 O O . ALA A 1 618 ? -18.071 5.949 20.343 1.00 86.69 618 ALA A O 1
ATOM 4741 N N . LEU A 1 619 ? -16.909 4.633 18.927 1.00 87.81 619 LEU A N 1
ATOM 4742 C CA . LEU A 1 619 ? -15.599 4.814 19.567 1.00 87.81 619 LEU A CA 1
ATOM 4743 C C . LEU A 1 619 ? -15.183 6.293 19.573 1.00 87.81 619 LEU A C 1
ATOM 4745 O O . LEU A 1 619 ? -14.847 6.837 20.628 1.00 87.81 619 LEU A O 1
ATOM 4749 N N . VAL A 1 620 ? -15.267 6.969 18.422 1.00 90.50 620 VAL A N 1
ATOM 4750 C CA . VAL A 1 620 ? -14.859 8.381 18.285 1.00 90.50 620 VAL A CA 1
ATOM 4751 C C . VAL A 1 620 ? -15.762 9.311 19.096 1.00 90.50 620 VAL A C 1
ATOM 4753 O O . VAL A 1 620 ? -15.259 10.175 19.819 1.00 90.50 620 VAL A O 1
ATOM 4756 N N . LEU A 1 621 ? -17.086 9.123 19.052 1.00 86.75 621 LEU A N 1
ATOM 4757 C CA . LEU A 1 621 ? -18.001 9.929 19.867 1.00 86.75 621 LEU A CA 1
ATOM 4758 C C . LEU A 1 621 ? -17.816 9.685 21.373 1.00 86.75 621 LEU A C 1
ATOM 4760 O O . LEU A 1 621 ? -17.905 10.632 22.156 1.00 86.75 621 LEU A O 1
ATOM 4764 N N . SER A 1 622 ? -17.520 8.451 21.785 1.00 82.81 622 SER A N 1
ATOM 4765 C CA . SER A 1 622 ? -17.253 8.119 23.193 1.00 82.81 622 SER A CA 1
ATOM 4766 C C . SER A 1 622 ? -15.936 8.733 23.679 1.00 82.81 622 SER A C 1
ATOM 4768 O O . SER A 1 622 ? -15.908 9.323 24.757 1.00 82.81 622 SER A O 1
ATOM 4770 N N . SER A 1 623 ? -14.878 8.696 22.858 1.00 85.81 623 SER A N 1
ATOM 4771 C CA . SER A 1 623 ? -13.614 9.408 23.111 1.00 85.81 623 SER A CA 1
ATOM 4772 C C . SER A 1 623 ? -13.830 10.913 23.322 1.00 85.81 623 SER A C 1
ATOM 4774 O O . SER A 1 623 ? -13.366 11.464 24.323 1.00 85.81 623 SER A O 1
ATOM 4776 N N . ARG A 1 624 ? -14.569 11.586 22.422 1.00 85.06 624 ARG A N 1
ATOM 4777 C CA . ARG A 1 624 ? -14.854 13.028 22.566 1.00 85.06 624 ARG A CA 1
ATOM 4778 C C . ARG A 1 624 ? -15.615 13.339 23.853 1.00 85.06 624 ARG A C 1
ATOM 4780 O O . ARG A 1 624 ? -15.286 14.316 24.516 1.00 85.06 624 ARG A O 1
ATOM 4787 N N . ARG A 1 625 ? -16.607 12.515 24.218 1.00 80.88 625 ARG A N 1
ATOM 4788 C CA . ARG A 1 625 ? -17.377 12.692 25.463 1.00 80.88 625 ARG A CA 1
ATOM 4789 C C . ARG A 1 625 ? -16.483 12.589 26.698 1.00 80.88 625 ARG A C 1
ATOM 4791 O O . ARG A 1 625 ? -16.533 13.495 27.518 1.00 80.88 625 ARG A O 1
ATOM 4798 N N . ARG A 1 626 ? -15.628 11.559 26.789 1.00 78.75 626 ARG A N 1
ATOM 4799 C CA . ARG A 1 626 ? -14.693 11.391 27.921 1.00 78.75 626 ARG A CA 1
ATOM 4800 C C . ARG A 1 626 ? -13.724 12.574 28.051 1.00 78.75 626 ARG A C 1
ATOM 4802 O O . ARG A 1 626 ? -13.535 13.077 29.152 1.00 78.75 626 ARG A O 1
ATOM 4809 N N . ARG A 1 627 ? -13.191 13.086 26.932 1.00 79.00 627 ARG A N 1
ATOM 4810 C CA . ARG A 1 627 ? -12.348 14.301 26.922 1.00 79.00 627 ARG A CA 1
ATOM 4811 C C . ARG A 1 627 ? -13.090 15.573 27.354 1.00 79.00 627 ARG A C 1
ATOM 4813 O O . ARG A 1 627 ? -12.459 16.471 27.896 1.00 79.00 627 ARG A O 1
ATOM 4820 N N . ALA A 1 628 ? -14.401 15.665 27.123 1.00 77.00 628 ALA A N 1
ATOM 4821 C CA . ALA A 1 628 ? -15.195 16.847 27.461 1.00 77.00 628 ALA A CA 1
ATOM 4822 C C . ALA A 1 628 ? -15.652 16.904 28.931 1.00 77.00 628 ALA A C 1
ATOM 4824 O O . ALA A 1 628 ? -15.924 17.993 29.425 1.00 77.00 628 ALA A O 1
ATOM 4825 N N . THR A 1 629 ? -15.758 15.767 29.630 1.00 71.88 629 THR A N 1
ATOM 4826 C CA . THR A 1 629 ? -16.300 15.712 31.004 1.00 71.88 629 THR A CA 1
ATOM 4827 C C . THR A 1 629 ? -15.261 15.890 32.115 1.00 71.88 629 THR A C 1
ATOM 4829 O O . THR A 1 629 ? -15.640 15.891 33.283 1.00 71.88 629 THR A O 1
ATOM 4832 N N . SER A 1 630 ? -13.970 16.016 31.774 1.00 55.53 630 SER A N 1
ATOM 4833 C CA . SER A 1 630 ? -12.843 16.282 32.695 1.00 55.53 630 SER A CA 1
ATOM 4834 C C . SER A 1 630 ? -12.766 15.400 33.957 1.00 55.53 630 SER A C 1
ATOM 4836 O O . SER A 1 630 ? -12.138 15.782 34.939 1.00 55.53 630 SER A O 1
ATOM 4838 N N . SER A 1 631 ? -13.403 14.228 33.953 1.00 50.16 631 SER A N 1
ATOM 4839 C CA . SER A 1 631 ? -13.382 13.279 35.067 1.00 50.16 631 SER A CA 1
ATOM 4840 C C . SER A 1 631 ? -12.218 12.310 34.876 1.00 50.16 631 SER A C 1
ATOM 4842 O O . SER A 1 631 ? -12.250 11.485 33.960 1.00 50.16 631 SER A O 1
ATOM 4844 N N . GLU A 1 632 ? -11.209 12.382 35.744 1.00 49.44 632 GLU A N 1
ATOM 4845 C CA . GLU A 1 632 ? -10.072 11.445 35.737 1.00 49.44 632 GLU A CA 1
ATOM 4846 C C . GLU A 1 632 ? -10.499 9.993 36.043 1.00 49.44 632 GLU A C 1
ATOM 4848 O O . GLU A 1 632 ? -9.801 9.052 35.681 1.00 49.44 632 GLU A O 1
ATOM 4853 N N . GLU A 1 633 ? -11.693 9.797 36.613 1.00 42.00 633 GLU A N 1
ATOM 4854 C CA . GLU A 1 633 ? -12.288 8.500 36.984 1.00 42.00 633 GLU A CA 1
ATOM 4855 C C . GLU A 1 633 ? -12.853 7.685 35.795 1.00 42.00 633 GLU A C 1
ATOM 4857 O O . GLU A 1 633 ? -13.491 6.646 35.969 1.00 42.00 633 GLU A O 1
ATOM 4862 N N . GLY A 1 634 ? -12.641 8.139 34.557 1.00 47.12 634 GLY A N 1
ATOM 4863 C CA . GLY A 1 634 ? -13.054 7.435 33.344 1.00 47.12 634 GLY A CA 1
ATOM 4864 C C . GLY A 1 634 ? -12.069 6.349 32.896 1.00 47.12 634 GLY A C 1
ATOM 4865 O O . GLY A 1 634 ? -11.486 6.500 31.822 1.00 47.12 634 GLY A O 1
ATOM 4866 N N . ASP A 1 635 ? -11.945 5.251 33.653 1.00 49.53 635 ASP A N 1
ATOM 4867 C CA . ASP A 1 635 ? -10.989 4.120 33.481 1.00 49.53 635 ASP A CA 1
ATOM 4868 C C . ASP A 1 635 ? -11.152 3.280 32.176 1.00 49.53 635 ASP A C 1
ATOM 4870 O O . ASP A 1 635 ? -10.731 2.131 32.048 1.00 49.53 635 ASP A O 1
ATOM 4874 N N . GLY A 1 636 ? -11.814 3.839 31.160 1.00 59.94 636 GLY A N 1
ATOM 4875 C CA . GLY A 1 636 ? -12.067 3.207 29.867 1.00 59.94 636 GLY A CA 1
ATOM 4876 C C . GLY A 1 636 ? -10.931 3.433 28.872 1.00 59.94 636 GLY A C 1
ATOM 4877 O O . GLY A 1 636 ? -10.927 4.432 28.148 1.00 59.94 636 GLY A O 1
ATOM 4878 N N . VAL A 1 637 ? -10.010 2.474 28.779 1.00 67.94 637 VAL A N 1
ATOM 4879 C CA . VAL A 1 637 ? -8.911 2.498 27.802 1.00 67.94 637 VAL A CA 1
ATOM 4880 C C . VAL A 1 637 ? -9.421 2.213 26.378 1.00 67.94 637 VAL A C 1
ATOM 4882 O O . VAL A 1 637 ? -10.249 1.320 26.170 1.00 67.94 637 VAL A O 1
ATOM 4885 N N . LEU A 1 638 ? -8.933 2.964 25.381 1.00 84.25 638 LEU A N 1
ATOM 4886 C CA . LEU A 1 638 ? -9.207 2.687 23.966 1.00 84.25 638 LEU A CA 1
ATOM 4887 C C . LEU A 1 638 ? -8.250 1.628 23.413 1.00 84.25 638 LEU A C 1
ATOM 4889 O O . LEU A 1 638 ? -7.034 1.731 23.568 1.00 84.25 638 LEU A O 1
ATOM 4893 N N . LEU A 1 639 ? -8.810 0.651 22.701 1.00 89.81 639 LEU A N 1
ATOM 4894 C CA . LEU A 1 639 ? -8.070 -0.403 22.007 1.00 89.81 639 LEU A CA 1
ATOM 4895 C C . LEU A 1 639 ? -8.157 -0.176 20.480 1.00 89.81 639 LEU A C 1
ATOM 4897 O O . LEU A 1 639 ? -9.166 0.366 20.014 1.00 89.81 639 LEU A O 1
ATOM 4901 N N . PRO A 1 640 ? -7.140 -0.554 19.680 1.00 93.81 640 PRO A N 1
ATOM 4902 C CA . PRO A 1 640 ? -7.188 -0.404 18.226 1.00 93.81 640 PRO A CA 1
ATOM 4903 C C . PRO A 1 640 ? -8.328 -1.209 17.591 1.00 93.81 640 PRO A C 1
ATOM 4905 O O . PRO A 1 640 ? -8.427 -2.413 17.797 1.00 93.81 640 PRO A O 1
ATOM 4908 N N . TYR A 1 641 ? -9.147 -0.589 16.743 1.00 95.19 641 TYR A N 1
ATOM 4909 C CA . TYR A 1 641 ? -10.168 -1.322 15.993 1.00 95.19 641 TYR A CA 1
ATOM 4910 C C . TYR A 1 641 ? -9.543 -2.026 14.779 1.00 95.19 641 TYR A C 1
ATOM 4912 O O . TYR A 1 641 ? -8.936 -1.366 13.927 1.00 95.19 641 TYR A O 1
ATOM 4920 N N . LEU A 1 642 ? -9.701 -3.349 14.661 1.00 96.38 642 LEU A N 1
ATOM 4921 C CA . LEU A 1 642 ? -9.172 -4.112 13.520 1.00 96.38 642 LEU A CA 1
ATOM 4922 C C . LEU A 1 642 ? -10.237 -4.302 12.431 1.00 96.38 642 LEU A C 1
ATOM 4924 O O . LEU A 1 642 ? -11.167 -5.098 12.575 1.00 96.38 642 LEU A O 1
ATOM 4928 N N . LEU A 1 643 ? -10.066 -3.624 11.294 1.00 96.75 643 LEU A N 1
ATOM 4929 C CA . LEU A 1 643 ? -10.904 -3.818 10.109 1.00 96.75 643 LEU A CA 1
ATOM 4930 C C . LEU A 1 643 ? -10.218 -4.789 9.137 1.00 96.75 643 LEU A C 1
ATOM 4932 O O . LEU A 1 643 ? -9.448 -4.394 8.255 1.00 96.75 643 LEU A O 1
ATOM 4936 N N . PHE A 1 644 ? -10.505 -6.080 9.292 1.00 95.25 644 PHE A N 1
ATOM 4937 C CA . PHE A 1 644 ? -9.993 -7.117 8.402 1.00 95.25 644 PHE A CA 1
ATOM 4938 C C . PHE A 1 644 ? -10.847 -7.168 7.128 1.00 95.25 644 PHE A C 1
ATOM 4940 O O . PHE A 1 644 ? -12.001 -7.590 7.144 1.00 95.25 644 PHE A O 1
ATOM 4947 N N . GLY A 1 645 ? -10.287 -6.747 5.992 1.00 94.12 645 GLY A N 1
ATOM 4948 C CA . GLY A 1 645 ? -10.983 -6.806 4.707 1.00 94.12 645 GLY A CA 1
ATOM 4949 C C . GLY A 1 645 ? -10.153 -7.442 3.592 1.00 94.12 645 GLY A C 1
ATOM 4950 O O . GLY A 1 645 ? -9.312 -6.764 2.987 1.00 94.12 645 GLY A O 1
ATOM 4951 N N . PRO A 1 646 ? -10.446 -8.718 3.286 1.00 94.00 646 PRO A N 1
ATOM 4952 C CA . PRO A 1 646 ? -9.926 -9.458 2.137 1.00 94.00 646 PRO A CA 1
ATOM 4953 C C . PRO A 1 646 ? -10.115 -8.756 0.774 1.00 94.00 646 PRO A C 1
ATOM 4955 O O . PRO A 1 646 ? -10.836 -7.756 0.666 1.00 94.00 646 PRO A O 1
ATOM 4958 N N . PRO A 1 647 ? -9.481 -9.241 -0.315 1.00 89.06 647 PRO A N 1
ATOM 4959 C CA . PRO A 1 647 ? -9.530 -8.585 -1.615 1.00 89.06 647 PRO A CA 1
ATOM 4960 C C . PRO A 1 647 ? -10.970 -8.348 -2.066 1.00 89.06 647 PRO A C 1
ATOM 4962 O O . PRO A 1 647 ? -11.795 -9.256 -2.058 1.00 89.06 647 PRO A O 1
ATOM 4965 N N . GLY A 1 648 ? -11.278 -7.122 -2.491 1.00 88.88 648 GLY A N 1
ATOM 4966 C CA . GLY A 1 648 ? -12.588 -6.789 -3.055 1.00 88.88 648 GLY A CA 1
ATOM 4967 C C . GLY A 1 648 ? -13.755 -6.701 -2.064 1.00 88.88 648 GLY A C 1
ATOM 4968 O O . GLY A 1 648 ? -14.873 -6.492 -2.527 1.00 88.88 648 GLY A O 1
ATOM 4969 N N . THR A 1 649 ? -13.545 -6.812 -0.746 1.00 91.44 649 THR A N 1
ATOM 4970 C CA . THR A 1 649 ? -14.645 -6.740 0.246 1.00 91.44 649 THR A CA 1
ATOM 4971 C C . THR A 1 649 ? -15.038 -5.322 0.667 1.00 91.44 649 THR A C 1
ATOM 4973 O O . THR A 1 649 ? -16.051 -5.103 1.330 1.00 91.44 649 THR A O 1
ATOM 4976 N N . GLY A 1 650 ? -14.268 -4.328 0.216 1.00 92.06 650 GLY A N 1
ATOM 4977 C CA . GLY A 1 650 ? -14.625 -2.919 0.330 1.00 92.06 650 GLY A CA 1
ATOM 4978 C C . GLY A 1 650 ? -14.016 -2.162 1.509 1.00 92.06 650 GLY A C 1
ATOM 4979 O O . GLY A 1 650 ? -14.559 -1.110 1.811 1.00 92.06 650 GLY A O 1
ATOM 4980 N N . LYS A 1 651 ? -12.893 -2.600 2.111 1.00 94.81 651 LYS A N 1
ATOM 4981 C CA . LYS A 1 651 ? -12.154 -1.864 3.177 1.00 94.81 651 LYS A CA 1
ATOM 4982 C C . LYS A 1 651 ? -12.218 -0.340 3.047 1.00 94.81 651 LYS A C 1
ATOM 4984 O O . LYS A 1 651 ? -12.792 0.344 3.885 1.00 94.81 651 LYS A O 1
ATOM 4989 N N . THR A 1 652 ? -11.679 0.183 1.948 1.00 93.75 652 THR A N 1
ATOM 4990 C CA . THR A 1 652 ? -11.593 1.623 1.694 1.00 93.75 652 THR A CA 1
ATOM 4991 C C . THR A 1 652 ? -12.965 2.264 1.443 1.00 93.75 652 THR A C 1
ATOM 4993 O O . THR A 1 652 ? -13.099 3.468 1.588 1.00 93.75 652 THR A O 1
ATOM 4996 N N . VAL A 1 653 ? -14.012 1.502 1.089 1.00 93.38 653 VAL A N 1
ATOM 4997 C CA . VAL A 1 653 ? -15.407 1.998 1.125 1.00 93.38 653 VAL A CA 1
ATOM 4998 C C . VAL A 1 653 ? -15.843 2.202 2.576 1.00 93.38 653 VAL A C 1
ATOM 5000 O O . VAL A 1 653 ? -16.329 3.275 2.902 1.00 93.38 653 VAL A O 1
ATOM 5003 N N . THR A 1 654 ? -15.629 1.207 3.440 1.00 95.69 654 THR A N 1
ATOM 5004 C CA . THR A 1 654 ? -15.992 1.241 4.866 1.00 95.69 654 THR A CA 1
ATOM 5005 C C . THR A 1 654 ? -15.302 2.382 5.610 1.00 95.69 654 THR A C 1
ATOM 5007 O O . THR A 1 654 ? -15.962 3.114 6.337 1.00 95.69 654 THR A O 1
ATOM 5010 N N . ILE A 1 655 ? -13.995 2.573 5.388 1.00 97.25 655 ILE A N 1
ATOM 5011 C CA . ILE A 1 655 ? -13.216 3.674 5.980 1.00 97.25 655 ILE A CA 1
ATOM 5012 C C . ILE A 1 655 ? -13.770 5.029 5.529 1.00 97.25 655 ILE A C 1
ATOM 5014 O O . ILE A 1 655 ? -14.045 5.892 6.358 1.00 97.25 655 ILE A O 1
ATOM 5018 N N . VAL A 1 656 ? -13.949 5.211 4.217 1.00 96.12 656 VAL A N 1
ATOM 5019 C CA . VAL A 1 656 ? -14.447 6.467 3.640 1.00 96.12 656 VAL A CA 1
ATOM 5020 C C . VAL A 1 656 ? -15.853 6.781 4.145 1.00 96.12 656 VAL A C 1
ATOM 5022 O O . VAL A 1 656 ? -16.112 7.912 4.542 1.00 96.12 656 VAL A O 1
ATOM 5025 N N . GLU A 1 657 ? -16.738 5.786 4.204 1.00 94.81 657 GLU A N 1
ATOM 5026 C CA . GLU A 1 657 ? -18.088 5.952 4.743 1.00 94.81 657 GLU A CA 1
ATOM 5027 C C . GLU A 1 657 ? -18.065 6.297 6.240 1.00 94.81 657 GLU A C 1
ATOM 5029 O O . GLU A 1 657 ? -18.767 7.213 6.653 1.00 94.81 657 GLU A O 1
ATOM 5034 N N . ALA A 1 658 ? -17.221 5.650 7.052 1.00 95.12 658 ALA A N 1
ATOM 5035 C CA . ALA A 1 658 ? -17.086 5.990 8.471 1.00 95.12 658 ALA A CA 1
ATOM 5036 C C . ALA A 1 658 ? -16.634 7.446 8.685 1.00 95.12 658 ALA A C 1
ATOM 5038 O O . ALA A 1 658 ? -17.171 8.135 9.553 1.00 95.12 658 ALA A O 1
ATOM 5039 N N . ILE A 1 659 ? -15.709 7.936 7.855 1.00 95.25 659 ILE A N 1
ATOM 5040 C CA . ILE A 1 659 ? -15.276 9.342 7.853 1.00 95.25 659 ILE A CA 1
ATOM 5041 C C . ILE A 1 659 ? -16.434 10.268 7.457 1.00 95.25 659 ILE A C 1
ATOM 5043 O O . ILE A 1 659 ? -16.677 11.259 8.141 1.00 95.25 659 ILE A O 1
ATOM 5047 N N . ILE A 1 660 ? -17.191 9.936 6.406 1.00 92.81 660 ILE A N 1
ATOM 5048 C CA . ILE A 1 660 ? -18.361 10.716 5.967 1.00 92.81 660 ILE A CA 1
ATOM 5049 C C . ILE A 1 660 ? -19.404 10.826 7.088 1.00 92.81 660 ILE A C 1
ATOM 5051 O O . ILE A 1 660 ? -19.841 11.933 7.403 1.00 92.81 660 ILE A O 1
ATOM 5055 N N . GLN A 1 661 ? -19.756 9.715 7.744 1.00 91.81 661 GLN A N 1
ATOM 5056 C CA . GLN A 1 661 ? -20.726 9.713 8.847 1.00 91.81 661 GLN A CA 1
ATOM 5057 C C . GLN A 1 661 ? -20.243 10.565 10.038 1.00 91.81 661 GLN A C 1
ATOM 5059 O O . GLN A 1 661 ? -21.027 11.312 10.626 1.00 91.81 661 GLN A O 1
ATOM 5064 N N . LEU A 1 662 ? -18.942 10.530 10.353 1.00 91.44 662 LEU A N 1
ATOM 5065 C CA . LEU A 1 662 ? -18.328 11.373 11.386 1.00 91.44 662 LEU A CA 1
ATOM 5066 C C . LEU A 1 662 ? -18.377 12.877 11.048 1.00 91.44 662 LEU A C 1
ATOM 5068 O O . LEU A 1 662 ? -18.738 13.683 11.910 1.00 91.44 662 LEU A O 1
ATOM 5072 N N . LEU A 1 663 ? -18.085 13.258 9.799 1.00 88.75 663 LEU A N 1
ATOM 5073 C CA . LEU A 1 663 ? -18.176 14.648 9.323 1.00 88.75 663 LEU A CA 1
ATOM 5074 C C . LEU A 1 663 ? -19.625 15.160 9.256 1.00 88.75 663 LEU A C 1
ATOM 5076 O O . LEU A 1 663 ? -19.891 16.346 9.459 1.00 88.75 663 LEU A O 1
ATOM 5080 N N . GLN A 1 664 ? -20.584 14.283 8.958 1.00 85.81 664 GLN A N 1
ATOM 5081 C CA . GLN A 1 664 ? -21.996 14.655 8.850 1.00 85.81 664 GLN A CA 1
ATOM 5082 C C . GLN A 1 664 ? -22.701 14.765 10.211 1.00 85.81 664 GLN A C 1
ATOM 5084 O O . GLN A 1 664 ? -23.685 15.508 10.308 1.00 85.81 664 GLN A O 1
ATOM 5089 N N . SER A 1 665 ? -22.181 14.086 11.241 1.00 81.62 665 SER A N 1
ATOM 5090 C CA . SER A 1 665 ? -22.767 13.962 12.580 1.00 81.62 665 SER A CA 1
ATOM 5091 C C . SER A 1 665 ? -23.153 15.313 13.220 1.00 81.62 665 SER A C 1
ATOM 5093 O O . SER A 1 665 ? -22.313 16.198 13.386 1.00 81.62 665 SER A O 1
ATOM 5095 N N . PRO A 1 666 ? -24.408 15.502 13.677 1.00 69.69 666 PRO A N 1
ATOM 5096 C CA . PRO A 1 666 ? -24.811 16.734 14.363 1.00 69.69 666 PRO A CA 1
ATOM 5097 C C . PRO A 1 666 ? -24.031 17.004 15.659 1.00 69.69 666 PRO A C 1
ATOM 5099 O O . PRO A 1 666 ? -23.919 18.153 16.079 1.00 69.69 666 PRO A O 1
ATOM 5102 N N . LEU A 1 667 ? -23.492 15.957 16.294 1.00 64.25 667 LEU A N 1
ATOM 5103 C CA . LEU A 1 667 ? -22.697 16.065 17.522 1.00 64.25 667 LEU A CA 1
ATOM 5104 C C . LEU A 1 667 ? -21.287 16.612 17.269 1.00 64.25 667 LEU A C 1
ATOM 5106 O O . LEU A 1 667 ? -20.728 17.253 18.153 1.00 64.25 667 LEU A O 1
ATOM 5110 N N . THR A 1 668 ? -20.721 16.395 16.079 1.00 66.19 668 THR A N 1
ATOM 5111 C CA . THR A 1 668 ? -19.416 16.962 15.705 1.00 66.19 668 THR A CA 1
ATOM 5112 C C . THR A 1 668 ? -19.573 18.414 15.256 1.00 66.19 668 THR A C 1
ATOM 5114 O O . THR A 1 668 ? -18.772 19.254 15.647 1.00 66.19 668 THR A O 1
ATOM 5117 N N . LYS A 1 669 ? -20.678 18.744 14.572 1.00 65.50 669 LYS A N 1
ATOM 5118 C CA . LYS A 1 669 ? -21.033 20.118 14.161 1.00 65.50 669 LYS A CA 1
ATOM 5119 C C . LYS A 1 669 ? -21.440 21.059 15.305 1.00 65.50 669 LYS A C 1
ATOM 5121 O O . LYS A 1 669 ? -21.336 22.268 15.147 1.00 65.50 669 LYS A O 1
ATOM 5126 N N . LYS A 1 670 ? -21.931 20.530 16.433 1.00 53.84 670 LYS A N 1
ATOM 5127 C CA . LYS A 1 670 ? -22.304 21.314 17.633 1.00 53.84 670 LYS A CA 1
ATOM 5128 C C . LYS A 1 670 ? -21.182 21.442 18.673 1.00 53.84 670 LYS A C 1
ATOM 5130 O O . LYS A 1 670 ? -21.378 22.104 19.686 1.00 53.84 670 LYS A O 1
ATOM 5135 N N . SER A 1 671 ? -20.045 20.779 18.465 1.00 59.62 671 SER A N 1
ATOM 5136 C CA . SER A 1 671 ? -18.902 20.823 19.380 1.00 59.62 671 SER A CA 1
ATOM 5137 C C . SER A 1 671 ? -18.085 22.096 19.157 1.00 59.62 671 SER A C 1
ATOM 5139 O O . SER A 1 671 ? -17.789 22.437 18.017 1.00 59.62 671 SER A O 1
ATOM 5141 N N . SER A 1 672 ? -17.648 22.757 20.233 1.00 57.69 672 SER A N 1
ATOM 5142 C CA . SER A 1 672 ? -16.761 23.933 20.156 1.00 57.69 672 SER A CA 1
ATOM 5143 C C . SER A 1 672 ? -15.361 23.611 19.611 1.00 57.69 672 SER A C 1
ATOM 5145 O O . SER A 1 672 ? -14.615 24.520 19.266 1.00 57.69 672 SER A O 1
ATOM 5147 N N . SER A 1 673 ? -14.989 22.327 19.558 1.00 70.56 673 SER A N 1
ATOM 5148 C CA . SER A 1 673 ? -13.752 21.837 18.941 1.00 70.56 673 SER A CA 1
ATOM 5149 C C . SER A 1 673 ? -14.026 21.130 17.615 1.00 70.56 673 SER A C 1
ATOM 5151 O O . SER A 1 673 ? -14.886 20.244 17.544 1.00 70.56 673 SER A O 1
ATOM 5153 N N . SER A 1 674 ? -13.242 21.481 16.595 1.00 78.50 674 SER A N 1
ATOM 5154 C CA . SER A 1 674 ? -13.187 20.821 15.289 1.00 78.50 674 SER A CA 1
ATOM 5155 C C . SER A 1 674 ? -12.826 19.339 15.409 1.00 78.50 674 SER A C 1
ATOM 5157 O O . SER A 1 674 ? -12.163 18.901 16.352 1.00 78.50 674 SER A O 1
ATOM 5159 N N . MET A 1 675 ? -13.296 18.535 14.456 1.00 87.69 675 MET A N 1
ATOM 5160 C CA . MET A 1 675 ? -12.908 17.132 14.343 1.00 87.69 675 MET A CA 1
ATOM 5161 C C . MET A 1 675 ? -11.672 16.993 13.463 1.00 87.69 675 MET A C 1
ATOM 5163 O O . MET A 1 675 ? -11.680 17.503 12.348 1.00 87.69 675 MET A O 1
ATOM 5167 N N . HIS A 1 676 ? -10.667 16.256 13.938 1.00 93.81 676 HIS A N 1
ATOM 5168 C CA . HIS A 1 676 ? -9.433 15.997 13.200 1.00 93.81 676 HIS A CA 1
ATOM 5169 C C . HIS A 1 676 ? -9.214 14.495 13.018 1.00 93.81 676 HIS A C 1
ATOM 5171 O O . HIS A 1 676 ? -9.038 13.734 13.975 1.00 93.81 676 HIS A O 1
ATOM 5177 N N . ILE A 1 677 ? -9.209 14.078 11.755 1.00 97.62 677 ILE A N 1
ATOM 5178 C CA . ILE A 1 677 ? -9.025 12.699 11.311 1.00 97.62 677 ILE A CA 1
ATOM 5179 C C . ILE A 1 677 ? -7.737 12.625 10.490 1.00 97.62 677 ILE A C 1
ATOM 5181 O O . ILE A 1 677 ? -7.573 13.365 9.519 1.00 97.62 677 ILE A O 1
ATOM 5185 N N . LEU A 1 678 ? -6.848 11.699 10.840 1.00 98.69 678 LEU A N 1
ATOM 5186 C CA . LEU A 1 678 ? -5.670 11.359 10.046 1.00 98.69 678 LEU A CA 1
ATOM 5187 C C . LEU A 1 678 ? -5.881 10.002 9.374 1.00 98.69 678 LEU A C 1
ATOM 5189 O O . LEU A 1 678 ? -6.081 8.998 10.052 1.00 98.69 678 LEU A O 1
ATOM 5193 N N . VAL A 1 679 ? -5.785 9.950 8.048 1.00 98.75 679 VAL A N 1
ATOM 5194 C CA . VAL A 1 679 ? -5.712 8.699 7.288 1.00 98.75 679 VAL A CA 1
ATOM 5195 C C . VAL A 1 679 ? -4.307 8.539 6.724 1.00 98.75 679 VAL A C 1
ATOM 5197 O O . VAL A 1 679 ? -3.824 9.365 5.948 1.00 98.75 679 VAL A O 1
ATOM 5200 N N . CYS A 1 680 ? -3.657 7.451 7.104 1.00 98.56 680 CYS A N 1
ATOM 5201 C CA . CYS A 1 680 ? -2.339 7.046 6.650 1.00 98.56 680 CYS A CA 1
ATOM 5202 C C . CYS A 1 680 ? -2.455 5.803 5.763 1.00 98.56 680 CYS A C 1
ATOM 5204 O O . CYS A 1 680 ? -3.220 4.888 6.060 1.00 98.56 680 CYS A O 1
ATOM 5206 N N . ALA A 1 681 ? -1.645 5.733 4.709 1.00 97.25 681 ALA A N 1
ATOM 5207 C CA . ALA A 1 681 ? -1.458 4.514 3.922 1.00 97.25 681 ALA A CA 1
ATOM 5208 C C . ALA A 1 681 ? 0.037 4.270 3.624 1.00 97.25 681 ALA A C 1
ATOM 5210 O O . ALA A 1 681 ? 0.818 5.227 3.589 1.00 97.25 681 ALA A O 1
ATOM 5211 N N . PRO A 1 682 ? 0.483 3.023 3.402 1.00 92.94 682 PRO A N 1
ATOM 5212 C CA . PRO A 1 682 ? 1.888 2.730 3.109 1.00 92.94 682 PRO A CA 1
ATOM 5213 C C . PRO A 1 682 ? 2.330 3.260 1.735 1.00 92.94 682 PRO A C 1
ATOM 5215 O O . PRO A 1 682 ? 3.490 3.633 1.569 1.00 92.94 682 PRO A O 1
ATOM 5218 N N . SER A 1 683 ? 1.416 3.352 0.760 1.00 90.25 683 SER A N 1
ATOM 5219 C CA . SER A 1 683 ? 1.704 3.820 -0.601 1.00 90.25 683 SER A CA 1
ATOM 5220 C C . SER A 1 683 ? 0.933 5.088 -0.976 1.00 90.25 683 SER A C 1
ATOM 5222 O O . SER A 1 683 ? -0.148 5.378 -0.457 1.00 90.25 683 SER A O 1
ATOM 5224 N N . ASN A 1 684 ? 1.484 5.842 -1.932 1.00 88.56 684 ASN A N 1
ATOM 5225 C CA . ASN A 1 684 ? 0.816 7.014 -2.497 1.00 88.56 684 ASN A CA 1
ATOM 5226 C C . ASN A 1 684 ? -0.498 6.640 -3.194 1.00 88.56 684 ASN A C 1
ATOM 5228 O O . ASN A 1 684 ? -1.498 7.316 -2.978 1.00 88.56 684 ASN A O 1
ATOM 5232 N N . ALA A 1 685 ? -0.515 5.553 -3.971 1.00 88.25 685 ALA A N 1
ATOM 5233 C CA . ALA A 1 685 ? -1.706 5.088 -4.677 1.00 88.25 685 ALA A CA 1
ATOM 5234 C C . ALA A 1 685 ? -2.868 4.735 -3.728 1.00 88.25 685 ALA A C 1
ATOM 5236 O O . ALA A 1 685 ? -4.020 5.030 -4.040 1.00 88.25 685 ALA A O 1
ATOM 5237 N N . ALA A 1 686 ? -2.583 4.151 -2.557 1.00 91.75 686 ALA A N 1
ATOM 5238 C CA . ALA A 1 686 ? -3.602 3.854 -1.549 1.00 91.75 686 ALA A CA 1
ATOM 5239 C C . ALA A 1 686 ? -4.166 5.136 -0.905 1.00 91.75 686 ALA A C 1
ATOM 5241 O O . ALA A 1 686 ? -5.383 5.322 -0.879 1.00 91.75 686 ALA A O 1
ATOM 5242 N N . ALA A 1 687 ? -3.298 6.064 -0.482 1.00 95.94 687 ALA A N 1
ATOM 5243 C CA . ALA A 1 687 ? -3.713 7.363 0.057 1.00 95.94 687 ALA A CA 1
ATOM 5244 C C . ALA A 1 687 ? -4.546 8.177 -0.958 1.00 95.94 687 ALA A C 1
ATOM 5246 O O . ALA A 1 687 ? -5.571 8.761 -0.616 1.00 95.94 687 ALA A O 1
ATOM 5247 N N . ASP A 1 688 ? -4.153 8.170 -2.231 1.00 94.69 688 ASP A N 1
ATOM 5248 C CA . ASP A 1 688 ? -4.873 8.854 -3.310 1.00 94.69 688 ASP A CA 1
ATOM 5249 C C . ASP A 1 688 ? -6.254 8.230 -3.589 1.00 94.69 688 ASP A C 1
ATOM 5251 O O . ASP A 1 688 ? -7.195 8.945 -3.934 1.00 94.69 688 ASP A O 1
ATOM 5255 N N . ASN A 1 689 ? -6.405 6.913 -3.402 1.00 94.56 689 ASN A N 1
ATOM 5256 C CA . ASN A 1 689 ? -7.681 6.198 -3.542 1.00 94.56 689 ASN A CA 1
ATOM 5257 C C . ASN A 1 689 ? -8.692 6.630 -2.466 1.00 94.56 689 ASN A C 1
ATOM 5259 O O . ASN A 1 689 ? -9.872 6.806 -2.767 1.00 94.56 689 ASN A O 1
ATOM 5263 N N . VAL A 1 690 ? -8.226 6.857 -1.230 1.00 95.75 690 VAL A N 1
ATOM 5264 C CA . VAL A 1 690 ? -9.041 7.430 -0.144 1.00 95.75 690 VAL A CA 1
ATOM 5265 C C . VAL A 1 690 ? -9.534 8.829 -0.532 1.00 95.75 690 VAL A C 1
ATOM 5267 O O . VAL A 1 690 ? -10.741 9.074 -0.501 1.00 95.75 690 VAL A O 1
ATOM 5270 N N . VAL A 1 691 ? -8.629 9.716 -0.971 1.00 96.31 691 VAL A N 1
ATOM 5271 C CA . VAL A 1 691 ? -8.973 11.093 -1.386 1.00 96.31 691 VAL A CA 1
ATOM 5272 C C . VAL A 1 691 ? -9.976 11.091 -2.533 1.00 96.31 691 VAL A C 1
ATOM 5274 O O . VAL A 1 691 ? -11.016 11.730 -2.428 1.00 96.31 691 VAL A O 1
ATOM 5277 N N . ALA A 1 692 ? -9.715 10.331 -3.601 1.00 93.88 692 ALA A N 1
ATOM 5278 C CA . ALA A 1 692 ? -10.584 10.284 -4.777 1.00 93.88 692 ALA A CA 1
ATOM 5279 C C . ALA A 1 692 ? -12.007 9.779 -4.463 1.00 93.88 692 ALA A C 1
ATOM 5281 O O . ALA A 1 692 ? -12.949 10.108 -5.183 1.00 93.88 692 ALA A O 1
ATOM 5282 N N . ARG A 1 693 ? -12.182 8.995 -3.389 1.00 92.81 693 ARG A N 1
ATOM 5283 C CA . ARG A 1 693 ? -13.502 8.560 -2.909 1.00 92.81 693 ARG A CA 1
ATOM 5284 C C . ARG A 1 693 ? -14.166 9.598 -2.011 1.00 92.81 693 ARG A C 1
ATOM 5286 O O . ARG A 1 693 ? -15.351 9.858 -2.208 1.00 92.81 693 ARG A O 1
ATOM 5293 N N . LEU A 1 694 ? -13.436 10.199 -1.069 1.00 92.56 694 LEU A N 1
ATOM 5294 C CA . LEU A 1 694 ? -13.961 11.280 -0.221 1.00 92.56 694 LEU A CA 1
ATOM 5295 C C . LEU A 1 694 ? -14.380 12.498 -1.056 1.00 92.56 694 LEU A C 1
ATOM 5297 O O . LEU A 1 694 ? -15.454 13.043 -0.829 1.00 92.56 694 LEU A O 1
ATOM 5301 N N . ALA A 1 695 ? -13.615 12.832 -2.098 1.00 91.56 695 ALA A N 1
ATOM 5302 C CA . ALA A 1 695 ? -13.896 13.902 -3.059 1.00 91.56 695 ALA A CA 1
ATOM 5303 C C . ALA A 1 695 ? -15.260 13.793 -3.771 1.00 91.56 695 ALA A C 1
ATOM 5305 O O . ALA A 1 695 ? -15.710 14.753 -4.385 1.00 91.56 695 ALA A O 1
ATOM 5306 N N . THR A 1 696 ? -15.934 12.636 -3.707 1.00 86.75 696 THR A N 1
ATOM 5307 C CA . THR A 1 696 ? -17.293 12.478 -4.257 1.00 86.75 696 THR A CA 1
ATOM 5308 C C . THR A 1 696 ? -18.381 13.102 -3.376 1.00 86.75 696 THR A C 1
ATOM 5310 O O . THR A 1 696 ? -19.521 13.206 -3.821 1.00 86.75 696 THR A O 1
ATOM 5313 N N . GLN A 1 697 ? -18.058 13.465 -2.127 1.00 84.12 697 GLN A N 1
ATOM 5314 C CA . GLN A 1 697 ? -19.015 13.935 -1.109 1.00 84.12 697 GLN A CA 1
ATOM 5315 C C . GLN A 1 697 ? -18.459 15.010 -0.163 1.00 84.12 697 GLN A C 1
ATOM 5317 O O . GLN A 1 697 ? -19.226 15.641 0.559 1.00 84.12 697 GLN A O 1
ATOM 5322 N N . VAL A 1 698 ? -17.141 15.211 -0.152 1.00 82.94 698 VAL A N 1
ATOM 5323 C CA . VAL A 1 698 ? -16.450 16.262 0.594 1.00 82.94 698 VAL A CA 1
ATOM 5324 C C . VAL A 1 698 ? -15.944 17.295 -0.408 1.00 82.94 698 VAL A C 1
ATOM 5326 O O . VAL A 1 698 ? -15.186 16.961 -1.321 1.00 82.94 698 VAL A O 1
ATOM 5329 N N . SER A 1 699 ? -16.382 18.539 -0.233 1.00 77.44 699 SER A N 1
ATOM 5330 C CA . SER A 1 699 ? -15.942 19.694 -1.014 1.00 77.44 699 SER A CA 1
ATOM 5331 C C . SER A 1 699 ? -14.442 19.968 -0.838 1.00 77.44 699 SER A C 1
ATOM 5333 O O . SER A 1 699 ? -13.820 19.559 0.141 1.00 77.44 699 SER A O 1
ATOM 5335 N N . ALA A 1 700 ? -13.845 20.704 -1.778 1.00 70.88 700 ALA A N 1
ATOM 5336 C CA . ALA A 1 700 ? -12.456 21.174 -1.682 1.00 70.88 700 ALA A CA 1
ATOM 5337 C C . ALA A 1 700 ? -12.295 22.419 -0.773 1.00 70.88 700 ALA A C 1
ATOM 5339 O O . ALA A 1 700 ? -11.333 23.172 -0.895 1.00 70.88 700 ALA A O 1
ATOM 5340 N N . ASP A 1 701 ? -13.239 22.653 0.139 1.00 73.06 701 ASP A N 1
ATOM 5341 C CA . ASP A 1 701 ? -13.360 23.829 1.013 1.00 73.06 701 ASP A CA 1
ATOM 5342 C C . ASP A 1 701 ? -12.508 23.709 2.290 1.00 73.06 701 ASP A C 1
ATOM 5344 O O . ASP A 1 701 ? -12.966 23.965 3.399 1.00 73.06 701 ASP A O 1
ATOM 5348 N N . ASN A 1 702 ? -11.253 23.274 2.135 1.00 78.00 702 ASN A N 1
ATOM 5349 C CA . ASN A 1 702 ? -10.297 22.980 3.214 1.00 78.00 702 ASN A CA 1
ATOM 5350 C C . ASN A 1 702 ? -10.744 21.893 4.226 1.00 78.00 702 ASN A C 1
ATOM 5352 O O . ASN A 1 702 ? -9.944 21.481 5.062 1.00 78.00 702 ASN A O 1
ATOM 5356 N N . THR A 1 703 ? -11.958 21.335 4.112 1.00 87.50 703 THR A N 1
ATOM 5357 C CA . THR A 1 703 ? -12.442 20.207 4.935 1.00 87.50 703 THR A CA 1
ATOM 5358 C C . THR A 1 703 ? -11.517 18.985 4.856 1.00 87.50 703 THR A C 1
ATOM 5360 O O . THR A 1 703 ? -11.311 18.290 5.854 1.00 87.50 703 THR A O 1
ATOM 5363 N N . MET A 1 704 ? -10.930 18.724 3.683 1.00 93.62 704 MET A N 1
ATOM 5364 C CA . MET A 1 704 ? -9.983 17.632 3.446 1.00 93.62 704 MET A CA 1
ATOM 5365 C C . MET A 1 704 ? -8.712 18.133 2.754 1.00 93.62 704 MET A C 1
ATOM 5367 O O . MET A 1 704 ? -8.789 18.876 1.777 1.00 93.62 704 MET A O 1
ATOM 5371 N N . ARG A 1 705 ? -7.546 17.629 3.185 1.00 94.75 705 ARG A N 1
ATOM 5372 C CA . ARG A 1 705 ? -6.251 17.885 2.540 1.00 94.75 705 ARG A CA 1
ATOM 5373 C C . ARG A 1 705 ? -5.414 16.614 2.377 1.00 94.75 705 ARG A C 1
ATOM 5375 O O . ARG A 1 705 ? -5.226 15.828 3.306 1.00 94.75 705 ARG A O 1
ATOM 5382 N N . ARG A 1 706 ? -4.851 16.432 1.184 1.00 95.88 706 ARG A N 1
ATOM 5383 C CA . ARG A 1 706 ? -3.882 15.395 0.821 1.00 95.88 706 ARG A CA 1
ATOM 5384 C C . ARG A 1 706 ? -2.468 15.947 0.980 1.00 95.88 706 ARG A C 1
ATOM 5386 O O . ARG A 1 706 ? -1.962 16.664 0.120 1.00 95.88 706 ARG A O 1
ATOM 5393 N N . VAL A 1 707 ? -1.807 15.582 2.074 1.00 95.06 707 VAL A N 1
ATOM 5394 C CA . VAL A 1 707 ? -0.439 16.032 2.365 1.00 95.06 707 VAL A CA 1
ATOM 5395 C C . VAL A 1 707 ? 0.555 15.165 1.594 1.00 95.06 707 VAL A C 1
ATOM 5397 O O . VAL A 1 707 ? 0.587 13.940 1.751 1.00 95.06 707 VAL A O 1
ATOM 5400 N N . MET A 1 708 ? 1.366 15.797 0.750 1.00 90.00 708 MET A N 1
ATOM 5401 C CA . MET A 1 708 ? 2.293 15.135 -0.169 1.00 90.00 708 MET A CA 1
ATOM 5402 C C . MET A 1 708 ? 3.746 15.255 0.303 1.00 90.00 708 MET A C 1
ATOM 5404 O O . MET A 1 708 ? 4.110 16.166 1.042 1.00 90.00 708 MET A O 1
ATOM 5408 N N . ALA A 1 709 ? 4.602 14.333 -0.139 1.00 83.69 709 ALA A N 1
ATOM 5409 C CA . ALA A 1 709 ? 6.045 14.492 0.010 1.00 83.69 709 ALA A CA 1
ATOM 5410 C C . ALA A 1 709 ? 6.587 15.394 -1.110 1.00 83.69 709 ALA A C 1
ATOM 5412 O O . ALA A 1 709 ? 6.234 15.188 -2.269 1.00 83.69 709 ALA A O 1
ATOM 5413 N N . PHE A 1 710 ? 7.502 16.315 -0.785 1.00 75.81 710 PHE A N 1
ATOM 5414 C CA . PHE A 1 710 ? 8.158 17.220 -1.749 1.00 75.81 710 PHE A CA 1
ATOM 5415 C C . PHE A 1 710 ? 8.835 16.493 -2.930 1.00 75.81 710 PHE A C 1
ATOM 5417 O O . PHE A 1 710 ? 9.030 17.065 -3.995 1.00 75.81 710 PHE A O 1
ATOM 5424 N N . SER A 1 711 ? 9.216 15.226 -2.741 1.00 73.50 711 SER A N 1
ATOM 5425 C CA . SER A 1 711 ? 9.837 14.368 -3.753 1.00 73.50 711 SER A CA 1
ATOM 5426 C C . SER A 1 711 ? 8.852 13.787 -4.772 1.00 73.50 711 SER A C 1
ATOM 5428 O O . SER A 1 711 ? 9.278 13.205 -5.772 1.00 73.50 711 SER A O 1
ATOM 5430 N N . ARG A 1 712 ? 7.539 13.898 -4.535 1.00 80.44 712 ARG A N 1
ATOM 5431 C CA . ARG A 1 712 ? 6.521 13.413 -5.468 1.00 80.44 712 ARG A CA 1
ATOM 5432 C C . ARG A 1 712 ? 6.305 14.438 -6.580 1.00 80.44 712 ARG A C 1
ATOM 5434 O O . ARG A 1 712 ? 6.142 15.623 -6.316 1.00 80.44 712 ARG A O 1
ATOM 5441 N N . ARG A 1 713 ? 6.248 13.980 -7.832 1.00 77.44 713 ARG A N 1
ATOM 5442 C CA . ARG A 1 713 ? 5.957 14.854 -8.975 1.00 77.44 713 ARG A CA 1
ATOM 5443 C C . ARG A 1 713 ? 4.462 15.165 -9.056 1.00 77.44 713 ARG A C 1
ATOM 5445 O O . ARG A 1 713 ? 3.636 14.253 -9.002 1.00 77.44 713 ARG A O 1
ATOM 5452 N N . VAL A 1 714 ? 4.126 16.438 -9.256 1.00 84.50 714 VAL A N 1
ATOM 5453 C CA . VAL A 1 714 ? 2.736 16.911 -9.400 1.00 84.50 714 VAL A CA 1
ATOM 5454 C C . VAL A 1 714 ? 2.056 16.253 -10.606 1.00 84.50 714 VAL A C 1
ATOM 5456 O O . VAL A 1 714 ? 0.973 15.696 -10.470 1.00 84.50 714 VAL A O 1
ATOM 5459 N N . GLN A 1 715 ? 2.759 16.180 -11.741 1.00 79.56 715 GLN A N 1
ATOM 5460 C CA . GLN A 1 715 ? 2.330 15.488 -12.970 1.00 79.56 715 GLN A CA 1
ATOM 5461 C C . GLN A 1 715 ? 1.968 13.993 -12.810 1.00 79.56 715 GLN A C 1
ATOM 5463 O O . GLN A 1 715 ? 1.241 13.459 -13.641 1.00 79.56 715 GLN A O 1
ATOM 5468 N N . ASP A 1 716 ? 2.450 13.313 -11.762 1.00 75.38 716 ASP A N 1
ATOM 5469 C CA . ASP A 1 716 ? 2.166 11.890 -11.501 1.00 75.38 716 ASP A CA 1
ATOM 5470 C C . ASP A 1 716 ? 0.994 11.708 -10.508 1.00 75.38 716 ASP A C 1
ATOM 5472 O O . ASP A 1 716 ? 0.810 10.641 -9.911 1.00 75.38 716 ASP A O 1
ATOM 5476 N N . THR A 1 717 ? 0.234 12.773 -10.246 1.00 85.06 717 THR A N 1
ATOM 5477 C CA . THR A 1 717 ? -0.876 12.784 -9.287 1.00 85.06 717 THR A CA 1
ATOM 5478 C C . THR A 1 717 ? -2.212 12.809 -10.032 1.00 85.06 717 THR A C 1
ATOM 5480 O O . THR A 1 717 ? -2.363 13.600 -10.963 1.00 85.06 717 THR A O 1
ATOM 5483 N N . PRO A 1 718 ? -3.203 11.973 -9.658 1.00 89.12 718 PRO A N 1
ATOM 5484 C CA . PRO A 1 718 ? -4.504 11.970 -10.321 1.00 89.12 718 PRO A CA 1
ATOM 5485 C C . PRO A 1 718 ? -5.190 13.342 -10.269 1.00 89.12 718 PRO A C 1
ATOM 5487 O O . PRO A 1 718 ? -5.216 13.992 -9.224 1.00 89.12 718 PRO A O 1
ATOM 5490 N N . ALA A 1 719 ? -5.826 13.748 -11.370 1.00 90.31 719 ALA A N 1
ATOM 5491 C CA . ALA A 1 719 ? -6.526 15.033 -11.462 1.00 90.31 719 ALA A CA 1
ATOM 5492 C C . ALA A 1 719 ? -7.644 15.201 -10.411 1.00 90.31 719 ALA A C 1
ATOM 5494 O O . ALA A 1 719 ? -7.905 16.312 -9.970 1.00 90.31 719 ALA A O 1
ATOM 5495 N N . SER A 1 720 ? -8.256 14.104 -9.951 1.00 89.06 720 SER A N 1
ATOM 5496 C CA . SER A 1 720 ? -9.252 14.097 -8.866 1.00 89.06 720 SER A CA 1
ATOM 5497 C C . SER A 1 720 ? -8.668 14.305 -7.461 1.00 89.06 720 SER A C 1
ATOM 5499 O O . SER A 1 720 ? -9.422 14.427 -6.502 1.00 89.06 720 SER A O 1
ATOM 5501 N N . VAL A 1 721 ? -7.340 14.280 -7.316 1.00 93.00 721 VAL A N 1
ATOM 5502 C CA . VAL A 1 721 ? -6.619 14.409 -6.038 1.00 93.00 721 VAL A CA 1
ATOM 5503 C C . VAL A 1 721 ? -5.951 15.779 -5.919 1.00 93.00 721 VAL A C 1
ATOM 5505 O O . VAL A 1 721 ? -5.917 16.335 -4.824 1.00 93.00 721 VAL A O 1
ATOM 5508 N N . LEU A 1 722 ? -5.475 16.348 -7.034 1.00 91.88 722 LEU A N 1
ATOM 5509 C CA . LEU A 1 722 ? -4.803 17.656 -7.075 1.00 91.88 722 LEU A CA 1
ATOM 5510 C C . LEU A 1 722 ? -5.562 18.803 -6.363 1.00 91.88 722 LEU A C 1
ATOM 5512 O O . LEU A 1 722 ? -4.896 19.525 -5.620 1.00 91.88 722 LEU A O 1
ATOM 5516 N N . PRO A 1 723 ? -6.902 18.960 -6.476 1.00 92.75 723 PRO A N 1
ATOM 5517 C CA . PRO A 1 723 ? -7.641 20.027 -5.784 1.00 92.75 723 PRO A CA 1
ATOM 5518 C C . PRO A 1 723 ? -7.542 19.999 -4.254 1.00 92.75 723 PRO A C 1
ATOM 5520 O O . PRO A 1 723 ? -7.826 20.999 -3.608 1.00 92.75 723 PRO A O 1
ATOM 5523 N N . PHE A 1 724 ? -7.136 18.868 -3.671 1.00 93.88 724 PHE A N 1
ATOM 5524 C CA . PHE A 1 724 ? -6.979 18.691 -2.227 1.00 93.88 724 PHE A CA 1
ATOM 5525 C C . PHE A 1 724 ? -5.509 18.771 -1.783 1.00 93.88 724 PHE A C 1
ATOM 5527 O O . PHE A 1 724 ? -5.199 18.446 -0.640 1.00 93.88 724 PHE A O 1
ATOM 5534 N N . THR A 1 725 ? -4.577 19.143 -2.668 1.00 92.88 725 THR A N 1
ATOM 5535 C CA . THR A 1 725 ? -3.133 19.222 -2.371 1.00 92.88 725 THR A CA 1
ATOM 5536 C C . THR A 1 725 ? -2.645 20.666 -2.281 1.00 92.88 725 THR A C 1
ATOM 5538 O O . THR A 1 725 ? -3.164 21.539 -2.968 1.00 92.88 725 THR A O 1
ATOM 5541 N N . THR A 1 726 ? -1.604 20.915 -1.482 1.00 89.25 726 THR A N 1
ATOM 5542 C CA . THR A 1 726 ? -0.910 22.212 -1.456 1.00 89.25 726 THR A CA 1
ATOM 5543 C C . THR A 1 726 ? 0.235 22.212 -2.471 1.00 89.25 726 THR A C 1
ATOM 5545 O O . THR A 1 726 ? 1.174 21.419 -2.341 1.00 89.25 726 THR A O 1
ATOM 5548 N N . ILE A 1 727 ? 0.181 23.100 -3.465 1.00 87.38 727 ILE A N 1
ATOM 5549 C CA . ILE A 1 727 ? 1.218 23.266 -4.495 1.00 87.38 727 ILE A CA 1
ATOM 5550 C C . ILE A 1 727 ? 1.688 24.721 -4.590 1.00 87.38 727 ILE A C 1
ATOM 5552 O O . ILE A 1 727 ? 0.894 25.639 -4.401 1.00 87.38 727 ILE A O 1
ATOM 5556 N N . THR A 1 728 ? 2.961 24.924 -4.931 1.00 82.38 728 THR A N 1
ATOM 5557 C CA . THR A 1 728 ? 3.508 26.222 -5.365 1.00 82.38 728 THR A CA 1
ATOM 5558 C C . THR A 1 728 ? 4.021 26.142 -6.797 1.00 82.38 728 THR A C 1
ATOM 5560 O O . THR A 1 728 ? 4.365 25.061 -7.286 1.00 82.38 728 THR A O 1
ATOM 5563 N N . CYS A 1 729 ? 4.069 27.297 -7.464 1.00 78.69 729 CYS A N 1
ATOM 5564 C CA . CYS A 1 729 ? 4.559 27.460 -8.829 1.00 78.69 729 CYS A CA 1
ATOM 5565 C C . CYS A 1 729 ? 5.719 28.463 -8.844 1.00 78.69 729 CYS A C 1
ATOM 5567 O O . CYS A 1 729 ? 5.494 29.672 -8.855 1.00 78.69 729 CYS A O 1
ATOM 5569 N N . ASP A 1 730 ? 6.946 27.952 -8.891 1.00 69.44 730 ASP A N 1
ATOM 5570 C CA . ASP A 1 730 ? 8.165 28.757 -8.958 1.00 69.44 730 ASP A CA 1
ATOM 5571 C C . ASP A 1 730 ? 8.621 28.829 -10.426 1.00 69.44 730 ASP A C 1
ATOM 5573 O O . ASP A 1 730 ? 9.415 28.014 -10.912 1.00 69.44 730 ASP A O 1
ATOM 5577 N N . GLY A 1 731 ? 8.042 29.771 -11.176 1.00 69.94 731 GLY A N 1
ATOM 5578 C CA . GLY A 1 731 ? 8.233 29.876 -12.627 1.00 69.94 731 GLY A CA 1
ATOM 5579 C C . GLY A 1 731 ? 7.648 28.667 -13.366 1.00 69.94 731 GLY A C 1
ATOM 5580 O O . GLY A 1 731 ? 6.458 28.386 -13.256 1.00 69.94 731 GLY A O 1
ATOM 5581 N N . GLU A 1 732 ? 8.480 27.935 -14.113 1.00 57.25 732 GLU A N 1
ATOM 5582 C CA . GLU A 1 732 ? 8.072 26.712 -14.831 1.00 57.25 732 GLU A CA 1
ATOM 5583 C C . GLU A 1 732 ? 7.955 25.465 -13.927 1.00 57.25 732 GLU A C 1
ATOM 5585 O O . GLU A 1 732 ? 7.531 24.405 -14.387 1.00 57.25 732 GLU A O 1
ATOM 5590 N N . SER A 1 733 ? 8.356 25.543 -12.651 1.00 64.94 733 SER A N 1
ATOM 5591 C CA . SER A 1 733 ? 8.386 24.384 -11.744 1.00 64.94 733 SER A CA 1
ATOM 5592 C C . SER A 1 733 ? 7.232 24.397 -10.741 1.00 64.94 733 SER A C 1
ATOM 5594 O O . SER A 1 733 ? 7.197 25.223 -9.833 1.00 64.94 733 SER A O 1
ATOM 5596 N N . THR A 1 734 ? 6.320 23.427 -10.851 1.00 78.00 734 THR A N 1
ATOM 5597 C CA . THR A 1 734 ? 5.283 23.172 -9.835 1.00 78.00 734 THR A CA 1
ATOM 5598 C C . THR A 1 734 ? 5.741 22.094 -8.853 1.00 78.00 734 THR A C 1
ATO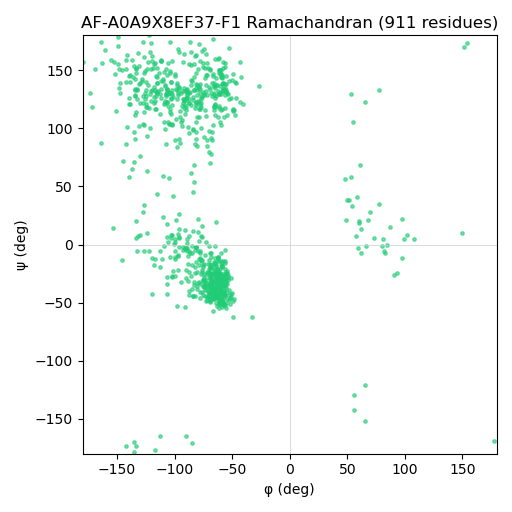M 5600 O O . THR A 1 734 ? 6.153 21.007 -9.272 1.00 78.00 734 THR A O 1
ATOM 5603 N N . SER A 1 735 ? 5.634 22.352 -7.548 1.00 80.62 735 SER A N 1
ATOM 5604 C CA . SER A 1 735 ? 6.026 21.397 -6.500 1.00 80.62 735 SER A CA 1
ATOM 5605 C C . SER A 1 735 ? 5.011 21.332 -5.357 1.00 80.62 735 SER A C 1
ATOM 5607 O O . SER A 1 735 ? 4.216 22.251 -5.174 1.00 80.62 735 SER A O 1
ATOM 5609 N N . PHE A 1 736 ? 5.013 20.231 -4.598 1.00 86.69 736 PHE A N 1
ATOM 5610 C CA . PHE A 1 736 ? 4.198 20.114 -3.387 1.00 86.69 736 PHE A CA 1
ATOM 5611 C C . PHE A 1 736 ? 4.892 20.765 -2.196 1.00 86.69 736 PHE A C 1
ATOM 5613 O O . PHE A 1 736 ? 6.055 20.457 -1.915 1.00 86.69 736 PHE A O 1
ATOM 5620 N N . VAL A 1 737 ? 4.143 21.570 -1.445 1.00 84.94 737 VAL A N 1
ATOM 5621 C CA . VAL A 1 737 ? 4.637 22.243 -0.238 1.00 84.94 737 VAL A CA 1
ATOM 5622 C C . VAL A 1 737 ? 3.998 21.703 1.037 1.00 84.94 737 VAL A C 1
ATOM 5624 O O . VAL A 1 737 ? 2.931 21.085 1.035 1.00 84.94 737 VAL A O 1
ATOM 5627 N N . GLN A 1 738 ? 4.695 21.929 2.145 1.00 84.56 738 GLN A N 1
ATOM 5628 C CA . GLN A 1 738 ? 4.201 21.658 3.487 1.00 84.56 738 GLN A CA 1
ATOM 5629 C C . GLN A 1 738 ? 3.062 22.642 3.826 1.00 84.56 738 GLN A C 1
ATOM 5631 O O . GLN A 1 738 ? 3.261 23.843 3.654 1.00 84.56 738 GLN A O 1
ATOM 5636 N N . PRO A 1 739 ? 1.898 22.172 4.316 1.00 87.62 739 PRO A N 1
ATOM 5637 C CA . PRO A 1 739 ? 0.846 23.052 4.825 1.00 87.62 739 PRO A CA 1
ATOM 5638 C C . PRO A 1 739 ? 1.261 23.736 6.139 1.00 87.62 739 PRO A C 1
ATOM 5640 O O . PRO A 1 739 ? 2.039 23.173 6.919 1.00 87.62 739 PRO A O 1
ATOM 5643 N N . SER A 1 740 ? 0.726 24.930 6.398 1.00 88.94 740 SER A N 1
ATOM 5644 C CA . SER A 1 740 ? 0.956 25.651 7.660 1.00 88.94 740 SER A CA 1
ATOM 5645 C C . SER A 1 740 ? 0.203 25.007 8.833 1.00 88.94 740 SER A C 1
ATOM 5647 O O . SER A 1 740 ? -0.730 24.226 8.637 1.00 88.94 740 SER A O 1
ATOM 5649 N N . LEU A 1 741 ? 0.575 25.342 10.075 1.00 88.81 741 LEU A N 1
ATOM 5650 C CA . LEU A 1 741 ? -0.182 24.875 11.243 1.00 88.81 741 LEU A CA 1
ATOM 5651 C C . LEU A 1 741 ? -1.624 25.393 11.242 1.00 88.81 741 LEU A C 1
ATOM 5653 O O . LEU A 1 741 ? -2.516 24.637 11.600 1.00 88.81 741 LEU A O 1
ATOM 5657 N N . ASP A 1 742 ? -1.877 26.616 10.776 1.00 88.62 742 ASP A N 1
ATOM 5658 C CA . ASP A 1 742 ? -3.234 27.175 10.702 1.00 88.62 742 ASP A CA 1
ATOM 5659 C C . ASP A 1 742 ? -4.101 26.447 9.664 1.00 88.62 742 ASP A C 1
ATOM 5661 O O . ASP A 1 742 ? -5.277 26.168 9.906 1.00 88.62 742 ASP A O 1
ATOM 5665 N N . GLU A 1 743 ? -3.508 26.048 8.534 1.00 89.06 743 GLU A N 1
ATOM 5666 C CA . GLU A 1 743 ? -4.169 25.186 7.549 1.00 89.06 743 GLU A CA 1
ATOM 5667 C C . GLU A 1 743 ? -4.486 23.801 8.129 1.00 89.06 743 GLU A C 1
ATOM 5669 O O . GLU A 1 743 ? -5.577 23.274 7.910 1.00 89.06 743 GLU A O 1
ATOM 5674 N N . LEU A 1 744 ? -3.562 23.209 8.894 1.00 90.19 744 LEU A N 1
ATOM 5675 C CA . LEU A 1 744 ? -3.776 21.918 9.556 1.00 90.19 744 LEU A CA 1
ATOM 5676 C C . LEU A 1 744 ? -4.846 22.012 10.659 1.00 90.19 744 LEU A C 1
ATOM 5678 O O . LEU A 1 744 ? -5.728 21.157 10.710 1.00 90.19 744 LEU A O 1
ATOM 5682 N N . ASN A 1 745 ? -4.822 23.071 11.474 1.00 88.62 745 ASN A N 1
ATOM 5683 C CA . ASN A 1 745 ? -5.795 23.364 12.535 1.00 88.62 745 ASN A CA 1
ATOM 5684 C C . ASN A 1 745 ? -7.217 23.590 11.998 1.00 88.62 745 ASN A C 1
ATOM 5686 O O . ASN A 1 745 ? -8.188 23.367 12.714 1.00 88.62 745 ASN A O 1
ATOM 5690 N N . THR A 1 746 ? -7.354 24.026 10.745 1.00 89.50 746 THR A N 1
ATOM 5691 C CA . THR A 1 746 ? -8.654 24.235 10.085 1.00 89.50 746 THR A CA 1
ATOM 5692 C C . THR A 1 746 ? -9.088 23.060 9.203 1.00 89.50 746 THR A C 1
ATOM 5694 O O . THR A 1 746 ? -10.238 23.026 8.769 1.00 89.50 746 THR A O 1
ATOM 5697 N N . THR A 1 747 ? -8.218 22.071 8.962 1.00 91.69 747 THR A N 1
ATOM 5698 C CA . THR A 1 747 ? -8.540 20.887 8.149 1.00 91.69 747 THR A CA 1
ATOM 5699 C C . THR A 1 747 ? -9.134 19.763 9.004 1.00 91.69 747 THR A C 1
ATOM 5701 O O . THR A 1 747 ? -8.530 19.325 9.986 1.00 91.69 747 THR A O 1
ATOM 5704 N N . SER A 1 748 ? -10.288 19.219 8.600 1.00 92.44 748 SER A N 1
ATOM 5705 C CA . SER A 1 748 ? -10.925 18.106 9.323 1.00 92.44 748 SER A CA 1
ATOM 5706 C C . SER A 1 748 ? -10.371 16.725 8.964 1.00 92.44 748 SER A C 1
ATOM 5708 O O . SER A 1 748 ? -10.291 15.854 9.829 1.00 92.44 748 SER A O 1
ATOM 5710 N N . VAL A 1 749 ? -9.976 16.500 7.706 1.00 96.25 749 VAL A N 1
ATOM 5711 C CA . VAL A 1 749 ? -9.427 15.212 7.242 1.00 96.25 749 VAL A CA 1
ATOM 5712 C C . VAL A 1 749 ? -8.079 15.399 6.555 1.00 96.25 749 VAL A C 1
ATOM 5714 O O . VAL A 1 749 ? -7.995 15.945 5.455 1.00 96.25 749 VAL A O 1
ATOM 5717 N N . LEU A 1 750 ? -7.020 14.874 7.164 1.00 97.50 750 LEU A N 1
ATOM 5718 C CA . LEU A 1 750 ? -5.699 14.779 6.549 1.00 97.50 750 LEU A CA 1
ATOM 5719 C C . LEU A 1 750 ? -5.495 13.382 5.975 1.00 97.50 750 LEU A C 1
ATOM 5721 O O . LEU A 1 750 ? -5.576 12.393 6.699 1.00 97.50 750 LEU A O 1
ATOM 5725 N N . VAL A 1 751 ? -5.165 13.293 4.688 1.00 98.25 751 VAL A N 1
ATOM 5726 C CA . VAL A 1 751 ? -4.782 12.029 4.045 1.00 98.25 751 VAL A CA 1
ATOM 5727 C C . VAL A 1 751 ? -3.305 12.077 3.670 1.00 98.25 751 VAL A C 1
ATOM 5729 O O . VAL A 1 751 ? -2.843 13.008 3.007 1.00 98.25 751 VAL A O 1
ATOM 5732 N N . THR A 1 752 ? -2.539 11.080 4.107 1.00 97.94 752 THR A N 1
ATOM 5733 C CA . THR A 1 752 ? -1.073 11.063 4.019 1.00 97.94 752 THR A CA 1
ATOM 5734 C C . THR A 1 752 ? -0.549 9.667 3.669 1.00 97.94 752 THR A C 1
ATOM 5736 O O . THR A 1 752 ? -1.243 8.661 3.822 1.00 97.94 752 THR A O 1
ATOM 5739 N N . THR A 1 753 ? 0.706 9.577 3.224 1.00 96.88 753 THR A N 1
ATOM 5740 C CA . THR A 1 753 ? 1.455 8.323 3.388 1.00 96.88 753 THR A CA 1
ATOM 5741 C C . THR A 1 753 ? 1.989 8.240 4.817 1.00 96.88 753 THR A C 1
ATOM 5743 O O . THR A 1 753 ? 2.299 9.280 5.392 1.00 96.88 753 THR A O 1
ATOM 5746 N N . ILE A 1 754 ? 2.174 7.040 5.377 1.00 97.56 754 ILE A N 1
ATOM 5747 C CA . ILE A 1 754 ? 2.652 6.843 6.765 1.00 97.56 754 ILE A CA 1
ATOM 5748 C C . ILE A 1 754 ? 3.905 7.691 7.076 1.00 97.56 754 ILE A C 1
ATOM 5750 O O . ILE A 1 754 ? 3.933 8.426 8.061 1.00 97.56 754 ILE A O 1
ATOM 5754 N N . ALA A 1 755 ? 4.906 7.682 6.188 1.00 92.50 755 ALA A N 1
ATOM 5755 C CA . ALA A 1 755 ? 6.137 8.466 6.349 1.00 92.50 755 ALA A CA 1
ATOM 5756 C C . ALA A 1 755 ? 5.944 9.998 6.251 1.00 92.50 755 ALA A C 1
ATOM 5758 O O . ALA A 1 755 ? 6.800 10.755 6.707 1.00 92.50 755 ALA A O 1
ATOM 5759 N N . THR A 1 756 ? 4.848 10.475 5.653 1.00 94.50 756 THR A N 1
ATOM 5760 C CA . THR A 1 756 ? 4.463 11.897 5.668 1.00 94.50 756 THR A CA 1
ATOM 5761 C C . THR A 1 756 ? 3.620 12.219 6.903 1.00 94.50 756 THR A C 1
ATOM 5763 O O . THR A 1 756 ? 3.868 13.241 7.534 1.00 94.50 756 THR A O 1
ATOM 5766 N N . GLY A 1 757 ? 2.704 11.334 7.312 1.00 96.69 757 GLY A N 1
ATOM 5767 C CA . GLY A 1 757 ? 1.941 11.461 8.559 1.00 96.69 757 GLY A CA 1
ATOM 5768 C C . GLY A 1 757 ? 2.845 11.557 9.792 1.00 96.69 757 GLY A C 1
ATOM 5769 O O . GLY A 1 757 ? 2.635 12.413 10.644 1.00 96.69 757 GLY A O 1
ATOM 5770 N N . ALA A 1 758 ? 3.929 10.776 9.838 1.00 96.25 758 ALA A N 1
ATOM 5771 C CA . ALA A 1 758 ? 4.913 10.834 10.922 1.00 96.25 758 ALA A CA 1
ATOM 5772 C C . ALA A 1 758 ? 5.618 12.206 11.032 1.00 96.25 758 ALA A C 1
ATOM 5774 O O . ALA A 1 758 ? 5.994 12.624 12.125 1.00 96.25 758 ALA A O 1
ATOM 5775 N N . LYS A 1 759 ? 5.756 12.950 9.921 1.00 93.88 759 LYS A N 1
ATOM 5776 C CA . LYS A 1 759 ? 6.362 14.295 9.924 1.00 93.88 759 LYS A CA 1
ATOM 5777 C C . LYS A 1 759 ? 5.467 15.378 10.512 1.00 93.88 759 LYS A C 1
ATOM 5779 O O . LYS A 1 759 ? 5.992 16.436 10.848 1.00 93.88 759 LYS A O 1
ATOM 5784 N N . LEU A 1 760 ? 4.159 15.144 10.648 1.00 95.38 760 LEU A N 1
ATOM 5785 C CA . LEU A 1 760 ? 3.225 16.139 11.186 1.00 95.38 760 LEU A CA 1
ATOM 5786 C C . LEU A 1 760 ? 3.673 16.621 12.578 1.00 95.38 760 LEU A C 1
ATOM 5788 O O . LEU A 1 760 ? 3.632 17.816 12.858 1.00 95.38 760 LEU A O 1
ATOM 5792 N N . PHE A 1 761 ? 4.223 15.721 13.399 1.00 94.69 761 PHE A N 1
ATOM 5793 C CA . PHE A 1 761 ? 4.827 16.074 14.686 1.00 94.69 761 PHE A CA 1
ATOM 5794 C C . PHE A 1 761 ? 6.039 17.015 14.541 1.00 94.69 761 PHE A C 1
ATOM 5796 O O . PHE A 1 761 ? 6.141 18.015 15.247 1.00 94.69 761 PHE A O 1
ATOM 5803 N N . ASN A 1 762 ? 6.940 16.763 13.581 1.00 92.38 762 ASN A N 1
ATOM 5804 C CA . ASN A 1 762 ? 8.073 17.662 13.308 1.00 92.38 762 ASN A CA 1
ATOM 5805 C C . ASN A 1 762 ? 7.632 19.040 12.785 1.00 92.38 762 ASN A C 1
ATOM 5807 O O . ASN A 1 762 ? 8.375 20.015 12.915 1.00 92.38 762 ASN A O 1
ATOM 5811 N N . TRP A 1 763 ? 6.439 19.119 12.193 1.00 91.19 763 TRP A N 1
ATOM 5812 C CA . TRP A 1 763 ? 5.795 20.355 11.743 1.00 91.19 763 TRP A CA 1
ATOM 5813 C C . TRP A 1 763 ? 5.008 21.073 12.850 1.00 91.19 763 TRP A C 1
ATOM 5815 O O . TRP A 1 763 ? 4.485 22.154 12.605 1.00 91.19 763 TRP A O 1
ATOM 5825 N N . GLY A 1 764 ? 4.968 20.518 14.067 1.00 90.50 764 GLY A N 1
ATOM 5826 C CA . GLY A 1 764 ? 4.373 21.145 15.251 1.00 90.50 764 GLY A CA 1
ATOM 5827 C C . GLY A 1 764 ? 2.964 20.668 15.602 1.00 90.50 764 GLY A C 1
ATOM 5828 O O . GLY A 1 764 ? 2.380 21.195 16.549 1.00 90.50 764 GLY A O 1
ATOM 5829 N N . VAL A 1 765 ? 2.422 19.671 14.888 1.00 94.19 765 VAL A N 1
ATOM 5830 C CA . VAL A 1 765 ? 1.153 19.037 15.271 1.00 94.19 765 VAL A CA 1
ATOM 5831 C C . VAL A 1 765 ? 1.348 18.322 16.605 1.00 94.19 765 VAL A C 1
ATOM 5833 O O . VAL A 1 765 ? 2.200 17.442 16.740 1.00 94.19 765 VAL A O 1
ATOM 5836 N N . GLN A 1 766 ? 0.562 18.731 17.597 1.00 92.62 766 GLN A N 1
ATOM 5837 C CA . GLN A 1 766 ? 0.697 18.268 18.973 1.00 92.62 766 GLN A CA 1
ATOM 5838 C C . GLN A 1 766 ? 0.149 16.848 19.162 1.00 92.62 766 GLN A C 1
ATOM 5840 O O . GLN A 1 766 ? -0.728 16.381 18.430 1.00 92.62 766 GLN A O 1
ATOM 5845 N N . ARG A 1 767 ? 0.643 16.162 20.197 1.00 93.62 767 ARG A N 1
ATOM 5846 C CA . ARG A 1 767 ? 0.076 14.885 20.641 1.00 93.62 767 ARG A CA 1
ATOM 5847 C C . ARG A 1 767 ? -1.388 15.081 21.053 1.00 93.62 767 ARG A C 1
ATOM 5849 O O . ARG A 1 767 ? -1.707 16.032 21.758 1.00 93.62 767 ARG A O 1
ATOM 5856 N N . GLY A 1 768 ? -2.267 14.170 20.641 1.00 91.25 768 GLY A N 1
ATOM 5857 C CA . GLY A 1 768 ? -3.701 14.226 20.946 1.00 91.25 768 GLY A CA 1
ATOM 5858 C C . GLY A 1 768 ? -4.508 15.160 20.041 1.00 91.25 768 GLY A C 1
ATOM 5859 O O . GLY A 1 768 ? -5.709 15.298 20.252 1.00 91.25 768 GLY A O 1
ATOM 5860 N N . PHE A 1 769 ? -3.882 15.761 19.020 1.00 94.00 769 PHE A N 1
ATOM 5861 C CA . PHE A 1 769 ? -4.569 16.582 18.018 1.00 94.00 769 PHE A CA 1
ATOM 5862 C C . PHE A 1 769 ? -5.631 15.792 17.233 1.00 94.00 769 PHE A C 1
ATOM 5864 O O . PHE A 1 769 ? -6.691 16.326 16.923 1.00 94.00 769 PHE A O 1
ATOM 5871 N N . PHE A 1 770 ? -5.372 14.512 16.934 1.00 96.25 770 PHE A N 1
ATOM 5872 C CA . PHE A 1 770 ? -6.297 13.658 16.186 1.00 96.25 770 PHE A CA 1
ATOM 5873 C C . PHE A 1 770 ? -7.261 12.894 17.096 1.00 96.25 770 PHE A C 1
ATOM 5875 O O . PHE A 1 770 ? -6.854 12.200 18.032 1.00 96.25 770 PHE A O 1
ATOM 5882 N N . ASP A 1 771 ? -8.544 12.947 16.741 1.00 94.44 771 ASP A N 1
ATOM 5883 C CA . ASP A 1 771 ? -9.600 12.126 17.337 1.00 94.44 771 ASP A CA 1
ATOM 5884 C C . ASP A 1 771 ? -9.549 10.679 16.837 1.00 94.44 771 ASP A C 1
ATOM 5886 O O . ASP A 1 771 ? -9.857 9.741 17.576 1.00 94.44 771 ASP A O 1
ATOM 5890 N N . LEU A 1 772 ? -9.180 10.524 15.562 1.00 97.69 772 LEU A N 1
ATOM 5891 C CA . LEU A 1 772 ? -9.151 9.270 14.825 1.00 97.69 772 LEU A CA 1
ATOM 5892 C C . LEU A 1 772 ? -7.896 9.213 13.947 1.00 97.69 772 LEU A C 1
ATOM 5894 O O . LEU A 1 772 ? -7.681 10.094 13.112 1.00 97.69 772 LEU A O 1
ATOM 5898 N N . ILE A 1 773 ? -7.107 8.148 14.091 1.00 98.69 773 ILE A N 1
ATOM 5899 C CA . ILE A 1 773 ? -6.007 7.804 13.186 1.00 98.69 773 ILE A CA 1
ATOM 5900 C C . ILE A 1 773 ? -6.328 6.462 12.519 1.00 98.69 773 ILE A C 1
ATOM 5902 O O . ILE A 1 773 ? -6.422 5.430 13.182 1.00 98.69 773 ILE A O 1
ATOM 5906 N N . VAL A 1 774 ? -6.488 6.465 11.197 1.00 98.81 774 VAL A N 1
ATOM 5907 C CA . VAL A 1 774 ? -6.740 5.267 10.386 1.00 98.81 774 VAL A CA 1
ATOM 5908 C C . VAL A 1 774 ? -5.488 4.901 9.602 1.00 98.81 774 VAL A C 1
ATOM 5910 O O . VAL A 1 774 ? -4.905 5.750 8.933 1.00 98.81 774 VAL A O 1
ATOM 5913 N N . PHE A 1 775 ? -5.122 3.624 9.611 1.00 98.75 775 PHE A N 1
ATOM 5914 C CA . PHE A 1 775 ? -4.120 3.054 8.716 1.00 98.75 775 PHE A CA 1
ATOM 5915 C C . PHE A 1 775 ? -4.832 2.146 7.706 1.00 98.75 775 PHE A C 1
ATOM 5917 O O . PHE A 1 775 ? -5.264 1.057 8.081 1.00 98.75 775 PHE A O 1
ATOM 5924 N N . ASP A 1 776 ? -4.986 2.588 6.450 1.00 98.19 776 ASP A N 1
ATOM 5925 C CA . ASP A 1 776 ? -5.440 1.710 5.356 1.00 98.19 776 ASP A CA 1
ATOM 5926 C C . ASP A 1 776 ? -4.246 0.928 4.791 1.00 98.19 776 ASP A C 1
ATOM 5928 O O . ASP A 1 776 ? -3.118 1.424 4.741 1.00 98.19 776 ASP A O 1
ATOM 5932 N N . GLU A 1 777 ? -4.496 -0.317 4.397 1.00 97.00 777 GLU A N 1
ATOM 5933 C CA . GLU A 1 777 ? -3.481 -1.339 4.113 1.00 97.00 777 GLU A CA 1
ATOM 5934 C C . GLU A 1 777 ? -2.410 -1.495 5.223 1.00 97.00 777 GLU A C 1
ATOM 5936 O O . GLU A 1 777 ? -1.238 -1.760 4.951 1.00 97.00 777 GLU A O 1
ATOM 5941 N N . ALA A 1 778 ? -2.819 -1.400 6.496 1.00 97.50 778 ALA A N 1
ATOM 5942 C CA . ALA A 1 778 ? -1.962 -1.533 7.682 1.00 97.50 778 ALA A CA 1
ATOM 5943 C C . ALA A 1 778 ? -1.123 -2.828 7.716 1.00 97.50 778 ALA A C 1
ATOM 5945 O O . ALA A 1 778 ? -0.030 -2.841 8.278 1.00 97.50 778 ALA A O 1
ATOM 5946 N N . ALA A 1 779 ? -1.605 -3.904 7.087 1.00 95.56 779 ALA A N 1
ATOM 5947 C CA . ALA A 1 779 ? -0.885 -5.174 6.972 1.00 95.56 779 ALA A CA 1
ATOM 5948 C C . ALA A 1 779 ? 0.400 -5.091 6.116 1.00 95.56 779 ALA A C 1
ATOM 5950 O O . ALA A 1 779 ? 1.304 -5.901 6.296 1.00 95.56 779 ALA A O 1
ATOM 5951 N N . GLN A 1 780 ? 0.509 -4.100 5.223 1.00 95.06 780 GLN A N 1
ATOM 5952 C CA . GLN A 1 780 ? 1.694 -3.861 4.384 1.00 95.06 780 GLN A CA 1
ATOM 5953 C C . GLN A 1 780 ? 2.745 -2.967 5.076 1.00 95.06 780 GLN A C 1
ATOM 5955 O O . GLN A 1 780 ? 3.828 -2.753 4.529 1.00 95.06 780 GLN A O 1
ATOM 5960 N N . ALA A 1 781 ? 2.446 -2.417 6.259 1.00 96.56 781 ALA A N 1
ATOM 5961 C CA . ALA A 1 781 ? 3.346 -1.544 7.011 1.00 96.56 781 ALA A CA 1
ATOM 5962 C C . ALA A 1 781 ? 4.095 -2.317 8.108 1.00 96.56 781 ALA A C 1
ATOM 5964 O O . ALA A 1 781 ? 3.500 -3.122 8.829 1.00 96.56 781 ALA A O 1
ATOM 5965 N N . THR A 1 782 ? 5.399 -2.058 8.263 1.00 97.94 782 THR A N 1
ATOM 5966 C CA . THR A 1 782 ? 6.142 -2.549 9.433 1.00 97.94 782 THR A CA 1
ATOM 5967 C C . THR A 1 782 ? 5.523 -1.953 10.697 1.00 97.94 782 THR A C 1
ATOM 5969 O O . THR A 1 782 ? 4.989 -0.839 10.684 1.00 97.94 782 THR A O 1
ATOM 5972 N N . GLU A 1 783 ? 5.591 -2.672 11.815 1.00 98.12 783 GLU A N 1
ATOM 5973 C CA . GLU A 1 783 ? 5.108 -2.130 13.086 1.00 98.12 783 GLU A CA 1
ATOM 5974 C C . GLU A 1 783 ? 5.776 -0.786 13.462 1.00 98.12 783 GLU A C 1
ATOM 5976 O O . GLU A 1 783 ? 5.041 0.151 13.784 1.00 98.12 783 GLU A O 1
ATOM 5981 N N . PRO A 1 784 ? 7.106 -0.597 13.314 1.00 98.19 784 PRO A N 1
ATOM 5982 C CA . PRO A 1 784 ? 7.734 0.707 13.520 1.00 98.19 784 PRO A CA 1
ATOM 5983 C C . PRO A 1 784 ? 7.217 1.828 12.614 1.00 98.19 784 PRO A C 1
ATOM 5985 O O . PRO A 1 784 ? 7.162 2.967 13.068 1.00 98.19 784 PRO A O 1
ATOM 5988 N N . ALA A 1 785 ? 6.779 1.541 11.382 1.00 98.19 785 ALA A N 1
ATOM 5989 C CA . ALA A 1 785 ? 6.172 2.548 10.510 1.00 98.19 785 ALA A CA 1
ATOM 5990 C C . ALA A 1 785 ? 4.822 3.041 11.057 1.00 98.19 785 ALA A C 1
ATOM 5992 O O . ALA A 1 785 ? 4.555 4.241 11.041 1.00 98.19 785 ALA A O 1
ATOM 5993 N N . VAL A 1 786 ? 3.989 2.154 11.611 1.00 98.50 786 VAL A N 1
ATOM 5994 C CA . VAL A 1 786 ? 2.752 2.565 12.305 1.00 98.50 786 VAL A CA 1
ATOM 5995 C C . VAL A 1 786 ? 3.087 3.356 13.579 1.00 98.50 786 VAL A C 1
ATOM 5997 O O . VAL A 1 786 ? 2.507 4.417 13.829 1.00 98.50 786 VAL A O 1
ATOM 6000 N N . VAL A 1 787 ? 4.084 2.898 14.344 1.00 98.31 787 VAL A N 1
ATOM 6001 C CA . VAL A 1 787 ? 4.556 3.556 15.576 1.00 98.31 787 VAL A CA 1
ATOM 6002 C C . VAL A 1 787 ? 5.221 4.918 15.309 1.00 98.31 787 VAL A C 1
ATOM 6004 O O . VAL A 1 787 ? 5.113 5.806 16.152 1.00 98.31 787 VAL A O 1
ATOM 6007 N N . ALA A 1 788 ? 5.788 5.153 14.120 1.00 98.31 788 ALA A N 1
ATOM 6008 C CA . ALA A 1 788 ? 6.263 6.467 13.664 1.00 98.31 788 ALA A CA 1
ATOM 6009 C C . ALA A 1 788 ? 5.173 7.554 13.716 1.00 98.31 788 ALA A C 1
ATOM 6011 O O . ALA A 1 788 ? 5.481 8.732 13.882 1.00 98.31 788 ALA A O 1
ATOM 6012 N N . VAL A 1 789 ? 3.903 7.156 13.575 1.00 98.56 789 VAL A N 1
ATOM 6013 C CA . VAL A 1 789 ? 2.737 8.047 13.610 1.00 98.56 789 VAL A CA 1
ATOM 6014 C C . VAL A 1 789 ? 2.079 8.035 14.990 1.00 98.56 789 VAL A C 1
ATOM 6016 O O . VAL A 1 789 ? 1.906 9.101 15.576 1.00 98.56 789 VAL A O 1
ATOM 6019 N N . VAL A 1 790 ? 1.726 6.862 15.539 1.00 97.75 790 VAL A N 1
ATOM 6020 C CA . VAL A 1 790 ? 1.001 6.820 16.828 1.00 97.75 790 VAL A CA 1
ATOM 6021 C C . VAL A 1 790 ? 1.882 7.210 18.014 1.00 97.75 790 VAL A C 1
ATOM 6023 O O . VAL A 1 790 ? 1.413 7.926 18.892 1.00 97.75 790 VAL A O 1
ATOM 6026 N N . GLY A 1 791 ? 3.164 6.827 18.004 1.00 96.75 791 GLY A N 1
ATOM 6027 C CA . GLY A 1 791 ? 4.120 7.112 19.075 1.00 96.75 791 GLY A CA 1
ATOM 6028 C C . GLY A 1 791 ? 4.199 8.596 19.450 1.00 96.75 791 GLY A C 1
ATOM 6029 O O . GLY A 1 791 ? 4.125 8.890 20.638 1.00 96.75 791 GLY A O 1
ATOM 6030 N N . PRO A 1 792 ? 4.313 9.546 18.498 1.00 96.56 792 P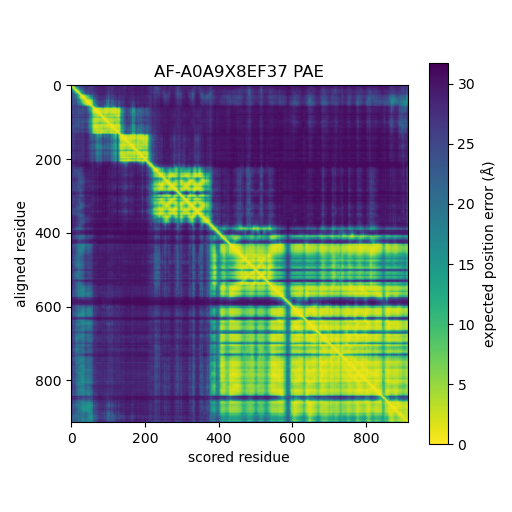RO A N 1
ATOM 6031 C CA . PRO A 1 792 ? 4.313 10.978 18.808 1.00 96.56 792 PRO A CA 1
ATOM 6032 C C . PRO A 1 792 ? 2.928 11.648 18.806 1.00 96.56 792 PRO A C 1
ATOM 6034 O O . PRO A 1 792 ? 2.756 12.631 19.523 1.00 96.56 792 PRO A O 1
ATOM 6037 N N . LEU A 1 793 ? 1.952 11.170 18.019 1.00 97.00 793 LEU A N 1
ATOM 6038 C CA . LEU A 1 793 ? 0.693 11.904 17.786 1.00 97.00 793 LEU A CA 1
ATOM 6039 C C . LEU A 1 793 ? -0.509 11.398 18.595 1.00 97.00 793 LEU A C 1
ATOM 6041 O O . LEU A 1 793 ? -1.446 12.168 18.801 1.00 97.00 793 LEU A O 1
ATOM 6045 N N . ALA A 1 794 ? -0.516 10.144 19.052 1.00 95.69 794 ALA A N 1
ATOM 6046 C CA . ALA A 1 794 ? -1.668 9.561 19.737 1.00 95.69 794 ALA A CA 1
ATOM 6047 C C . ALA A 1 794 ? -1.600 9.717 21.269 1.00 95.69 794 ALA A C 1
ATOM 6049 O O . ALA A 1 794 ? -0.527 9.868 21.860 1.00 95.69 794 ALA A O 1
ATOM 6050 N N . THR A 1 795 ? -2.759 9.655 21.922 1.00 92.38 795 THR A N 1
ATOM 6051 C CA . THR A 1 795 ? -2.901 9.470 23.378 1.00 92.38 795 THR A CA 1
ATOM 6052 C C . THR A 1 795 ? -3.739 8.221 23.666 1.00 92.38 795 THR A C 1
ATOM 6054 O O . THR A 1 795 ? -4.259 7.591 22.744 1.00 92.38 795 THR A O 1
ATOM 6057 N N . ARG A 1 796 ? -3.956 7.916 24.955 1.00 87.81 796 ARG A N 1
ATOM 6058 C CA . ARG A 1 796 ? -4.928 6.904 25.416 1.00 87.81 796 ARG A CA 1
ATOM 6059 C C . ARG A 1 796 ? -6.371 7.143 24.923 1.00 87.81 796 ARG A C 1
ATOM 6061 O O . ARG A 1 796 ? -7.189 6.229 24.972 1.00 87.81 796 ARG A O 1
ATOM 6068 N N . ASP A 1 797 ? -6.670 8.355 24.441 1.00 87.69 797 ASP A N 1
ATOM 6069 C CA . ASP A 1 797 ? -7.991 8.791 23.971 1.00 87.69 797 ASP A CA 1
ATOM 6070 C C . ASP A 1 797 ? -8.089 8.978 22.452 1.00 87.69 797 ASP A C 1
ATOM 6072 O O . ASP A 1 797 ? -9.169 9.286 21.939 1.00 87.69 797 ASP A O 1
ATOM 6076 N N . THR A 1 798 ? -7.002 8.760 21.711 1.00 92.81 798 THR A N 1
ATOM 6077 C CA . THR A 1 798 ? -7.031 8.730 20.245 1.00 92.81 798 THR A CA 1
ATOM 6078 C C . THR A 1 798 ? -7.580 7.384 19.770 1.00 92.81 798 THR A C 1
ATOM 6080 O O . THR A 1 798 ? -7.014 6.336 20.080 1.00 92.81 798 THR A O 1
ATOM 6083 N N . VAL A 1 799 ? -8.655 7.389 18.976 1.00 95.25 799 VAL A N 1
ATOM 6084 C CA . VAL A 1 799 ? -9.142 6.159 18.335 1.00 95.25 799 VAL A CA 1
ATOM 6085 C C . VAL A 1 799 ? -8.172 5.773 17.222 1.00 95.25 799 VAL A C 1
ATOM 6087 O O . VAL A 1 799 ? -7.869 6.587 16.350 1.00 95.25 799 VAL A O 1
ATOM 6090 N N . VAL A 1 800 ? -7.704 4.526 17.219 1.00 97.69 800 VAL A N 1
ATOM 6091 C CA . VAL A 1 800 ? -6.840 3.990 16.159 1.00 97.69 800 VAL A CA 1
ATOM 6092 C C . VAL A 1 800 ? -7.571 2.875 15.421 1.00 97.69 800 VAL A C 1
ATOM 6094 O O . VAL A 1 800 ? -8.117 1.973 16.049 1.00 97.69 800 VAL A O 1
ATOM 6097 N N . VAL A 1 801 ? -7.571 2.924 14.089 1.00 98.50 801 VAL A N 1
ATOM 6098 C CA . VAL A 1 801 ? -8.138 1.877 13.224 1.00 98.50 801 VAL A CA 1
ATOM 6099 C C . VAL A 1 801 ? -7.024 1.283 12.370 1.00 98.50 801 VAL A C 1
ATOM 6101 O O . VAL A 1 801 ? -6.380 1.997 11.600 1.00 98.50 801 VAL A O 1
ATOM 6104 N N . LEU A 1 802 ? -6.818 -0.030 12.473 1.00 98.56 802 LEU A N 1
ATOM 6105 C CA . LEU A 1 802 ? -5.900 -0.784 11.618 1.00 98.56 802 LEU A CA 1
ATOM 6106 C C . LEU A 1 802 ? -6.727 -1.556 10.587 1.00 98.56 802 LEU A C 1
ATOM 6108 O O . LEU A 1 802 ? -7.357 -2.566 10.907 1.00 98.56 802 LEU A O 1
ATOM 6112 N N . ALA A 1 803 ? -6.749 -1.065 9.350 1.00 98.31 803 ALA A N 1
ATOM 6113 C CA . ALA A 1 803 ? -7.502 -1.663 8.258 1.00 98.31 803 ALA A CA 1
ATOM 6114 C C . ALA A 1 803 ? -6.560 -2.337 7.257 1.00 98.31 803 ALA A C 1
ATOM 6116 O O . ALA A 1 803 ? -5.614 -1.730 6.763 1.00 98.31 803 ALA A O 1
ATOM 6117 N N . GLY A 1 804 ? -6.804 -3.602 6.929 1.00 97.00 804 GLY A N 1
ATOM 6118 C CA . GLY A 1 804 ? -5.865 -4.361 6.104 1.00 97.00 804 GLY A CA 1
ATOM 6119 C C . GLY A 1 804 ? -6.267 -5.810 5.879 1.00 97.00 804 GLY A C 1
ATOM 6120 O O . GLY A 1 804 ? -7.393 -6.222 6.159 1.00 97.00 804 GLY A O 1
ATOM 6121 N N . ASP A 1 805 ? -5.328 -6.576 5.337 1.00 96.19 805 ASP A N 1
ATOM 6122 C CA . ASP A 1 805 ? -5.448 -8.019 5.160 1.00 96.19 805 ASP A CA 1
ATOM 6123 C C . ASP A 1 805 ? -4.095 -8.699 5.439 1.00 96.19 805 ASP A C 1
ATOM 6125 O O . ASP A 1 805 ? -3.228 -8.706 4.564 1.00 96.19 805 ASP A O 1
ATOM 6129 N N . PRO A 1 806 ? -3.911 -9.296 6.631 1.00 92.19 806 PRO A N 1
ATOM 6130 C CA . PRO A 1 806 ? -2.701 -10.043 6.983 1.00 92.19 806 PRO A CA 1
ATOM 6131 C C . PRO A 1 806 ? -2.446 -11.326 6.169 1.00 92.19 806 PRO A C 1
ATOM 6133 O O . PRO A 1 806 ? -1.456 -12.009 6.416 1.00 92.19 806 PRO A O 1
ATOM 6136 N N . LYS A 1 807 ? -3.331 -11.701 5.233 1.00 90.19 807 LYS A N 1
ATOM 6137 C CA . LYS A 1 807 ? -3.142 -12.822 4.294 1.00 90.19 807 LYS A CA 1
ATOM 6138 C C . LYS A 1 807 ? -2.672 -12.363 2.903 1.00 90.19 807 LYS A C 1
ATOM 6140 O O . LYS A 1 807 ? -2.395 -13.208 2.053 1.00 90.19 807 LYS A O 1
ATOM 6145 N N . GLN A 1 808 ? -2.600 -11.052 2.655 1.00 88.25 808 GLN A N 1
ATOM 6146 C CA . GLN A 1 808 ? -1.991 -10.464 1.456 1.00 88.25 808 GLN A CA 1
ATOM 6147 C C . GLN A 1 808 ? -0.491 -10.186 1.683 1.00 88.25 808 GLN A C 1
ATOM 6149 O O . GLN A 1 808 ? 0.130 -10.748 2.582 1.00 88.25 808 GLN A O 1
ATOM 6154 N N . LEU A 1 809 ? 0.126 -9.373 0.822 1.00 87.00 809 LEU A N 1
ATOM 6155 C CA . LEU A 1 809 ? 1.532 -8.997 0.953 1.00 87.00 809 LEU A CA 1
ATOM 6156 C C . LEU A 1 809 ? 1.777 -8.245 2.267 1.00 87.00 809 LEU A C 1
ATOM 6158 O O . LEU A 1 809 ? 1.091 -7.271 2.568 1.00 87.00 809 LEU A O 1
ATOM 6162 N N . GLY A 1 810 ? 2.780 -8.700 3.015 1.00 88.50 810 GLY A N 1
ATOM 6163 C CA . GLY A 1 810 ? 3.285 -8.015 4.199 1.00 88.50 810 GLY A CA 1
ATOM 6164 C C . GLY A 1 810 ? 4.326 -6.932 3.873 1.00 88.50 810 GLY A C 1
ATOM 6165 O O . GLY A 1 810 ? 4.569 -6.616 2.702 1.00 88.50 810 GLY A O 1
ATOM 6166 N N . PRO A 1 811 ? 4.982 -6.376 4.902 1.00 88.19 811 PRO A N 1
ATOM 6167 C CA . PRO A 1 811 ? 6.009 -5.351 4.752 1.00 88.19 811 PRO A CA 1
ATOM 6168 C C . PRO A 1 811 ? 7.262 -5.861 4.027 1.00 88.19 811 PRO A C 1
ATOM 6170 O O . PRO A 1 811 ? 7.767 -6.952 4.299 1.00 88.19 811 PRO A O 1
ATOM 6173 N N . VAL A 1 812 ? 7.822 -5.041 3.134 1.00 84.06 812 VAL A N 1
ATOM 6174 C CA . VAL A 1 812 ? 9.051 -5.378 2.397 1.00 84.06 812 VAL A CA 1
ATOM 6175 C C . VAL A 1 812 ? 10.283 -5.047 3.243 1.00 84.06 812 VAL A C 1
ATOM 6177 O O . VAL A 1 812 ? 10.728 -3.904 3.276 1.00 84.06 812 VAL A O 1
ATOM 6180 N N . VAL A 1 813 ? 10.859 -6.066 3.879 1.00 84.62 813 VAL A N 1
ATOM 6181 C CA . VAL A 1 813 ? 12.077 -5.973 4.706 1.00 84.62 813 VAL A CA 1
ATOM 6182 C C . VAL A 1 813 ? 13.266 -6.581 3.954 1.00 84.62 813 VAL A C 1
ATOM 6184 O O . VAL A 1 813 ? 13.170 -7.695 3.433 1.00 84.62 813 VAL A O 1
ATOM 6187 N N . LYS A 1 814 ? 14.389 -5.860 3.856 1.00 82.50 814 LYS A N 1
ATOM 6188 C CA . LYS A 1 814 ? 15.590 -6.300 3.118 1.00 82.50 814 LYS A CA 1
ATOM 6189 C C . LYS A 1 814 ? 16.552 -7.119 3.974 1.00 82.50 814 LYS A C 1
ATOM 6191 O O . LYS A 1 814 ? 17.220 -8.013 3.450 1.00 82.50 814 LYS A O 1
ATOM 6196 N N . SER A 1 815 ? 16.621 -6.838 5.270 1.00 80.88 815 SER A N 1
ATOM 6197 C CA . SER A 1 815 ? 17.437 -7.553 6.242 1.00 80.88 815 SER A CA 1
ATOM 6198 C C . SER A 1 815 ? 16.832 -8.916 6.550 1.00 80.88 815 SER A C 1
ATOM 6200 O O . SER A 1 815 ? 15.771 -9.033 7.161 1.00 80.88 815 SER A O 1
ATOM 6202 N N . THR A 1 816 ? 17.556 -9.975 6.194 1.00 81.06 816 THR A N 1
ATOM 6203 C CA . THR A 1 816 ? 17.208 -11.356 6.568 1.00 81.06 816 THR A CA 1
ATOM 6204 C C . THR A 1 816 ? 17.160 -11.548 8.086 1.00 81.06 816 THR A C 1
ATOM 6206 O O . THR A 1 816 ? 16.383 -12.366 8.574 1.00 81.06 816 THR A O 1
ATOM 6209 N N . TYR A 1 817 ? 17.933 -10.759 8.841 1.00 82.38 817 TYR A N 1
ATOM 6210 C CA . TYR A 1 817 ? 17.824 -10.690 10.297 1.00 82.38 817 TYR A CA 1
ATOM 6211 C C . TYR A 1 817 ? 16.515 -10.009 10.722 1.00 82.38 817 TYR A C 1
ATOM 6213 O O . TYR A 1 817 ? 15.788 -10.558 11.545 1.00 82.38 817 TYR A O 1
ATOM 6221 N N . GLY A 1 818 ? 16.177 -8.865 10.116 1.00 85.81 818 GLY A N 1
ATOM 6222 C CA . GLY A 1 818 ? 14.895 -8.184 10.328 1.00 85.81 818 GLY A CA 1
ATOM 6223 C C . GLY A 1 818 ? 13.703 -9.127 10.136 1.00 85.81 818 GLY A C 1
ATOM 6224 O O . GLY A 1 818 ? 12.876 -9.265 11.035 1.00 85.81 818 GLY A O 1
ATOM 6225 N N . VAL A 1 819 ? 13.665 -9.848 9.009 1.00 82.94 819 VAL A N 1
ATOM 6226 C CA . VAL A 1 819 ? 12.637 -10.864 8.719 1.00 82.94 819 VAL A CA 1
ATOM 6227 C C . VAL A 1 819 ? 12.603 -11.952 9.799 1.00 82.94 819 VAL A C 1
ATOM 6229 O O . VAL A 1 819 ? 11.542 -12.199 10.366 1.00 82.94 819 VAL A O 1
ATOM 6232 N N . ARG A 1 820 ? 13.752 -12.564 10.134 1.00 83.00 820 ARG A N 1
ATOM 6233 C CA . ARG A 1 820 ? 13.836 -13.669 11.111 1.00 83.00 820 ARG A CA 1
ATOM 6234 C C . ARG A 1 820 ? 13.308 -13.299 12.502 1.00 83.00 820 ARG A C 1
ATOM 6236 O O . ARG A 1 820 ? 12.749 -14.161 13.170 1.00 83.00 820 ARG A O 1
ATOM 6243 N N . PHE A 1 821 ? 13.499 -12.055 12.942 1.00 85.19 821 PHE A N 1
ATOM 6244 C CA . PHE A 1 821 ? 13.168 -11.614 14.304 1.00 85.19 821 PHE A CA 1
ATOM 6245 C C . PHE A 1 821 ? 11.875 -10.781 14.412 1.00 85.19 821 PHE A C 1
ATOM 6247 O O . PHE A 1 821 ? 11.545 -10.299 15.501 1.00 85.19 821 PHE A O 1
ATOM 6254 N N . GLY A 1 822 ? 11.110 -10.681 13.316 1.00 87.94 822 GLY A N 1
ATOM 6255 C CA . GLY A 1 822 ? 9.728 -10.187 13.316 1.00 87.94 822 GLY A CA 1
ATOM 6256 C C . GLY A 1 822 ? 9.496 -8.797 12.717 1.00 87.94 822 GLY A C 1
ATOM 6257 O O . GLY A 1 822 ? 8.360 -8.343 12.730 1.00 87.94 822 GLY A O 1
ATOM 6258 N N . LEU A 1 823 ? 10.503 -8.127 12.139 1.00 91.12 823 LEU A N 1
ATOM 6259 C CA . LEU A 1 823 ? 10.307 -6.821 11.476 1.00 91.12 823 LEU A CA 1
ATOM 6260 C C . LEU A 1 823 ? 9.383 -6.920 10.248 1.00 91.12 823 LEU A C 1
ATOM 6262 O O . LEU A 1 823 ? 8.714 -5.954 9.892 1.00 91.12 823 LEU A O 1
ATOM 6266 N N . GLY A 1 824 ? 9.341 -8.097 9.614 1.00 92.38 824 GLY A N 1
ATOM 6267 C CA . GLY A 1 824 ? 8.421 -8.416 8.518 1.00 92.38 824 GLY A CA 1
ATOM 6268 C C . GLY A 1 824 ? 6.997 -8.764 8.964 1.00 92.38 824 GLY A C 1
ATOM 6269 O O . GLY A 1 824 ? 6.191 -9.113 8.111 1.00 92.38 824 GLY A O 1
ATOM 6270 N N . LYS A 1 825 ? 6.686 -8.693 10.267 1.00 94.25 825 LYS A N 1
ATOM 6271 C CA . LYS A 1 825 ? 5.331 -8.852 10.803 1.00 94.25 825 LYS A CA 1
ATOM 6272 C C . LYS A 1 825 ? 4.720 -7.466 11.019 1.00 94.25 825 LYS A C 1
ATOM 6274 O O . LYS A 1 825 ? 5.343 -6.603 11.639 1.00 94.25 825 LYS A O 1
ATOM 6279 N N . SER A 1 826 ? 3.515 -7.234 10.505 1.00 97.88 826 SER A N 1
ATOM 6280 C CA . SER A 1 826 ? 2.815 -5.958 10.732 1.00 97.88 826 SER A CA 1
ATOM 6281 C C . SER A 1 826 ? 2.193 -5.896 12.133 1.00 97.88 826 SER A C 1
ATOM 6283 O O . SER A 1 826 ? 1.881 -6.932 12.726 1.00 97.88 826 SER A O 1
ATOM 6285 N N . LEU A 1 827 ? 1.929 -4.685 12.647 1.00 97.88 827 LEU A N 1
ATOM 6286 C CA . LEU A 1 827 ? 1.211 -4.516 13.921 1.00 97.88 827 LEU A CA 1
ATOM 6287 C C . LEU A 1 827 ? -0.160 -5.213 13.874 1.00 97.88 827 LEU A C 1
ATOM 6289 O O . LEU A 1 827 ? -0.528 -5.931 14.799 1.00 97.88 827 LEU A O 1
ATOM 6293 N N . MET A 1 828 ? -0.890 -5.062 12.764 1.00 96.62 828 MET A N 1
ATOM 6294 C CA . MET A 1 828 ? -2.197 -5.696 12.562 1.00 96.62 828 MET A CA 1
ATOM 6295 C C . MET A 1 828 ? -2.110 -7.229 12.628 1.00 96.62 828 MET A C 1
ATOM 6297 O O . MET A 1 828 ? -2.917 -7.865 13.299 1.00 96.62 828 MET A O 1
ATOM 6301 N N . GLU A 1 829 ? -1.115 -7.827 11.972 1.00 96.00 829 GLU A N 1
ATOM 6302 C CA . GLU A 1 829 ? -0.873 -9.276 11.994 1.00 96.00 829 GLU A CA 1
ATOM 6303 C C . GLU A 1 829 ? -0.413 -9.777 13.374 1.00 96.00 829 GLU A C 1
ATOM 6305 O O . GLU A 1 829 ? -0.652 -10.932 13.737 1.00 96.00 829 GLU A O 1
ATOM 6310 N N . ARG A 1 830 ? 0.263 -8.934 14.166 1.00 96.06 830 ARG A N 1
ATOM 6311 C CA . ARG A 1 830 ? 0.629 -9.269 15.548 1.00 96.06 830 ARG A CA 1
ATOM 6312 C C . ARG A 1 830 ? -0.569 -9.222 16.495 1.00 96.06 830 ARG A C 1
ATOM 6314 O O . ARG A 1 830 ? -0.650 -10.088 17.360 1.00 96.06 830 ARG A O 1
ATOM 6321 N N . LEU A 1 831 ? -1.471 -8.253 16.335 1.00 95.31 831 LEU A N 1
ATOM 6322 C CA . LEU A 1 831 ? -2.642 -8.092 17.205 1.00 95.31 831 LEU A CA 1
ATOM 6323 C C . LEU A 1 831 ? -3.785 -9.063 16.878 1.00 95.31 831 LEU A C 1
ATOM 6325 O O . LEU A 1 831 ? -4.481 -9.489 17.797 1.00 95.31 831 LEU A O 1
ATOM 6329 N N . LEU A 1 832 ? -3.969 -9.440 15.606 1.00 92.19 832 LEU A N 1
ATOM 6330 C CA . LEU A 1 832 ? -5.117 -10.245 15.166 1.00 92.19 832 LEU A CA 1
ATOM 6331 C C . LEU A 1 832 ? -5.358 -11.532 15.996 1.00 92.19 832 LEU A C 1
ATOM 6333 O O . LEU A 1 832 ? -6.501 -11.717 16.410 1.00 92.19 832 LEU A O 1
ATOM 6337 N N . PRO A 1 833 ? -4.350 -12.366 16.336 1.00 90.88 833 PRO A N 1
ATOM 6338 C CA . PRO A 1 833 ? -4.584 -13.580 17.127 1.00 90.88 833 PRO A CA 1
ATOM 6339 C C . PRO A 1 833 ? -5.150 -13.311 18.529 1.00 90.88 833 PRO A C 1
ATOM 6341 O O . PRO A 1 833 ? -6.036 -14.031 18.972 1.00 90.88 833 PRO A O 1
ATOM 6344 N N . VAL A 1 834 ? -4.706 -12.241 19.202 1.00 90.50 834 VAL A N 1
ATOM 6345 C CA . VAL A 1 834 ? -5.213 -11.849 20.535 1.00 90.50 834 VAL A CA 1
ATOM 6346 C C . VAL A 1 834 ? -6.684 -11.419 20.449 1.00 90.50 834 VAL A C 1
ATOM 6348 O O . VAL A 1 834 ? -7.484 -11.667 21.348 1.00 90.50 834 VAL A O 1
ATOM 6351 N N . TYR A 1 835 ? -7.063 -10.801 19.328 1.00 90.00 835 TYR A N 1
ATOM 6352 C CA . TYR A 1 835 ? -8.428 -10.342 19.068 1.00 90.00 835 TYR A CA 1
ATOM 6353 C C . TYR A 1 835 ? -9.360 -11.515 18.741 1.00 90.00 835 TYR A C 1
ATOM 6355 O O . TYR A 1 835 ? -10.523 -11.497 19.150 1.00 90.00 835 TYR A O 1
ATOM 6363 N N . GLU A 1 836 ? -8.850 -12.525 18.030 1.00 86.00 836 GLU A N 1
ATOM 6364 C CA . GLU A 1 836 ? -9.538 -13.788 17.736 1.00 86.00 836 GLU A CA 1
ATOM 6365 C C . GLU A 1 836 ? -9.720 -14.638 19.009 1.00 86.00 836 GLU A C 1
ATOM 6367 O O . GLU A 1 836 ? -10.822 -15.129 19.259 1.00 86.00 836 GLU A O 1
ATOM 6372 N N . GLU A 1 837 ? -8.695 -14.734 19.861 1.00 85.75 837 GLU A N 1
ATOM 6373 C CA . GLU A 1 837 ? -8.752 -15.411 21.165 1.00 85.75 837 GLU A CA 1
ATOM 6374 C C . GLU A 1 837 ? -9.783 -14.759 22.101 1.00 85.75 837 GLU A C 1
ATOM 6376 O O . GLU A 1 837 ? -10.677 -15.438 22.615 1.00 85.75 837 GLU A O 1
ATOM 6381 N N . ALA A 1 838 ? -9.740 -13.429 22.249 1.00 83.56 838 ALA A N 1
ATOM 6382 C CA . ALA A 1 838 ? -10.729 -12.689 23.031 1.00 83.56 838 ALA A CA 1
ATOM 6383 C C . ALA A 1 838 ? -12.157 -12.858 22.483 1.00 83.56 838 ALA A C 1
ATOM 6385 O O . ALA A 1 838 ? -13.108 -12.975 23.254 1.00 83.56 838 ALA A O 1
ATOM 6386 N N . ALA A 1 839 ? -12.334 -12.901 21.157 1.00 79.31 839 ALA A N 1
ATOM 6387 C CA . ALA A 1 839 ? -13.645 -13.141 20.556 1.00 79.31 839 ALA A CA 1
ATOM 6388 C C . ALA A 1 839 ? -14.181 -14.553 20.867 1.00 79.31 839 ALA A C 1
ATOM 6390 O O . ALA A 1 839 ? -15.376 -14.698 21.138 1.00 79.31 839 ALA A O 1
ATOM 6391 N N . ALA A 1 840 ? -13.310 -15.569 20.882 1.00 78.56 840 ALA A N 1
ATOM 6392 C CA . ALA A 1 840 ? -13.670 -16.939 21.247 1.00 78.56 840 ALA A CA 1
ATOM 6393 C C . ALA A 1 840 ? -14.026 -17.069 22.742 1.00 78.56 840 ALA A C 1
ATOM 6395 O O . ALA A 1 840 ? -15.050 -17.666 23.081 1.00 78.56 840 ALA A O 1
ATOM 6396 N N . ALA A 1 841 ? -13.236 -16.454 23.629 1.00 75.88 841 ALA A N 1
ATOM 6397 C CA . ALA A 1 841 ? -13.421 -16.520 25.082 1.00 75.88 841 ALA A CA 1
ATOM 6398 C C . ALA A 1 841 ? -14.743 -15.895 25.576 1.00 75.88 841 ALA A C 1
ATOM 6400 O O . ALA A 1 841 ? -15.273 -16.298 26.609 1.00 75.88 841 ALA A O 1
ATOM 6401 N N . VAL A 1 842 ? -15.311 -14.929 24.841 1.00 67.75 842 VAL A N 1
ATOM 6402 C CA . VAL A 1 842 ? -16.553 -14.228 25.235 1.00 67.75 842 VAL A CA 1
ATOM 6403 C C . VAL A 1 842 ? -17.829 -15.060 24.978 1.00 67.75 842 VAL A C 1
ATOM 6405 O O . VAL A 1 842 ? -18.915 -14.649 25.391 1.00 67.75 842 VAL A O 1
ATOM 6408 N N . GLY A 1 843 ? -17.720 -16.240 24.351 1.00 53.44 843 GLY A N 1
ATOM 6409 C CA . GLY A 1 843 ? -18.738 -17.299 24.444 1.00 53.44 843 GLY A CA 1
ATOM 6410 C C . GLY A 1 843 ? -20.147 -16.917 23.974 1.00 53.44 843 GLY A C 1
ATOM 6411 O O . GLY A 1 843 ? -21.134 -17.266 24.619 1.00 53.44 843 GLY A O 1
ATOM 6412 N N . HIS A 1 844 ? -20.272 -16.167 22.877 1.00 49.09 844 HIS A N 1
ATOM 6413 C CA . HIS A 1 844 ? -21.589 -15.782 22.367 1.00 49.09 844 HIS A CA 1
ATOM 6414 C C . HIS A 1 844 ? -22.400 -17.003 21.897 1.00 49.09 844 HIS A C 1
ATOM 6416 O O . HIS A 1 844 ? -21.917 -17.816 21.108 1.00 49.09 844 HIS A O 1
ATOM 6422 N N . HIS A 1 845 ? -23.682 -17.051 22.293 1.00 41.66 845 HIS A N 1
ATOM 6423 C CA . HIS A 1 845 ? -24.731 -17.745 21.532 1.00 41.66 845 HIS A CA 1
ATOM 6424 C C . HIS A 1 845 ? -24.557 -17.457 20.035 1.00 41.66 845 HIS A C 1
ATOM 6426 O O . HIS A 1 845 ? -24.181 -16.326 19.706 1.00 41.66 845 HIS A O 1
ATOM 6432 N N . PRO A 1 846 ? -24.830 -18.429 19.139 1.00 37.22 846 PRO A N 1
ATOM 6433 C CA . PRO A 1 846 ? -24.468 -18.326 17.732 1.00 37.22 846 PRO A CA 1
ATOM 6434 C C . PRO A 1 846 ? -24.931 -16.979 17.166 1.00 37.22 846 PRO A C 1
ATOM 6436 O O . PRO A 1 846 ? -26.141 -16.727 17.135 1.00 37.22 846 PRO A O 1
ATOM 6439 N N . PRO A 1 847 ? -24.001 -16.089 16.762 1.00 44.12 847 PRO A N 1
ATOM 6440 C CA . PRO A 1 847 ? -24.384 -14.834 16.139 1.00 44.12 847 PRO A CA 1
ATOM 6441 C C . PRO A 1 847 ? -25.260 -15.130 14.915 1.00 44.12 847 PRO A C 1
ATOM 6443 O O . PRO A 1 847 ? -25.093 -16.189 14.294 1.00 44.12 847 PRO A O 1
ATOM 6446 N N . PRO A 1 848 ? -26.167 -14.214 14.519 1.00 42.25 848 PRO A N 1
ATOM 6447 C CA . PRO A 1 848 ? -26.849 -14.356 13.239 1.00 42.25 848 PRO A CA 1
ATOM 6448 C C . PRO A 1 848 ? -25.789 -14.599 12.152 1.00 42.25 848 PRO A C 1
ATOM 6450 O O . PRO A 1 848 ? -24.710 -14.004 12.225 1.00 42.25 848 PRO A O 1
ATOM 6453 N N . PRO A 1 849 ? -26.042 -15.466 11.153 1.00 42.66 849 PRO A N 1
ATOM 6454 C CA . PRO A 1 849 ? -24.993 -16.005 10.276 1.00 42.66 849 PRO A CA 1
ATOM 6455 C C . PRO A 1 849 ? -24.178 -14.941 9.514 1.00 42.66 849 PRO A C 1
ATOM 6457 O O . PRO A 1 849 ? -23.100 -15.232 9.008 1.00 42.66 849 PRO A O 1
ATOM 6460 N N . THR A 1 850 ? -24.660 -13.697 9.472 1.00 44.66 850 THR A N 1
ATOM 6461 C CA . THR A 1 850 ? -23.985 -12.506 8.940 1.00 44.66 850 THR A CA 1
ATOM 6462 C C . THR A 1 850 ? -22.907 -11.885 9.842 1.00 44.66 850 THR A C 1
ATOM 6464 O O . THR A 1 850 ? -22.167 -11.039 9.361 1.00 44.66 850 THR A O 1
ATOM 6467 N N . THR A 1 851 ? -22.793 -12.237 11.128 1.00 53.56 851 THR A N 1
ATOM 6468 C CA . THR A 1 851 ? -21.824 -11.616 12.067 1.00 53.56 851 THR A CA 1
ATOM 6469 C C . THR A 1 851 ? -20.942 -12.633 12.797 1.00 53.56 851 THR A C 1
ATOM 6471 O O . THR A 1 851 ? -20.468 -12.374 13.900 1.00 53.56 851 THR A O 1
ATOM 6474 N N . LYS A 1 852 ? -20.693 -13.799 12.184 1.00 57.50 852 LYS A N 1
ATOM 6475 C CA . LYS A 1 852 ? -19.851 -14.879 12.738 1.00 57.50 852 LYS A CA 1
ATOM 6476 C C . LYS A 1 852 ? -18.389 -14.470 13.011 1.00 57.50 852 LYS A C 1
ATOM 6478 O O . LYS A 1 852 ? -17.724 -15.109 13.816 1.00 57.50 852 LYS A O 1
ATOM 6483 N N . HIS A 1 853 ? -17.905 -13.405 12.368 1.00 60.94 853 HIS A N 1
ATOM 6484 C CA . HIS A 1 853 ? -16.502 -12.965 12.392 1.00 60.94 853 HIS A CA 1
ATOM 6485 C C . HIS A 1 853 ? -16.334 -11.492 12.807 1.00 60.94 853 HIS A C 1
ATOM 6487 O O . HIS A 1 853 ? -15.450 -10.794 12.304 1.00 60.94 853 HIS A O 1
ATOM 6493 N N . SER A 1 854 ? -17.206 -11.016 13.699 1.00 63.69 854 SER A N 1
ATOM 6494 C CA . SER A 1 854 ? -17.147 -9.662 14.251 1.00 63.69 854 SER A CA 1
ATOM 6495 C C . SER A 1 854 ? -17.251 -9.674 15.772 1.00 63.69 854 SER A C 1
ATOM 6497 O O . SER A 1 854 ? -18.091 -10.366 16.347 1.00 63.69 854 SER A O 1
ATOM 6499 N N . SER A 1 855 ? -16.431 -8.848 16.407 1.00 71.88 855 SER A N 1
ATOM 6500 C CA . SER A 1 855 ? -16.497 -8.466 17.814 1.00 71.88 855 SER A CA 1
ATOM 6501 C C . SER A 1 855 ? -16.672 -6.936 17.914 1.00 71.88 855 SER A C 1
ATOM 6503 O O . SER A 1 855 ? -16.555 -6.240 16.906 1.00 71.88 855 SER A O 1
ATOM 6505 N N . PRO A 1 856 ? -16.893 -6.364 19.111 1.00 69.88 856 PRO A N 1
ATOM 6506 C CA . PRO A 1 856 ? -16.955 -4.906 19.288 1.00 69.88 856 PRO A CA 1
ATOM 6507 C C . PRO A 1 856 ? -15.650 -4.151 18.954 1.00 69.88 856 PRO A C 1
ATOM 6509 O O . PRO A 1 856 ? -15.646 -2.923 18.917 1.00 69.88 856 PRO A O 1
ATOM 6512 N N . TRP A 1 857 ? -14.540 -4.869 18.751 1.00 81.94 857 TRP A N 1
ATOM 6513 C CA . TRP A 1 857 ? -13.192 -4.337 18.507 1.00 81.94 857 TRP A CA 1
ATOM 6514 C C . TRP A 1 857 ? -12.575 -4.816 17.181 1.00 81.94 857 TRP A C 1
ATOM 6516 O O . TRP A 1 857 ? -11.495 -4.363 16.798 1.00 81.94 857 TRP A O 1
ATOM 6526 N N . SER A 1 858 ? -13.236 -5.718 16.451 1.00 88.94 858 SER A N 1
ATOM 6527 C CA . SER A 1 858 ? -12.808 -6.133 15.115 1.00 88.94 858 SER A CA 1
ATOM 6528 C C . SER A 1 858 ? -13.963 -6.589 14.232 1.00 88.94 858 SER A C 1
ATOM 6530 O O . SER A 1 858 ? -14.911 -7.221 14.684 1.00 88.94 858 SER A O 1
ATOM 6532 N N . THR A 1 859 ? -13.857 -6.332 12.929 1.00 91.81 859 THR A N 1
ATOM 6533 C CA . THR A 1 859 ? -14.807 -6.853 11.937 1.00 91.81 859 THR A CA 1
ATOM 6534 C C . THR A 1 859 ? -14.074 -7.416 10.725 1.00 91.81 859 THR A C 1
ATOM 6536 O O . THR A 1 859 ? -13.266 -6.722 10.101 1.00 91.81 859 THR A O 1
ATOM 6539 N N . LYS A 1 860 ? -14.404 -8.664 10.362 1.00 92.88 860 LYS A N 1
ATOM 6540 C CA . LYS A 1 860 ? -14.028 -9.294 9.088 1.00 92.88 860 LYS A CA 1
ATOM 6541 C C . LYS A 1 860 ? -15.104 -9.014 8.034 1.00 92.88 860 LYS A C 1
ATOM 6543 O O . LYS A 1 860 ? -16.235 -9.478 8.145 1.00 92.88 860 LYS A O 1
ATOM 6548 N N . LEU A 1 861 ? -14.755 -8.281 6.979 1.00 93.12 861 LEU A N 1
ATOM 6549 C CA . LEU A 1 861 ? -15.638 -8.064 5.829 1.00 93.12 861 LEU A CA 1
ATOM 6550 C C . LEU A 1 861 ? -15.649 -9.319 4.942 1.00 93.12 861 LEU A C 1
ATOM 6552 O O . LEU A 1 861 ? -14.611 -9.674 4.386 1.00 93.12 861 LEU A O 1
ATOM 6556 N N . VAL A 1 862 ? -16.806 -9.967 4.766 1.00 92.50 862 VAL A N 1
ATOM 6557 C CA . VAL A 1 862 ? -16.895 -11.258 4.045 1.00 92.50 862 VAL A CA 1
ATOM 6558 C C . VAL A 1 862 ? -17.424 -11.166 2.609 1.00 92.50 862 VAL A C 1
ATOM 6560 O O . VAL A 1 862 ? -17.073 -11.988 1.763 1.00 92.50 862 VAL A O 1
ATOM 6563 N N . ARG A 1 863 ? -18.249 -10.168 2.272 1.00 92.25 863 ARG A N 1
ATOM 6564 C CA . ARG A 1 863 ? -18.834 -10.046 0.922 1.00 92.25 863 ARG A CA 1
ATOM 6565 C C . ARG A 1 863 ? -17.836 -9.471 -0.081 1.00 92.25 863 ARG A C 1
ATOM 6567 O O . ARG A 1 863 ? -17.437 -8.320 0.049 1.00 92.25 863 ARG A O 1
ATOM 6574 N N . ASN A 1 864 ? -17.455 -10.243 -1.099 1.00 93.00 864 ASN A N 1
ATOM 6575 C CA . ASN A 1 864 ? -16.530 -9.837 -2.163 1.00 93.00 864 ASN A CA 1
ATOM 6576 C C . ASN A 1 864 ? -17.285 -9.252 -3.371 1.00 93.00 864 ASN A C 1
ATOM 6578 O O . ASN A 1 864 ? -18.119 -9.923 -3.973 1.00 93.00 864 ASN A O 1
ATOM 6582 N N . TYR A 1 865 ? -16.930 -8.033 -3.780 1.00 89.12 865 TYR A N 1
ATOM 6583 C CA . TYR A 1 865 ? -17.542 -7.304 -4.901 1.00 89.12 865 TYR A CA 1
ATOM 6584 C C . TYR A 1 865 ? -16.611 -7.168 -6.120 1.00 89.12 865 TYR A C 1
ATOM 6586 O O . TYR A 1 865 ? -16.764 -6.244 -6.917 1.00 89.12 865 TYR A O 1
ATOM 6594 N N . ARG A 1 866 ? -15.620 -8.061 -6.266 1.00 88.31 866 ARG A N 1
ATOM 6595 C CA . ARG A 1 866 ? -14.601 -7.994 -7.334 1.00 88.31 866 ARG A CA 1
ATOM 6596 C C . ARG A 1 866 ? -14.596 -9.214 -8.254 1.00 88.31 866 ARG A C 1
ATOM 6598 O O . ARG A 1 866 ? -14.431 -9.056 -9.459 1.00 88.31 866 ARG A O 1
ATOM 6605 N N . SER A 1 867 ? -14.712 -10.412 -7.694 1.00 88.75 867 SER A N 1
ATOM 6606 C CA . SER A 1 867 ? -14.337 -11.657 -8.366 1.00 88.75 867 SER A CA 1
ATOM 6607 C C . SER A 1 867 ? -15.554 -12.469 -8.803 1.00 88.75 867 SER A C 1
ATOM 6609 O O . SER A 1 867 ? -16.560 -12.529 -8.100 1.00 88.75 867 SER A O 1
ATOM 6611 N N . HIS A 1 868 ? -15.434 -13.157 -9.942 1.00 91.12 868 HIS A N 1
ATOM 6612 C CA . HIS A 1 868 ? -16.352 -14.237 -10.314 1.00 91.12 868 HIS A CA 1
ATOM 6613 C C . HIS A 1 868 ? -16.339 -15.340 -9.232 1.00 91.12 868 HIS A C 1
ATOM 6615 O O . HIS A 1 868 ? -15.261 -15.592 -8.682 1.00 91.12 868 HIS A O 1
ATOM 6621 N N . PRO A 1 869 ? -17.459 -16.035 -8.941 1.00 91.19 869 PRO A N 1
ATOM 6622 C CA . PRO A 1 869 ? -17.510 -17.078 -7.911 1.00 91.19 869 PRO A CA 1
ATOM 6623 C C . PRO A 1 869 ? -16.378 -18.113 -8.009 1.00 91.19 869 PRO A C 1
ATOM 6625 O O . PRO A 1 869 ? -15.675 -18.342 -7.029 1.00 91.19 869 PRO A O 1
ATOM 6628 N N . ASP A 1 870 ? -16.124 -18.664 -9.199 1.00 88.25 870 ASP A N 1
ATOM 6629 C CA . ASP A 1 870 ? -15.045 -19.646 -9.405 1.00 88.25 870 ASP A CA 1
ATOM 6630 C C . ASP A 1 870 ? -13.620 -19.059 -9.299 1.00 88.25 870 ASP A C 1
ATOM 6632 O O . ASP A 1 870 ? -12.694 -19.788 -8.957 1.00 88.25 870 ASP A O 1
ATOM 6636 N N . ILE A 1 871 ? -13.430 -17.748 -9.523 1.00 91.06 871 ILE A N 1
ATOM 6637 C CA . ILE A 1 871 ? -12.149 -17.063 -9.241 1.00 91.06 871 ILE A CA 1
ATOM 6638 C C . ILE A 1 871 ? -11.963 -16.904 -7.726 1.00 91.06 871 ILE A C 1
ATOM 6640 O O . ILE A 1 871 ? -10.853 -17.035 -7.215 1.00 91.06 871 ILE A O 1
ATOM 6644 N N . LEU A 1 872 ? -13.044 -16.606 -6.999 1.00 90.62 872 LEU A N 1
ATOM 6645 C CA . LEU A 1 872 ? -13.015 -16.408 -5.550 1.00 90.62 872 LEU A CA 1
ATOM 6646 C C . LEU A 1 872 ? -12.847 -17.723 -4.776 1.00 90.62 872 LEU A C 1
ATOM 6648 O O . LEU A 1 872 ? -12.237 -17.718 -3.710 1.00 90.62 872 LEU A O 1
ATOM 6652 N N . ALA A 1 873 ? -13.371 -18.835 -5.298 1.00 89.50 873 ALA A N 1
ATOM 6653 C CA . ALA A 1 873 ? -13.460 -20.114 -4.595 1.00 89.50 873 ALA A CA 1
ATOM 6654 C C . ALA A 1 873 ? -12.113 -20.614 -4.038 1.00 89.50 873 ALA A C 1
ATOM 6656 O O . ALA A 1 873 ? -12.041 -20.994 -2.870 1.00 89.50 873 ALA A O 1
ATOM 6657 N N . VAL A 1 874 ? -11.046 -20.578 -4.846 1.00 87.81 874 VAL A N 1
ATOM 6658 C CA . VAL A 1 874 ? -9.709 -21.057 -4.446 1.00 87.81 874 VAL A CA 1
ATOM 6659 C C . VAL A 1 874 ? -9.083 -20.196 -3.337 1.00 87.81 874 VAL A C 1
ATOM 6661 O O . VAL A 1 874 ? -8.801 -20.751 -2.275 1.00 87.81 874 VAL A O 1
ATOM 6664 N N . PRO A 1 875 ? -8.890 -18.867 -3.494 1.00 89.56 875 PRO A N 1
ATOM 6665 C CA . PRO A 1 875 ? -8.319 -18.054 -2.421 1.00 89.56 875 PRO A CA 1
ATOM 6666 C C . PRO A 1 875 ? -9.208 -18.022 -1.170 1.00 89.56 875 PRO A C 1
ATOM 6668 O O . PRO A 1 875 ? -8.682 -18.006 -0.059 1.00 89.56 875 PRO A O 1
ATOM 6671 N N . ASN A 1 876 ? -10.537 -18.074 -1.323 1.00 93.12 876 ASN A N 1
ATOM 6672 C CA . ASN A 1 876 ? -11.463 -18.147 -0.194 1.00 93.12 876 ASN A CA 1
ATOM 6673 C C . ASN A 1 876 ? -11.206 -19.380 0.689 1.00 93.12 876 ASN A C 1
ATOM 6675 O O . ASN A 1 876 ? -10.962 -19.244 1.887 1.00 93.12 876 ASN A O 1
ATOM 6679 N N . ALA A 1 877 ? -11.190 -20.571 0.085 1.00 89.19 877 ALA A N 1
ATOM 6680 C CA . ALA A 1 877 ? -11.009 -21.828 0.809 1.00 89.19 877 ALA A CA 1
ATOM 6681 C C . ALA A 1 877 ? -9.642 -21.955 1.506 1.00 89.19 877 ALA A C 1
ATOM 6683 O O . ALA A 1 877 ? -9.505 -22.745 2.433 1.00 89.19 877 ALA A O 1
ATOM 6684 N N . GLN A 1 878 ? -8.623 -21.215 1.059 1.00 88.00 878 GLN A N 1
ATOM 6685 C CA . GLN A 1 878 ? -7.242 -21.415 1.511 1.00 88.00 878 GLN A CA 1
ATOM 6686 C C . GLN A 1 878 ? -6.692 -20.356 2.453 1.00 88.00 878 GLN A C 1
ATOM 6688 O O . GLN A 1 878 ? -5.767 -20.656 3.210 1.00 88.00 878 GLN A O 1
ATOM 6693 N N . PHE A 1 879 ? -7.189 -19.123 2.365 1.00 87.75 879 PHE A N 1
ATOM 6694 C CA . PHE A 1 879 ? -6.672 -17.990 3.137 1.00 87.75 879 PHE A CA 1
ATOM 6695 C C . PHE A 1 879 ? -7.718 -17.390 4.082 1.00 87.75 879 PHE A C 1
ATOM 6697 O O . PHE A 1 879 ? -7.344 -16.676 5.011 1.00 87.75 879 PHE A O 1
ATOM 6704 N N . TYR A 1 880 ? -9.003 -17.687 3.857 1.00 89.81 880 TYR A N 1
ATOM 6705 C CA . TYR A 1 880 ? -10.133 -17.051 4.539 1.00 89.81 880 TYR A CA 1
ATOM 6706 C C . TYR A 1 880 ? -11.184 -18.057 5.034 1.00 89.81 880 TYR A C 1
ATOM 6708 O O . TYR A 1 880 ? -12.324 -17.661 5.266 1.00 89.81 880 TYR A O 1
ATOM 6716 N N . ASP A 1 881 ? -10.799 -19.330 5.182 1.00 87.06 881 ASP A N 1
ATOM 6717 C CA . ASP A 1 881 ? -11.582 -20.411 5.807 1.00 87.06 881 ASP A CA 1
ATOM 6718 C C . ASP A 1 881 ? -12.931 -20.721 5.127 1.00 87.06 881 ASP A C 1
ATOM 6720 O O . ASP A 1 881 ? -13.805 -21.373 5.695 1.00 87.06 881 ASP A O 1
ATOM 6724 N N . GLY A 1 882 ? -13.092 -20.287 3.872 1.00 88.38 882 GLY A N 1
ATOM 6725 C CA . GLY A 1 882 ? -14.338 -20.418 3.115 1.00 88.38 882 GLY A CA 1
ATOM 6726 C C . GLY A 1 882 ? -15.362 -19.302 3.368 1.00 88.38 882 GLY A C 1
ATOM 6727 O O . GLY A 1 882 ? -16.402 -19.294 2.707 1.00 88.38 882 GLY A O 1
ATOM 6728 N N . ASP A 1 883 ? -15.071 -18.332 4.239 1.00 88.81 883 ASP A N 1
ATOM 6729 C CA . ASP A 1 883 ? -16.040 -17.326 4.697 1.00 88.81 883 ASP A CA 1
ATOM 6730 C C . ASP A 1 883 ? -16.474 -16.306 3.624 1.00 88.81 883 ASP A C 1
ATO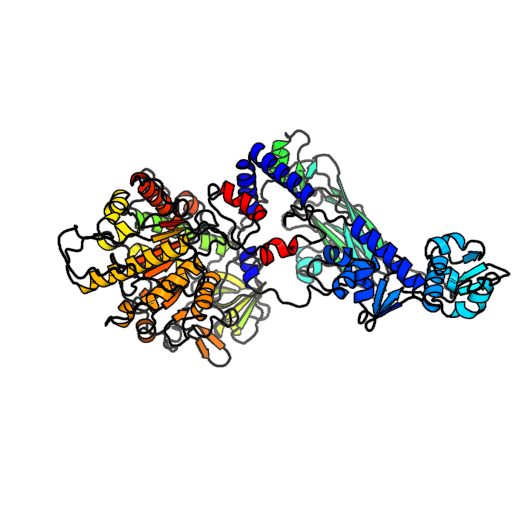M 6732 O O . ASP A 1 883 ? -17.503 -15.648 3.784 1.00 88.81 883 ASP A O 1
ATOM 6736 N N . LEU A 1 884 ? -15.710 -16.119 2.538 1.00 91.44 884 LEU A N 1
ATOM 6737 C CA . LEU A 1 884 ? -15.994 -15.072 1.550 1.00 91.44 884 LEU A CA 1
ATOM 6738 C C . LEU A 1 884 ? -17.191 -15.392 0.649 1.00 91.44 884 LEU A C 1
ATOM 6740 O O . LEU A 1 884 ? -17.242 -16.414 -0.036 1.00 91.44 884 LEU A O 1
ATOM 6744 N N . VAL A 1 885 ? -18.111 -14.433 0.553 1.00 92.44 885 VAL A N 1
ATOM 6745 C CA . VAL A 1 885 ? -19.352 -14.553 -0.221 1.00 92.44 885 VAL A CA 1
ATOM 6746 C C . VAL A 1 885 ? -19.242 -13.753 -1.526 1.00 92.44 885 VAL A C 1
ATOM 6748 O O . VAL A 1 885 ? -19.141 -12.520 -1.468 1.00 92.44 885 VAL A O 1
ATOM 6751 N N . PRO A 1 886 ? -19.293 -14.384 -2.717 1.00 89.94 886 PRO A N 1
ATOM 6752 C CA . PRO A 1 886 ? -19.285 -13.655 -3.983 1.00 89.94 886 PRO A CA 1
ATOM 6753 C C . PRO A 1 886 ? -20.563 -12.815 -4.113 1.00 89.94 886 PRO A C 1
ATOM 6755 O O . PRO A 1 886 ? -21.673 -13.336 -4.103 1.00 89.94 886 PRO A O 1
ATOM 6758 N N . SER A 1 887 ? -20.388 -11.499 -4.209 1.00 88.88 887 SER A N 1
ATOM 6759 C CA . SER A 1 887 ? -21.451 -10.479 -4.203 1.00 88.88 887 SER A CA 1
ATOM 6760 C C . SER A 1 887 ? -21.297 -9.459 -5.345 1.00 88.88 887 SER A C 1
ATOM 6762 O O . SER A 1 887 ? -21.995 -8.447 -5.390 1.00 88.88 887 SER A O 1
ATOM 6764 N N . ALA A 1 888 ? -20.356 -9.693 -6.261 1.00 83.50 888 ALA A N 1
ATOM 6765 C CA . ALA A 1 888 ? -20.095 -8.846 -7.418 1.00 83.50 888 ALA A CA 1
ATOM 6766 C C . ALA A 1 888 ? -21.188 -9.004 -8.500 1.00 83.50 888 ALA A C 1
ATOM 6768 O O . ALA A 1 888 ? -21.628 -10.130 -8.744 1.00 83.50 888 ALA A O 1
ATOM 6769 N N . PRO A 1 889 ? -21.592 -7.931 -9.213 1.00 79.38 889 PRO A N 1
ATOM 6770 C CA . PRO A 1 889 ? -22.561 -8.036 -10.302 1.00 79.38 889 PRO A CA 1
ATOM 6771 C C . PRO A 1 889 ? -22.133 -9.035 -11.386 1.00 79.38 889 PRO A C 1
ATOM 6773 O O . PRO A 1 889 ? -20.989 -9.021 -11.859 1.00 79.38 889 PRO A O 1
ATOM 6776 N N . THR A 1 890 ? -23.067 -9.882 -11.823 1.00 83.12 890 THR A N 1
ATOM 6777 C CA . THR A 1 890 ? -22.828 -10.862 -12.895 1.00 83.12 890 THR A CA 1
ATOM 6778 C C . THR A 1 890 ? -22.513 -10.177 -14.222 1.00 83.12 890 THR A C 1
ATOM 6780 O O . THR A 1 890 ? -21.604 -10.607 -14.920 1.00 83.12 890 THR A O 1
ATOM 6783 N N . SER A 1 891 ? -23.155 -9.043 -14.520 1.00 76.81 891 SER A N 1
ATOM 6784 C CA . SER A 1 891 ? -22.875 -8.211 -15.702 1.00 76.81 891 SER A CA 1
ATOM 6785 C C . SER A 1 891 ? -21.405 -7.801 -15.847 1.00 76.81 891 SER A C 1
ATOM 6787 O O . SER A 1 891 ? -20.930 -7.649 -16.967 1.00 76.81 891 SER A O 1
ATOM 6789 N N . VAL A 1 892 ? -20.677 -7.652 -14.735 1.00 78.56 892 VAL A N 1
ATOM 6790 C CA . VAL A 1 892 ? -19.241 -7.340 -14.731 1.00 78.56 892 VAL A CA 1
ATOM 6791 C C . VAL A 1 892 ? -18.417 -8.625 -14.719 1.00 78.56 892 VAL A C 1
ATOM 6793 O O . VAL A 1 892 ? -17.573 -8.828 -15.588 1.00 78.56 892 VAL A O 1
ATOM 6796 N N . THR A 1 893 ? -18.671 -9.522 -13.764 1.00 81.12 893 THR A N 1
ATOM 6797 C CA . THR A 1 893 ? -17.832 -10.718 -13.547 1.00 81.12 893 THR A CA 1
ATOM 6798 C C . THR A 1 893 ? -17.963 -11.792 -14.623 1.00 81.12 893 THR A C 1
ATOM 6800 O O . THR A 1 893 ? -17.032 -12.571 -14.804 1.00 81.12 893 THR A O 1
ATOM 6803 N N . HIS A 1 894 ? -19.094 -11.842 -15.329 1.00 85.62 894 HIS A N 1
ATOM 6804 C CA . HIS A 1 894 ? -19.361 -12.799 -16.405 1.00 85.62 894 HIS A CA 1
ATOM 6805 C C . HIS A 1 894 ? -19.155 -12.182 -17.802 1.00 85.62 894 HIS A C 1
ATOM 6807 O O . HIS A 1 894 ? -19.331 -12.870 -18.804 1.00 85.62 894 HIS A O 1
ATOM 6813 N N . SER A 1 895 ? -18.766 -10.901 -17.890 1.00 81.56 895 SER A N 1
ATOM 6814 C CA . SER A 1 895 ? -18.633 -10.149 -19.154 1.00 81.56 895 SER A CA 1
ATOM 6815 C C . SER A 1 895 ? -17.695 -10.788 -20.186 1.00 81.56 895 SER A C 1
ATOM 6817 O O . SER A 1 895 ? -17.858 -10.559 -21.381 1.00 81.56 895 SER A O 1
ATOM 6819 N N . LEU A 1 896 ? -16.739 -11.607 -19.734 1.00 81.81 896 LEU A N 1
ATOM 6820 C CA . LEU A 1 896 ? -15.762 -12.303 -20.573 1.00 81.81 896 LEU A CA 1
ATOM 6821 C C . LEU A 1 896 ? -16.026 -13.813 -20.721 1.00 81.81 896 LEU A C 1
ATOM 6823 O O . LEU A 1 896 ? -15.212 -14.494 -21.335 1.00 81.81 896 LEU A O 1
ATOM 6827 N N . LEU A 1 897 ? -17.146 -14.354 -20.218 1.00 80.81 897 LEU A N 1
ATOM 6828 C CA . LEU A 1 897 ? -17.483 -15.784 -20.377 1.00 80.81 897 LEU A CA 1
ATOM 6829 C C . LEU A 1 897 ? -17.648 -16.219 -21.842 1.00 80.81 897 LEU A C 1
ATOM 6831 O O . LEU A 1 897 ? -17.434 -17.379 -22.181 1.00 80.81 897 LEU A O 1
ATOM 6835 N N . THR A 1 898 ? -17.997 -15.285 -22.725 1.00 74.56 898 THR A N 1
ATOM 6836 C CA . THR A 1 898 ? -18.104 -15.514 -24.172 1.00 74.56 898 THR A CA 1
ATOM 6837 C C . THR A 1 898 ? -16.783 -15.305 -24.919 1.00 74.56 898 THR A C 1
ATOM 6839 O O . THR A 1 898 ? -16.774 -15.331 -26.151 1.00 74.56 898 THR A O 1
ATOM 6842 N N . TRP A 1 899 ? -15.658 -15.092 -24.220 1.00 80.19 899 TRP A N 1
ATOM 6843 C CA . TRP A 1 899 ? -14.353 -14.939 -24.863 1.00 80.19 899 TRP A CA 1
ATOM 6844 C C . TRP A 1 899 ? -13.954 -16.252 -25.570 1.00 80.19 899 TRP A C 1
ATOM 6846 O O . TRP A 1 899 ? -13.819 -17.273 -24.892 1.00 80.19 899 TRP A O 1
ATOM 6856 N N . PRO A 1 900 ? -13.732 -16.265 -26.905 1.00 70.00 900 PRO A N 1
ATOM 6857 C CA . PRO A 1 900 ? -13.614 -17.509 -27.684 1.00 70.00 900 PRO A CA 1
ATOM 6858 C C . PRO A 1 900 ? -12.449 -18.437 -27.320 1.00 70.00 900 PRO A C 1
ATOM 6860 O O . PRO A 1 900 ? -12.402 -19.566 -27.798 1.00 70.00 900 PRO A O 1
ATOM 6863 N N . HIS A 1 901 ? -11.498 -17.959 -26.515 1.00 77.44 901 HIS A N 1
ATOM 6864 C CA . HIS A 1 901 ? -10.318 -18.708 -26.085 1.00 77.44 901 HIS A CA 1
ATOM 6865 C C . HIS A 1 901 ? -10.414 -19.222 -24.637 1.00 77.44 901 HIS A C 1
ATOM 6867 O O . HIS A 1 901 ? -9.450 -19.802 -24.138 1.00 77.44 901 HIS A O 1
ATOM 6873 N N . LEU A 1 902 ? -11.557 -19.053 -23.954 1.00 76.25 902 LEU A N 1
ATOM 6874 C CA . LEU A 1 902 ? -11.801 -19.764 -22.698 1.00 76.25 902 LEU A CA 1
ATOM 6875 C C . LEU A 1 902 ? -11.947 -21.273 -22.968 1.00 76.25 902 LEU A C 1
ATOM 6877 O O . LEU A 1 902 ? -12.799 -21.661 -23.768 1.00 76.25 902 LEU A O 1
ATOM 6881 N N . PRO A 1 903 ? -11.199 -22.145 -22.264 1.00 76.25 903 PRO A N 1
ATOM 6882 C CA . PRO A 1 903 ? -11.353 -23.594 -22.388 1.00 76.25 903 PRO A CA 1
ATOM 6883 C C . PRO A 1 903 ? -12.674 -24.087 -21.774 1.00 76.25 903 PRO A C 1
ATOM 6885 O O . PRO A 1 903 ? -13.151 -25.161 -22.127 1.00 76.25 903 PRO A O 1
ATOM 6888 N N . ASN A 1 904 ? -13.280 -23.304 -20.873 1.00 76.50 904 ASN A N 1
ATOM 6889 C CA . ASN A 1 904 ? -14.644 -23.505 -20.397 1.00 76.50 904 ASN A CA 1
ATOM 6890 C C . ASN A 1 904 ? -15.413 -22.164 -20.418 1.00 76.50 904 ASN A C 1
ATOM 6892 O O . ASN A 1 904 ? -15.101 -21.290 -19.609 1.00 76.50 904 ASN A O 1
ATOM 6896 N N . PRO A 1 905 ? -16.452 -21.995 -21.259 1.00 73.31 905 PRO A N 1
ATOM 6897 C CA . PRO A 1 905 ? -17.250 -20.767 -21.319 1.00 73.31 905 PRO A CA 1
ATOM 6898 C C . PRO A 1 905 ? -18.145 -20.531 -20.086 1.00 73.31 905 PRO A C 1
ATOM 6900 O O . PRO A 1 905 ? -18.837 -19.520 -20.024 1.00 73.31 905 PRO A O 1
ATOM 6903 N N . SER A 1 906 ? -18.156 -21.428 -19.091 1.00 76.06 906 SER A N 1
ATOM 6904 C CA . SER A 1 906 ? -18.814 -21.200 -17.794 1.00 76.06 906 SER A CA 1
ATOM 6905 C C . SER A 1 906 ? -17.866 -20.699 -16.695 1.00 76.06 906 SER A C 1
ATOM 6907 O O . SER A 1 906 ? -18.317 -20.502 -15.567 1.00 76.06 906 SER A O 1
ATOM 6909 N N . VAL A 1 907 ? -16.560 -20.558 -16.965 1.00 80.94 907 VAL A N 1
ATOM 6910 C CA . VAL A 1 907 ? -15.553 -20.149 -15.970 1.00 80.94 907 VAL A CA 1
ATOM 6911 C C . VAL A 1 907 ? -14.555 -19.170 -16.607 1.00 80.94 907 VAL A C 1
ATOM 6913 O O . VAL A 1 907 ? -13.844 -19.556 -17.531 1.00 80.94 907 VAL A O 1
ATOM 6916 N N . PRO A 1 908 ? -14.405 -17.929 -16.103 1.00 84.38 908 PRO A N 1
ATOM 6917 C CA . PRO A 1 908 ? -13.493 -16.936 -16.670 1.00 84.38 908 PRO A CA 1
ATOM 6918 C C . PRO A 1 908 ? -12.054 -17.149 -16.162 1.00 84.38 908 PRO A C 1
ATOM 6920 O O . PRO A 1 908 ? -11.439 -16.252 -15.588 1.00 84.38 908 PRO A O 1
ATOM 6923 N N . LEU A 1 909 ? -11.531 -18.366 -16.329 1.00 82.75 909 LEU A N 1
ATOM 6924 C CA . LEU A 1 909 ? -10.174 -18.762 -15.952 1.00 82.75 909 LEU A CA 1
ATOM 6925 C C . LEU A 1 909 ? -9.526 -19.560 -17.084 1.00 82.75 909 LEU A C 1
ATOM 6927 O O . LEU A 1 909 ? -10.095 -20.526 -17.590 1.00 82.75 909 LEU A O 1
ATOM 6931 N N . VAL A 1 910 ? -8.289 -19.192 -17.410 1.00 79.81 910 VAL A N 1
ATOM 6932 C CA . VAL A 1 910 ? -7.383 -19.991 -18.238 1.00 79.81 910 VAL A CA 1
ATOM 6933 C C . VAL A 1 910 ? -6.102 -20.189 -17.446 1.00 79.81 910 VAL A C 1
ATOM 6935 O O . VAL A 1 910 ? -5.509 -19.216 -16.986 1.00 79.81 910 VAL A O 1
ATOM 6938 N N . PHE A 1 911 ? -5.668 -21.438 -17.303 1.00 74.88 911 PHE A N 1
ATOM 6939 C CA . PHE A 1 911 ? -4.301 -21.743 -16.902 1.00 74.88 911 PHE A CA 1
ATOM 6940 C C . PHE A 1 911 ? -3.545 -22.153 -18.166 1.00 74.88 911 PHE A C 1
ATOM 6942 O O . PHE A 1 911 ? -3.760 -23.243 -18.691 1.00 74.88 911 PHE A O 1
ATOM 6949 N N . HIS A 1 912 ? -2.724 -21.245 -18.689 1.00 64.38 912 HIS A N 1
ATOM 6950 C CA . HIS A 1 912 ? -1.877 -21.476 -19.856 1.00 64.38 912 HIS A CA 1
ATOM 6951 C C . HIS A 1 912 ? -0.440 -21.630 -19.349 1.00 64.3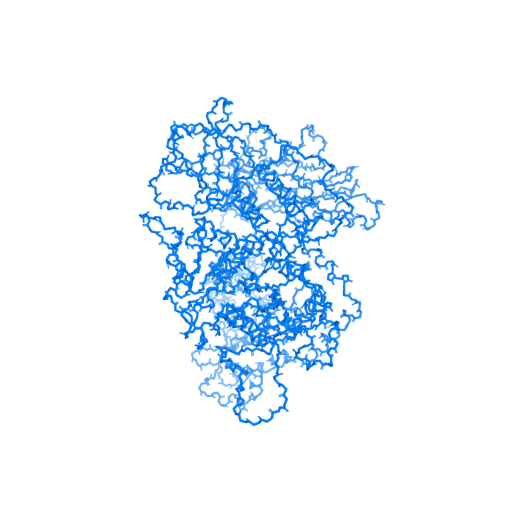8 912 HIS A C 1
ATOM 6953 O O . HIS A 1 912 ? 0.136 -20.655 -18.864 1.00 64.38 912 HIS A O 1
ATOM 6959 N N . GLY A 1 913 ? 0.055 -22.871 -19.352 1.00 49.59 913 GLY A N 1
ATOM 6960 C CA . GLY A 1 913 ? 1.365 -23.263 -18.814 1.00 49.59 913 GLY A CA 1
ATOM 6961 C C . GLY A 1 913 ? 2.466 -23.259 -19.860 1.00 49.59 913 GLY A C 1
ATOM 6962 O O . GLY A 1 913 ? 2.138 -23.523 -21.036 1.00 49.59 913 GLY A O 1
#

Sequence (913 aa):
VVHREGLWEQRPLPPLLIEYAAQDVVHLPVAYRAMKARMTDAMYTACLDRSKARATTGATSSAAIRRTLVQMSTYLLQAGGYIHLSTSSALYAKFPELHVLKGRGTLSDFFHTYGPLVTPSIVIVNDKLMLQTMDTAAAMTHLAAFLRLNGGKVAAASLTDFYKAYPGVQTVLKPSKNSSPVAFIKRHGAKGTPPIVVQGASTLVLKSASPTPSPRRPIDGGGEPISPAQLIKTYGRRFAQDKWGVAVTHDATFANVLTVHVPAIQTFVLTNQSTEVVSLRRCFRVATPSSSSSSAKSPFRLTNVGPMTLAPFGGSISVACRFLSNIPGRFHGVVAFEFESATRTLFVIGRVFEGVDCVDAAMDAETRQLIQQGPSRRQKKRHPTQLHFAPPAYSHTPSRNGDMAGFAVPLGRHALPASWSTSAMDTDDLTLTMSNHTRRFQDLLYREEQELLRQQREYDMEHATLHRKTPVLFELAVPGLAEGRPSLVAGDKVLIRHSSSSSSPTFQGTITQVRLDGIYIAMPAAFSRSSAGSLFNVRFVSSRTSTRLEHQGLHAVSADMHTAMLFPSTEQLMVGRQGYRKPSSPTSSSLAPSHTTDLCFSRPINPEQALAIRDIHALVLSSRRRRATSSEEGDGVLLPYLLFGPPGTGKTVTIVEAIIQLLQSPLTKKSSSSMHILVCAPSNAAADNVVARLATQVSADNTMRRVMAFSRRVQDTPASVLPFTTITCDGESTSFVQPSLDELNTTSVLVTTIATGAKLFNWGVQRGFFDLIVFDEAAQATEPAVVAVVGPLATRDTVVVLAGDPKQLGPVVKSTYGVRFGLGKSLMERLLPVYEEAAAAVGHHPPPPTTKHSSPWSTKLVRNYRSHPDILAVPNAQFYDGDLVPSAPTSVTHSLLTWPHLPNPSVPLVFHG

Organism: Aphanomyces astaci (NCBI:txid112090)